Protein 3OJY (pdb70)

Radius of gyration: 32.18 Å; Cα contacts (8 Å, |Δi|>4): 2445; chains: 3; bounding box: 85×84×86 Å

Organism: Homo sapiens (NCBI:txid9606)

Nearest PDB structures (foldseek):
  3ojy-assembly1_B  TM=1.002E+00  e=0.000E+00  Homo sapiens
  8b0g-assembly1_D  TM=7.639E-01  e=1.359E-64  Homo sapiens
  8b0h-assembly1_D  TM=7.618E-01  e=4.295E-63  Homo sapiens
  6cxo-assembly2_B  TM=7.049E-01  e=3.420E-34  Mus musculus
  6cxo-assembly1_A  TM=7.083E-01  e=5.303E-34  Mus musculus

GO terms:
  GO:0044218 other organism cell membrane (C, IDA)
  GO:0005579 membrane attack complex (C, IDA)
  GO:0031640 killing of cells of another organism (P, IDA)
  GO:0006956 complement activation (P, IDA)
  GO:0022829 wide pore channel activity (F, IDA)
  GO:0160257 complement activation, GZMK pathway (P, IDA)
  GO:0005576 extracellular region (C, EXP)
  GO:0005576 extracellular region (C, TAS)
  GO:0016020 membrane (C, TAS)
  GO:0006955 immune response (P, TAS)
  GO:0005515 protein binding (F, IPI)
  GO:0005886 plasma membrane (C, IDA)
  GO:0070062 extracellular exosome (C, HDA)
  GO:0072562 blood microparticle (C, HDA)

Sequence (1146 aa):
ATPAAVTCQLSNWSEWTDCFPCQDKKYRHRSLLQPNKFGGTICSGDIWDQASCSSSTTCQAQCGQDFQCKETGRCLKRHLVCNGDQDCLDGSDEDDCEDVRAIDEDCSQYEPIPGSQKAALGYNILTQEDAQSVYDASYYGGQCETVYNGEWRELRYDSTCERLYYGDDEKYFRKPYNFLKYHFEALADTGISSEFYDNANDLLSKVKSFLNELNKYNEKKFIFTRIFTKVQTAHFKMRKDDIMLDEGMLQSLMELPDQYNYGMYAKFINDYGTHYITSGSMGGIYEYILVIDKAKMESLGITSRDITTCFGGSLGIQYHCKKFGGGKTERARKAMAVEDIISRVRGGSRSTITYRSWGRSLKYNPVVIDFEMQPIHEVLRHTSLGPLEAKRQNLRRALDQYLMEFN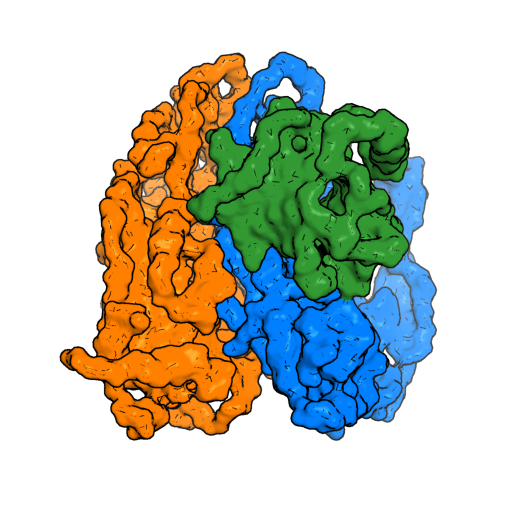ACRCGPCFNNGVPILEGTSCRCQCRLGSLGAACEAKADGSWSCWSSWSVCRAGIQERRRECSCPGRKVQTQMPIDCELSSWSSWTTCDPCQKKRYRYAYLLQPSQFHGEPCNFSDKEVEDCVTNRPCRSQVRCEGFVCAQTGRCVNRRLLCNGDNDCGDQSDEANCRRIYKKCQHEMDQYWGIGSLASGINLFTNSFEGPVLDHRYYAGGCSPHYILNTRFRKPYNVESYTPQTQGKYEFILKEYESYSDFERNVTESGFSFGFKIPGIFELGISSQSDRGKHYIRRTKRFSHTKSVFLHARSDLEVAHYKLKPRSLMLHYEFLQRVKRLPLEYSYGEYRDLFRDFGTHYITEAVLGGIYEYTLVMNKEAMERGDYTLNNVHACAKNDSVGKCRGILNEIKDRNKRDMVEDLVVLVRGGASEHITTLAYQELPTADLMQEWGDAVQYNPAIIKVKVEPLYELVTATDFAYSSTVRQNMKQALEEFQKEVSSCHCAPCQGNGVPVLKGSRCDCICPVGSQGLACEVSYRKNTPIDGKWNCWSNWSSCSGRRKTRQRQCNNPPPQNSGPASETLDCISTIQPKANFDAQQFAGTWLLVAVGSACRFLQEQGHRAEATTLHVAPQGTAMAVSTFRKLDGICWQVRQLYGDTGVLGRFLLQARGAVHVVVAETDYQSFAVLYLERAGQLSVKLYARSLPVSDSVLSGFEQRVQEAHLTEDQIFYFPKYGFCEAADQFHVLDEV

CATH classification: 2.40.128.20

InterPro domains:
  IPR000884 Thrombospondin type-1 (TSP1) repeat [PF00090] (541-584)
  IPR000884 Thrombospondin type-1 (TSP1) repeat [PS50092] (38-91)
  IPR000884 Thrombospondin type-1 (TSP1) repeat [PS50092] (539-584)
  IPR000884 Thrombospondin type-1 (TSP1) repeat [SM00209] (41-91)
  IPR000884 Thrombospondin type-1 (TSP1) repeat [SM00209] (542-584)
  IPR001862 Membrane attack complex component/perforin/complement C9 [PR00764] (58-74)
  IPR001862 Membrane attack complex component/perforin/complement C9 [PR00764] (101-121)
  IPR001862 Membrane attack complex component/perforin/complement C9 [PR00764] (319-341)
  IPR001862 Membrane attack complex component/perforin/complement C9 [PR00764] (445-464)
  IPR001862 Membrane attack complex component/perforin/complement C9 [PR00764] (476-495)
  IPR001862 Membrane attack complex component/perforin/complement C9 [PR00764] (499-519)
  IPR002172 Low-density lipoprotein (LDL) receptor class A repeat [PF00057] (95-130)
  IPR002172 Low-density lipoprotein (LDL) receptor class A repeat [PS50068] (95-131)
  IPR002172 Low-density lipoprotein (LDL) receptor class A repeat [SM00192] (95-132)
  IPR002172 Low-density lipoprotein (LDL) receptor class A repeat [cd00112] (96-130)
  IPR009030 Growth factor receptor cysteine-rich domain superfamily [SSF57184] (74-530)
  IPR020863 Membrane attack complex component/perforin domain, conserved site [PS00279] (330-341)
  IPR020864 Membrane attack complex component/perforin (MACPF) domain [PF01823] (268-490)
  IPR020864 Membrane attack complex component/perforin (MACPF) domain [PS51412] (135-498)
  IPR020864 Membrane attack complex component/perforin (MACPF) domain [SM00457] (288-492)

Foldseek 3Di:
DFPDWAAWDKADWDPWDDADQQQQKIWIFIFRPAFTFFPHDHDPDAGIDMDRHPPHDDNCQDQVVFDADDPQRDGARLVLQCAPDQQDPSSNSNPPDDPDDHDDVVAVLEAAQAALLLQQWAAAVQVRDTFHGWFDSPAANPPRDKAADPQLQCWDADVVVRDTGRHPHRRIHGYHPFWPDKHFDDWDPFQKDKDWFQFLVSVVVVVVVCVVVRLVARPSQKIKMKIKTWTFTMWTFTDQAAGHTDSVLSVLLVSDDLPFDLSSLVVSCRRGHQKHFRIATWFWMWMKMWIFRNVLQVVVVHDPVQVVVVQQVLQPDDNPQPQCNNPQDCVNCVNNGTNDMDTPIAAAPPDDHHDVRSVVRRSNHTHGPTTDIDGSLSCQCRHPVHHDPSSSVSNVVSSVVVCQSQHQLSNDAQWPLWDWDGDNSHIAIDDPPDADRSSGDPDGYPDKHGWDDFQDDDPPKTKTAIPTVYDDDGMDMD/DKDAWDWADKADWDDQFQLLQKIKIFIATLFFTFQPHHHDPDARMDMDHHDDHPDDDFAPDADADADDPLRDRAHLLPQQQLAAQNLHDHSDPPDPHHDCNDPDDADEDFPVQQQQFFAALLQLDTFGGWADFSHANNDFDWDDDPHHTHTGHPFWPDKDFDDWDDQDKDKDWFQFLVSVVVVQVLPDADPLRADADKDFSSSLDLDDVVLVVCQESVVCHVPLKIKMKIKGWTFTIKTATDPDPGHTNSVLLVLLQNDGLPQDLSSLLVSCRRGNWKHFGIFTWFKMKMKMWIFRNVVCVVVVHDPCLLRVCVPACVPDDSVPCNVVVQLVVPPHGTVAMAMDMAALPDPCPPPHCGRHDPDHVCVVVSRVSNNNTIGGGMGRIDTPLVVQDSNSDDPSVSSSVSSSVSSVVNSQSQDQLSPAAQPPQWDWRDDDSHIFTRHHPQFDRTSRPDGDDPLRWHEFDKHGWDDWPPDVFTKIAIDSPSTHTPPHYYDDRMDTDGD/DDDDDADDVDDQQLLAAKKWWFKKQFDDPCCVPCVVVFWTKMWGWDDDDLKIWIWIWTDDVRAIAIEIWIQDDPVDNQWGWGCVAWTWIKGFHDDDSQFKTWIWIAIPRTIMITIITPAPPHDVVSVVVSVVVSVVVPGDPSSMGTHDRDRDDDDHDVVHYHYPD

B-factor: mean 52.01, std 15.08, range [17.63, 94.61]

Solvent-accessible surface area: 56150 Å² total

Structure (mmCIF, N/CA/C/O backbone):
data_3OJY
#
_entry.id   3OJY
#
_cell.length_a   139.575
_cell.length_b   139.575
_cell.length_c   127.160
_cell.angle_alpha   90.000
_cell.angle_beta   90.000
_cell.angle_gamma   120.000
#
_symmetry.space_group_name_H-M   'P 63'
#
loop_
_entity.id
_entity.type
_entity.pdbx_description
1 polymer 'Complement component C8 alpha chain'
2 polymer 'Complement component C8 beta chain'
3 polymer 'Complement component C8 gamma chain'
4 non-polymer 'CALCIUM ION'
5 non-polymer beta-D-mannopyranose
#
loop_
_atom_site.group_PDB
_atom_site.id
_atom_site.type_symbol
_atom_site.label_atom_id
_atom_site.label_alt_id
_atom_site.label_comp_id
_atom_site.label_asym_id
_atom_site.label_entity_id
_atom_site.label_seq_id
_atom_site.pdbx_PDB_ins_code
_atom_site.Cartn_x
_atom_site.Cartn_y
_atom_site.Cartn_z
_atom_site.occupancy
_atom_site.B_iso_or_equiv
_atom_site.auth_seq_id
_atom_site.auth_comp_id
_atom_site.auth_asym_id
_atom_site.auth_atom_id
_atom_site.pdbx_PDB_model_num
ATOM 1 N N . ALA A 1 2 ? 49.728 -39.065 -46.777 1.00 66.71 2 ALA A N 1
ATOM 2 C CA . ALA A 1 2 ? 49.535 -39.883 -45.553 1.00 67.06 2 ALA A CA 1
ATOM 3 C C . ALA A 1 2 ? 48.358 -39.339 -44.735 1.00 67.47 2 ALA A C 1
ATOM 4 O O . ALA A 1 2 ? 48.552 -38.820 -43.625 1.00 67.86 2 ALA A O 1
ATOM 6 N N . THR A 1 3 ? 47.147 -39.447 -45.300 1.00 67.70 3 THR A N 1
ATOM 7 C CA . THR A 1 3 ? 45.876 -39.170 -44.588 1.00 68.02 3 THR A CA 1
ATOM 8 C C . THR A 1 3 ? 45.754 -40.092 -43.363 1.00 67.83 3 THR A C 1
ATOM 9 O O . THR A 1 3 ? 45.642 -41.312 -43.508 1.00 68.21 3 THR A O 1
ATOM 13 N N . PRO A 1 4 ? 45.793 -39.520 -42.148 1.00 67.53 4 PRO A N 1
ATOM 14 C CA . PRO A 1 4 ? 45.646 -40.429 -41.007 1.00 66.88 4 PRO A CA 1
ATOM 15 C C . PRO A 1 4 ? 44.234 -41.017 -40.997 1.00 66.02 4 PRO A C 1
ATOM 16 O O . PRO A 1 4 ? 43.279 -40.359 -41.440 1.00 65.48 4 PRO A O 1
ATOM 20 N N . ALA A 1 5 ? 44.120 -42.258 -40.533 1.00 65.19 5 ALA A N 1
ATOM 21 C CA . ALA A 1 5 ? 42.837 -42.935 -40.443 1.00 64.39 5 ALA A CA 1
ATOM 22 C C . ALA A 1 5 ? 41.918 -42.195 -39.464 1.00 63.94 5 ALA A C 1
ATOM 23 O O . ALA A 1 5 ? 42.279 -41.968 -38.309 1.00 63.91 5 ALA A O 1
ATOM 25 N N . ALA A 1 6 ? 40.754 -41.776 -39.955 1.00 63.30 6 ALA A N 1
ATOM 26 C CA . ALA A 1 6 ? 39.784 -41.026 -39.155 1.00 62.58 6 ALA A CA 1
ATOM 27 C C . ALA A 1 6 ? 39.359 -41.850 -37.917 1.00 62.07 6 ALA A C 1
ATOM 28 O O . ALA A 1 6 ? 39.528 -43.075 -37.903 1.00 62.13 6 ALA A O 1
ATOM 30 N N . VAL A 1 7 ? 38.843 -41.179 -36.881 1.00 60.74 7 VAL A N 1
ATOM 31 C CA . VAL A 1 7 ? 38.498 -41.847 -35.615 1.00 59.26 7 VAL A CA 1
ATOM 32 C C . VAL A 1 7 ? 37.078 -41.494 -35.136 1.00 58.72 7 VAL A C 1
ATOM 33 O O . VAL A 1 7 ? 36.632 -40.355 -35.251 1.00 58.52 7 VAL A O 1
ATOM 37 N N . THR A 1 8 ? 36.370 -42.494 -34.622 1.00 57.99 8 THR A N 1
ATOM 38 C CA . THR A 1 8 ? 35.021 -42.325 -34.060 1.00 57.14 8 THR A CA 1
ATOM 39 C C . THR A 1 8 ? 35.131 -41.773 -32.643 1.00 55.72 8 THR A C 1
ATOM 40 O O . THR A 1 8 ? 36.080 -42.100 -31.928 1.00 54.85 8 THR A O 1
ATOM 44 N N . CYS A 1 9 ? 34.155 -40.962 -32.235 1.00 54.79 9 CYS A N 1
ATOM 45 C CA . CYS A 1 9 ? 34.117 -40.421 -30.851 1.00 53.81 9 CYS A CA 1
ATOM 46 C C . CYS A 1 9 ? 33.780 -41.473 -29.796 1.00 51.87 9 CYS A C 1
ATOM 47 O O . CYS A 1 9 ? 32.860 -42.255 -29.991 1.00 52.17 9 CYS A O 1
ATOM 50 N N . GLN A 1 10 ? 34.520 -41.477 -28.686 1.00 49.96 10 GLN A N 1
ATOM 51 C CA . GLN A 1 10 ? 34.297 -42.405 -27.562 1.00 47.99 10 GLN A CA 1
ATOM 52 C C . GLN A 1 10 ? 34.015 -41.677 -26.257 1.00 46.48 10 GLN A C 1
ATOM 53 O O . GLN A 1 10 ? 34.864 -40.919 -25.755 1.00 46.01 10 GLN A O 1
ATOM 59 N N . LEU A 1 11 ? 32.827 -41.934 -25.710 1.00 44.67 11 LEU A N 1
ATOM 60 C CA . LEU A 1 11 ? 32.396 -41.431 -24.400 1.00 42.73 11 LEU A CA 1
ATOM 61 C C . LEU A 1 11 ? 32.287 -42.617 -23.457 1.00 42.30 11 LEU A C 1
ATOM 62 O O . LEU A 1 11 ? 31.897 -43.701 -23.866 1.00 42.35 11 LEU A O 1
ATOM 67 N N . SER A 1 12 ? 32.643 -42.416 -22.191 1.00 41.66 12 SER A N 1
ATOM 68 C CA . SER A 1 12 ? 32.487 -43.452 -21.183 1.00 40.90 12 SER A CA 1
ATOM 69 C C . SER A 1 12 ? 31.007 -43.666 -20.919 1.00 40.22 12 SER A C 1
ATOM 70 O O . SER A 1 12 ? 30.153 -43.021 -21.528 1.00 40.32 12 SER A O 1
ATOM 73 N N . ASN A 1 13 ? 30.705 -44.599 -20.027 1.00 39.79 13 ASN A N 1
ATOM 74 C CA . ASN A 1 13 ? 29.343 -44.817 -19.580 1.00 38.42 13 ASN A CA 1
ATOM 75 C C . ASN A 1 13 ? 28.985 -43.760 -18.576 1.00 37.09 13 ASN A C 1
ATOM 76 O O . ASN A 1 13 ? 29.856 -43.183 -17.904 1.00 36.38 13 ASN A O 1
ATOM 81 N N . TRP A 1 14 ? 27.696 -43.518 -18.456 1.00 35.83 14 TRP A N 1
ATOM 82 C CA . TRP A 1 14 ? 27.214 -42.589 -17.471 1.00 35.81 14 TRP A CA 1
ATOM 83 C C . TRP A 1 14 ? 27.627 -43.118 -16.127 1.00 35.23 14 TRP A C 1
ATOM 84 O O . TRP A 1 14 ? 27.474 -44.295 -15.871 1.00 35.44 14 TRP A O 1
ATOM 95 N N . SER A 1 15 ? 28.196 -42.260 -15.282 1.00 34.67 15 SER A N 1
ATOM 96 C CA . SER A 1 15 ? 28.508 -42.627 -13.914 1.00 34.39 15 SER A CA 1
ATOM 97 C C . SER A 1 15 ? 27.221 -42.807 -13.192 1.00 35.35 15 SER A C 1
ATOM 98 O O . SER A 1 15 ? 26.170 -42.346 -13.652 1.00 36.36 15 SER A O 1
ATOM 101 N N . GLU A 1 16 ? 27.272 -43.456 -12.042 1.00 36.23 16 GLU A N 1
ATOM 102 C CA . GLU A 1 16 ? 26.038 -43.697 -11.329 1.00 37.12 16 GLU A CA 1
ATOM 103 C C . GLU A 1 16 ? 25.594 -42.356 -10.799 1.00 36.65 16 GLU A C 1
ATOM 104 O O . GLU A 1 16 ? 26.436 -41.526 -10.478 1.00 37.07 16 GLU A O 1
ATOM 110 N N . TRP A 1 17 ? 24.282 -42.136 -10.770 1.00 36.20 17 TRP A N 1
ATOM 111 C CA . TRP A 1 17 ? 23.708 -40.896 -10.301 1.00 35.97 17 TRP A CA 1
ATOM 112 C C . TRP A 1 17 ? 24.227 -40.595 -8.916 1.00 37.63 17 TRP A C 1
ATOM 113 O O . TRP A 1 17 ? 24.348 -41.484 -8.092 1.00 36.82 17 TRP A O 1
ATOM 124 N N . THR A 1 18 ? 24.520 -39.329 -8.665 1.00 40.45 18 THR A N 1
ATOM 125 C CA . THR A 1 18 ? 24.795 -38.889 -7.322 1.00 43.62 18 THR A CA 1
ATOM 126 C C . THR A 1 18 ? 23.508 -39.066 -6.551 1.00 46.54 18 THR A C 1
ATOM 127 O O . THR A 1 18 ? 22.464 -39.258 -7.169 1.00 47.04 18 THR A O 1
ATOM 131 N N . ASP A 1 19 ? 23.571 -39.002 -5.218 1.00 49.64 19 ASP A N 1
ATOM 132 C CA . ASP A 1 19 ? 22.364 -38.866 -4.407 1.00 53.21 19 ASP A CA 1
ATOM 133 C C . ASP A 1 19 ? 21.672 -37.525 -4.785 1.00 54.85 19 ASP A C 1
ATOM 134 O O . ASP A 1 19 ? 22.296 -36.649 -5.390 1.00 54.75 19 ASP A O 1
ATOM 139 N N . CYS A 1 20 ? 20.389 -37.390 -4.436 1.00 57.30 20 CYS A N 1
ATOM 140 C CA . CYS A 1 20 ? 19.586 -36.160 -4.611 1.00 59.69 20 CYS A CA 1
ATOM 141 C C . CYS A 1 20 ? 20.068 -34.931 -3.817 1.00 60.66 20 CYS A C 1
ATOM 142 O O . CYS A 1 20 ? 20.750 -35.064 -2.810 1.00 61.13 20 CYS A O 1
ATOM 145 N N . PHE A 1 21 ? 19.689 -33.730 -4.238 1.00 62.03 21 PHE A N 1
ATOM 146 C CA . PHE A 1 21 ? 20.182 -32.531 -3.541 1.00 63.42 21 PHE A CA 1
ATOM 147 C C . PHE A 1 21 ? 19.099 -31.557 -3.070 1.00 64.68 21 PHE A C 1
ATOM 148 O O . PHE A 1 21 ? 18.704 -30.638 -3.809 1.00 65.42 21 PHE A O 1
ATOM 156 N N . PRO A 1 22 ? 18.636 -31.750 -1.818 1.00 65.46 22 PRO A N 1
ATOM 157 C CA . PRO A 1 22 ? 17.534 -31.005 -1.228 1.00 65.84 22 PRO A CA 1
ATOM 158 C C . PRO A 1 22 ? 17.425 -29.546 -1.685 1.00 66.06 22 PRO A C 1
ATOM 159 O O . PRO A 1 22 ? 16.332 -29.067 -1.982 1.00 66.41 22 PRO A O 1
ATOM 163 N N . CYS A 1 23 ? 18.530 -28.837 -1.770 1.00 65.79 23 CYS A N 1
ATOM 164 C CA . CYS A 1 23 ? 18.376 -27.412 -1.919 1.00 66.31 23 CYS A CA 1
ATOM 165 C C . CYS A 1 23 ? 18.160 -26.995 -3.374 1.00 65.46 23 CYS A C 1
ATOM 166 O O . CYS A 1 23 ? 18.433 -25.851 -3.752 1.00 65.65 23 CYS A O 1
ATOM 169 N N . GLN A 1 24 ? 17.645 -27.946 -4.165 1.00 64.41 24 GLN A N 1
ATOM 170 C CA . GLN A 1 24 ? 17.220 -27.764 -5.582 1.00 63.06 24 GLN A CA 1
ATOM 171 C C . GLN A 1 24 ? 16.602 -29.032 -6.200 1.00 61.61 24 GLN A C 1
ATOM 172 O O . GLN A 1 24 ? 16.170 -29.017 -7.354 1.00 61.81 24 GLN A O 1
ATOM 178 N N . ASP A 1 25 ? 16.574 -30.122 -5.437 1.00 59.42 25 ASP A N 1
ATOM 179 C CA . ASP A 1 25 ? 15.945 -31.364 -5.875 1.00 57.41 25 ASP A CA 1
ATOM 180 C C . ASP A 1 25 ? 16.509 -31.842 -7.248 1.00 55.28 25 ASP A C 1
ATOM 181 O O . ASP A 1 25 ? 15.804 -31.898 -8.257 1.00 55.09 25 ASP A O 1
ATOM 186 N N . LYS A 1 26 ? 17.798 -32.173 -7.252 1.00 52.13 26 LYS A N 1
ATOM 187 C CA . LYS A 1 26 ? 18.516 -32.525 -8.459 1.00 49.05 26 LYS A CA 1
ATOM 188 C C . LYS A 1 26 ? 19.438 -33.712 -8.239 1.00 46.64 26 LYS A C 1
ATOM 189 O O . LYS A 1 26 ? 20.106 -33.798 -7.214 1.00 46.55 26 LYS A O 1
ATOM 195 N N . LYS A 1 27 ? 19.441 -34.615 -9.220 1.00 43.40 27 LYS A N 1
ATOM 196 C CA . LYS A 1 27 ? 20.331 -35.771 -9.357 1.00 40.11 27 LYS A CA 1
ATOM 197 C C . LYS A 1 27 ? 21.416 -35.326 -10.370 1.00 38.16 27 LYS A C 1
ATOM 198 O O . LYS A 1 27 ? 21.152 -34.475 -11.206 1.00 37.44 27 LYS A O 1
ATOM 204 N N . TYR A 1 28 ? 22.612 -35.902 -10.339 1.00 35.99 28 TYR A N 1
ATOM 205 C CA . TYR A 1 28 ? 23.607 -35.639 -11.418 1.00 34.19 28 TYR A CA 1
ATOM 206 C C . TYR A 1 28 ? 24.372 -36.889 -11.789 1.00 33.12 28 TYR A C 1
ATOM 207 O O . TYR A 1 28 ? 24.523 -37.799 -10.976 1.00 32.98 28 TYR A O 1
ATOM 216 N N . ARG A 1 29 ? 24.825 -36.929 -13.037 1.00 31.60 29 ARG A N 1
ATOM 217 C CA . ARG A 1 29 ? 25.771 -37.917 -13.484 1.00 31.12 29 ARG A CA 1
ATOM 218 C C . ARG A 1 29 ? 26.618 -37.335 -14.601 1.00 30.40 29 ARG A C 1
ATOM 219 O O . ARG A 1 29 ? 26.319 -36.267 -15.095 1.00 30.91 29 ARG A O 1
ATOM 227 N N . HIS A 1 30 ? 27.689 -38.016 -14.983 1.00 30.38 30 HIS A N 1
ATOM 228 C CA . HIS A 1 30 ? 28.548 -37.547 -16.084 1.00 31.45 30 HIS A CA 1
ATOM 229 C C . HIS A 1 30 ? 29.168 -38.744 -16.795 1.00 31.31 30 HIS A C 1
ATOM 230 O O . HIS A 1 30 ? 29.050 -39.883 -16.348 1.00 30.42 30 HIS A O 1
ATOM 237 N N . ARG A 1 31 ? 29.825 -38.471 -17.907 1.00 32.33 31 ARG A N 1
ATOM 238 C CA . ARG A 1 31 ? 30.667 -39.475 -18.550 1.00 34.06 31 ARG A CA 1
ATOM 239 C C . ARG A 1 31 ? 31.857 -38.747 -19.142 1.00 35.36 31 ARG A C 1
ATOM 240 O O . ARG A 1 31 ? 31.806 -37.515 -19.275 1.00 35.77 31 ARG A O 1
ATOM 248 N N . SER A 1 32 ? 32.905 -39.486 -19.504 1.00 36.65 32 SER A N 1
ATOM 249 C CA . SER A 1 32 ? 34.171 -38.879 -19.888 1.00 38.64 32 SER A CA 1
ATOM 250 C C . SER A 1 32 ? 34.557 -38.991 -21.361 1.00 40.08 32 SER A C 1
ATOM 251 O O . SER A 1 32 ? 34.091 -39.898 -22.077 1.00 41.26 32 SER A O 1
ATOM 254 N N . LEU A 1 33 ? 35.386 -38.049 -21.826 1.00 40.40 33 LEU A N 1
ATOM 255 C CA . LEU A 1 33 ? 35.797 -38.033 -23.222 1.00 40.54 33 LEU A CA 1
ATOM 256 C C . LEU A 1 33 ? 36.838 -39.076 -23.334 1.00 40.53 33 LEU A C 1
ATOM 257 O O . LEU A 1 33 ? 38.007 -38.844 -23.052 1.00 39.78 33 LEU A O 1
ATOM 262 N N . LEU A 1 34 ? 36.394 -40.256 -23.718 1.00 41.53 34 LEU A N 1
ATOM 263 C CA . LEU A 1 34 ? 37.328 -41.330 -23.929 1.00 42.07 34 LEU A CA 1
ATOM 264 C C . LEU A 1 34 ? 38.112 -41.033 -25.198 1.00 42.15 34 LEU A C 1
ATOM 265 O O . LEU A 1 34 ? 39.319 -41.031 -25.170 1.00 42.69 34 LEU A O 1
ATOM 270 N N . GLN A 1 35 ? 37.432 -40.726 -26.288 1.00 42.40 35 GLN A N 1
ATOM 271 C CA . GLN A 1 35 ? 38.130 -40.340 -27.498 1.00 42.47 35 GLN A CA 1
ATOM 272 C C . GLN A 1 35 ? 37.295 -39.373 -28.350 1.00 42.66 35 GLN A C 1
ATOM 273 O O . GLN A 1 35 ? 36.183 -39.686 -28.739 1.00 42.70 35 GLN A O 1
ATOM 279 N N . PRO A 1 36 ? 37.830 -38.182 -28.629 1.00 43.17 36 PRO A N 1
ATOM 280 C CA . PRO A 1 36 ? 37.153 -37.259 -29.555 1.00 44.08 36 PRO A CA 1
ATOM 281 C C . PRO A 1 36 ? 37.179 -37.760 -31.041 1.00 45.37 36 PRO A C 1
ATOM 282 O O . PRO A 1 36 ? 38.030 -38.587 -31.379 1.00 45.38 36 PRO A O 1
ATOM 286 N N . ASN A 1 37 ? 36.265 -37.295 -31.899 1.00 46.37 37 ASN A N 1
ATOM 287 C CA . ASN A 1 37 ? 36.318 -37.689 -33.310 1.00 48.43 37 ASN A CA 1
ATOM 288 C C . ASN A 1 37 ? 37.282 -36.866 -34.154 1.00 49.16 37 ASN A C 1
ATOM 289 O O . ASN A 1 37 ? 37.000 -35.704 -34.448 1.00 49.31 37 ASN A O 1
ATOM 294 N N . LYS A 1 38 ? 38.384 -37.486 -34.588 1.00 49.71 38 LYS A N 1
ATOM 295 C CA . LYS A 1 38 ? 39.433 -36.731 -35.269 1.00 50.64 38 LYS A CA 1
ATOM 296 C C . LYS A 1 38 ? 39.270 -36.275 -36.749 1.00 51.68 38 LYS A C 1
ATOM 297 O O . LYS A 1 38 ? 39.357 -35.055 -37.033 1.00 51.99 38 LYS A O 1
ATOM 303 N N . PHE A 1 39 ? 39.056 -37.197 -37.688 1.00 52.22 39 PHE A N 1
ATOM 304 C CA . PHE A 1 39 ? 39.236 -36.767 -39.086 1.00 53.14 39 PHE A CA 1
ATOM 305 C C . PHE A 1 39 ? 37.999 -36.615 -39.960 1.00 53.88 39 PHE A C 1
ATOM 306 O O . PHE A 1 39 ? 37.760 -35.565 -40.566 1.00 54.45 39 PHE A O 1
ATOM 314 N N . GLY A 1 40 ? 37.214 -37.669 -39.997 1.00 54.44 40 GLY A N 1
ATOM 315 C CA . GLY A 1 40 ? 35.844 -37.577 -40.434 1.00 55.40 40 GLY A CA 1
ATOM 316 C C . GLY A 1 40 ? 35.091 -38.505 -39.516 1.00 56.01 40 GLY A C 1
ATOM 317 O O . GLY A 1 40 ? 33.987 -38.966 -39.848 1.00 56.19 40 GLY A O 1
ATOM 318 N N . GLY A 1 41 ? 35.708 -38.810 -38.372 1.00 56.30 41 GLY A N 1
ATOM 319 C CA . GLY A 1 41 ? 35.059 -39.643 -37.369 1.00 57.25 41 GLY A CA 1
ATOM 320 C C . GLY A 1 41 ? 33.677 -39.063 -37.130 1.00 57.60 41 GLY A C 1
ATOM 321 O O . GLY A 1 41 ? 33.487 -37.832 -37.198 1.00 57.82 41 GLY A O 1
ATOM 322 N N . THR A 1 42 ? 32.702 -39.932 -36.899 1.00 57.64 42 THR A N 1
ATOM 323 C CA . THR A 1 42 ? 31.365 -39.448 -36.660 1.00 58.17 42 THR A CA 1
ATOM 324 C C . THR A 1 42 ? 31.292 -38.833 -35.261 1.00 58.52 42 THR A C 1
ATOM 325 O O . THR A 1 42 ? 31.932 -39.309 -34.312 1.00 57.93 42 THR A O 1
ATOM 329 N N . ILE A 1 43 ? 30.533 -37.747 -35.166 1.00 59.16 43 ILE A N 1
ATOM 330 C CA . ILE A 1 43 ? 30.290 -37.061 -33.907 1.00 59.61 43 ILE A CA 1
ATOM 331 C C . ILE A 1 43 ? 29.803 -38.054 -32.838 1.00 60.40 43 ILE A C 1
ATOM 332 O O . ILE A 1 43 ? 29.370 -39.173 -33.160 1.00 60.86 43 ILE A O 1
ATOM 337 N N . CYS A 1 44 ? 29.908 -37.675 -31.569 1.00 60.77 44 CYS A N 1
ATOM 338 C CA . CYS A 1 44 ? 29.172 -38.400 -30.538 1.00 61.42 44 CYS A CA 1
ATOM 339 C C . CYS A 1 44 ? 28.112 -37.455 -29.997 1.00 61.23 44 CYS A C 1
ATOM 340 O O . CYS A 1 44 ? 28.404 -36.548 -29.224 1.00 61.53 44 CYS A O 1
ATOM 343 N N . SER A 1 45 ? 26.887 -37.682 -30.464 1.00 61.30 45 SER A N 1
ATOM 344 C CA . SER A 1 45 ? 25.709 -36.831 -30.242 1.00 61.24 45 SER A CA 1
ATOM 345 C C . SER A 1 45 ? 25.502 -36.258 -28.845 1.00 60.81 45 SER A C 1
ATOM 346 O O . SER A 1 45 ? 25.269 -35.051 -28.706 1.00 61.35 45 SER A O 1
ATOM 349 N N . GLY A 1 46 ? 25.558 -37.126 -27.829 1.00 59.72 46 GLY A N 1
ATOM 350 C CA . GLY A 1 46 ? 25.119 -36.778 -26.476 1.00 58.24 46 GLY A CA 1
ATOM 351 C C . GLY A 1 46 ? 26.055 -35.844 -25.748 1.00 57.24 46 GLY A C 1
ATOM 352 O O . GLY A 1 46 ? 27.183 -35.634 -26.177 1.00 57.88 46 GLY A O 1
ATOM 353 N N . ASP A 1 47 ? 25.598 -35.276 -24.643 1.00 55.82 47 ASP A N 1
ATOM 354 C CA . ASP A 1 47 ? 26.451 -34.391 -23.860 1.00 54.41 47 ASP A CA 1
ATOM 355 C C . ASP A 1 47 ? 27.241 -35.125 -22.736 1.00 52.56 47 ASP A C 1
ATOM 356 O O . ASP A 1 47 ? 27.043 -36.316 -22.468 1.00 51.93 47 ASP A O 1
ATOM 361 N N . ILE A 1 48 ? 28.173 -34.429 -22.107 1.00 50.43 48 ILE A N 1
ATOM 362 C CA . ILE A 1 48 ? 29.021 -35.082 -21.130 1.00 48.26 48 ILE A CA 1
ATOM 363 C C . ILE A 1 48 ? 28.524 -34.846 -19.721 1.00 47.48 48 ILE A C 1
ATOM 364 O O . ILE A 1 48 ? 29.033 -35.438 -18.786 1.00 48.03 48 ILE A O 1
ATOM 369 N N . TRP A 1 49 ? 27.519 -34.001 -19.566 1.00 46.19 49 TRP A N 1
ATOM 370 C CA . TRP A 1 49 ? 26.864 -33.859 -18.259 1.00 45.31 49 TRP A CA 1
ATOM 371 C C . TRP A 1 49 ? 25.381 -34.209 -18.335 1.00 44.80 49 TRP A C 1
ATOM 372 O O . TRP A 1 49 ? 24.804 -34.219 -19.430 1.00 45.03 49 TRP A O 1
ATOM 383 N N . ASP A 1 50 ? 24.774 -34.530 -17.191 1.00 43.64 50 ASP A N 1
ATOM 384 C CA . ASP A 1 50 ? 23.365 -34.930 -17.160 1.00 42.51 50 ASP A CA 1
ATOM 385 C C . ASP A 1 50 ? 22.725 -34.557 -15.838 1.00 43.34 50 ASP A C 1
ATOM 386 O O . ASP A 1 50 ? 23.392 -34.387 -14.810 1.00 43.96 50 ASP A O 1
ATOM 391 N N . GLN A 1 51 ? 21.421 -34.398 -15.859 1.00 43.59 51 GLN A N 1
ATOM 392 C CA . GLN A 1 51 ? 20.733 -34.064 -14.653 1.00 43.85 51 GLN A CA 1
ATOM 393 C C . GLN A 1 51 ? 19.282 -34.497 -14.730 1.00 43.91 51 GLN A C 1
ATOM 394 O O . GLN A 1 51 ? 18.812 -34.948 -15.771 1.00 42.87 51 GLN A O 1
ATOM 400 N N . ALA A 1 52 ? 18.600 -34.389 -13.598 1.00 44.76 52 ALA A N 1
ATOM 401 C CA . ALA A 1 52 ? 17.273 -34.931 -13.437 1.00 45.98 52 ALA A CA 1
ATOM 402 C C . ALA A 1 52 ? 16.563 -34.240 -12.285 1.00 47.50 52 ALA A C 1
ATOM 403 O O . ALA A 1 52 ? 17.108 -34.145 -11.186 1.00 47.15 52 ALA A O 1
ATOM 405 N N . SER A 1 53 ? 15.352 -33.744 -12.533 1.00 49.96 53 SER A N 1
ATOM 406 C CA . SER A 1 53 ? 14.437 -33.373 -11.439 1.00 52.14 53 SER A CA 1
ATOM 407 C C . SER A 1 53 ? 14.473 -34.487 -10.418 1.00 53.81 53 SER A C 1
ATOM 408 O O . SER A 1 53 ? 14.542 -35.660 -10.760 1.00 54.06 53 SER A O 1
ATOM 411 N N . CYS A 1 54 ? 14.413 -34.125 -9.157 1.00 56.55 54 CYS A N 1
ATOM 412 C CA . CYS A 1 54 ? 14.551 -35.110 -8.112 1.00 59.75 54 CYS A CA 1
ATOM 413 C C . CYS A 1 54 ? 13.721 -34.659 -6.913 1.00 61.19 54 CYS A C 1
ATOM 414 O O . CYS A 1 54 ? 13.567 -33.457 -6.703 1.00 61.07 54 CYS A O 1
ATOM 417 N N . SER A 1 55 ? 13.150 -35.591 -6.150 1.00 63.19 55 SER A N 1
ATOM 418 C CA . SER A 1 55 ? 12.340 -35.175 -4.984 1.00 65.64 55 SER A CA 1
ATOM 419 C C . SER A 1 55 ? 12.273 -36.190 -3.868 1.00 66.95 55 SER A C 1
ATOM 420 O O . SER A 1 55 ? 11.209 -36.414 -3.275 1.00 67.42 55 SER A O 1
ATOM 423 N N . SER A 1 56 ? 13.416 -36.803 -3.593 1.00 68.47 56 SER A N 1
ATOM 424 C CA . SER A 1 56 ? 13.601 -37.574 -2.383 1.00 70.20 56 SER A CA 1
ATOM 425 C C . SER A 1 56 ? 14.275 -36.683 -1.326 1.00 71.44 56 SER A C 1
ATOM 426 O O . SER A 1 56 ? 14.759 -37.176 -0.278 1.00 71.54 56 SER A O 1
ATOM 429 N N . SER A 1 57 ? 14.295 -35.374 -1.626 1.00 72.39 57 SER A N 1
ATOM 430 C CA . SER A 1 57 ? 14.868 -34.336 -0.764 1.00 73.45 57 SER A CA 1
ATOM 431 C C . SER A 1 57 ? 14.416 -34.525 0.681 1.00 73.98 57 SER A C 1
ATOM 432 O O . SER A 1 57 ? 13.266 -34.909 0.919 1.00 74.24 57 SER A O 1
ATOM 435 N N . THR A 1 58 ? 15.322 -34.270 1.631 1.00 74.34 58 THR A N 1
ATOM 436 C CA . THR A 1 58 ? 15.027 -34.462 3.058 1.00 74.51 58 THR A CA 1
ATOM 437 C C . THR A 1 58 ? 14.974 -33.164 3.871 1.00 74.90 58 THR A C 1
ATOM 438 O O . THR A 1 58 ? 14.153 -33.044 4.790 1.00 74.76 58 THR A O 1
ATOM 442 N N . THR A 1 59 ? 15.836 -32.199 3.534 1.00 75.18 59 THR A N 1
ATOM 443 C CA . THR A 1 59 ? 15.959 -30.963 4.314 1.00 75.49 59 THR A CA 1
ATOM 444 C C . THR A 1 59 ? 16.350 -29.764 3.460 1.00 75.67 59 THR A C 1
ATOM 445 O O . THR A 1 59 ? 17.531 -29.549 3.197 1.00 76.03 59 THR A O 1
ATOM 449 N N . CYS A 1 60 ? 15.368 -28.976 3.042 1.00 75.62 60 CYS A N 1
ATOM 450 C CA . CYS A 1 60 ? 15.631 -27.713 2.357 1.00 75.58 60 CYS A CA 1
ATOM 451 C C . CYS A 1 60 ? 14.388 -27.288 1.593 1.00 75.66 60 CYS A C 1
ATOM 452 O O . CYS A 1 60 ? 14.262 -26.133 1.187 1.00 75.84 60 CYS A O 1
ATOM 455 N N . GLN A 1 63 ? 23.436 -24.886 5.019 1.00 71.26 63 GLN A N 1
ATOM 456 C CA . GLN A 1 63 ? 24.764 -24.265 5.056 1.00 71.26 63 GLN A CA 1
ATOM 457 C C . GLN A 1 63 ? 24.928 -23.336 6.255 1.00 71.04 63 GLN A C 1
ATOM 458 O O . GLN A 1 63 ? 26.057 -22.996 6.617 1.00 71.01 63 GLN A O 1
ATOM 464 N N . ALA A 1 64 ? 23.795 -22.902 6.827 1.00 70.54 64 ALA A N 1
ATOM 465 C CA . ALA A 1 64 ? 23.760 -22.002 7.990 1.00 69.75 64 ALA A CA 1
ATOM 466 C C . ALA A 1 64 ? 24.930 -22.303 8.913 1.00 68.98 64 ALA A C 1
ATOM 467 O O . ALA A 1 64 ? 24.943 -23.334 9.593 1.00 69.52 64 ALA A O 1
ATOM 469 N N . GLN A 1 65 ? 25.927 -21.429 8.903 1.00 67.35 65 GLN A N 1
ATOM 470 C CA . GLN A 1 65 ? 27.195 -21.729 9.554 1.00 65.97 65 GLN A CA 1
ATOM 471 C C . GLN A 1 65 ? 27.700 -20.552 10.341 1.00 64.61 65 GLN A C 1
ATOM 472 O O . GLN A 1 65 ? 28.766 -20.624 10.942 1.00 64.91 65 GLN A O 1
ATOM 478 N N . CYS A 1 66 ? 26.928 -19.474 10.339 1.00 62.94 66 CYS A N 1
ATOM 479 C CA . CYS A 1 66 ? 27.458 -18.141 10.626 1.00 61.22 66 CYS A CA 1
ATOM 480 C C . CYS A 1 66 ? 27.514 -17.773 12.098 1.00 60.17 66 CYS A C 1
ATOM 481 O O . CYS A 1 66 ? 27.016 -16.711 12.464 1.00 60.25 66 CYS A O 1
ATOM 484 N N . GLY A 1 67 ? 28.136 -18.624 12.920 1.00 58.85 67 GLY A N 1
ATOM 485 C CA . GLY A 1 67 ? 28.180 -18.460 14.382 1.00 57.29 67 GLY A CA 1
ATOM 486 C C . GLY A 1 67 ? 27.483 -17.219 14.921 1.00 56.46 67 GLY A C 1
ATOM 487 O O . GLY A 1 67 ? 26.264 -17.093 14.851 1.00 55.49 67 GLY A O 1
ATOM 488 N N . GLN A 1 68 ? 28.268 -16.290 15.444 1.00 56.34 68 GLN A N 1
ATOM 489 C CA . GLN A 1 68 ? 27.728 -15.047 15.969 1.00 56.84 68 GLN A CA 1
ATOM 490 C C . GLN A 1 68 ? 27.492 -14.003 14.879 1.00 56.86 68 GLN A C 1
ATOM 491 O O . GLN A 1 68 ? 26.748 -13.036 15.103 1.00 56.62 68 GLN A O 1
ATOM 497 N N . ASP A 1 69 ? 28.132 -14.193 13.716 1.00 56.31 69 ASP A N 1
ATOM 498 C CA . ASP A 1 69 ? 27.953 -13.292 12.574 1.00 55.96 69 ASP A CA 1
ATOM 499 C C . ASP A 1 69 ? 26.538 -13.323 12.020 1.00 55.52 69 ASP A C 1
ATOM 500 O O . ASP A 1 69 ? 25.837 -14.318 12.148 1.00 55.36 69 ASP A O 1
ATOM 505 N N . PHE A 1 70 ? 26.145 -12.232 11.377 1.00 55.27 70 PHE A N 1
ATOM 506 C CA . PHE A 1 70 ? 24.926 -12.165 10.600 1.00 55.30 70 PHE A CA 1
ATOM 507 C C . PHE A 1 70 ? 24.999 -13.052 9.352 1.00 56.12 70 PHE A C 1
ATOM 508 O O . PHE A 1 70 ? 26.069 -13.331 8.815 1.00 55.62 70 PHE A O 1
ATOM 516 N N . GLN A 1 71 ? 23.839 -13.497 8.891 1.00 57.25 71 GLN A N 1
ATOM 517 C CA . GLN A 1 71 ? 23.751 -14.357 7.724 1.00 58.34 71 GLN A CA 1
ATOM 518 C C . GLN A 1 71 ? 22.653 -13.796 6.817 1.00 58.90 71 GLN A C 1
ATOM 519 O O . GLN A 1 71 ? 21.623 -13.353 7.326 1.00 59.03 71 GLN A O 1
ATOM 525 N N . CYS A 1 72 ? 22.868 -13.768 5.501 1.00 59.44 72 CYS A N 1
ATOM 526 C CA . CYS A 1 72 ? 21.808 -13.305 4.580 1.00 60.62 72 CYS A CA 1
ATOM 527 C C . CYS A 1 72 ? 20.743 -14.370 4.394 1.00 61.26 72 CYS A C 1
ATOM 528 O O . CYS A 1 72 ? 20.992 -15.549 4.657 1.00 61.43 72 CYS A O 1
ATOM 531 N N . LYS A 1 73 ? 19.574 -13.955 3.911 1.00 62.27 73 LYS A N 1
ATOM 532 C CA . LYS A 1 73 ? 18.434 -14.856 3.698 1.00 63.27 73 LYS A CA 1
ATOM 533 C C . LYS A 1 73 ? 18.849 -16.120 2.955 1.00 63.41 73 LYS A C 1
ATOM 534 O O . LYS A 1 73 ? 19.093 -17.163 3.579 1.00 62.92 73 LYS A O 1
ATOM 540 N N . GLU A 1 74 ? 18.932 -16.059 1.629 1.00 63.43 74 GLU A N 1
ATOM 541 C CA . GLU A 1 74 ? 19.300 -17.300 0.961 1.00 63.62 74 GLU A CA 1
ATOM 542 C C . GLU A 1 74 ? 20.599 -17.329 0.208 1.00 62.59 74 GLU A C 1
ATOM 543 O O . GLU A 1 74 ? 20.898 -18.288 -0.516 1.00 62.94 74 GLU A O 1
ATOM 549 N N . THR A 1 75 ? 21.400 -16.304 0.442 1.00 60.79 75 THR A N 1
ATOM 550 C CA . THR A 1 75 ? 22.823 -16.512 0.336 1.00 59.02 75 THR A CA 1
ATOM 551 C C . THR A 1 75 ? 23.293 -16.831 1.763 1.00 57.94 75 THR A C 1
ATOM 552 O O . THR A 1 75 ? 22.762 -16.290 2.750 1.00 58.26 75 THR A O 1
ATOM 556 N N . GLY A 1 76 ? 24.247 -17.739 1.897 1.00 56.00 76 GLY A N 1
ATOM 557 C CA . GLY A 1 76 ? 24.832 -17.977 3.209 1.00 53.27 76 GLY A CA 1
ATOM 558 C C . GLY A 1 76 ? 26.052 -17.114 3.456 1.00 51.60 76 GLY A C 1
ATOM 559 O O . GLY A 1 76 ? 27.016 -17.551 4.084 1.00 51.28 76 GLY A O 1
ATOM 560 N N . ARG A 1 77 ? 26.036 -15.884 2.956 1.00 50.19 77 ARG A N 1
ATOM 561 C CA . ARG A 1 77 ? 27.164 -14.995 3.237 1.00 49.01 77 ARG A CA 1
ATOM 562 C C . ARG A 1 77 ? 27.152 -14.563 4.710 1.00 47.91 77 ARG A C 1
ATOM 563 O O . ARG A 1 77 ? 26.141 -14.111 5.238 1.00 48.07 77 ARG A O 1
ATOM 571 N N . CYS A 1 78 ? 28.278 -14.750 5.366 1.00 47.07 78 CYS A N 1
ATOM 572 C CA . CYS A 1 78 ? 28.438 -14.410 6.758 1.00 46.35 78 CYS A CA 1
ATOM 573 C C . CYS A 1 78 ? 28.898 -12.985 6.840 1.00 44.64 78 CYS A C 1
ATOM 574 O O . CYS A 1 78 ? 29.957 -12.664 6.353 1.00 43.89 78 CYS A O 1
ATOM 577 N N . LEU A 1 79 ? 28.113 -12.142 7.498 1.00 43.46 79 LEU A N 1
ATOM 578 C CA . LEU A 1 79 ? 28.496 -10.757 7.743 1.00 41.78 79 LEU A CA 1
ATOM 579 C C . LEU A 1 79 ? 28.773 -10.443 9.223 1.00 41.46 79 LEU A C 1
ATOM 580 O O . LEU A 1 79 ? 28.053 -10.883 10.127 1.00 41.30 79 LEU A O 1
ATOM 585 N N . LYS A 1 80 ? 29.823 -9.674 9.466 1.00 40.58 80 LYS A N 1
ATOM 586 C CA . LYS A 1 80 ? 30.024 -9.093 10.762 1.00 40.31 80 LYS A CA 1
ATOM 587 C C . LYS A 1 80 ? 28.885 -8.111 11.001 1.00 40.17 80 LYS A C 1
ATOM 588 O O . LYS A 1 80 ? 28.556 -7.319 10.107 1.00 40.64 80 LYS A O 1
ATOM 594 N N . ARG A 1 81 ? 28.292 -8.182 12.201 1.00 39.53 81 ARG A N 1
ATOM 595 C CA . ARG A 1 81 ? 27.005 -7.557 12.528 1.00 38.83 81 ARG A CA 1
ATOM 596 C C . ARG A 1 81 ? 26.987 -6.059 12.392 1.00 38.41 81 ARG A C 1
ATOM 597 O O . ARG A 1 81 ? 25.919 -5.458 12.346 1.00 38.87 81 ARG A O 1
ATOM 605 N N . HIS A 1 82 ? 28.161 -5.452 12.309 1.00 37.75 82 HIS A N 1
ATOM 606 C CA . HIS A 1 82 ? 28.216 -4.027 12.146 1.00 37.44 82 HIS A CA 1
ATOM 607 C C . HIS A 1 82 ? 27.922 -3.577 10.715 1.00 37.84 82 HIS A C 1
ATOM 608 O O . HIS A 1 82 ? 27.823 -2.391 10.449 1.00 38.03 82 HIS A O 1
ATOM 615 N N . LEU A 1 83 ? 27.768 -4.513 9.793 1.00 38.00 83 LEU A N 1
ATOM 616 C CA . LEU A 1 83 ? 27.397 -4.137 8.435 1.00 38.86 83 LEU A CA 1
ATOM 617 C C . LEU A 1 83 ? 25.908 -4.304 8.300 1.00 40.09 83 LEU A C 1
ATOM 618 O O . LEU A 1 83 ? 25.360 -4.232 7.210 1.00 39.99 83 LEU A O 1
ATOM 623 N N . VAL A 1 84 ? 25.263 -4.542 9.435 1.00 41.99 84 VAL A N 1
ATOM 624 C CA . VAL A 1 84 ? 23.825 -4.595 9.513 1.00 44.09 84 VAL A CA 1
ATOM 625 C C . VAL A 1 84 ? 23.295 -3.169 9.629 1.00 45.91 84 VAL A C 1
ATOM 626 O O . VAL A 1 84 ? 23.553 -2.487 10.611 1.00 46.65 84 VAL A O 1
ATOM 630 N N . CYS A 1 85 ? 22.566 -2.729 8.602 1.00 48.20 85 CYS A N 1
ATOM 631 C CA . CYS A 1 85 ? 22.020 -1.354 8.460 1.00 50.22 85 CYS A CA 1
ATOM 632 C C . CYS A 1 85 ? 23.085 -0.286 8.563 1.00 49.81 85 CYS A C 1
ATOM 633 O O . CYS A 1 85 ? 23.161 0.446 9.554 1.00 50.03 85 CYS A O 1
ATOM 636 N N . ASN A 1 86 ? 23.898 -0.190 7.528 1.00 49.84 86 ASN A N 1
ATOM 637 C CA . ASN A 1 86 ? 24.954 0.801 7.494 1.00 50.26 86 ASN A CA 1
ATOM 638 C C . ASN A 1 86 ? 24.932 1.658 6.220 1.00 50.90 86 ASN A C 1
ATOM 639 O O . ASN A 1 86 ? 25.888 2.376 5.928 1.00 50.51 86 ASN A O 1
ATOM 644 N N . GLY A 1 87 ? 23.834 1.553 5.474 1.00 52.05 87 GLY A N 1
ATOM 645 C CA . GLY A 1 87 ? 23.626 2.292 4.239 1.00 53.33 87 GLY A CA 1
ATOM 646 C C . GLY A 1 87 ? 24.370 1.654 3.095 1.00 54.50 87 GLY A C 1
ATOM 647 O O . GLY A 1 87 ? 24.923 2.342 2.238 1.00 54.88 87 GLY A O 1
ATOM 648 N N . ASP A 1 88 ? 24.420 0.329 3.090 1.00 55.58 88 ASP A N 1
ATOM 649 C CA . ASP A 1 88 ? 25.178 -0.384 2.064 1.00 56.16 88 ASP A CA 1
ATOM 650 C C . ASP A 1 88 ? 24.695 -1.810 1.931 1.00 56.00 88 ASP A C 1
ATOM 651 O O . ASP A 1 88 ? 24.587 -2.521 2.914 1.00 55.97 88 ASP A O 1
ATOM 656 N N . GLN A 1 89 ? 24.407 -2.218 0.702 1.00 56.65 89 GLN A N 1
ATOM 657 C CA . GLN A 1 89 ? 24.050 -3.601 0.422 1.00 57.12 89 GLN A CA 1
ATOM 658 C C . GLN A 1 89 ? 25.271 -4.508 0.465 1.00 56.99 89 GLN A C 1
ATOM 659 O O . GLN A 1 89 ? 26.038 -4.579 -0.507 1.00 57.19 89 GLN A O 1
ATOM 665 N N . ASP A 1 90 ? 25.447 -5.195 1.593 1.00 56.51 90 ASP A N 1
ATOM 666 C CA . ASP A 1 90 ? 26.523 -6.178 1.747 1.00 56.36 90 ASP A CA 1
ATOM 667 C C . ASP A 1 90 ? 26.058 -7.601 1.458 1.00 57.35 90 ASP A C 1
ATOM 668 O O . ASP A 1 90 ? 26.880 -8.496 1.300 1.00 56.91 90 ASP A O 1
ATOM 673 N N . CYS A 1 91 ? 24.743 -7.799 1.420 1.00 58.78 91 CYS A N 1
ATOM 674 C CA . CYS A 1 91 ? 24.146 -9.021 0.882 1.00 60.91 91 CYS A CA 1
ATOM 675 C C . CYS A 1 91 ? 23.396 -8.662 -0.384 1.00 61.66 91 CYS A C 1
ATOM 676 O O . CYS A 1 91 ? 23.024 -7.502 -0.582 1.00 61.37 91 CYS A O 1
ATOM 679 N N . LEU A 1 92 ? 23.198 -9.664 -1.242 1.00 62.84 92 LEU A N 1
ATOM 680 C CA . LEU A 1 92 ? 22.467 -9.499 -2.501 1.00 63.63 92 LEU A CA 1
ATOM 681 C C . LEU A 1 92 ? 20.951 -9.694 -2.310 1.00 64.06 92 LEU A C 1
ATOM 682 O O . LEU A 1 92 ? 20.140 -9.324 -3.169 1.00 63.90 92 LEU A O 1
ATOM 687 N N . ASP A 1 93 ? 20.584 -10.283 -1.178 1.00 64.52 93 ASP A N 1
ATOM 688 C CA . ASP A 1 93 ? 19.205 -10.260 -0.706 1.00 65.20 93 ASP A CA 1
ATOM 689 C C . ASP A 1 93 ? 18.817 -8.852 -0.238 1.00 64.96 93 ASP A C 1
ATOM 690 O O . ASP A 1 93 ? 17.628 -8.493 -0.257 1.00 64.89 93 ASP A O 1
ATOM 695 N N . GLY A 1 94 ? 19.830 -8.078 0.186 1.00 64.55 94 GLY A N 1
ATOM 696 C CA . GLY A 1 94 ? 19.656 -6.779 0.857 1.00 63.70 94 GLY A CA 1
ATOM 697 C C . GLY A 1 94 ? 19.242 -6.900 2.317 1.00 63.43 94 GLY A C 1
ATOM 698 O O . GLY A 1 94 ? 18.922 -5.906 2.974 1.00 63.29 94 GLY A O 1
ATOM 699 N N . SER A 1 95 ? 19.253 -8.131 2.823 1.00 63.10 95 SER A N 1
ATOM 700 C CA . SER A 1 95 ? 18.695 -8.450 4.122 1.00 62.86 95 SER A CA 1
ATOM 701 C C . SER A 1 95 ? 19.564 -7.984 5.272 1.00 63.16 95 SER A C 1
ATOM 702 O O . SER A 1 95 ? 19.318 -8.356 6.415 1.00 63.37 95 SER A O 1
ATOM 705 N N . ASP A 1 96 ? 20.565 -7.165 4.969 1.00 63.24 96 ASP A N 1
ATOM 706 C CA . ASP A 1 96 ? 21.415 -6.579 5.987 1.00 63.54 96 ASP A CA 1
ATOM 707 C C . ASP A 1 96 ? 21.049 -5.119 6.167 1.00 64.72 96 ASP A C 1
ATOM 708 O O . ASP A 1 96 ? 21.537 -4.459 7.078 1.00 64.93 96 ASP A O 1
ATOM 713 N N . GLU A 1 97 ? 20.217 -4.611 5.265 1.00 66.21 97 GLU A N 1
ATOM 714 C CA . GLU A 1 97 ? 19.723 -3.234 5.330 1.00 67.69 97 GLU A CA 1
ATOM 715 C C . GLU A 1 97 ? 18.204 -3.223 5.485 1.00 68.83 97 GLU A C 1
ATOM 716 O O . GLU A 1 97 ? 17.537 -2.285 5.048 1.00 68.69 97 GLU A O 1
ATOM 722 N N . ASP A 1 98 ? 17.682 -4.261 6.141 1.00 70.56 98 ASP A N 1
ATOM 723 C CA . ASP A 1 98 ? 16.272 -4.622 6.065 1.00 72.14 98 ASP A CA 1
ATOM 724 C C . ASP A 1 98 ? 15.549 -4.540 7.406 1.00 73.05 98 ASP A C 1
ATOM 725 O O . ASP A 1 98 ? 16.034 -5.065 8.415 1.00 73.63 98 ASP A O 1
ATOM 730 N N . ASP A 1 99 ? 14.378 -3.903 7.398 1.00 73.81 99 ASP A N 1
ATOM 731 C CA . ASP A 1 99 ? 13.562 -3.676 8.602 1.00 74.39 99 ASP A CA 1
ATOM 732 C C . ASP A 1 99 ? 14.064 -2.433 9.366 1.00 74.61 99 ASP A C 1
ATOM 733 O O . ASP A 1 99 ? 13.409 -1.956 10.307 1.00 74.99 99 ASP A O 1
ATOM 738 N N . CYS A 1 100 ? 15.204 -1.900 8.924 1.00 74.37 100 CYS A N 1
ATOM 739 C CA . CYS A 1 100 ? 15.938 -0.846 9.631 1.00 74.27 100 CYS A CA 1
ATOM 740 C C . CYS A 1 100 ? 15.240 0.515 9.545 1.00 75.01 100 CYS A C 1
ATOM 741 O O . CYS A 1 100 ? 15.448 1.277 8.592 1.00 75.30 100 CYS A O 1
ATOM 744 N N . GLU A 1 101 ? 14.415 0.816 10.546 1.00 75.50 101 GLU A N 1
ATOM 745 C CA . GLU A 1 101 ? 13.633 2.048 10.542 1.00 75.95 101 GLU A CA 1
ATOM 746 C C . GLU A 1 101 ? 14.472 3.222 11.030 1.00 75.78 101 GLU A C 1
ATOM 747 O O . GLU A 1 101 ? 15.072 3.931 10.215 1.00 75.98 101 GLU A O 1
ATOM 753 N N . ASP A 1 102 ? 14.525 3.416 12.345 1.00 75.58 102 ASP A N 1
ATOM 754 C CA . ASP A 1 102 ? 15.226 4.553 12.914 1.00 75.56 102 ASP A CA 1
ATOM 755 C C . ASP A 1 102 ? 16.700 4.243 13.022 1.00 75.76 102 ASP A C 1
ATOM 756 O O . ASP A 1 102 ? 17.172 3.782 14.072 1.00 75.59 102 ASP A O 1
ATOM 761 N N . VAL A 1 103 ? 17.415 4.479 11.920 1.00 75.86 103 VAL A N 1
ATOM 762 C CA . VAL A 1 103 ? 18.848 4.224 11.857 1.00 75.85 103 VAL A CA 1
ATOM 763 C C . VAL A 1 103 ? 19.558 5.292 11.026 1.00 76.07 103 VAL A C 1
ATOM 764 O O . VAL A 1 103 ? 19.389 5.360 9.806 1.00 76.19 103 VAL A O 1
ATOM 768 N N . ARG A 1 104 ? 20.351 6.124 11.698 1.00 76.35 104 ARG A N 1
ATOM 769 C CA . ARG A 1 104 ? 21.194 7.104 11.011 1.00 76.63 104 ARG A CA 1
ATOM 770 C C . ARG A 1 104 ? 22.506 6.433 10.556 1.00 76.90 104 ARG A C 1
ATOM 771 O O . ARG A 1 104 ? 22.992 5.492 11.208 1.00 76.86 104 ARG A O 1
ATOM 779 N N . ALA A 1 105 ? 23.060 6.910 9.437 1.00 76.98 105 ALA A N 1
ATOM 780 C CA . ALA A 1 105 ? 24.253 6.292 8.843 1.00 77.28 105 ALA A CA 1
ATOM 781 C C . ALA A 1 105 ? 25.271 7.288 8.281 1.00 77.18 105 ALA A C 1
ATOM 782 O O . ALA A 1 105 ? 24.966 8.079 7.389 1.00 77.23 105 ALA A O 1
ATOM 784 N N . ILE A 1 106 ? 26.479 7.228 8.836 1.00 77.17 106 ILE A N 1
ATOM 785 C CA . ILE A 1 106 ? 27.660 7.978 8.377 1.00 76.71 106 ILE A CA 1
ATOM 786 C C . ILE A 1 106 ? 27.832 7.783 6.855 1.00 76.50 106 ILE A C 1
ATOM 787 O O . ILE A 1 106 ? 27.417 6.749 6.316 1.00 76.61 106 ILE A O 1
ATOM 792 N N . ASP A 1 107 ? 28.393 8.771 6.153 1.00 75.91 107 ASP A N 1
ATOM 793 C CA . ASP A 1 107 ? 28.606 8.621 4.696 1.00 75.12 107 ASP A CA 1
ATOM 794 C C . ASP A 1 107 ? 30.042 8.321 4.292 1.00 74.77 107 ASP A C 1
ATOM 795 O O . ASP A 1 107 ? 30.284 7.590 3.319 1.00 74.41 107 ASP A O 1
ATOM 800 N N . GLU A 1 108 ? 30.979 8.894 5.058 1.00 74.31 108 GLU A N 1
ATOM 801 C CA . GLU A 1 108 ? 32.414 8.921 4.724 1.00 73.38 108 GLU A CA 1
ATOM 802 C C . GLU A 1 108 ? 32.640 9.593 3.366 1.00 72.20 108 GLU A C 1
ATOM 803 O O . GLU A 1 108 ? 33.770 9.640 2.875 1.00 72.21 108 GLU A O 1
ATOM 809 N N . ASP A 1 109 ? 31.551 10.116 2.786 1.00 70.62 109 ASP A N 1
ATOM 810 C CA . ASP A 1 109 ? 31.582 10.911 1.556 1.00 68.84 109 ASP A CA 1
ATOM 811 C C . ASP A 1 109 ? 32.481 10.200 0.584 1.00 66.99 109 ASP A C 1
ATOM 812 O O . ASP A 1 109 ? 33.592 10.637 0.308 1.00 67.00 109 ASP A O 1
ATOM 817 N N . CYS A 1 110 ? 31.960 9.092 0.078 1.00 64.72 110 CYS A N 1
ATOM 818 C CA . CYS A 1 110 ? 32.760 7.969 -0.365 1.00 62.28 110 CYS A CA 1
ATOM 819 C C . CYS A 1 110 ? 31.915 7.079 -1.276 1.00 60.43 110 CYS A C 1
ATOM 820 O O . CYS A 1 110 ? 32.346 6.699 -2.360 1.00 60.17 110 CYS A O 1
ATOM 823 N N . SER A 1 111 ? 30.701 6.757 -0.836 1.00 58.01 111 SER A N 1
ATOM 824 C CA . SER A 1 111 ? 29.754 6.042 -1.682 1.00 55.98 111 SER A CA 1
ATOM 825 C C . SER A 1 111 ? 29.223 6.936 -2.812 1.00 54.40 111 SER A C 1
ATOM 826 O O . SER A 1 111 ? 28.380 6.511 -3.606 1.00 54.44 111 SER A O 1
ATOM 829 N N . GLN A 1 112 ? 29.716 8.176 -2.863 1.00 52.24 112 GLN A N 1
ATOM 830 C CA . GLN A 1 112 ? 29.358 9.125 -3.895 1.00 49.95 112 GLN A CA 1
ATOM 831 C C . GLN A 1 112 ? 30.111 8.773 -5.195 1.00 48.57 112 GLN A C 1
ATOM 832 O O . GLN A 1 112 ? 29.754 9.243 -6.277 1.00 48.75 112 GLN A O 1
ATOM 838 N N . TYR A 1 113 ? 31.117 7.903 -5.071 1.00 46.06 113 TYR A N 1
ATOM 839 C CA . TYR A 1 113 ? 32.103 7.640 -6.105 1.00 43.77 113 TYR A CA 1
ATOM 840 C C . TYR A 1 113 ? 31.938 6.281 -6.802 1.00 42.25 113 TYR A C 1
ATOM 841 O O . TYR A 1 113 ? 31.465 5.330 -6.218 1.00 42.77 113 TYR A O 1
ATOM 850 N N . GLU A 1 114 ? 32.367 6.185 -8.044 1.00 39.70 114 GLU A N 1
ATOM 851 C CA . GLU A 1 114 ? 32.407 4.912 -8.737 1.00 38.30 114 GLU A CA 1
ATOM 852 C C . GLU A 1 114 ? 33.565 3.946 -8.286 1.00 36.58 114 GLU A C 1
ATOM 853 O O . GLU A 1 114 ? 34.584 4.393 -7.752 1.00 36.30 114 GLU A O 1
ATOM 859 N N . PRO A 1 115 ? 33.374 2.616 -8.464 1.00 34.54 115 PRO A N 1
ATOM 860 C CA . PRO A 1 115 ? 34.411 1.623 -8.255 1.00 33.22 115 PRO A CA 1
ATOM 861 C C . PRO A 1 115 ? 35.574 1.801 -9.188 1.00 32.08 115 PRO A C 1
ATOM 862 O O . PRO A 1 115 ? 35.399 2.279 -10.301 1.00 32.53 115 PRO A O 1
ATOM 866 N N . ILE A 1 116 ? 36.747 1.367 -8.767 1.00 30.79 116 ILE A N 1
ATOM 867 C CA . ILE A 1 116 ? 37.909 1.412 -9.632 1.00 30.38 116 ILE A CA 1
ATOM 868 C C . ILE A 1 116 ? 37.546 0.826 -11.018 1.00 29.99 116 ILE A C 1
ATOM 869 O O . ILE A 1 116 ? 36.897 -0.218 -11.108 1.00 29.85 116 ILE A O 1
ATOM 874 N N . PRO A 1 117 ? 37.900 1.527 -12.110 1.00 30.04 117 PRO A N 1
ATOM 875 C CA . PRO A 1 117 ? 37.611 0.981 -13.465 1.00 29.16 117 PRO A CA 1
ATOM 876 C C . PRO A 1 117 ? 38.223 -0.391 -13.731 1.00 29.22 117 PRO A C 1
ATOM 877 O O . PRO A 1 117 ? 39.450 -0.553 -13.678 1.00 28.15 117 PRO A O 1
ATOM 881 N N . GLY A 1 118 ? 37.356 -1.369 -13.988 1.00 28.81 118 GLY A N 1
ATOM 882 C CA . GLY A 1 118 ? 37.774 -2.697 -14.384 1.00 28.70 118 GLY A CA 1
ATOM 883 C C . GLY A 1 118 ? 37.519 -3.745 -13.332 1.00 29.24 118 GLY A C 1
ATOM 884 O O . GLY A 1 118 ? 37.718 -4.943 -13.570 1.00 28.41 118 GLY A O 1
ATOM 885 N N . SER A 1 119 ? 37.045 -3.284 -12.175 1.00 29.50 119 SER A N 1
ATOM 886 C CA . SER A 1 119 ? 36.840 -4.124 -11.002 1.00 29.59 119 SER A CA 1
ATOM 887 C C . SER A 1 119 ? 36.108 -5.395 -11.311 1.00 29.42 119 SER A C 1
ATOM 888 O O . SER A 1 119 ? 36.500 -6.443 -10.863 1.00 31.03 119 SER A O 1
ATOM 891 N N . GLN A 1 120 ? 35.047 -5.316 -12.079 1.00 29.51 120 GLN A N 1
ATOM 892 C CA . GLN A 1 120 ? 34.265 -6.491 -12.405 1.00 29.75 120 GLN A CA 1
ATOM 893 C C . GLN A 1 120 ? 34.985 -7.471 -13.304 1.00 29.11 120 GLN A C 1
ATOM 894 O O . GLN A 1 120 ? 34.807 -8.673 -13.181 1.00 28.96 120 GLN A O 1
ATOM 900 N N . LYS A 1 121 ? 35.765 -6.963 -14.253 1.00 28.87 121 LYS A N 1
ATOM 901 C CA . LYS A 1 121 ? 36.499 -7.850 -15.164 1.00 28.14 121 LYS A CA 1
ATOM 902 C C . LYS A 1 121 ? 37.560 -8.586 -14.389 1.00 27.37 121 LYS A C 1
ATOM 903 O O . LYS A 1 121 ? 37.720 -9.800 -14.544 1.00 27.42 121 LYS A O 1
ATOM 909 N N . ALA A 1 122 ? 38.182 -7.869 -13.454 1.00 27.20 122 ALA A N 1
ATOM 910 C CA . ALA A 1 122 ? 39.258 -8.404 -12.617 1.00 26.25 122 ALA A CA 1
ATOM 911 C C . ALA A 1 122 ? 38.823 -9.502 -11.627 1.00 26.28 122 ALA A C 1
ATOM 912 O O . ALA A 1 122 ? 39.655 -10.332 -11.218 1.00 26.10 122 ALA A O 1
ATOM 914 N N . ALA A 1 123 ? 37.545 -9.501 -11.254 1.00 25.47 123 ALA A N 1
ATOM 915 C CA . ALA A 1 123 ? 36.966 -10.516 -10.362 1.00 25.45 123 ALA A CA 1
ATOM 916 C C . ALA A 1 123 ? 36.456 -11.779 -11.075 1.00 25.42 123 ALA A C 1
ATOM 917 O O . ALA A 1 123 ? 35.911 -12.700 -10.407 1.00 26.12 123 ALA A O 1
ATOM 919 N N . LEU A 1 124 ? 36.571 -11.831 -12.401 1.00 24.08 124 LEU A N 1
ATOM 920 C CA . LEU A 1 124 ? 36.042 -12.985 -13.115 1.00 23.55 124 LEU A CA 1
ATOM 921 C C . LEU A 1 124 ? 37.042 -14.122 -13.087 1.00 23.19 124 LEU A C 1
ATOM 922 O O . LEU A 1 124 ? 38.245 -13.920 -13.111 1.00 23.12 124 LEU A O 1
ATOM 927 N N . GLY A 1 125 ? 36.570 -15.341 -13.046 1.00 23.63 125 GLY A N 1
ATOM 928 C CA . GLY A 1 125 ? 37.503 -16.427 -13.307 1.00 23.94 125 GLY A CA 1
ATOM 929 C C . GLY A 1 125 ? 37.900 -16.508 -14.771 1.00 25.14 125 GLY A C 1
ATOM 930 O O . GLY A 1 125 ? 37.342 -15.813 -15.684 1.00 24.65 125 GLY A O 1
ATOM 931 N N . TYR A 1 126 ? 38.834 -17.414 -15.008 1.00 24.81 126 TYR A N 1
ATOM 932 C CA . TYR A 1 126 ? 39.455 -17.523 -16.270 1.00 24.91 126 TYR A CA 1
ATOM 933 C C . TYR A 1 126 ? 39.664 -18.979 -16.568 1.00 25.71 126 TYR A C 1
ATOM 934 O O . TYR A 1 126 ? 40.078 -19.734 -15.689 1.00 25.90 126 TYR A O 1
ATOM 943 N N . ASN A 1 127 ? 39.400 -19.368 -17.817 1.00 26.96 127 ASN A N 1
ATOM 944 C CA . ASN A 1 127 ? 39.585 -20.736 -18.264 1.00 28.08 127 ASN A CA 1
ATOM 945 C C . ASN A 1 127 ? 40.676 -20.785 -19.292 1.00 28.98 127 ASN A C 1
ATOM 946 O O . ASN A 1 127 ? 40.532 -20.221 -20.383 1.00 28.88 127 ASN A O 1
ATOM 951 N N . ILE A 1 128 ? 41.772 -21.456 -18.973 1.00 30.35 128 ILE A N 1
ATOM 952 C CA . ILE A 1 128 ? 42.892 -21.476 -19.905 1.00 32.15 128 ILE A CA 1
ATOM 953 C C . ILE A 1 128 ? 42.700 -22.371 -21.141 1.00 32.69 128 ILE A C 1
ATOM 954 O O . ILE A 1 128 ? 43.406 -22.205 -22.130 1.00 33.64 128 ILE A O 1
ATOM 959 N N . LEU A 1 129 ? 41.803 -23.339 -21.111 1.00 32.33 129 LEU A N 1
ATOM 960 C CA . LEU A 1 129 ? 41.710 -24.199 -22.293 1.00 32.34 129 LEU A CA 1
ATOM 961 C C . LEU A 1 129 ? 41.102 -23.455 -23.452 1.00 32.01 129 LEU A C 1
ATOM 962 O O . LEU A 1 129 ? 41.536 -23.608 -24.604 1.00 29.95 129 LEU A O 1
ATOM 967 N N . THR A 1 130 ? 40.091 -22.660 -23.119 1.00 32.52 130 THR A N 1
ATOM 968 C CA . THR A 1 130 ? 39.358 -21.871 -24.087 1.00 33.12 130 THR A CA 1
ATOM 969 C C . THR A 1 130 ? 39.749 -20.393 -24.106 1.00 33.51 130 THR A C 1
ATOM 970 O O . THR A 1 130 ? 39.269 -19.665 -24.925 1.00 33.14 130 THR A O 1
ATOM 974 N N . GLN A 1 131 ? 40.567 -19.935 -23.165 1.00 35.32 131 GLN A N 1
ATOM 975 C CA . GLN A 1 131 ? 40.909 -18.501 -23.045 1.00 36.19 131 GLN A CA 1
ATOM 976 C C . GLN A 1 131 ? 39.696 -17.591 -22.897 1.00 36.67 131 GLN A C 1
ATOM 977 O O . GLN A 1 131 ? 39.627 -16.519 -23.465 1.00 37.16 131 GLN A O 1
ATOM 983 N N . GLU A 1 132 ? 38.723 -18.034 -22.128 1.00 37.64 132 GLU A N 1
ATOM 984 C CA . GLU A 1 132 ? 37.533 -17.243 -21.914 1.00 38.68 132 GLU A CA 1
ATOM 985 C C . GLU A 1 132 ? 37.398 -16.867 -20.467 1.00 38.31 132 GLU A C 1
ATOM 986 O O . GLU A 1 132 ? 38.131 -17.365 -19.629 1.00 38.93 132 GLU A O 1
ATOM 992 N N . ASP A 1 133 ? 36.459 -15.969 -20.190 1.00 37.86 133 ASP A N 1
ATOM 993 C CA . ASP A 1 133 ? 36.173 -15.506 -18.844 1.00 37.10 133 ASP A CA 1
ATOM 994 C C . ASP A 1 133 ? 35.102 -16.362 -18.214 1.00 35.20 133 ASP A C 1
ATOM 995 O O . ASP A 1 133 ? 34.089 -16.642 -18.821 1.00 35.87 133 ASP A O 1
ATOM 1000 N N . ALA A 1 134 ? 35.298 -16.796 -16.990 1.00 32.93 134 ALA A N 1
ATOM 1001 C CA . ALA A 1 134 ? 34.214 -17.524 -16.390 1.00 30.58 134 ALA A CA 1
ATOM 1002 C C . ALA A 1 134 ? 33.308 -16.571 -15.558 1.00 29.30 134 ALA A C 1
ATOM 1003 O O . ALA A 1 134 ? 33.299 -15.363 -15.774 1.00 29.66 134 ALA A O 1
ATOM 1005 N N . GLN A 1 135 ? 32.530 -17.091 -14.639 1.00 28.09 135 GLN A N 1
ATOM 1006 C CA . GLN A 1 135 ? 31.752 -16.230 -13.758 1.00 28.06 135 GLN A CA 1
ATOM 1007 C C . GLN A 1 135 ? 32.586 -15.630 -12.604 1.00 26.38 135 GLN A C 1
ATOM 1008 O O . GLN A 1 135 ? 33.775 -15.936 -12.415 1.00 23.48 135 GLN A O 1
ATOM 1014 N N . SER A 1 136 ? 31.976 -14.714 -11.881 1.00 26.62 136 SER A N 1
ATOM 1015 C CA . SER A 1 136 ? 32.693 -14.053 -10.789 1.00 27.72 136 SER A CA 1
ATOM 1016 C C . SER A 1 136 ? 33.263 -15.016 -9.751 1.00 27.37 136 SER A C 1
ATOM 1017 O O . SER A 1 136 ? 32.572 -15.944 -9.341 1.00 27.81 136 SER A O 1
ATOM 1020 N N . VAL A 1 137 ? 34.526 -14.805 -9.365 1.00 26.89 137 VAL A N 1
ATOM 1021 C CA . VAL A 1 137 ? 35.137 -15.525 -8.235 1.00 26.27 137 VAL A CA 1
ATOM 1022 C C . VAL A 1 137 ? 35.159 -14.605 -7.010 1.00 26.58 137 VAL A C 1
ATOM 1023 O O . VAL A 1 137 ? 34.658 -14.972 -5.955 1.00 26.91 137 VAL A O 1
ATOM 1027 N N . TYR A 1 138 ? 35.726 -13.413 -7.152 1.00 26.83 138 TYR A N 1
ATOM 1028 C CA . TYR A 1 138 ? 35.610 -12.401 -6.102 1.00 27.26 138 TYR A CA 1
ATOM 1029 C C . TYR A 1 138 ? 34.337 -11.615 -6.310 1.00 28.63 138 TYR A C 1
ATOM 1030 O O . TYR A 1 138 ? 33.828 -11.523 -7.440 1.00 29.46 138 TYR A O 1
ATOM 1039 N N . ASP A 1 139 ? 33.833 -11.050 -5.225 1.00 29.67 139 ASP A N 1
ATOM 1040 C CA . ASP A 1 139 ? 32.759 -10.107 -5.282 1.00 31.42 139 ASP A CA 1
ATOM 1041 C C . ASP A 1 139 ? 33.420 -8.796 -5.644 1.00 32.68 139 ASP A C 1
ATOM 1042 O O . ASP A 1 139 ? 34.169 -8.253 -4.836 1.00 32.98 139 ASP A O 1
ATOM 1047 N N . ALA A 1 140 ? 33.158 -8.295 -6.854 1.00 33.27 140 ALA A N 1
ATOM 1048 C CA . ALA A 1 140 ? 33.732 -7.023 -7.277 1.00 34.32 140 ALA A CA 1
ATOM 1049 C C . ALA A 1 140 ? 33.228 -5.826 -6.464 1.00 34.78 140 ALA A C 1
ATOM 1050 O O . ALA A 1 140 ? 33.869 -4.784 -6.484 1.00 34.97 140 ALA A O 1
ATOM 1052 N N . SER A 1 141 ? 32.130 -5.997 -5.722 1.00 35.13 141 SER A N 1
ATOM 1053 C CA . SER A 1 141 ? 31.357 -4.862 -5.172 1.00 36.42 141 SER A CA 1
ATOM 1054 C C . SER A 1 141 ? 31.149 -4.867 -3.642 1.00 36.45 141 SER A C 1
ATOM 1055 O O . SER A 1 141 ? 30.395 -4.047 -3.088 1.00 37.72 141 SER A O 1
ATOM 1058 N N . TYR A 1 142 ? 31.813 -5.784 -2.968 1.00 34.82 142 TYR A N 1
ATOM 1059 C CA . TYR A 1 142 ? 31.811 -5.812 -1.553 1.00 34.06 142 TYR A CA 1
ATOM 1060 C C . TYR A 1 142 ? 32.854 -4.862 -0.984 1.00 33.76 142 TYR A C 1
ATOM 1061 O O . TYR A 1 142 ? 34.025 -4.962 -1.298 1.00 35.10 142 TYR A O 1
ATOM 1070 N N . TYR A 1 143 ? 32.417 -3.932 -0.149 1.00 34.19 143 TYR A N 1
ATOM 1071 C CA . TYR A 1 143 ? 33.296 -2.928 0.491 1.00 33.88 143 TYR A CA 1
ATOM 1072 C C . TYR A 1 143 ? 33.529 -3.246 1.943 1.00 33.46 143 TYR A C 1
ATOM 1073 O O . TYR A 1 143 ? 34.554 -2.868 2.523 1.00 31.94 143 TYR A O 1
ATOM 1082 N N . GLY A 1 144 ? 32.560 -3.965 2.498 1.00 34.05 144 GLY A N 1
ATOM 1083 C CA . GLY A 1 144 ? 32.580 -4.410 3.896 1.00 36.61 144 GLY A CA 1
ATOM 1084 C C . GLY A 1 144 ? 33.110 -3.377 4.876 1.00 37.20 144 GLY A C 1
ATOM 1085 O O . GLY A 1 144 ? 34.105 -3.634 5.561 1.00 36.92 144 GLY A O 1
ATOM 1086 N N . GLY A 1 145 ? 32.466 -2.207 4.885 1.00 37.90 145 GLY A N 1
ATOM 1087 C CA . GLY A 1 145 ? 32.827 -1.107 5.760 1.00 39.45 145 GLY A CA 1
ATOM 1088 C C . GLY A 1 145 ? 34.077 -0.331 5.362 1.00 41.48 145 GLY A C 1
ATOM 1089 O O . GLY A 1 145 ? 34.379 0.738 5.936 1.00 41.68 145 GLY A O 1
ATOM 1090 N N . GLN A 1 146 ? 34.834 -0.835 4.393 1.00 42.68 146 GLN A N 1
ATOM 1091 C CA . GLN A 1 146 ? 35.993 -0.065 3.970 1.00 44.10 146 GLN A CA 1
ATOM 1092 C C . GLN A 1 146 ? 35.578 1.145 3.146 1.00 45.32 146 GLN A C 1
ATOM 1093 O O . GLN A 1 146 ? 34.586 1.094 2.416 1.00 44.91 146 GLN A O 1
ATOM 1099 N N . CYS A 1 147 ? 36.314 2.244 3.329 1.00 47.00 147 CYS A N 1
ATOM 1100 C CA . CYS A 1 147 ? 36.257 3.389 2.431 1.00 48.50 147 CYS A CA 1
ATOM 1101 C C . CYS A 1 147 ? 37.643 3.834 2.004 1.00 47.37 147 CYS A C 1
ATOM 1102 O O . CYS A 1 147 ? 38.183 4.827 2.480 1.00 48.18 147 CYS A O 1
ATOM 1105 N N . GLU A 1 148 ? 38.211 3.068 1.105 1.00 46.09 148 GLU A N 1
ATOM 1106 C CA . GLU A 1 148 ? 39.501 3.335 0.554 1.00 45.16 148 GLU A CA 1
ATOM 1107 C C . GLU A 1 148 ? 39.219 3.885 -0.847 1.00 43.05 148 GLU A C 1
ATOM 1108 O O . GLU A 1 148 ? 38.239 3.506 -1.481 1.00 42.69 148 GLU A O 1
ATOM 1114 N N . THR A 1 149 ? 40.053 4.794 -1.324 1.00 41.15 149 THR A N 1
ATOM 1115 C CA . THR A 1 149 ? 39.778 5.459 -2.577 1.00 39.53 149 THR A CA 1
ATOM 1116 C C . THR A 1 149 ? 41.044 5.678 -3.363 1.00 38.93 149 THR A C 1
ATOM 1117 O O . THR A 1 149 ? 42.138 5.792 -2.796 1.00 39.84 149 THR A O 1
ATOM 1121 N N . VAL A 1 150 ? 40.901 5.737 -4.680 1.00 37.14 150 VAL A N 1
ATOM 1122 C CA . VAL A 1 150 ? 42.028 6.000 -5.543 1.00 35.36 150 VAL A CA 1
ATOM 1123 C C . VAL A 1 150 ? 41.776 7.302 -6.298 1.00 34.87 150 VAL A C 1
ATOM 1124 O O . VAL A 1 150 ? 40.774 7.451 -6.982 1.00 34.32 150 VAL A O 1
ATOM 1128 N N . TYR A 1 151 ? 42.687 8.249 -6.111 1.00 34.22 151 TYR A N 1
ATOM 1129 C CA . TYR A 1 151 ? 42.577 9.611 -6.624 1.00 33.52 151 TYR A CA 1
ATOM 1130 C C . TYR A 1 151 ? 42.786 9.652 -8.134 1.00 34.54 151 TYR A C 1
ATOM 1131 O O . TYR A 1 151 ? 43.697 8.976 -8.649 1.00 34.26 151 TYR A O 1
ATOM 1140 N N . ASN A 1 152 ? 41.968 10.462 -8.814 1.00 35.81 152 ASN A N 1
ATOM 1141 C CA . ASN A 1 152 ? 42.067 10.703 -10.273 1.00 37.45 152 ASN A CA 1
ATOM 1142 C C . ASN A 1 152 ? 42.619 12.097 -10.595 1.00 38.64 152 ASN A C 1
ATOM 1143 O O . ASN A 1 152 ? 41.920 13.073 -10.435 1.00 38.63 152 ASN A O 1
ATOM 1148 N N . GLY A 1 153 ? 43.870 12.190 -11.030 1.00 40.70 153 GLY A N 1
ATOM 1149 C CA . GLY A 1 153 ? 44.438 13.468 -11.479 1.00 43.16 153 GLY A CA 1
ATOM 1150 C C . GLY A 1 153 ? 43.614 14.333 -12.451 1.00 45.08 153 GLY A C 1
ATOM 1151 O O . GLY A 1 153 ? 43.646 15.581 -12.366 1.00 44.86 153 GLY A O 1
ATOM 1152 N N . GLU A 1 154 ? 42.855 13.693 -13.350 1.00 46.68 154 GLU A N 1
ATOM 1153 C CA . GLU A 1 154 ? 42.145 14.412 -14.417 1.00 48.72 154 GLU A CA 1
ATOM 1154 C C . GLU A 1 154 ? 40.832 15.099 -14.003 1.00 49.49 154 GLU A C 1
ATOM 1155 O O . GLU A 1 154 ? 40.336 15.987 -14.707 1.00 49.12 154 GLU A O 1
ATOM 1161 N N . TRP A 1 155 ? 40.302 14.702 -12.850 1.00 50.64 155 TRP A N 1
ATOM 1162 C CA . TRP A 1 155 ? 39.016 15.191 -12.321 1.00 52.15 155 TRP A CA 1
ATOM 1163 C C . TRP A 1 155 ? 38.754 16.693 -12.438 1.00 53.56 155 TRP A C 1
ATOM 1164 O O . TRP A 1 155 ? 37.664 17.186 -12.065 1.00 53.06 155 TRP A O 1
ATOM 1175 N N . ARG A 1 156 ? 39.770 17.431 -12.888 1.00 55.28 156 ARG A N 1
ATOM 1176 C CA . ARG A 1 156 ? 39.704 18.899 -12.835 1.00 56.26 156 ARG A CA 1
ATOM 1177 C C . ARG A 1 156 ? 39.172 19.504 -14.130 1.00 56.25 156 ARG A C 1
ATOM 1178 O O . ARG A 1 156 ? 38.261 20.326 -14.068 1.00 57.23 156 ARG A O 1
ATOM 1186 N N . GLU A 1 157 ? 39.727 19.091 -15.271 1.00 55.71 157 GLU A N 1
ATOM 1187 C CA . GLU A 1 157 ? 39.225 19.456 -16.601 1.00 55.53 157 GLU A CA 1
ATOM 1188 C C . GLU A 1 157 ? 37.764 19.908 -16.614 1.00 54.76 157 GLU A C 1
ATOM 1189 O O . GLU A 1 157 ? 36.879 19.176 -16.183 1.00 54.56 157 GLU A O 1
ATOM 1195 N N . LEU A 1 158 ? 37.506 21.099 -17.137 1.00 54.15 158 LEU A N 1
ATOM 1196 C CA . LEU A 1 158 ? 36.135 21.520 -17.379 1.00 53.72 158 LEU A CA 1
ATOM 1197 C C . LEU A 1 158 ? 35.536 20.704 -18.524 1.00 53.51 158 LEU A C 1
ATOM 1198 O O . LEU A 1 158 ? 36.204 20.436 -19.524 1.00 53.09 158 LEU A O 1
ATOM 1203 N N . ARG A 1 159 ? 34.292 20.279 -18.358 1.00 53.29 159 ARG A N 1
ATOM 1204 C CA . ARG A 1 159 ? 33.651 19.454 -19.372 1.00 53.46 159 ARG A CA 1
ATOM 1205 C C . ARG A 1 159 ? 32.156 19.737 -19.501 1.00 53.37 159 ARG A C 1
ATOM 1206 O O . ARG A 1 159 ? 31.471 20.046 -18.518 1.00 52.94 159 ARG A O 1
ATOM 1214 N N . TYR A 1 160 ? 31.662 19.640 -20.731 1.00 53.52 160 TYR A N 1
ATOM 1215 C CA . TYR A 1 160 ? 30.236 19.704 -20.974 1.00 53.40 160 TYR A CA 1
ATOM 1216 C C . TYR A 1 160 ? 29.727 18.328 -21.307 1.00 53.73 160 TYR A C 1
ATOM 1217 O O . TYR A 1 160 ? 30.504 17.450 -21.628 1.00 54.85 160 TYR A O 1
ATOM 1226 N N . ASP A 1 161 ? 28.422 18.135 -21.238 1.00 54.21 161 ASP A N 1
ATOM 1227 C CA . ASP A 1 161 ? 27.849 16.805 -21.266 1.00 54.39 161 ASP A CA 1
ATOM 1228 C C . ASP A 1 161 ? 26.436 16.935 -21.827 1.00 54.54 161 ASP A C 1
ATOM 1229 O O . ASP A 1 161 ? 25.440 16.976 -21.091 1.00 54.59 161 ASP A O 1
ATOM 1234 N N . SER A 1 162 ? 26.376 17.007 -23.152 1.00 54.80 162 SER A N 1
ATOM 1235 C CA . SER A 1 162 ? 25.160 17.215 -23.917 1.00 54.75 162 SER A CA 1
ATOM 1236 C C . SER A 1 162 ? 23.954 16.393 -23.475 1.00 55.13 162 SER A C 1
ATOM 1237 O O . SER A 1 162 ? 22.857 16.924 -23.346 1.00 55.51 162 SER A O 1
ATOM 1240 N N . THR A 1 163 ? 24.128 15.105 -23.259 1.00 55.49 163 THR A N 1
ATOM 1241 C CA . THR A 1 163 ? 22.995 14.294 -22.814 1.00 56.86 163 THR A CA 1
ATOM 1242 C C . THR A 1 163 ? 22.352 14.830 -21.518 1.00 57.73 163 THR A C 1
ATOM 1243 O O . THR A 1 163 ? 21.135 14.850 -21.389 1.00 58.02 163 THR A O 1
ATOM 1247 N N . CYS A 1 164 ? 23.171 15.285 -20.574 1.00 58.97 164 CYS A N 1
ATOM 1248 C CA . CYS A 1 164 ? 22.673 15.703 -19.261 1.00 60.14 164 CYS A CA 1
ATOM 1249 C C . CYS A 1 164 ? 22.685 17.233 -19.107 1.00 59.67 164 CYS A C 1
ATOM 1250 O O . CYS A 1 164 ? 22.407 17.762 -18.029 1.00 59.85 164 CYS A O 1
ATOM 1253 N N . GLU A 1 165 ? 23.006 17.943 -20.193 1.00 58.50 165 GLU A N 1
ATOM 1254 C CA . GLU A 1 165 ? 23.041 19.398 -20.175 1.00 56.92 165 GLU A CA 1
ATOM 1255 C C . GLU A 1 165 ? 23.738 19.875 -18.912 1.00 56.26 165 GLU A C 1
ATOM 1256 O O . GLU A 1 165 ? 23.197 20.629 -18.106 1.00 56.40 165 GLU A O 1
ATOM 1262 N N . ARG A 1 166 ? 24.963 19.409 -18.754 1.00 55.42 166 ARG A N 1
ATOM 1263 C CA . ARG A 1 166 ? 25.721 19.645 -17.563 1.00 54.29 166 ARG A CA 1
ATOM 1264 C C . ARG A 1 166 ? 27.032 20.201 -17.993 1.00 52.99 166 ARG A C 1
ATOM 1265 O O . ARG A 1 166 ? 27.696 19.593 -18.820 1.00 52.79 166 ARG A O 1
ATOM 1273 N N . LEU A 1 167 ? 27.392 21.359 -17.449 1.00 51.78 167 LEU A N 1
ATOM 1274 C CA . LEU A 1 167 ? 28.712 21.934 -17.630 1.00 51.04 167 LEU A CA 1
ATOM 1275 C C . LEU A 1 167 ? 29.367 22.039 -16.250 1.00 51.86 167 LEU A C 1
ATOM 1276 O O . LEU A 1 167 ? 28.789 22.659 -15.347 1.00 51.78 167 LEU A O 1
ATOM 1281 N N . TYR A 1 168 ? 30.555 21.427 -16.093 1.00 52.77 168 TYR A N 1
ATOM 1282 C CA . TYR A 1 168 ? 31.243 21.262 -14.777 1.00 54.02 168 TYR A CA 1
ATOM 1283 C C . TYR A 1 168 ? 32.623 20.591 -14.810 1.00 54.14 168 TYR A C 1
ATOM 1284 O O . TYR A 1 168 ? 32.975 19.902 -15.773 1.00 54.09 168 TYR A O 1
ATOM 1293 N N . TYR A 1 169 ? 33.382 20.751 -13.727 1.00 54.55 169 TYR A N 1
ATOM 1294 C CA . TYR A 1 169 ? 34.792 20.342 -13.730 1.00 55.22 169 TYR A CA 1
ATOM 1295 C C . TYR A 1 169 ? 34.998 18.845 -13.492 1.00 55.92 169 TYR A C 1
ATOM 1296 O O . TYR A 1 169 ? 35.949 18.254 -14.010 1.00 55.84 169 TYR A O 1
ATOM 1305 N N . GLY A 1 170 ? 34.096 18.236 -12.723 1.00 56.44 170 GLY A N 1
ATOM 1306 C CA . GLY A 1 170 ? 34.028 16.781 -12.637 1.00 56.64 170 GLY A CA 1
ATOM 1307 C C . GLY A 1 170 ? 34.311 16.157 -11.285 1.00 56.56 170 GLY A C 1
ATOM 1308 O O . GLY A 1 170 ? 34.806 15.030 -11.222 1.00 56.84 170 GLY A O 1
ATOM 1309 N N . ASP A 1 171 ? 33.967 16.876 -10.216 1.00 56.21 171 ASP A N 1
ATOM 1310 C CA . ASP A 1 171 ? 34.176 16.452 -8.833 1.00 55.92 171 ASP A CA 1
ATOM 1311 C C . ASP A 1 171 ? 33.736 15.002 -8.528 1.00 55.35 171 ASP A C 1
ATOM 1312 O O . ASP A 1 171 ? 34.015 14.459 -7.441 1.00 55.34 171 ASP A O 1
ATOM 1317 N N . ASP A 1 172 ? 33.060 14.378 -9.496 1.00 54.20 172 ASP A N 1
ATOM 1318 C CA . ASP A 1 172 ? 32.429 13.069 -9.295 1.00 52.86 172 ASP A CA 1
ATOM 1319 C C . ASP A 1 172 ? 33.342 11.921 -9.676 1.00 51.50 172 ASP A C 1
ATOM 1320 O O . ASP A 1 172 ? 33.085 10.772 -9.312 1.00 52.00 172 ASP A O 1
ATOM 1325 N N . GLU A 1 173 ? 34.413 12.241 -10.393 1.00 49.48 173 GLU A N 1
ATOM 1326 C CA . GLU A 1 173 ? 35.477 11.294 -10.698 1.00 47.29 173 GLU A CA 1
ATOM 1327 C C . GLU A 1 173 ? 36.809 11.838 -10.203 1.00 45.27 173 GLU A C 1
ATOM 1328 O O . GLU A 1 173 ? 37.821 11.675 -10.835 1.00 45.84 173 GLU A O 1
ATOM 1334 N N . LYS A 1 174 ? 36.800 12.517 -9.072 1.00 43.20 174 LYS A N 1
ATOM 1335 C CA . LYS A 1 174 ? 38.040 12.842 -8.360 1.00 40.84 174 LYS A CA 1
ATOM 1336 C C . LYS A 1 174 ? 38.669 11.583 -7.704 1.00 39.16 174 LYS A C 1
ATOM 1337 O O . LYS A 1 174 ? 39.908 11.513 -7.546 1.00 39.32 174 LYS A O 1
ATOM 1343 N N . TYR A 1 175 ? 37.825 10.608 -7.345 1.00 35.66 175 TYR A N 1
ATOM 1344 C CA . TYR A 1 175 ? 38.268 9.397 -6.626 1.00 33.50 175 TYR A CA 1
ATOM 1345 C C . TYR A 1 175 ? 37.518 8.247 -7.185 1.00 31.43 175 TYR A C 1
ATOM 1346 O O . TYR A 1 175 ? 36.453 8.430 -7.711 1.00 30.81 175 TYR A O 1
ATOM 1355 N N . PHE A 1 176 ? 38.088 7.061 -7.088 1.00 30.82 176 PHE A N 1
ATOM 1356 C CA . PHE A 1 176 ? 37.338 5.841 -7.375 1.00 30.69 176 PHE A CA 1
ATOM 1357 C C . PHE A 1 176 ? 37.390 4.929 -6.187 1.00 30.63 176 PHE A C 1
ATOM 1358 O O . PHE A 1 176 ? 38.421 4.786 -5.536 1.00 30.00 176 PHE A O 1
ATOM 1366 N N . ARG A 1 177 ? 36.256 4.353 -5.874 1.00 30.97 177 ARG A N 1
ATOM 1367 C CA . ARG A 1 177 ? 36.188 3.589 -4.667 1.00 32.77 177 ARG A CA 1
ATOM 1368 C C . ARG A 1 177 ? 36.879 2.257 -4.964 1.00 32.04 177 ARG A C 1
ATOM 1369 O O . ARG A 1 177 ? 36.745 1.719 -6.066 1.00 32.11 177 ARG A O 1
ATOM 1377 N N . LYS A 1 178 ? 37.649 1.771 -4.000 1.00 30.57 178 LYS A N 1
ATOM 1378 C CA . LYS A 1 178 ? 38.364 0.508 -4.137 1.00 29.97 178 LYS A CA 1
ATOM 1379 C C . LYS A 1 178 ? 37.737 -0.578 -3.242 1.00 29.01 178 LYS A C 1
ATOM 1380 O O . LYS A 1 178 ? 37.674 -0.435 -2.028 1.00 30.46 178 LYS A O 1
ATOM 1386 N N . PRO A 1 179 ? 37.203 -1.629 -3.844 1.00 27.66 179 PRO A N 1
ATOM 1387 C CA . PRO A 1 179 ? 36.467 -2.633 -3.106 1.00 26.15 179 PRO A CA 1
ATOM 1388 C C . PRO A 1 179 ? 37.349 -3.543 -2.257 1.00 25.82 179 PRO A C 1
ATOM 1389 O O . PRO A 1 179 ? 38.508 -3.824 -2.590 1.00 26.11 179 PRO A O 1
ATOM 1393 N N . TYR A 1 180 ? 36.779 -4.034 -1.173 1.00 25.28 180 TYR A N 1
ATOM 1394 C CA . TYR A 1 180 ? 37.481 -4.918 -0.225 1.00 25.46 180 TYR A CA 1
ATOM 1395 C C . TYR A 1 180 ? 38.491 -5.888 -0.866 1.00 25.21 180 TYR A C 1
ATOM 1396 O O . TYR A 1 180 ? 39.564 -6.130 -0.326 1.00 25.24 180 TYR A O 1
ATOM 1405 N N . ASN A 1 181 ? 38.164 -6.413 -2.036 1.00 24.73 181 ASN A N 1
ATOM 1406 C CA . ASN A 1 181 ? 38.984 -7.479 -2.601 1.00 25.19 181 ASN A CA 1
ATOM 1407 C C . ASN A 1 181 ? 40.273 -6.998 -3.281 1.00 25.28 181 ASN A C 1
ATOM 1408 O O . ASN A 1 181 ? 41.055 -7.818 -3.804 1.00 24.34 181 ASN A O 1
ATOM 1413 N N . PHE A 1 182 ? 40.492 -5.676 -3.263 1.00 25.00 182 PHE A N 1
ATOM 1414 C CA . PHE A 1 182 ? 41.643 -5.127 -3.938 1.00 25.83 182 PHE A CA 1
ATOM 1415 C C . PHE A 1 182 ? 42.641 -4.575 -2.954 1.00 26.52 182 PHE A C 1
ATOM 1416 O O . PHE A 1 182 ? 42.330 -3.654 -2.204 1.00 27.43 182 PHE A O 1
ATOM 1424 N N . LEU A 1 183 ? 43.840 -5.132 -2.975 1.00 26.45 183 LEU A N 1
ATOM 1425 C CA . LEU A 1 183 ? 44.916 -4.666 -2.138 1.00 26.96 183 LEU A CA 1
ATOM 1426 C C . LEU A 1 183 ? 45.372 -3.309 -2.590 1.00 27.31 183 LEU A C 1
ATOM 1427 O O . LEU A 1 183 ? 45.437 -2.391 -1.801 1.00 27.81 183 LEU A O 1
ATOM 1432 N N . LYS A 1 184 ? 45.701 -3.193 -3.879 1.00 28.49 184 LYS A N 1
ATOM 1433 C CA . LYS A 1 184 ? 46.121 -1.932 -4.486 1.00 28.14 184 LYS A CA 1
ATOM 1434 C C . LYS A 1 184 ? 45.592 -1.805 -5.907 1.00 28.45 184 LYS A C 1
ATOM 1435 O O . LYS A 1 184 ? 45.359 -2.803 -6.586 1.00 28.14 184 LYS A O 1
ATOM 1441 N N . TYR A 1 185 ? 45.398 -0.553 -6.318 1.00 28.62 185 TYR A N 1
ATOM 1442 C CA . TYR A 1 185 ? 45.001 -0.202 -7.642 1.00 28.33 185 TYR A CA 1
ATOM 1443 C C . TYR A 1 185 ? 45.618 1.140 -7.985 1.00 28.28 185 TYR A C 1
ATOM 1444 O O . TYR A 1 185 ? 45.199 2.123 -7.446 1.00 28.69 185 TYR A O 1
ATOM 1453 N N . HIS A 1 186 ? 46.609 1.185 -8.871 1.00 28.63 186 HIS A N 1
ATOM 1454 C CA . HIS A 1 186 ? 47.200 2.467 -9.280 1.00 28.72 186 HIS A CA 1
ATOM 1455 C C . HIS A 1 186 ? 46.992 2.747 -10.770 1.00 28.72 186 HIS A C 1
ATOM 1456 O O . HIS A 1 186 ? 47.131 1.867 -11.596 1.00 27.93 186 HIS A O 1
ATOM 1463 N N . PHE A 1 187 ? 46.690 4.002 -11.078 1.00 29.45 187 PHE A N 1
ATOM 1464 C CA . PHE A 1 187 ? 46.599 4.508 -12.427 1.00 30.04 187 PHE A CA 1
ATOM 1465 C C . PHE A 1 187 ? 47.977 4.729 -13.039 1.00 31.53 187 PHE A C 1
ATOM 1466 O O . PHE A 1 187 ? 48.892 5.202 -12.382 1.00 31.16 187 PHE A O 1
ATOM 1474 N N . GLU A 1 188 ? 48.130 4.362 -14.298 1.00 34.02 188 GLU A N 1
ATOM 1475 C CA . GLU A 1 188 ? 49.309 4.797 -15.051 1.00 37.56 188 GLU A CA 1
ATOM 1476 C C . GLU A 1 188 ? 49.019 6.071 -15.863 1.00 38.35 188 GLU A C 1
ATOM 1477 O O . GLU A 1 188 ? 48.010 6.139 -16.555 1.00 38.56 188 GLU A O 1
ATOM 1483 N N . ALA A 1 189 ? 49.897 7.070 -15.775 1.00 39.86 189 ALA A N 1
ATOM 1484 C CA . ALA A 1 189 ? 49.805 8.251 -16.629 1.00 41.27 189 ALA A CA 1
ATOM 1485 C C . ALA A 1 189 ? 49.908 7.764 -18.055 1.00 42.35 189 ALA A C 1
ATOM 1486 O O . ALA A 1 189 ? 50.721 6.889 -18.368 1.00 42.71 189 ALA A O 1
ATOM 1488 N N . LEU A 1 190 ? 49.066 8.269 -18.933 1.00 44.35 190 LEU A N 1
ATOM 1489 C CA . LEU A 1 190 ? 49.198 7.817 -20.315 1.00 46.34 190 LEU A CA 1
ATOM 1490 C C . LEU A 1 190 ? 50.468 8.390 -20.937 1.00 46.24 190 LEU A C 1
ATOM 1491 O O . LEU A 1 190 ? 50.650 9.609 -20.973 1.00 45.91 190 LEU A O 1
ATOM 1496 N N . ALA A 1 191 ? 51.361 7.498 -21.357 1.00 47.14 191 ALA A N 1
ATOM 1497 C CA . ALA A 1 191 ? 52.617 7.909 -21.992 1.00 48.88 191 ALA A CA 1
ATOM 1498 C C . ALA A 1 191 ? 52.645 7.705 -23.525 1.00 49.82 191 ALA A C 1
ATOM 1499 O O . ALA A 1 191 ? 51.760 7.062 -24.092 1.00 50.08 191 ALA A O 1
ATOM 1501 N N . ASP A 1 192 ? 53.652 8.282 -24.183 1.00 51.31 192 ASP A N 1
ATOM 1502 C CA . ASP A 1 192 ? 53.778 8.261 -25.642 1.00 52.28 192 ASP A CA 1
ATOM 1503 C C . ASP A 1 192 ? 53.899 6.831 -26.123 1.00 52.34 192 ASP A C 1
ATOM 1504 O O . ASP A 1 192 ? 54.970 6.359 -26.457 1.00 52.29 192 ASP A O 1
ATOM 1509 N N . THR A 1 193 ? 52.770 6.155 -26.163 1.00 53.28 193 THR A N 1
ATOM 1510 C CA . THR A 1 193 ? 52.700 4.699 -26.287 1.00 54.16 193 THR A CA 1
ATOM 1511 C C . THR A 1 193 ? 53.026 4.070 -27.650 1.00 54.91 193 THR A C 1
ATOM 1512 O O . THR A 1 193 ? 52.653 2.899 -27.864 1.00 55.70 193 THR A O 1
ATOM 1516 N N . GLY A 1 194 ? 53.664 4.821 -28.556 1.00 54.75 194 GLY A N 1
ATOM 1517 C CA . GLY A 1 194 ? 54.147 4.315 -29.842 1.00 55.58 194 GLY A CA 1
ATOM 1518 C C . GLY A 1 194 ? 53.246 3.363 -30.637 1.00 56.60 194 GLY A C 1
ATOM 1519 O O . GLY A 1 194 ? 53.017 2.209 -30.234 1.00 56.71 194 GLY A O 1
ATOM 1520 N N . ILE A 1 195 ? 52.742 3.816 -31.784 1.00 56.91 195 ILE A N 1
ATOM 1521 C CA . ILE A 1 195 ? 51.915 2.930 -32.616 1.00 57.32 195 ILE A CA 1
ATOM 1522 C C . ILE A 1 195 ? 52.742 2.345 -33.732 1.00 57.73 195 ILE A C 1
ATOM 1523 O O . ILE A 1 195 ? 53.223 3.076 -34.597 1.00 58.04 195 ILE A O 1
ATOM 1528 N N . SER A 1 196 ? 52.915 1.029 -33.698 1.00 58.39 196 SER A N 1
ATOM 1529 C CA . SER A 1 196 ? 53.703 0.317 -34.710 1.00 59.14 196 SER A CA 1
ATOM 1530 C C . SER A 1 196 ? 52.887 0.093 -35.972 1.00 59.52 196 SER A C 1
ATOM 1531 O O . SER A 1 196 ? 51.646 0.167 -35.941 1.00 59.10 196 SER A O 1
ATOM 1534 N N . SER A 1 197 ? 53.595 -0.232 -37.055 1.00 60.22 197 SER A N 1
ATOM 1535 C CA . SER A 1 197 ? 52.977 -0.466 -38.362 1.00 61.39 197 SER A CA 1
ATOM 1536 C C . SER A 1 197 ? 53.653 -1.600 -39.148 1.00 61.72 197 SER A C 1
ATOM 1537 O O . SER A 1 197 ? 54.848 -1.534 -39.459 1.00 61.95 197 SER A O 1
ATOM 1540 N N . GLU A 1 198 ? 52.903 -2.641 -39.479 1.00 62.19 198 GLU A N 1
ATOM 1541 C CA . GLU A 1 198 ? 53.492 -3.685 -40.301 1.00 62.79 198 GLU A CA 1
ATOM 1542 C C . GLU A 1 198 ? 52.706 -3.966 -41.577 1.00 63.25 198 GLU A C 1
ATOM 1543 O O . GLU A 1 198 ? 51.496 -3.754 -41.670 1.00 62.85 198 GLU A O 1
ATOM 1549 N N . PHE A 1 199 ? 53.435 -4.451 -42.567 1.00 64.27 199 PHE A N 1
ATOM 1550 C CA . PHE A 1 199 ? 52.904 -4.660 -43.889 1.00 65.12 199 PHE A CA 1
ATOM 1551 C C . PHE A 1 199 ? 53.106 -6.118 -44.187 1.00 65.98 199 PHE A C 1
ATOM 1552 O O . PHE A 1 199 ? 54.168 -6.681 -43.890 1.00 66.40 199 PHE A O 1
ATOM 1560 N N . TYR A 1 200 ? 52.056 -6.740 -44.714 1.00 67.03 200 TYR A N 1
ATOM 1561 C CA . TYR A 1 200 ? 52.056 -8.162 -45.011 1.00 67.96 200 TYR A CA 1
ATOM 1562 C C . TYR A 1 200 ? 51.663 -8.426 -46.456 1.00 68.76 200 TYR A C 1
ATOM 1563 O O . TYR A 1 200 ? 50.680 -7.864 -46.974 1.00 68.57 200 TYR A O 1
ATOM 1572 N N . ASP A 1 201 ? 52.473 -9.277 -47.089 1.00 69.61 201 ASP A N 1
ATOM 1573 C CA . ASP A 1 201 ? 52.258 -9.801 -48.434 1.00 70.06 201 ASP A CA 1
ATOM 1574 C C . ASP A 1 201 ? 50.864 -10.379 -48.655 1.00 70.10 201 ASP A C 1
ATOM 1575 O O . ASP A 1 201 ? 50.190 -10.014 -49.617 1.00 69.81 201 ASP A O 1
ATOM 1580 N N . ASN A 1 202 ? 50.450 -11.282 -47.760 1.00 70.25 202 ASN A N 1
ATOM 1581 C CA . ASN A 1 202 ? 49.203 -12.041 -47.914 1.00 70.73 202 ASN A CA 1
ATOM 1582 C C . ASN A 1 202 ? 48.630 -12.591 -46.605 1.00 70.98 202 ASN A C 1
ATOM 1583 O O . ASN A 1 202 ? 49.369 -12.857 -45.656 1.00 71.02 202 ASN A O 1
ATOM 1588 N N . ALA A 1 203 ? 47.316 -12.792 -46.585 1.00 71.15 203 ALA A N 1
ATOM 1589 C CA . ALA A 1 203 ? 46.589 -13.218 -45.389 1.00 71.59 203 ALA A CA 1
ATOM 1590 C C . ALA A 1 203 ? 47.372 -14.118 -44.407 1.00 71.98 203 ALA A C 1
ATOM 1591 O O . ALA A 1 203 ? 47.291 -13.940 -43.184 1.00 71.46 203 ALA A O 1
ATOM 1593 N N . ASN A 1 204 ? 48.138 -15.062 -44.949 1.00 72.54 204 ASN A N 1
ATOM 1594 C CA . ASN A 1 204 ? 48.787 -16.096 -44.133 1.00 73.30 204 ASN A CA 1
ATOM 1595 C C . ASN A 1 204 ? 50.053 -15.625 -43.420 1.00 73.63 204 ASN A C 1
ATOM 1596 O O . ASN A 1 204 ? 50.254 -15.926 -42.236 1.00 73.43 204 ASN A O 1
ATOM 1601 N N . ASP A 1 205 ? 50.892 -14.878 -44.142 1.00 74.15 205 ASP A N 1
ATOM 1602 C CA . ASP A 1 205 ? 52.033 -14.174 -43.544 1.00 74.22 205 ASP A CA 1
ATOM 1603 C C . ASP A 1 205 ? 51.587 -13.248 -42.409 1.00 74.60 205 ASP A C 1
ATOM 1604 O O . ASP A 1 205 ? 52.299 -13.086 -41.414 1.00 74.83 205 ASP A O 1
ATOM 1609 N N . LEU A 1 206 ? 50.410 -12.648 -42.558 1.00 74.83 206 LEU A N 1
ATOM 1610 C CA . LEU A 1 206 ? 49.828 -11.811 -41.501 1.00 75.26 206 LEU A CA 1
ATOM 1611 C C . LEU A 1 206 ? 49.253 -12.623 -40.331 1.00 75.54 206 LEU A C 1
ATOM 1612 O O . LEU A 1 206 ? 49.310 -12.179 -39.183 1.00 75.40 206 LEU A O 1
ATOM 1617 N N . LEU A 1 207 ? 48.696 -13.798 -40.626 1.00 76.14 207 LEU A N 1
ATOM 1618 C CA . LEU A 1 207 ? 48.235 -14.715 -39.579 1.00 76.60 207 LEU A CA 1
ATOM 1619 C C . LEU A 1 207 ? 49.408 -15.148 -38.701 1.00 76.97 207 LEU A C 1
ATOM 1620 O O . LEU A 1 207 ? 49.286 -15.172 -37.473 1.00 77.24 207 LEU A O 1
ATOM 1625 N N . SER A 1 208 ? 50.529 -15.480 -39.345 1.00 77.28 208 SER A N 1
ATOM 1626 C CA . SER A 1 208 ? 51.756 -15.920 -38.676 1.00 77.81 208 SER A CA 1
ATOM 1627 C C . SER A 1 208 ? 52.112 -15.100 -37.436 1.00 78.26 208 SER A C 1
ATOM 1628 O O . SER A 1 208 ? 52.278 -15.659 -36.345 1.00 78.41 208 SER A O 1
ATOM 1631 N N . LYS A 1 209 ? 52.222 -13.781 -37.612 1.00 78.78 209 LYS A N 1
ATOM 1632 C CA . LYS A 1 209 ? 52.532 -12.842 -36.521 1.00 79.25 209 LYS A CA 1
ATOM 1633 C C . LYS A 1 209 ? 51.623 -13.056 -35.299 1.00 79.88 209 LYS A C 1
ATOM 1634 O O . LYS A 1 209 ? 52.106 -13.187 -34.166 1.00 80.11 209 LYS A O 1
ATOM 1640 N N . VAL A 1 210 ? 50.314 -13.111 -35.546 1.00 80.55 210 VAL A N 1
ATOM 1641 C CA . VAL A 1 210 ? 49.324 -13.373 -34.502 1.00 81.05 210 VAL A CA 1
ATOM 1642 C C . VAL A 1 210 ? 49.550 -14.787 -33.949 1.00 81.16 210 VAL A C 1
ATOM 1643 O O . VAL A 1 210 ? 50.171 -14.946 -32.892 1.00 81.44 210 VAL A O 1
ATOM 1647 N N . LYS A 1 211 ? 49.077 -15.801 -34.674 1.00 81.22 211 LYS A N 1
ATOM 1648 C CA . LYS A 1 211 ? 49.372 -17.188 -34.332 1.00 81.24 211 LYS A CA 1
ATOM 1649 C C . LYS A 1 211 ? 50.794 -17.543 -34.779 1.00 81.36 211 LYS A C 1
ATOM 1650 O O . LYS A 1 211 ? 51.768 -17.288 -34.065 1.00 81.69 211 LYS A O 1
ATOM 1656 N N . SER A 1 244 ? 38.335 -15.721 -33.676 1.00 68.99 244 SER A N 1
ATOM 1657 C CA . SER A 1 244 ? 38.277 -16.108 -35.088 1.00 68.71 244 SER A CA 1
ATOM 1658 C C . SER A 1 244 ? 37.722 -15.029 -36.035 1.00 68.84 244 SER A C 1
ATOM 1659 O O . SER A 1 244 ? 36.679 -15.198 -36.678 1.00 68.14 244 SER A O 1
ATOM 1662 N N . PHE A 1 245 ? 38.456 -13.924 -36.100 1.00 69.03 245 PHE A N 1
ATOM 1663 C CA . PHE A 1 245 ? 38.386 -12.995 -37.207 1.00 69.32 245 PHE A CA 1
ATOM 1664 C C . PHE A 1 245 ? 39.240 -13.551 -38.383 1.00 69.98 245 PHE A C 1
ATOM 1665 O O . PHE A 1 245 ? 39.250 -12.997 -39.495 1.00 69.96 245 PHE A O 1
ATOM 1673 N N . LEU A 1 246 ? 39.959 -14.646 -38.106 1.00 70.73 246 LEU A N 1
ATOM 1674 C CA . LEU A 1 246 ? 40.648 -15.454 -39.114 1.00 71.41 246 LEU A CA 1
ATOM 1675 C C . LEU A 1 246 ? 39.635 -15.989 -40.114 1.00 72.12 246 LEU A C 1
ATOM 1676 O O . LEU A 1 246 ? 39.934 -16.170 -41.299 1.00 72.13 246 LEU A O 1
ATOM 1681 N N . ASN A 1 247 ? 38.447 -16.273 -39.599 1.00 72.98 247 ASN A N 1
ATOM 1682 C CA . ASN A 1 247 ? 37.312 -16.603 -40.415 1.00 74.07 247 ASN A CA 1
ATOM 1683 C C . ASN A 1 247 ? 36.891 -15.374 -41.221 1.00 74.59 247 ASN A C 1
ATOM 1684 O O . ASN A 1 247 ? 36.824 -15.436 -42.451 1.00 75.01 247 ASN A O 1
ATOM 1689 N N . GLU A 1 248 ? 36.656 -14.249 -40.544 1.00 75.21 248 GLU A N 1
ATOM 1690 C CA . GLU A 1 248 ? 36.241 -13.011 -41.219 1.00 75.58 248 GLU A CA 1
ATOM 1691 C C . GLU A 1 248 ? 37.346 -12.419 -42.079 1.00 75.78 248 GLU A C 1
ATOM 1692 O O . GLU A 1 248 ? 37.371 -11.208 -42.325 1.00 76.13 248 GLU A O 1
ATOM 1698 N N . LEU A 1 249 ? 38.228 -13.289 -42.561 1.00 75.85 249 LEU A N 1
ATOM 1699 C CA . LEU A 1 249 ? 39.446 -12.884 -43.242 1.00 76.11 249 LEU A CA 1
ATOM 1700 C C . LEU A 1 249 ? 39.805 -13.864 -44.345 1.00 76.27 249 LEU A C 1
ATOM 1701 O O . LEU A 1 249 ? 40.439 -13.492 -45.332 1.00 76.44 249 LEU A O 1
ATOM 1706 N N . ASN A 1 250 ? 39.404 -15.118 -44.171 1.00 76.50 250 ASN A N 1
ATOM 1707 C CA . ASN A 1 250 ? 39.512 -16.108 -45.232 1.00 76.86 250 ASN A CA 1
ATOM 1708 C C . ASN A 1 250 ? 38.542 -15.764 -46.368 1.00 76.78 250 ASN A C 1
ATOM 1709 O O . ASN A 1 250 ? 38.072 -16.652 -47.096 1.00 76.99 250 ASN A O 1
ATOM 1714 N N . LYS A 1 251 ? 38.236 -14.469 -46.487 1.00 76.39 251 LYS A N 1
ATOM 1715 C CA . LYS A 1 251 ? 37.484 -13.910 -47.608 1.00 76.13 251 LYS A CA 1
ATOM 1716 C C . LYS A 1 251 ? 38.391 -13.139 -48.575 1.00 75.89 251 LYS A C 1
ATOM 1717 O O . LYS A 1 251 ? 37.928 -12.644 -49.617 1.00 76.05 251 LYS A O 1
ATOM 1723 N N . TYR A 1 252 ? 39.682 -13.065 -48.235 1.00 75.36 252 TYR A N 1
ATOM 1724 C CA . TYR A 1 252 ? 40.611 -12.093 -48.826 1.00 74.62 252 TYR A CA 1
ATOM 1725 C C . TYR A 1 252 ? 42.020 -12.646 -49.071 1.00 74.34 252 TYR A C 1
ATOM 1726 O O . TYR A 1 252 ? 42.968 -11.887 -49.269 1.00 74.04 252 TYR A O 1
ATOM 1735 N N . ASN A 1 253 ? 42.152 -13.966 -49.031 1.00 74.25 253 ASN A N 1
ATOM 1736 C CA . ASN A 1 253 ? 43.423 -14.671 -49.254 1.00 74.03 253 ASN A CA 1
ATOM 1737 C C . ASN A 1 253 ? 43.873 -14.614 -50.725 1.00 73.59 253 ASN A C 1
ATOM 1738 O O . ASN A 1 253 ? 45.062 -14.772 -51.047 1.00 73.53 253 ASN A O 1
ATOM 1743 N N . GLU A 1 254 ? 42.895 -14.386 -51.600 1.00 72.85 254 GLU A N 1
ATOM 1744 C CA . GLU A 1 254 ? 43.109 -14.036 -52.995 1.00 72.21 254 GLU A CA 1
ATOM 1745 C C . GLU A 1 254 ? 44.325 -13.130 -53.122 1.00 71.49 254 GLU A C 1
ATOM 1746 O O . GLU A 1 254 ? 44.306 -12.007 -52.617 1.00 71.33 254 GLU A O 1
ATOM 1752 N N . LYS A 1 255 ? 45.375 -13.611 -53.793 1.00 70.82 255 LYS A N 1
ATOM 1753 C CA . LYS A 1 255 ? 46.667 -12.885 -53.819 1.00 70.17 255 LYS A CA 1
ATOM 1754 C C . LYS A 1 255 ? 46.638 -11.489 -54.487 1.00 69.13 255 LYS A C 1
ATOM 1755 O O . LYS A 1 255 ? 47.676 -10.859 -54.679 1.00 69.13 255 LYS A O 1
ATOM 1761 N N . LYS A 1 256 ? 45.437 -11.012 -54.803 1.00 67.77 256 LYS A N 1
ATOM 1762 C CA . LYS A 1 256 ? 45.229 -9.641 -55.252 1.00 66.37 256 LYS A CA 1
ATOM 1763 C C . LYS A 1 256 ? 45.098 -8.679 -54.060 1.00 65.42 256 LYS A C 1
ATOM 1764 O O . LYS A 1 256 ? 44.943 -7.460 -54.234 1.00 64.82 256 LYS A O 1
ATOM 1770 N N . PHE A 1 257 ? 45.142 -9.242 -52.852 1.00 64.08 257 PHE A N 1
ATOM 1771 C CA . PHE A 1 257 ? 44.987 -8.455 -51.626 1.00 62.90 257 PHE A CA 1
ATOM 1772 C C . PHE A 1 257 ? 46.276 -8.376 -50.824 1.00 61.73 257 PHE A C 1
ATOM 1773 O O . PHE A 1 257 ? 46.825 -9.398 -50.382 1.00 61.69 257 PHE A O 1
ATOM 1781 N N . ILE A 1 258 ? 46.756 -7.155 -50.637 1.00 59.81 258 ILE A N 1
ATOM 1782 C CA . ILE A 1 258 ? 47.777 -6.934 -49.641 1.00 58.07 258 ILE A CA 1
ATOM 1783 C C . ILE A 1 258 ? 47.066 -6.511 -48.345 1.00 56.83 258 ILE A C 1
ATOM 1784 O O . ILE A 1 258 ? 45.824 -6.446 -48.325 1.00 56.39 258 ILE A O 1
ATOM 1789 N N . PHE A 1 259 ? 47.845 -6.295 -47.268 1.00 55.34 259 PHE A N 1
ATOM 1790 C CA . PHE A 1 259 ? 47.329 -6.052 -45.891 1.00 52.78 259 PHE A CA 1
ATOM 1791 C C . PHE A 1 259 ? 48.310 -5.242 -45.086 1.00 51.93 259 PHE A C 1
ATOM 1792 O O . PHE A 1 259 ? 49.520 -5.449 -45.196 1.00 51.06 259 PHE A O 1
ATOM 1800 N N . THR A 1 260 ? 47.784 -4.333 -44.268 1.00 51.08 260 THR A N 1
ATOM 1801 C CA . THR A 1 260 ? 48.588 -3.710 -43.211 1.00 50.84 260 THR A CA 1
ATOM 1802 C C . THR A 1 260 ? 47.859 -3.759 -41.867 1.00 49.97 260 THR A C 1
ATOM 1803 O O . THR A 1 260 ? 46.654 -4.029 -41.820 1.00 50.34 260 THR A O 1
ATOM 1807 N N . ARG A 1 261 ? 48.590 -3.527 -40.780 1.00 48.74 261 ARG A N 1
ATOM 1808 C CA . ARG A 1 261 ? 47.951 -3.424 -39.480 1.00 48.04 261 ARG A CA 1
ATOM 1809 C C . ARG A 1 261 ? 48.485 -2.330 -38.603 1.00 47.04 261 ARG A C 1
ATOM 1810 O O . ARG A 1 261 ? 49.668 -1.995 -38.630 1.00 46.50 261 ARG A O 1
ATOM 1818 N N . ILE A 1 262 ? 47.568 -1.788 -37.822 1.00 46.44 262 ILE A N 1
ATOM 1819 C CA . ILE A 1 262 ? 47.842 -0.764 -36.826 1.00 46.18 262 ILE A CA 1
ATOM 1820 C C . ILE A 1 262 ? 47.708 -1.380 -35.430 1.00 45.80 262 ILE A C 1
ATOM 1821 O O . ILE A 1 262 ? 46.627 -1.854 -35.040 1.00 46.55 262 ILE A O 1
ATOM 1826 N N . PHE A 1 263 ? 48.792 -1.398 -34.680 1.00 45.30 263 PHE A N 1
ATOM 1827 C CA . PHE A 1 263 ? 48.732 -2.020 -33.347 1.00 45.01 263 PHE A CA 1
ATOM 1828 C C . PHE A 1 263 ? 49.286 -1.148 -32.283 1.00 43.72 263 PHE A C 1
ATOM 1829 O O . PHE A 1 263 ? 50.392 -0.638 -32.406 1.00 43.51 263 PHE A O 1
ATOM 1837 N N . THR A 1 264 ? 48.524 -1.021 -31.210 1.00 42.81 264 THR A N 1
ATOM 1838 C CA . THR A 1 264 ? 49.120 -0.620 -29.940 1.00 41.31 264 THR A CA 1
ATOM 1839 C C . THR A 1 264 ? 48.425 -1.231 -28.736 1.00 40.04 264 THR A C 1
ATOM 1840 O O . THR A 1 264 ? 47.254 -1.594 -28.789 1.00 39.01 264 THR A O 1
ATOM 1844 N N . LYS A 1 265 ? 49.211 -1.377 -27.673 1.00 39.91 265 LYS A N 1
ATOM 1845 C CA . LYS A 1 265 ? 48.787 -1.810 -26.340 1.00 38.78 265 LYS A CA 1
ATOM 1846 C C . LYS A 1 265 ? 49.010 -0.652 -25.372 1.00 37.95 265 LYS A C 1
ATOM 1847 O O . LYS A 1 265 ? 49.975 0.092 -25.521 1.00 38.06 265 LYS A O 1
ATOM 1853 N N . VAL A 1 266 ? 48.116 -0.496 -24.391 1.00 36.43 266 VAL A N 1
ATOM 1854 C CA . VAL A 1 266 ? 48.171 0.602 -23.445 1.00 34.33 266 VAL A CA 1
ATOM 1855 C C . VAL A 1 266 ? 47.807 0.069 -22.096 1.00 33.80 266 VAL A C 1
ATOM 1856 O O . VAL A 1 266 ? 46.834 -0.679 -21.971 1.00 34.04 266 VAL A O 1
ATOM 1860 N N . GLN A 1 267 ? 48.556 0.480 -21.075 1.00 33.20 267 GLN A N 1
ATOM 1861 C CA . GLN A 1 267 ? 48.201 0.203 -19.661 1.00 32.32 267 GLN A CA 1
ATOM 1862 C C . GLN A 1 267 ? 47.663 1.457 -18.996 1.00 31.19 267 GLN A C 1
ATOM 1863 O O . GLN A 1 267 ? 48.319 2.499 -19.007 1.00 31.83 267 GLN A O 1
ATOM 1869 N N . THR A 1 268 ? 46.507 1.360 -18.361 1.00 29.99 268 THR A N 1
ATOM 1870 C CA . THR A 1 268 ? 46.001 2.481 -17.585 1.00 29.30 268 THR A CA 1
ATOM 1871 C C . THR A 1 268 ? 46.018 2.282 -16.082 1.00 29.22 268 THR A C 1
ATOM 1872 O O . THR A 1 268 ? 45.676 3.220 -15.344 1.00 29.23 268 THR A O 1
ATOM 1876 N N . ALA A 1 269 ? 46.338 1.072 -15.626 1.00 28.53 269 ALA A N 1
ATOM 1877 C CA . ALA A 1 269 ? 46.282 0.774 -14.199 1.00 29.06 269 ALA A CA 1
ATOM 1878 C C . ALA A 1 269 ? 46.945 -0.535 -13.862 1.00 29.58 269 ALA A C 1
ATOM 1879 O O . ALA A 1 269 ? 46.854 -1.488 -14.631 1.00 31.01 269 ALA A O 1
ATOM 1881 N N . HIS A 1 270 ? 47.608 -0.578 -12.716 1.00 29.11 270 HIS A N 1
ATOM 1882 C CA . HIS A 1 270 ? 48.090 -1.824 -12.150 1.00 28.38 270 HIS A CA 1
ATOM 1883 C C . HIS A 1 270 ? 47.313 -2.129 -10.905 1.00 27.15 270 HIS A C 1
ATOM 1884 O O . HIS A 1 270 ? 46.890 -1.212 -10.202 1.00 26.00 270 HIS A O 1
ATOM 1891 N N . PHE A 1 271 ? 47.074 -3.416 -10.652 1.00 26.55 271 PHE A N 1
ATOM 1892 C CA . PHE A 1 271 ? 46.216 -3.788 -9.538 1.00 26.35 271 PHE A CA 1
ATOM 1893 C C . PHE A 1 271 ? 46.638 -5.089 -8.923 1.00 26.82 271 PHE A C 1
ATOM 1894 O O . PHE A 1 271 ? 47.193 -5.938 -9.584 1.00 27.62 271 PHE A O 1
ATOM 1902 N N . LYS A 1 272 ? 46.359 -5.240 -7.636 1.00 27.89 272 LYS A N 1
ATOM 1903 C CA . LYS A 1 272 ? 46.726 -6.424 -6.892 1.00 27.94 272 LYS A CA 1
ATOM 1904 C C . LYS A 1 272 ? 45.513 -6.863 -6.074 1.00 27.74 272 LYS A C 1
ATOM 1905 O O . LYS A 1 272 ? 44.916 -6.062 -5.367 1.00 28.22 272 LYS A O 1
ATOM 1911 N N . MET A 1 273 ? 45.128 -8.126 -6.219 1.00 28.43 273 MET A N 1
ATOM 1912 C CA . MET A 1 273 ? 44.029 -8.752 -5.438 1.00 29.28 273 MET A CA 1
ATOM 1913 C C . MET A 1 273 ? 44.477 -9.169 -4.021 1.00 30.49 273 MET A C 1
ATOM 1914 O O . MET A 1 273 ? 45.668 -9.484 -3.814 1.00 30.19 273 MET A O 1
ATOM 1919 N N . ARG A 1 274 ? 43.540 -9.192 -3.063 1.00 31.88 274 ARG A N 1
ATOM 1920 C CA . ARG A 1 274 ? 43.892 -9.531 -1.672 1.00 33.81 274 ARG A CA 1
ATOM 1921 C C . ARG A 1 274 ? 44.127 -11.027 -1.582 1.00 35.66 274 ARG A C 1
ATOM 1922 O O . ARG A 1 274 ? 43.539 -11.796 -2.351 1.00 36.05 274 ARG A O 1
ATOM 1930 N N . LYS A 1 275 ? 45.011 -11.422 -0.671 1.00 37.68 275 LYS A N 1
ATOM 1931 C CA . LYS A 1 275 ? 45.402 -12.820 -0.531 1.00 40.28 275 LYS A CA 1
ATOM 1932 C C . LYS A 1 275 ? 44.663 -13.570 0.564 1.00 41.50 275 LYS A C 1
ATOM 1933 O O . LYS A 1 275 ? 44.399 -14.739 0.398 1.00 42.72 275 LYS A O 1
ATOM 1939 N N . ASP A 1 276 ? 44.323 -12.939 1.678 1.00 42.18 276 ASP A N 1
ATOM 1940 C CA . ASP A 1 276 ? 43.587 -13.682 2.686 1.00 43.55 276 ASP A CA 1
ATOM 1941 C C . ASP A 1 276 ? 42.274 -12.954 3.017 1.00 43.44 276 ASP A C 1
ATOM 1942 O O . ASP A 1 276 ? 42.163 -11.720 2.822 1.00 44.04 276 ASP A O 1
ATOM 1947 N N . ASP A 1 277 ? 41.297 -13.713 3.526 1.00 41.72 277 ASP A N 1
ATOM 1948 C CA . ASP A 1 277 ? 39.980 -13.195 3.826 1.00 39.70 277 ASP A CA 1
ATOM 1949 C C . ASP A 1 277 ? 39.396 -12.642 2.554 1.00 37.27 277 ASP A C 1
ATOM 1950 O O . ASP A 1 277 ? 38.947 -11.511 2.479 1.00 37.15 277 ASP A O 1
ATOM 1955 N N . ILE A 1 278 ? 39.402 -13.471 1.529 1.00 34.60 278 ILE A N 1
ATOM 1956 C CA . ILE A 1 278 ? 38.791 -13.090 0.281 1.00 31.95 278 ILE A CA 1
ATOM 1957 C C . ILE A 1 278 ? 37.285 -13.277 0.377 1.00 31.30 278 ILE A C 1
ATOM 1958 O O . ILE A 1 278 ? 36.836 -14.328 0.804 1.00 31.28 278 ILE A O 1
ATOM 1963 N N . MET A 1 279 ? 36.503 -12.264 0.009 1.00 30.12 279 MET A N 1
ATOM 1964 C CA . MET A 1 279 ? 35.064 -12.445 -0.042 1.00 29.98 279 MET A CA 1
ATOM 1965 C C . MET A 1 279 ? 34.611 -12.878 -1.450 1.00 30.24 279 MET A C 1
ATOM 1966 O O . MET A 1 279 ? 34.837 -12.169 -2.439 1.00 29.98 279 MET A O 1
ATOM 1971 N N . LEU A 1 280 ? 34.034 -14.074 -1.546 1.00 29.93 280 LEU A N 1
ATOM 1972 C CA . LEU A 1 280 ? 33.696 -14.663 -2.851 1.00 29.21 280 LEU A CA 1
ATOM 1973 C C . LEU A 1 280 ? 32.403 -14.130 -3.288 1.00 28.65 280 LEU A C 1
ATOM 1974 O O . LEU A 1 280 ? 31.628 -13.700 -2.430 1.00 29.27 280 LEU A O 1
ATOM 1979 N N . ASP A 1 281 ? 32.175 -14.140 -4.599 0.30 28.71 281 ASP A N 1
ATOM 1980 C CA . ASP A 1 281 ? 30.907 -13.753 -5.170 0.30 28.60 281 ASP A CA 1
ATOM 1981 C C . ASP A 1 281 ? 29.893 -14.698 -4.611 0.30 29.64 281 ASP A C 1
ATOM 1982 O O . ASP A 1 281 ? 30.118 -15.896 -4.572 0.30 29.48 281 ASP A O 1
ATOM 1987 N N . GLU A 1 282 ? 28.770 -14.152 -4.178 1.00 31.34 282 GLU A N 1
ATOM 1988 C CA . GLU A 1 282 ? 27.739 -14.939 -3.529 1.00 33.68 282 GLU A CA 1
ATOM 1989 C C . GLU A 1 282 ? 27.287 -16.103 -4.397 1.00 35.04 282 GLU A C 1
ATOM 1990 O O . GLU A 1 282 ? 27.109 -17.209 -3.882 1.00 35.35 282 GLU A O 1
ATOM 1996 N N . GLY A 1 283 ? 27.160 -15.881 -5.714 1.00 36.15 283 GLY A N 1
ATOM 1997 C CA . GLY A 1 283 ? 26.869 -16.976 -6.648 1.00 36.90 283 GLY A CA 1
ATOM 1998 C C . GLY A 1 283 ? 27.878 -18.092 -6.525 1.00 38.26 283 GLY A C 1
ATOM 1999 O O . GLY A 1 283 ? 27.533 -19.262 -6.393 1.00 39.03 283 GLY A O 1
ATOM 2000 N N . MET A 1 284 ? 29.150 -17.738 -6.530 1.00 39.68 284 MET A N 1
ATOM 2001 C CA . MET A 1 284 ? 30.172 -18.749 -6.381 1.00 40.36 284 MET A CA 1
ATOM 2002 C C . MET A 1 284 ? 29.988 -19.416 -5.053 1.00 40.50 284 MET A C 1
ATOM 2003 O O . MET A 1 284 ? 29.960 -20.639 -4.999 1.00 41.35 284 MET A O 1
ATOM 2008 N N . LEU A 1 285 ? 29.820 -18.628 -3.987 1.00 40.57 285 LEU A N 1
ATOM 2009 C CA . LEU A 1 285 ? 29.566 -19.207 -2.657 1.00 40.48 285 LEU A CA 1
ATOM 2010 C C . LEU A 1 285 ? 28.473 -20.284 -2.712 1.00 40.76 285 LEU A C 1
ATOM 2011 O O . LEU A 1 285 ? 28.650 -21.375 -2.156 1.00 40.87 285 LEU A O 1
ATOM 2016 N N . GLN A 1 286 ? 27.365 -20.011 -3.416 1.00 40.87 286 GLN A N 1
ATOM 2017 C CA . GLN A 1 286 ? 26.303 -21.036 -3.549 1.00 41.20 286 GLN A CA 1
ATOM 2018 C C . GLN A 1 286 ? 26.825 -22.356 -4.102 1.00 41.06 286 GLN A C 1
ATOM 2019 O O . GLN A 1 286 ? 26.860 -23.364 -3.376 1.00 41.71 286 GLN A O 1
ATOM 2025 N N . SER A 1 287 ? 27.251 -22.319 -5.365 1.00 40.32 287 SER A N 1
ATOM 2026 C CA . SER A 1 287 ? 27.916 -23.445 -6.031 1.00 39.72 287 SER A CA 1
ATOM 2027 C C . SER A 1 287 ? 28.935 -24.135 -5.162 1.00 39.60 287 SER A C 1
ATOM 2028 O O . SER A 1 287 ? 28.973 -25.359 -5.089 1.00 39.88 287 SER A O 1
ATOM 2031 N N . LEU A 1 288 ? 29.796 -23.358 -4.536 1.00 39.76 288 LEU A N 1
ATOM 2032 C CA . LEU A 1 288 ? 30.850 -23.954 -3.737 1.00 40.70 288 LEU A CA 1
ATOM 2033 C C . LEU A 1 288 ? 30.269 -24.748 -2.550 1.00 41.41 288 LEU A C 1
ATOM 2034 O O . LEU A 1 288 ? 30.668 -25.883 -2.324 1.00 41.41 288 LEU A O 1
ATOM 2039 N N . MET A 1 289 ? 29.310 -24.179 -1.826 1.00 42.17 289 MET A N 1
ATOM 2040 C CA . MET A 1 289 ? 28.558 -24.956 -0.827 1.00 43.91 289 MET A CA 1
ATOM 2041 C C . MET A 1 289 ? 27.844 -26.216 -1.382 1.00 43.91 289 MET A C 1
ATOM 2042 O O . MET A 1 289 ? 27.862 -27.269 -0.759 1.00 43.13 289 MET A O 1
ATOM 2047 N N . GLU A 1 290 ? 27.219 -26.100 -2.552 1.00 44.08 290 GLU A N 1
ATOM 2048 C CA . GLU A 1 290 ? 26.467 -27.202 -3.136 1.00 44.58 290 GLU A CA 1
ATOM 2049 C C . GLU A 1 290 ? 27.361 -28.307 -3.670 1.00 45.12 290 GLU A C 1
ATOM 2050 O O . GLU A 1 290 ? 26.985 -28.987 -4.621 1.00 45.93 290 GLU A O 1
ATOM 2056 N N . LEU A 1 291 ? 28.542 -28.493 -3.089 1.00 45.24 291 LEU A N 1
ATOM 2057 C CA . LEU A 1 291 ? 29.472 -29.483 -3.603 1.00 44.68 291 LEU A CA 1
ATOM 2058 C C . LEU A 1 291 ? 29.614 -30.597 -2.596 1.00 45.74 291 LEU A C 1
ATOM 2059 O O . LEU A 1 291 ? 29.783 -30.337 -1.407 1.00 46.07 291 LEU A O 1
ATOM 2064 N N . PRO A 1 292 ? 29.583 -31.855 -3.069 1.00 46.20 292 PRO A N 1
ATOM 2065 C CA . PRO A 1 292 ? 29.612 -32.953 -2.148 1.00 45.98 292 PRO A CA 1
ATOM 2066 C C . PRO A 1 292 ? 31.038 -33.154 -1.735 1.00 46.15 292 PRO A C 1
ATOM 2067 O O . PRO A 1 292 ? 31.932 -32.946 -2.535 1.00 47.02 292 PRO A O 1
ATOM 2071 N N . ASP A 1 293 ? 31.245 -33.570 -0.496 1.00 46.64 293 ASP A N 1
ATOM 2072 C CA . ASP A 1 293 ? 32.562 -33.848 0.067 1.00 46.12 293 ASP A CA 1
ATOM 2073 C C . ASP A 1 293 ? 33.113 -35.172 -0.438 1.00 45.00 293 ASP A C 1
ATOM 2074 O O . ASP A 1 293 ? 34.314 -35.413 -0.403 1.00 45.12 293 ASP A O 1
ATOM 2079 N N . GLN A 1 294 ? 32.231 -36.046 -0.890 1.00 43.63 294 GLN A N 1
ATOM 2080 C CA . GLN A 1 294 ? 32.651 -37.257 -1.558 1.00 42.63 294 GLN A CA 1
ATOM 2081 C C . GLN A 1 294 ? 32.980 -36.855 -3.012 1.00 41.04 294 GLN A C 1
ATOM 2082 O O . GLN A 1 294 ? 32.145 -36.255 -3.701 1.00 40.67 294 GLN A O 1
ATOM 2088 N N . TYR A 1 295 ? 34.198 -37.158 -3.462 1.00 38.90 295 TYR A N 1
ATOM 2089 C CA . TYR A 1 295 ? 34.597 -36.849 -4.818 1.00 36.76 295 TYR A CA 1
ATOM 2090 C C . TYR A 1 295 ? 33.541 -37.227 -5.821 1.00 36.17 295 TYR A C 1
ATOM 2091 O O . TYR A 1 295 ? 33.072 -38.338 -5.854 1.00 35.76 295 TYR A O 1
ATOM 2100 N N . ASN A 1 296 ? 33.167 -36.266 -6.634 1.00 36.12 296 ASN A N 1
ATOM 2101 C CA . ASN A 1 296 ? 32.369 -36.523 -7.814 1.00 36.16 296 ASN A CA 1
ATOM 2102 C C . ASN A 1 296 ? 32.911 -35.620 -8.956 1.00 35.68 296 ASN A C 1
ATOM 2103 O O . ASN A 1 296 ? 32.775 -34.386 -8.905 1.00 35.74 296 ASN A O 1
ATOM 2108 N N . TYR A 1 297 ? 33.554 -36.240 -9.944 1.00 34.35 297 TYR A N 1
ATOM 2109 C CA . TYR A 1 297 ? 34.119 -35.535 -11.072 1.00 33.47 297 TYR A CA 1
ATOM 2110 C C . TYR A 1 297 ? 33.119 -34.561 -11.725 1.00 32.78 297 TYR A C 1
ATOM 2111 O O . TYR A 1 297 ? 33.345 -33.349 -11.752 1.00 33.03 297 TYR A O 1
ATOM 2120 N N . GLY A 1 298 ? 31.996 -35.064 -12.195 1.00 31.78 298 GLY A N 1
ATOM 2121 C CA . GLY A 1 298 ? 31.015 -34.213 -12.876 1.00 31.92 298 GLY A CA 1
ATOM 2122 C C . GLY A 1 298 ? 30.633 -32.938 -12.130 1.00 32.33 298 GLY A C 1
ATOM 2123 O O . GLY A 1 298 ? 30.468 -31.908 -12.748 1.00 32.76 298 GLY A O 1
ATOM 2124 N N . MET A 1 299 ? 30.479 -33.011 -10.804 1.00 32.59 299 MET A N 1
ATOM 2125 C CA . MET A 1 299 ? 30.107 -31.849 -9.986 1.00 32.62 299 MET A CA 1
ATOM 2126 C C . MET A 1 299 ? 31.170 -30.800 -10.111 1.00 30.95 299 MET A C 1
ATOM 2127 O O . MET A 1 299 ? 30.901 -29.633 -10.393 1.00 29.84 299 MET A O 1
ATOM 2132 N N . TYR A 1 300 ? 32.386 -31.258 -9.859 1.00 29.10 300 TYR A N 1
ATOM 2133 C CA . TYR A 1 300 ? 33.535 -30.424 -9.787 1.00 28.38 300 TYR A CA 1
ATOM 2134 C C . TYR A 1 300 ? 33.935 -29.865 -11.162 1.00 27.86 300 TYR A C 1
ATOM 2135 O O . TYR A 1 300 ? 34.272 -28.671 -11.253 1.00 27.31 300 TYR A O 1
ATOM 2144 N N . ALA A 1 301 ? 33.823 -30.683 -12.228 1.00 26.85 301 ALA A N 1
ATOM 2145 C CA . ALA A 1 301 ? 34.042 -30.197 -13.602 1.00 26.33 301 ALA A CA 1
ATOM 2146 C C . ALA A 1 301 ? 33.066 -29.098 -13.998 1.00 26.01 301 ALA A C 1
ATOM 2147 O O . ALA A 1 301 ? 33.464 -28.102 -14.553 1.00 25.69 301 ALA A O 1
ATOM 2149 N N . LYS A 1 302 ? 31.798 -29.298 -13.692 1.00 25.53 302 LYS A N 1
ATOM 2150 C CA . LYS A 1 302 ? 30.748 -28.330 -13.883 1.00 25.97 302 LYS A CA 1
ATOM 2151 C C . LYS A 1 302 ? 31.127 -27.020 -13.165 1.00 25.55 302 LYS A C 1
ATOM 2152 O O . LYS A 1 302 ? 30.840 -25.927 -13.620 1.00 25.23 302 LYS A O 1
ATOM 2158 N N . PHE A 1 303 ? 31.788 -27.142 -12.027 1.00 25.97 303 PHE A N 1
ATOM 2159 C CA . PHE A 1 303 ? 32.110 -25.997 -11.213 1.00 26.87 303 PHE A CA 1
ATOM 2160 C C . PHE A 1 303 ? 33.208 -25.236 -11.922 1.00 28.11 303 PHE A C 1
ATOM 2161 O O . PHE A 1 303 ? 33.076 -24.047 -12.218 1.00 28.13 303 PHE A O 1
ATOM 2169 N N . ILE A 1 304 ? 34.285 -25.956 -12.215 1.00 29.44 304 ILE A N 1
ATOM 2170 C CA . ILE A 1 304 ? 35.390 -25.441 -12.988 1.00 30.02 304 ILE A CA 1
ATOM 2171 C C . ILE A 1 304 ? 34.828 -24.769 -14.232 1.00 30.59 304 ILE A C 1
ATOM 2172 O O . ILE A 1 304 ? 35.101 -23.590 -14.506 1.00 30.86 304 ILE A O 1
ATOM 2177 N N . ASN A 1 305 ? 33.983 -25.490 -14.937 1.00 30.68 305 ASN A N 1
ATOM 2178 C CA . ASN A 1 305 ? 33.384 -24.943 -16.117 1.00 31.77 305 ASN A CA 1
ATOM 2179 C C . ASN A 1 305 ? 32.727 -23.637 -15.830 1.00 31.56 305 ASN A C 1
ATOM 2180 O O . ASN A 1 305 ? 32.808 -22.758 -16.644 1.00 32.19 305 ASN A O 1
ATOM 2185 N N . ASP A 1 306 ? 32.065 -23.492 -14.691 1.00 31.53 306 ASP A N 1
ATOM 2186 C CA . ASP A 1 306 ? 31.411 -22.233 -14.452 1.00 31.66 306 ASP A CA 1
ATOM 2187 C C . ASP A 1 306 ? 32.333 -21.169 -13.932 1.00 31.68 306 ASP A C 1
ATOM 2188 O O . ASP A 1 306 ? 32.151 -19.992 -14.254 1.00 32.71 306 ASP A O 1
ATOM 2193 N N . TYR A 1 307 ? 33.339 -21.539 -13.139 1.00 30.98 307 TYR A N 1
ATOM 2194 C CA . TYR A 1 307 ? 34.091 -20.476 -12.454 1.00 29.25 307 TYR A CA 1
ATOM 2195 C C . TYR A 1 307 ? 35.517 -20.295 -12.892 1.00 28.99 307 TYR A C 1
ATOM 2196 O O . TYR A 1 307 ? 36.172 -19.363 -12.435 1.00 29.29 307 TYR A O 1
ATOM 2205 N N . GLY A 1 308 ? 35.975 -21.125 -13.822 1.00 27.88 308 GLY A N 1
ATOM 2206 C CA . GLY A 1 308 ? 37.306 -20.988 -14.345 1.00 27.15 308 GLY A CA 1
ATOM 2207 C C . GLY A 1 308 ? 38.189 -22.111 -13.854 1.00 27.74 308 GLY A C 1
ATOM 2208 O O . GLY A 1 308 ? 37.868 -22.818 -12.881 1.00 27.14 308 GLY A O 1
ATOM 2209 N N . THR A 1 309 ? 39.302 -22.293 -14.558 1.00 27.59 309 THR A N 1
ATOM 2210 C CA . THR A 1 309 ? 40.360 -23.139 -14.104 1.00 26.77 309 THR A CA 1
ATOM 2211 C C . THR A 1 309 ? 41.235 -22.312 -13.170 1.00 27.14 309 THR A C 1
ATOM 2212 O O . THR A 1 309 ? 41.964 -22.850 -12.336 1.00 27.93 309 THR A O 1
ATOM 2216 N N . HIS A 1 310 ? 41.141 -20.996 -13.287 1.00 26.81 310 HIS A N 1
ATOM 2217 C CA . HIS A 1 310 ? 42.021 -20.109 -12.548 1.00 25.96 310 HIS A CA 1
ATOM 2218 C C . HIS A 1 310 ? 41.259 -18.861 -12.226 1.00 26.26 310 HIS A C 1
ATOM 2219 O O . HIS A 1 310 ? 40.129 -18.668 -12.705 1.00 26.47 310 HIS A O 1
ATOM 2226 N N . TYR A 1 311 ? 41.870 -18.033 -11.392 1.00 26.01 311 TYR A N 1
ATOM 2227 C CA . TYR A 1 311 ? 41.324 -16.750 -10.996 1.00 25.80 311 TYR A CA 1
ATOM 2228 C C . TYR A 1 311 ? 42.525 -15.842 -10.980 1.00 26.04 311 TYR A C 1
ATOM 2229 O O . TYR A 1 311 ? 43.635 -16.306 -10.975 1.00 27.02 311 TYR A O 1
ATOM 2238 N N . ILE A 1 312 ? 42.316 -14.546 -10.990 1.00 26.71 312 ILE A N 1
ATOM 2239 C CA . ILE A 1 312 ? 43.413 -13.621 -11.135 1.00 26.73 312 ILE A CA 1
ATOM 2240 C C . ILE A 1 312 ? 43.839 -13.105 -9.773 1.00 26.96 312 ILE A C 1
ATOM 2241 O O . ILE A 1 312 ? 43.006 -12.758 -8.949 1.00 25.99 312 ILE A O 1
ATOM 2246 N N . THR A 1 313 ? 45.146 -13.073 -9.542 1.00 27.48 313 THR A N 1
ATOM 2247 C CA . THR A 1 313 ? 45.661 -12.594 -8.276 1.00 27.95 313 THR A CA 1
ATOM 2248 C C . THR A 1 313 ? 46.109 -11.173 -8.433 1.00 28.44 313 THR A C 1
ATOM 2249 O O . THR A 1 313 ? 46.343 -10.496 -7.417 1.00 27.82 313 THR A O 1
ATOM 2253 N N . SER A 1 314 ? 46.226 -10.723 -9.702 1.00 27.79 314 SER A N 1
ATOM 2254 C CA . SER A 1 314 ? 46.625 -9.361 -10.032 1.00 26.87 314 SER A CA 1
ATOM 2255 C C . SER A 1 314 ? 46.942 -9.149 -11.526 1.00 27.09 314 SER A C 1
ATOM 2256 O O . SER A 1 314 ? 47.065 -10.118 -12.294 1.00 26.08 314 SER A O 1
ATOM 2259 N N . GLY A 1 315 ? 47.128 -7.874 -11.917 1.00 26.42 315 GLY A N 1
ATOM 2260 C CA . GLY A 1 315 ? 47.514 -7.548 -13.263 1.00 26.46 315 GLY A CA 1
ATOM 2261 C C . GLY A 1 315 ? 47.495 -6.101 -13.664 1.00 27.20 315 GLY A C 1
ATOM 2262 O O . GLY A 1 315 ? 47.671 -5.199 -12.841 1.00 26.93 315 GLY A O 1
ATOM 2263 N N . SER A 1 316 ? 47.306 -5.891 -14.964 1.00 27.60 316 SER A N 1
ATOM 2264 C CA . SER A 1 316 ? 47.160 -4.564 -15.502 1.00 28.13 316 SER A CA 1
ATOM 2265 C C . SER A 1 316 ? 45.855 -4.405 -16.252 1.00 28.20 316 SER A C 1
ATOM 2266 O O . SER A 1 316 ? 45.362 -5.360 -16.896 1.00 28.56 316 SER A O 1
ATOM 2269 N N . MET A 1 317 ? 45.310 -3.196 -16.121 1.00 27.80 317 MET A N 1
ATOM 2270 C CA . MET A 1 317 ? 44.165 -2.730 -16.868 1.00 28.78 317 MET A CA 1
ATOM 2271 C C . MET A 1 317 ? 44.605 -1.934 -18.119 1.00 28.93 317 MET A C 1
ATOM 2272 O O . MET A 1 317 ? 45.618 -1.276 -18.122 1.00 29.28 317 MET A O 1
ATOM 2277 N N . GLY A 1 318 ? 43.850 -2.005 -19.189 1.00 28.72 318 GLY A N 1
ATOM 2278 C CA . GLY A 1 318 ? 44.148 -1.181 -20.331 1.00 28.41 318 GLY A CA 1
ATOM 2279 C C . GLY A 1 318 ? 43.406 -1.691 -21.540 1.00 28.68 318 GLY A C 1
ATOM 2280 O O . GLY A 1 318 ? 42.275 -2.138 -21.430 1.00 26.68 318 GLY A O 1
ATOM 2281 N N . GLY A 1 319 ? 44.060 -1.615 -22.700 1.00 29.73 319 GLY A N 1
ATOM 2282 C CA . GLY A 1 319 ? 43.465 -2.116 -23.922 1.00 31.17 319 GLY A CA 1
ATOM 2283 C C . GLY A 1 319 ? 44.335 -2.100 -25.146 1.00 32.35 319 GLY A C 1
ATOM 2284 O O . GLY A 1 319 ? 45.558 -1.826 -25.115 1.00 32.46 319 GLY A O 1
ATOM 2285 N N . ILE A 1 320 ? 43.693 -2.420 -26.245 1.00 33.55 320 ILE A N 1
ATOM 2286 C CA . ILE A 1 320 ? 44.394 -2.533 -27.516 1.00 34.92 320 ILE A CA 1
ATOM 2287 C C . ILE A 1 320 ? 43.613 -1.764 -28.569 1.00 35.78 320 ILE A C 1
ATOM 2288 O O . ILE A 1 320 ? 42.372 -1.804 -28.621 1.00 35.23 320 ILE A O 1
ATOM 2293 N N . TYR A 1 321 ? 44.352 -0.980 -29.332 1.00 37.32 321 TYR A N 1
ATOM 2294 C CA . TYR A 1 321 ? 43.803 -0.239 -30.451 1.00 38.86 321 TYR A CA 1
ATOM 2295 C C . TYR A 1 321 ? 44.470 -0.950 -31.619 1.00 39.67 321 TYR A C 1
ATOM 2296 O O . TYR A 1 321 ? 45.704 -0.845 -31.830 1.00 39.15 321 TYR A O 1
ATOM 2305 N N . GLU A 1 322 ? 43.672 -1.762 -32.300 1.00 40.80 322 GLU A N 1
ATOM 2306 C CA . GLU A 1 322 ? 44.175 -2.580 -33.404 1.00 42.49 322 GLU A CA 1
ATOM 2307 C C . GLU A 1 322 ? 43.282 -2.546 -34.621 1.00 42.56 322 GLU A C 1
ATOM 2308 O O . GLU A 1 322 ? 42.060 -2.707 -34.526 1.00 42.16 322 GLU A O 1
ATOM 2314 N N . TYR A 1 323 ? 43.922 -2.337 -35.770 1.00 43.36 323 TYR A N 1
ATOM 2315 C CA . TYR A 1 323 ? 43.220 -2.295 -37.036 1.00 43.49 323 TYR A CA 1
ATOM 2316 C C . TYR A 1 323 ? 43.980 -3.065 -38.048 1.00 44.23 323 TYR A C 1
ATOM 2317 O O . TYR A 1 323 ? 45.219 -2.918 -38.132 1.00 43.83 323 TYR A O 1
ATOM 2326 N N . ILE A 1 324 ? 43.254 -3.886 -38.811 1.00 44.57 324 ILE A N 1
ATOM 2327 C CA . ILE A 1 324 ? 43.793 -4.378 -40.085 1.00 45.63 324 ILE A CA 1
ATOM 2328 C C . ILE A 1 324 ? 43.209 -3.642 -41.329 1.00 45.86 324 ILE A C 1
ATOM 2329 O O . ILE A 1 324 ? 41.996 -3.445 -41.452 1.00 45.17 324 ILE A O 1
ATOM 2334 N N . LEU A 1 325 ? 44.092 -3.230 -42.232 1.00 46.67 325 LEU A N 1
ATOM 2335 C CA . LEU A 1 325 ? 43.664 -2.696 -43.525 1.00 47.92 325 LEU A CA 1
ATOM 2336 C C . LEU A 1 325 ? 43.772 -3.758 -44.618 1.00 48.41 325 LEU A C 1
ATOM 2337 O O . LEU A 1 325 ? 44.863 -4.236 -44.921 1.00 49.11 325 LEU A O 1
ATOM 2342 N N . VAL A 1 326 ? 42.642 -4.136 -45.189 1.00 49.04 326 VAL A N 1
ATOM 2343 C CA . VAL A 1 326 ? 42.625 -4.971 -46.391 1.00 50.81 326 VAL A CA 1
ATOM 2344 C C . VAL A 1 326 ? 42.621 -4.088 -47.684 1.00 52.15 326 VAL A C 1
ATOM 2345 O O . VAL A 1 326 ? 41.747 -3.232 -47.855 1.00 51.64 326 VAL A O 1
ATOM 2349 N N . ILE A 1 327 ? 43.602 -4.312 -48.565 1.00 53.72 327 ILE A N 1
ATOM 2350 C CA . ILE A 1 327 ? 43.856 -3.466 -49.755 1.00 55.51 327 ILE A CA 1
ATOM 2351 C C . ILE A 1 327 ? 43.805 -4.256 -51.089 1.00 56.48 327 ILE A C 1
ATOM 2352 O O . ILE A 1 327 ? 44.389 -5.352 -51.184 1.00 56.29 327 ILE A O 1
ATOM 2357 N N . ASP A 1 328 ? 43.094 -3.704 -52.090 1.00 57.97 328 ASP A N 1
ATOM 2358 C CA . ASP A 1 328 ? 43.150 -4.160 -53.513 1.00 59.25 328 ASP A CA 1
ATOM 2359 C C . ASP A 1 328 ? 44.511 -3.794 -54.087 1.00 59.95 328 ASP A C 1
ATOM 2360 O O . ASP A 1 328 ? 44.847 -2.612 -54.191 1.00 59.77 328 ASP A O 1
ATOM 2365 N N . LYS A 1 329 ? 45.275 -4.805 -54.490 1.00 61.06 329 LYS A N 1
ATOM 2366 C CA . LYS A 1 329 ? 46.631 -4.570 -54.952 1.00 62.60 329 LYS A CA 1
ATOM 2367 C C . LYS A 1 329 ? 46.684 -3.731 -56.244 1.00 63.54 329 LYS A C 1
ATOM 2368 O O . LYS A 1 329 ? 47.294 -2.662 -56.263 1.00 64.05 329 LYS A O 1
ATOM 2374 N N . ALA A 1 330 ? 46.023 -4.194 -57.303 1.00 64.42 330 ALA A N 1
ATOM 2375 C CA . ALA A 1 330 ? 46.055 -3.505 -58.600 1.00 64.89 330 ALA A CA 1
ATOM 2376 C C . ALA A 1 330 ? 45.546 -2.069 -58.520 1.00 65.42 330 ALA A C 1
ATOM 2377 O O . ALA A 1 330 ? 46.199 -1.157 -59.024 1.00 65.53 330 ALA A O 1
ATOM 2379 N N . LYS A 1 331 ? 44.386 -1.887 -57.882 1.00 66.12 331 LYS A N 1
ATOM 2380 C CA . LYS A 1 331 ? 43.787 -0.567 -57.622 1.00 66.93 331 LYS A CA 1
ATOM 2381 C C . LYS A 1 331 ? 44.742 0.383 -56.858 1.00 67.30 331 LYS A C 1
ATOM 2382 O O . LYS A 1 331 ? 44.742 1.596 -57.094 1.00 67.26 331 LYS A O 1
ATOM 2388 N N . MET A 1 332 ? 45.562 -0.183 -55.973 1.00 67.82 332 MET A N 1
ATOM 2389 C CA . MET A 1 332 ? 46.571 0.571 -55.240 1.00 68.60 332 MET A CA 1
ATOM 2390 C C . MET A 1 332 ? 47.571 1.148 -56.228 1.00 68.73 332 MET A C 1
ATOM 2391 O O . MET A 1 332 ? 47.814 2.352 -56.255 1.00 69.11 332 MET A O 1
ATOM 2396 N N . GLU A 1 333 ? 48.137 0.270 -57.047 1.00 69.02 333 GLU A N 1
ATOM 2397 C CA . GLU A 1 333 ? 49.145 0.648 -58.024 1.00 69.06 333 GLU A CA 1
ATOM 2398 C C . GLU A 1 333 ? 48.636 1.678 -59.039 1.00 68.76 333 GLU A C 1
ATOM 2399 O O . GLU A 1 333 ? 49.355 2.608 -59.390 1.00 68.46 333 GLU A O 1
ATOM 2405 N N . SER A 1 334 ? 47.380 1.512 -59.459 1.00 68.57 334 SER A N 1
ATOM 2406 C CA . SER A 1 334 ? 46.692 2.393 -60.411 1.00 68.30 334 SER A CA 1
ATOM 2407 C C . SER A 1 334 ? 46.552 3.845 -59.955 1.00 68.09 334 SER A C 1
ATOM 2408 O O . SER A 1 334 ? 46.502 4.751 -60.783 1.00 68.13 334 SER A O 1
ATOM 2411 N N . LEU A 1 335 ? 46.439 4.062 -58.645 1.00 67.98 335 LEU A N 1
ATOM 2412 C CA . LEU A 1 335 ? 46.324 5.410 -58.081 1.00 67.42 335 LEU A CA 1
ATOM 2413 C C . LEU A 1 335 ? 47.727 5.972 -57.902 1.00 67.31 335 LEU A C 1
ATOM 2414 O O . LEU A 1 335 ? 47.908 7.125 -57.492 1.00 67.23 335 LEU A O 1
ATOM 2419 N N . GLY A 1 336 ? 48.716 5.135 -58.225 1.00 67.03 336 GLY A N 1
ATOM 2420 C CA . GLY A 1 336 ? 50.127 5.501 -58.157 1.00 67.05 336 GLY A CA 1
ATOM 2421 C C . GLY A 1 336 ? 50.704 5.384 -56.758 1.00 66.97 336 GLY A C 1
ATOM 2422 O O . GLY A 1 336 ? 51.777 5.925 -56.473 1.00 67.00 336 GLY A O 1
ATOM 2423 N N . ILE A 1 337 ? 50.013 4.624 -55.913 1.00 66.63 337 ILE A N 1
ATOM 2424 C CA . ILE A 1 337 ? 50.143 4.738 -54.467 1.00 66.90 337 ILE A CA 1
ATOM 2425 C C . ILE A 1 337 ? 50.734 3.477 -53.830 1.00 66.84 337 ILE A C 1
ATOM 2426 O O . ILE A 1 337 ? 50.778 2.424 -54.466 1.00 67.16 337 ILE A O 1
ATOM 2431 N N . THR A 1 338 ? 51.231 3.585 -52.600 1.00 66.56 338 THR A N 1
ATOM 2432 C CA . THR A 1 338 ? 51.693 2.392 -51.890 1.00 66.34 338 THR A CA 1
ATOM 2433 C C . THR A 1 338 ? 50.841 2.028 -50.655 1.00 65.88 338 THR A C 1
ATOM 2434 O O . THR A 1 338 ? 49.907 2.746 -50.280 1.00 65.63 338 THR A O 1
ATOM 2438 N N . SER A 1 339 ? 51.159 0.883 -50.054 1.00 65.43 339 SER A N 1
ATOM 2439 C CA . SER A 1 339 ? 50.483 0.452 -48.846 1.00 64.84 339 SER A CA 1
ATOM 2440 C C . SER A 1 339 ? 50.828 1.439 -47.761 1.00 64.51 339 SER A C 1
ATOM 2441 O O . SER A 1 339 ? 49.963 1.846 -47.007 1.00 64.71 339 SER A O 1
ATOM 2444 N N . ARG A 1 340 ? 52.083 1.873 -47.744 1.00 64.47 340 ARG A N 1
ATOM 2445 C CA . ARG A 1 340 ? 52.574 2.835 -46.758 1.00 64.50 340 ARG A CA 1
ATOM 2446 C C . ARG A 1 340 ? 51.790 4.135 -46.831 1.00 64.20 340 ARG A C 1
ATOM 2447 O O . ARG A 1 340 ? 51.375 4.671 -45.805 1.00 64.01 340 ARG A O 1
ATOM 2455 N N . ASP A 1 341 ? 51.573 4.620 -48.054 1.00 64.15 341 ASP A N 1
ATOM 2456 C CA . ASP A 1 341 ? 50.758 5.814 -48.304 1.00 63.82 341 ASP A CA 1
ATOM 2457 C C . ASP A 1 341 ? 49.336 5.703 -47.740 1.00 63.26 341 ASP A C 1
ATOM 2458 O O . ASP A 1 341 ? 48.818 6.670 -47.173 1.00 63.11 341 ASP A O 1
ATOM 2463 N N . ILE A 1 342 ? 48.709 4.537 -47.910 1.00 62.37 342 ILE A N 1
ATOM 2464 C CA . ILE A 1 342 ? 47.331 4.311 -47.431 1.00 62.22 342 ILE A CA 1
ATOM 2465 C C . ILE A 1 342 ? 47.237 4.191 -45.915 1.00 61.87 342 ILE A C 1
ATOM 2466 O O . ILE A 1 342 ? 46.237 4.550 -45.305 1.00 61.35 342 ILE A O 1
ATOM 2471 N N . THR A 1 343 ? 48.288 3.649 -45.332 1.00 61.77 343 THR A N 1
ATOM 2472 C CA . THR A 1 343 ? 48.412 3.569 -43.909 1.00 62.23 343 THR A CA 1
ATOM 2473 C C . THR A 1 343 ? 48.570 4.989 -43.370 1.00 62.71 343 THR A C 1
ATOM 2474 O O . THR A 1 343 ? 47.937 5.354 -42.369 1.00 63.01 343 THR A O 1
ATOM 2478 N N . THR A 1 344 ? 49.389 5.786 -44.059 1.00 62.50 344 THR A N 1
ATOM 2479 C CA . THR A 1 344 ? 49.643 7.168 -43.676 1.00 62.33 344 THR A CA 1
ATOM 2480 C C . THR A 1 344 ? 48.395 8.071 -43.671 1.00 62.36 344 THR A C 1
ATOM 2481 O O . THR A 1 344 ? 48.245 8.884 -42.760 1.00 62.48 344 THR A O 1
ATOM 2485 N N . CYS A 1 345 ? 47.506 7.934 -44.656 1.00 62.09 345 CYS A N 1
ATOM 2486 C CA . CYS A 1 345 ? 46.284 8.771 -44.698 1.00 62.24 345 CYS A CA 1
ATOM 2487 C C . CYS A 1 345 ? 45.255 8.242 -43.693 1.00 61.28 345 CYS A C 1
ATOM 2488 O O . CYS A 1 345 ? 44.517 9.005 -43.063 1.00 61.16 345 CYS A O 1
ATOM 2491 N N . PHE A 1 346 ? 45.211 6.917 -43.572 1.00 60.18 346 PHE A N 1
ATOM 2492 C CA . PHE A 1 346 ? 44.394 6.228 -42.587 1.00 58.81 346 PHE A CA 1
ATOM 2493 C C . PHE A 1 346 ? 44.726 6.688 -41.161 1.00 58.35 346 PHE A C 1
ATOM 2494 O O . PHE A 1 346 ? 43.825 6.965 -40.383 1.00 58.23 346 PHE A O 1
ATOM 2502 N N . GLY A 1 347 ? 46.017 6.791 -40.845 1.00 57.63 347 GLY A N 1
ATOM 2503 C CA . GLY A 1 347 ? 46.493 7.297 -39.559 1.00 57.39 347 GLY A CA 1
ATOM 2504 C C . GLY A 1 347 ? 46.080 8.724 -39.182 1.00 57.52 347 GLY A C 1
ATOM 2505 O O . GLY A 1 347 ? 45.861 9.014 -37.992 1.00 57.69 347 GLY A O 1
ATOM 2506 N N . GLY A 1 348 ? 45.968 9.617 -40.173 1.00 56.93 348 GLY A N 1
ATOM 2507 C CA . GLY A 1 348 ? 45.525 10.997 -39.921 1.00 56.53 348 GLY A CA 1
ATOM 2508 C C . GLY A 1 348 ? 44.021 11.168 -39.763 1.00 56.29 348 GLY A C 1
ATOM 2509 O O . GLY A 1 348 ? 43.543 12.203 -39.274 1.00 55.61 348 GLY A O 1
ATOM 2510 N N . SER A 1 349 ? 43.275 10.158 -40.211 1.00 56.67 349 SER A N 1
ATOM 2511 C CA . SER A 1 349 ? 41.830 10.093 -40.020 1.00 57.11 349 SER A CA 1
ATOM 2512 C C . SER A 1 349 ? 41.557 9.464 -38.652 1.00 58.06 349 SER A C 1
ATOM 2513 O O . SER A 1 349 ? 40.405 9.164 -38.296 1.00 58.29 349 SER A O 1
ATOM 2516 N N . LEU A 1 350 ? 42.644 9.260 -37.903 1.00 58.39 350 LEU A N 1
ATOM 2517 C CA . LEU A 1 350 ? 42.604 8.777 -36.537 1.00 58.65 350 LEU A CA 1
ATOM 2518 C C . LEU A 1 350 ? 43.372 9.736 -35.609 1.00 59.22 350 LEU A C 1
ATOM 2519 O O . LEU A 1 350 ? 43.048 9.836 -34.404 1.00 59.40 350 LEU A O 1
ATOM 2524 N N . GLY A 1 351 ? 44.370 10.429 -36.174 1.00 59.03 351 GLY A N 1
ATOM 2525 C CA . GLY A 1 351 ? 45.172 11.417 -35.452 1.00 59.17 351 GLY A CA 1
ATOM 2526 C C . GLY A 1 351 ? 46.488 10.871 -34.944 1.00 59.99 351 GLY A C 1
ATOM 2527 O O . GLY A 1 351 ? 47.014 11.334 -33.937 1.00 59.88 351 GLY A O 1
ATOM 2528 N N . ILE A 1 352 ? 47.044 9.899 -35.660 1.00 61.08 352 ILE A N 1
ATOM 2529 C CA . ILE A 1 352 ? 48.203 9.143 -35.167 1.00 61.88 352 ILE A CA 1
ATOM 2530 C C . ILE A 1 352 ? 49.448 9.251 -36.058 1.00 62.74 352 ILE A C 1
ATOM 2531 O O . ILE A 1 352 ? 49.381 9.722 -37.194 1.00 62.71 352 ILE A O 1
ATOM 2536 N N . GLN A 1 353 ? 50.574 8.798 -35.520 1.00 63.67 353 GLN A N 1
ATOM 2537 C CA . GLN A 1 353 ? 51.882 8.974 -36.124 1.00 64.98 353 GLN A CA 1
ATOM 2538 C C . GLN A 1 353 ? 52.771 7.821 -35.624 1.00 65.22 353 GLN A C 1
ATOM 2539 O O . GLN A 1 353 ? 52.472 7.209 -34.592 1.00 65.48 353 GLN A O 1
ATOM 2545 N N . TYR A 1 354 ? 53.858 7.536 -36.346 1.00 65.41 354 TYR A N 1
ATOM 2546 C CA . TYR A 1 354 ? 54.738 6.385 -36.070 1.00 65.05 354 TYR A CA 1
ATOM 2547 C C . TYR A 1 354 ? 56.158 6.792 -35.683 1.00 65.58 354 TYR A C 1
ATOM 2548 O O . TYR A 1 354 ? 56.539 7.972 -35.785 1.00 66.23 354 TYR A O 1
ATOM 2557 N N . HIS A 1 368 ? 43.807 9.753 -54.033 1.00 93.55 368 HIS A N 1
ATOM 2558 C CA . HIS A 1 368 ? 44.749 10.000 -52.945 1.00 93.48 368 HIS A CA 1
ATOM 2559 C C . HIS A 1 368 ? 43.992 10.189 -51.644 1.00 93.17 368 HIS A C 1
ATOM 2560 O O . HIS A 1 368 ? 44.396 9.683 -50.599 1.00 93.30 368 HIS A O 1
ATOM 2567 N N . CYS A 1 369 ? 42.886 10.918 -51.730 1.00 92.78 369 CYS A N 1
ATOM 2568 C CA . CYS A 1 369 ? 42.139 11.359 -50.568 1.00 92.53 369 CYS A CA 1
ATOM 2569 C C . CYS A 1 369 ? 41.020 12.299 -51.017 1.00 92.35 369 CYS A C 1
ATOM 2570 O O . CYS A 1 369 ? 40.372 12.969 -50.195 1.00 91.88 369 CYS A O 1
ATOM 2573 N N . LYS A 1 370 ? 40.813 12.335 -52.334 1.00 92.05 370 LYS A N 1
ATOM 2574 C CA . LYS A 1 370 ? 39.769 13.147 -52.949 1.00 91.75 370 LYS A CA 1
ATOM 2575 C C . LYS A 1 370 ? 38.396 12.491 -52.780 1.00 91.60 370 LYS A C 1
ATOM 2576 O O . LYS A 1 370 ? 37.443 12.807 -53.503 1.00 91.63 370 LYS A O 1
ATOM 2582 N N . LYS A 1 371 ? 38.318 11.583 -51.806 1.00 91.33 371 LYS A N 1
ATOM 2583 C CA . LYS A 1 371 ? 37.066 10.938 -51.377 1.00 90.99 371 LYS A CA 1
ATOM 2584 C C . LYS A 1 371 ? 37.282 10.178 -50.053 1.00 90.46 371 LYS A C 1
ATOM 2585 O O . LYS A 1 371 ? 36.313 9.887 -49.328 1.00 90.27 371 LYS A O 1
ATOM 2591 N N . PHE A 1 372 ? 38.549 9.879 -49.738 1.00 89.64 372 PHE A N 1
ATOM 2592 C CA . PHE A 1 372 ? 38.897 9.183 -48.489 1.00 88.92 372 PHE A CA 1
ATOM 2593 C C . PHE A 1 372 ? 38.407 9.946 -47.258 1.00 88.10 372 PHE A C 1
ATOM 2594 O O . PHE A 1 372 ? 37.500 9.471 -46.560 1.00 88.28 372 PHE A O 1
ATOM 2602 N N . GLY A 1 373 ? 38.999 11.123 -47.024 1.00 86.89 373 GLY A N 1
ATOM 2603 C CA . GLY A 1 373 ? 38.643 12.009 -45.910 1.00 85.60 373 GLY A CA 1
ATOM 2604 C C . GLY A 1 373 ? 38.783 11.351 -44.548 1.00 84.60 373 GLY A C 1
ATOM 2605 O O . GLY A 1 373 ? 39.878 11.310 -43.973 1.00 84.81 373 GLY A O 1
ATOM 2606 N N . GLY A 1 374 ? 37.664 10.842 -44.039 1.00 83.36 374 GLY A N 1
ATOM 2607 C CA . GLY A 1 374 ? 37.649 10.032 -42.829 1.00 81.73 374 GLY A CA 1
ATOM 2608 C C . GLY A 1 374 ? 37.668 8.529 -43.089 1.00 80.61 374 GLY A C 1
ATOM 2609 O O . GLY A 1 374 ? 38.033 7.752 -42.202 1.00 80.46 374 GLY A O 1
ATOM 2610 N N . GLY A 1 375 ? 37.287 8.117 -44.298 1.00 79.33 375 GLY A N 1
ATOM 2611 C CA . GLY A 1 375 ? 37.211 6.705 -44.637 1.00 78.04 375 GLY A CA 1
ATOM 2612 C C . GLY A 1 375 ? 35.975 6.127 -44.000 1.00 77.48 375 GLY A C 1
ATOM 2613 O O . GLY A 1 375 ? 36.006 5.045 -43.428 1.00 77.32 375 GLY A O 1
ATOM 2614 N N . LYS A 1 376 ? 34.877 6.862 -44.144 1.00 77.13 376 LYS A N 1
ATOM 2615 C CA . LYS A 1 376 ? 33.650 6.675 -43.370 1.00 76.58 376 LYS A CA 1
ATOM 2616 C C . LYS A 1 376 ? 32.554 5.845 -44.069 1.00 76.33 376 LYS A C 1
ATOM 2617 O O . LYS A 1 376 ? 31.524 5.526 -43.460 1.00 76.21 376 LYS A O 1
ATOM 2623 N N . THR A 1 377 ? 32.776 5.502 -45.339 1.00 76.00 377 THR A N 1
ATOM 2624 C CA . THR A 1 377 ? 31.834 4.684 -46.134 1.00 75.58 377 THR A CA 1
ATOM 2625 C C . THR A 1 377 ? 32.572 3.672 -47.002 1.00 75.09 377 THR A C 1
ATOM 2626 O O . THR A 1 377 ? 33.773 3.828 -47.252 1.00 74.78 377 THR A O 1
ATOM 2630 N N . GLU A 1 378 ? 31.845 2.643 -47.450 1.00 74.75 378 GLU A N 1
ATOM 2631 C CA . GLU A 1 378 ? 32.362 1.635 -48.388 1.00 74.40 378 GLU A CA 1
ATOM 2632 C C . GLU A 1 378 ? 32.857 2.326 -49.668 1.00 74.00 378 GLU A C 1
ATOM 2633 O O . GLU A 1 378 ? 33.959 2.053 -50.133 1.00 74.20 378 GLU A O 1
ATOM 2639 N N . ARG A 1 379 ? 32.054 3.254 -50.190 1.00 73.48 379 ARG A N 1
ATOM 2640 C CA . ARG A 1 379 ? 32.400 4.071 -51.361 1.00 72.98 379 ARG A CA 1
ATOM 2641 C C . ARG A 1 379 ? 33.731 4.822 -51.198 1.00 72.43 379 ARG A C 1
ATOM 2642 O O . ARG A 1 379 ? 34.588 4.760 -52.082 1.00 72.36 379 ARG A O 1
ATOM 2650 N N . ALA A 1 380 ? 33.891 5.522 -50.071 1.00 71.66 380 ALA A N 1
ATOM 2651 C CA . ALA A 1 380 ? 35.126 6.254 -49.739 1.00 71.00 380 ALA A CA 1
ATOM 2652 C C . ALA A 1 380 ? 36.276 5.300 -49.459 1.00 70.75 380 ALA A C 1
ATOM 2653 O O . ALA A 1 380 ? 37.411 5.542 -49.871 1.00 70.26 380 ALA A O 1
ATOM 2655 N N . ARG A 1 381 ? 35.968 4.228 -48.730 1.00 70.80 381 ARG A N 1
ATOM 2656 C CA . ARG A 1 381 ? 36.923 3.171 -48.458 1.00 70.51 381 ARG A CA 1
ATOM 2657 C C . ARG A 1 381 ? 37.508 2.704 -49.773 1.00 70.21 381 ARG A C 1
ATOM 2658 O O . ARG A 1 381 ? 38.692 2.916 -50.036 1.00 70.23 381 ARG A O 1
ATOM 2666 N N . LYS A 1 382 ? 36.650 2.108 -50.604 1.00 70.15 382 LYS A N 1
ATOM 2667 C CA . LYS A 1 382 ? 37.022 1.557 -51.907 1.00 69.68 382 LYS A CA 1
ATOM 2668 C C . LYS A 1 382 ? 37.921 2.547 -52.590 1.00 69.22 382 LYS A C 1
ATOM 2669 O O . LYS A 1 382 ? 39.098 2.293 -52.752 1.00 69.29 382 LYS A O 1
ATOM 2675 N N . ALA A 1 383 ? 37.350 3.704 -52.919 1.00 68.83 383 ALA A N 1
ATOM 2676 C CA . ALA A 1 383 ? 38.032 4.818 -53.580 1.00 68.14 383 ALA A CA 1
ATOM 2677 C C . ALA A 1 383 ? 39.523 4.828 -53.380 1.00 67.61 383 ALA A C 1
ATOM 2678 O O . ALA A 1 383 ? 40.272 4.807 -54.359 1.00 67.98 383 ALA A O 1
ATOM 2680 N N . MET A 1 384 ? 39.956 4.860 -52.125 1.00 66.71 384 MET A N 1
ATOM 2681 C CA . MET A 1 384 ? 41.376 4.960 -51.820 1.00 66.27 384 MET A CA 1
ATOM 2682 C C . MET A 1 384 ? 42.039 3.568 -51.745 1.00 65.67 384 MET A C 1
ATOM 2683 O O . MET A 1 384 ? 43.061 3.392 -51.079 1.00 65.71 384 MET A O 1
ATOM 2688 N N . ALA A 1 385 ? 41.442 2.592 -52.443 1.00 64.91 385 ALA A N 1
ATOM 2689 C CA . ALA A 1 385 ? 41.953 1.200 -52.588 1.00 63.97 385 ALA A CA 1
ATOM 2690 C C . ALA A 1 385 ? 41.694 0.243 -51.407 1.00 63.01 385 ALA A C 1
ATOM 2691 O O . ALA A 1 385 ? 42.176 -0.890 -51.397 1.00 63.11 385 ALA A O 1
ATOM 2693 N N . VAL A 1 386 ? 40.930 0.701 -50.424 1.00 61.66 386 VAL A N 1
ATOM 2694 C CA . VAL A 1 386 ? 40.693 -0.063 -49.191 1.00 60.42 386 VAL A CA 1
ATOM 2695 C C . VAL A 1 386 ? 39.434 -0.935 -49.300 1.00 59.52 386 VAL A C 1
ATOM 2696 O O . VAL A 1 386 ? 38.324 -0.413 -49.389 1.00 59.39 386 VAL A O 1
ATOM 2700 N N . GLU A 1 387 ? 39.610 -2.257 -49.307 1.00 58.69 387 GLU A N 1
ATOM 2701 C CA . GLU A 1 387 ? 38.474 -3.195 -49.419 1.00 58.01 387 GLU A CA 1
ATOM 2702 C C . GLU A 1 387 ? 37.663 -3.332 -48.136 1.00 57.30 387 GLU A C 1
ATOM 2703 O O . GLU A 1 387 ? 36.421 -3.383 -48.188 1.00 56.95 387 GLU A O 1
ATOM 2709 N N . ASP A 1 388 ? 38.375 -3.421 -47.002 1.00 56.11 388 ASP A N 1
ATOM 2710 C CA . ASP A 1 388 ? 37.763 -3.507 -45.678 1.00 55.01 388 ASP A CA 1
ATOM 2711 C C . ASP A 1 388 ? 38.757 -3.146 -44.567 1.00 53.75 388 ASP A C 1
ATOM 2712 O O . ASP A 1 388 ? 39.963 -3.261 -44.737 1.00 53.31 388 ASP A O 1
ATOM 2717 N N . ILE A 1 389 ? 38.230 -2.679 -43.441 1.00 52.46 389 ILE A N 1
ATOM 2718 C CA . ILE A 1 389 ? 39.024 -2.494 -42.233 1.00 51.31 389 ILE A CA 1
ATOM 2719 C C . ILE A 1 389 ? 38.431 -3.326 -41.128 1.00 50.09 389 ILE A C 1
ATOM 2720 O O . ILE A 1 389 ? 37.215 -3.332 -40.934 1.00 49.00 389 ILE A O 1
ATOM 2725 N N . ILE A 1 390 ? 39.322 -4.011 -40.413 1.00 49.26 390 ILE A N 1
ATOM 2726 C CA . ILE A 1 390 ? 38.962 -4.851 -39.279 1.00 48.95 390 ILE A CA 1
ATOM 2727 C C . ILE A 1 390 ? 39.403 -4.267 -37.940 1.00 48.28 390 ILE A C 1
ATOM 2728 O O . ILE A 1 390 ? 40.568 -3.930 -37.744 1.00 48.77 390 ILE A O 1
ATOM 2733 N N . SER A 1 391 ? 38.444 -4.158 -37.034 1.00 48.25 391 SER A N 1
ATOM 2734 C CA . SER A 1 391 ? 38.631 -3.558 -35.723 1.00 47.82 391 SER A CA 1
ATOM 2735 C C . SER A 1 391 ? 38.910 -4.668 -34.733 1.00 47.97 391 SER A C 1
ATOM 2736 O O . SER A 1 391 ? 38.059 -5.550 -34.509 1.00 47.47 391 SER A O 1
ATOM 2739 N N . ARG A 1 392 ? 40.121 -4.620 -34.172 1.00 47.62 392 ARG A N 1
ATOM 2740 C CA . ARG A 1 392 ? 40.549 -5.530 -33.134 1.00 47.46 392 ARG A CA 1
ATOM 2741 C C . ARG A 1 392 ? 40.518 -4.836 -31.764 1.00 46.85 392 ARG A C 1
ATOM 2742 O O . ARG A 1 392 ? 40.949 -5.424 -30.763 1.00 47.13 392 ARG A O 1
ATOM 2750 N N . VAL A 1 393 ? 40.003 -3.604 -31.731 1.00 45.27 393 VAL A N 1
ATOM 2751 C CA . VAL A 1 393 ? 39.966 -2.779 -30.527 1.00 44.21 393 VAL A CA 1
ATOM 2752 C C . VAL A 1 393 ? 39.373 -3.475 -29.301 1.00 44.73 393 VAL A C 1
ATOM 2753 O O . VAL A 1 393 ? 38.220 -3.933 -29.309 1.00 44.38 393 VAL A O 1
ATOM 2757 N N . ARG A 1 394 ? 40.189 -3.547 -28.249 1.00 45.06 394 ARG A N 1
ATOM 2758 C CA . ARG A 1 394 ? 39.784 -4.121 -26.981 1.00 45.17 394 ARG A CA 1
ATOM 2759 C C . ARG A 1 394 ? 39.892 -3.033 -25.932 1.00 45.01 394 ARG A C 1
ATOM 2760 O O . ARG A 1 394 ? 40.941 -2.443 -25.752 1.00 45.04 394 ARG A O 1
ATOM 2768 N N . GLY A 1 395 ? 38.797 -2.757 -25.247 1.00 45.34 395 GLY A N 1
ATOM 2769 C CA . GLY A 1 395 ? 38.776 -1.731 -24.224 1.00 45.88 395 GLY A CA 1
ATOM 2770 C C . GLY A 1 395 ? 38.422 -0.409 -24.857 1.00 46.55 395 GLY A C 1
ATOM 2771 O O . GLY A 1 395 ? 38.618 -0.217 -26.055 1.00 46.42 395 GLY A O 1
ATOM 2772 N N . GLY A 1 396 ? 37.932 0.514 -24.042 1.00 47.03 396 GLY A N 1
ATOM 2773 C CA . GLY A 1 396 ? 37.368 1.769 -24.529 1.00 48.29 396 GLY A CA 1
ATOM 2774 C C . GLY A 1 396 ? 35.887 1.511 -24.526 1.00 49.29 396 GLY A C 1
ATOM 2775 O O . GLY A 1 396 ? 35.481 0.349 -24.632 1.00 49.29 396 GLY A O 1
ATOM 2776 N N . SER A 1 397 ? 35.066 2.549 -24.375 1.00 50.54 397 SER A N 1
ATOM 2777 C CA . SER A 1 397 ? 33.608 2.326 -24.375 1.00 52.09 397 SER A CA 1
ATOM 2778 C C . SER A 1 397 ? 33.094 1.802 -25.730 1.00 52.43 397 SER A C 1
ATOM 2779 O O . SER A 1 397 ? 32.689 0.633 -25.850 1.00 52.77 397 SER A O 1
ATOM 2782 N N . ARG A 1 408 ? 31.110 -3.310 -33.854 1.00 67.03 408 ARG A N 1
ATOM 2783 C CA . ARG A 1 408 ? 32.443 -2.845 -34.257 1.00 67.06 408 ARG A CA 1
ATOM 2784 C C . ARG A 1 408 ? 32.439 -1.958 -35.509 1.00 66.89 408 ARG A C 1
ATOM 2785 O O . ARG A 1 408 ? 31.801 -2.287 -36.523 1.00 66.93 408 ARG A O 1
ATOM 2793 N N . SER A 1 409 ? 33.155 -0.831 -35.411 1.00 66.65 409 SER A N 1
ATOM 2794 C CA . SER A 1 409 ? 33.387 0.124 -36.531 1.00 65.81 409 SER A CA 1
ATOM 2795 C C . SER A 1 409 ? 34.790 0.815 -36.415 1.00 65.10 409 SER A C 1
ATOM 2796 O O . SER A 1 409 ? 35.824 0.125 -36.373 1.00 65.70 409 SER A O 1
ATOM 2799 N N . THR A 1 410 ? 34.832 2.147 -36.339 1.00 63.53 410 THR A N 1
ATOM 2800 C CA . THR A 1 410 ? 36.109 2.893 -36.317 1.00 61.94 410 THR A CA 1
ATOM 2801 C C . THR A 1 410 ? 36.055 4.064 -35.326 1.00 60.67 410 THR A C 1
ATOM 2802 O O . THR A 1 410 ? 35.074 4.821 -35.305 1.00 60.70 410 THR A O 1
ATOM 2806 N N . ILE A 1 411 ? 37.098 4.205 -34.508 1.00 58.45 411 ILE A N 1
ATOM 2807 C CA . ILE A 1 411 ? 37.146 5.257 -33.491 1.00 56.35 411 ILE A CA 1
ATOM 2808 C C . ILE A 1 411 ? 38.544 5.855 -33.459 1.00 55.14 411 ILE A C 1
ATOM 2809 O O . ILE A 1 411 ? 39.508 5.121 -33.624 1.00 55.23 411 ILE A O 1
ATOM 2814 N N . THR A 1 412 ? 38.672 7.164 -33.262 1.00 53.63 412 THR A N 1
ATOM 2815 C CA . THR A 1 412 ? 40.010 7.785 -33.267 1.00 53.00 412 THR A CA 1
ATOM 2816 C C . THR A 1 412 ? 40.863 7.418 -32.053 1.00 52.39 412 THR A C 1
ATOM 2817 O O . THR A 1 412 ? 40.402 6.775 -31.115 1.00 52.70 412 THR A O 1
ATOM 2821 N N . TYR A 1 413 ? 42.122 7.815 -32.084 1.00 51.23 413 TYR A N 1
ATOM 2822 C CA . TYR A 1 413 ? 43.040 7.411 -31.055 1.00 50.56 413 TYR A CA 1
ATOM 2823 C C . TYR A 1 413 ? 42.913 8.338 -29.841 1.00 51.16 413 TYR A C 1
ATOM 2824 O O . TYR A 1 413 ? 42.754 7.884 -28.699 1.00 51.22 413 TYR A O 1
ATOM 2833 N N . ARG A 1 414 ? 42.967 9.642 -30.099 1.00 51.08 414 ARG A N 1
ATOM 2834 C CA . ARG A 1 414 ? 42.700 10.631 -29.085 1.00 50.85 414 ARG A CA 1
ATOM 2835 C C . ARG A 1 414 ? 41.393 10.271 -28.372 1.00 49.88 414 ARG A C 1
ATOM 2836 O O . ARG A 1 414 ? 41.320 10.402 -27.152 1.00 49.97 414 ARG A O 1
ATOM 2844 N N . SER A 1 415 ? 40.388 9.785 -29.109 1.00 48.25 415 SER A N 1
ATOM 2845 C CA . SER A 1 415 ? 39.085 9.458 -28.498 1.00 46.93 415 SER A CA 1
ATOM 2846 C C . SER A 1 415 ? 39.121 8.198 -27.647 1.00 45.63 415 SER A C 1
ATOM 2847 O O . SER A 1 415 ? 38.681 8.203 -26.503 1.00 46.36 415 SER A O 1
ATOM 2850 N N . TRP A 1 416 ? 39.648 7.125 -28.207 1.00 43.69 416 TRP A N 1
ATOM 2851 C CA . TRP A 1 416 ? 39.735 5.854 -27.514 1.00 42.06 416 TRP A CA 1
ATOM 2852 C C . TRP A 1 416 ? 40.595 5.926 -26.262 1.00 42.46 416 TRP A C 1
ATOM 2853 O O . TRP A 1 416 ? 40.321 5.242 -25.282 1.00 41.75 416 TRP A O 1
ATOM 2864 N N . GLY A 1 417 ? 41.636 6.751 -26.337 1.00 42.60 417 GLY A N 1
ATOM 2865 C CA . GLY A 1 417 ? 42.584 6.942 -25.266 1.00 43.02 417 GLY A CA 1
ATOM 2866 C C . GLY A 1 417 ? 42.038 7.808 -24.151 1.00 43.94 417 GLY A C 1
ATOM 2867 O O . GLY A 1 417 ? 42.539 7.735 -23.046 1.00 44.07 417 GLY A O 1
ATOM 2868 N N . ARG A 1 418 ? 41.011 8.628 -24.415 1.00 44.49 418 ARG A N 1
ATOM 2869 C CA . ARG A 1 418 ? 40.403 9.436 -23.335 1.00 44.47 418 ARG A CA 1
ATOM 2870 C C . ARG A 1 418 ? 39.358 8.630 -22.561 1.00 43.65 418 ARG A C 1
ATOM 2871 O O . ARG A 1 418 ? 39.001 9.006 -21.444 1.00 43.83 418 ARG A O 1
ATOM 2879 N N . SER A 1 419 ? 38.901 7.515 -23.131 1.00 41.91 419 SER A N 1
ATOM 2880 C CA . SER A 1 419 ? 37.852 6.728 -22.489 1.00 40.73 419 SER A CA 1
ATOM 2881 C C . SER A 1 419 ? 38.360 5.427 -21.865 1.00 40.11 419 SER A C 1
ATOM 2882 O O . SER A 1 419 ? 37.659 4.819 -21.034 1.00 40.82 419 SER A O 1
ATOM 2885 N N . LEU A 1 420 ? 39.558 4.997 -22.256 1.00 38.48 420 LEU A N 1
ATOM 2886 C CA . LEU A 1 420 ? 40.046 3.671 -21.885 1.00 37.44 420 LEU A CA 1
ATOM 2887 C C . LEU A 1 420 ? 40.217 3.528 -20.370 1.00 37.16 420 LEU A C 1
ATOM 2888 O O . LEU A 1 420 ? 39.733 2.570 -19.754 1.00 36.90 420 LEU A O 1
ATOM 2893 N N . LYS A 1 421 ? 40.915 4.486 -19.779 1.00 36.84 421 LYS A N 1
ATOM 2894 C CA . LYS A 1 421 ? 41.025 4.579 -18.330 1.00 36.59 421 LYS A CA 1
ATOM 2895 C C . LYS A 1 421 ? 39.698 4.193 -17.694 1.00 35.85 421 LYS A C 1
ATOM 2896 O O . LYS A 1 421 ? 39.668 3.467 -16.714 1.00 36.05 421 LYS A O 1
ATOM 2902 N N . TYR A 1 422 ? 38.591 4.631 -18.288 1.00 34.76 422 TYR A N 1
ATOM 2903 C CA . TYR A 1 422 ? 37.316 4.454 -17.632 1.00 33.49 422 TYR A CA 1
ATOM 2904 C C . TYR A 1 422 ? 36.639 3.156 -17.961 1.00 32.58 422 TYR A C 1
ATOM 2905 O O . TYR A 1 422 ? 35.804 2.691 -17.195 1.00 32.55 422 TYR A O 1
ATOM 2914 N N . ASN A 1 423 ? 36.995 2.535 -19.075 1.00 32.03 423 ASN A N 1
ATOM 2915 C CA . ASN A 1 423 ? 36.427 1.205 -19.349 1.00 31.42 423 ASN A CA 1
ATOM 2916 C C . ASN A 1 423 ? 37.437 0.202 -19.919 1.00 29.62 423 ASN A C 1
ATOM 2917 O O . ASN A 1 423 ? 37.250 -0.257 -21.016 1.00 30.47 423 ASN A O 1
ATOM 2922 N N . PRO A 1 424 ? 38.491 -0.171 -19.145 1.00 28.29 424 PRO A N 1
ATOM 2923 C CA . PRO A 1 424 ? 39.575 -1.037 -19.633 1.00 26.74 424 PRO A CA 1
ATOM 2924 C C . PRO A 1 424 ? 39.237 -2.491 -19.587 1.00 25.51 424 PRO A C 1
ATOM 2925 O O . PRO A 1 424 ? 38.311 -2.872 -18.909 1.00 25.89 424 PRO A O 1
ATOM 2929 N N . VAL A 1 425 ? 40.033 -3.306 -20.259 1.00 25.08 425 VAL A N 1
ATOM 2930 C CA . VAL A 1 425 ? 40.007 -4.749 -20.089 1.00 24.65 425 VAL A CA 1
ATOM 2931 C C . VAL A 1 425 ? 41.247 -5.085 -19.283 1.00 25.50 425 VAL A C 1
ATOM 2932 O O . VAL A 1 425 ? 42.105 -4.200 -19.080 1.00 25.42 425 VAL A O 1
ATOM 2936 N N . VAL A 1 426 ? 41.333 -6.343 -18.832 1.00 26.24 426 VAL A N 1
ATOM 2937 C CA . VAL A 1 426 ? 42.513 -6.912 -18.202 1.00 27.61 426 VAL A CA 1
ATOM 2938 C C . VAL A 1 426 ? 43.478 -7.350 -19.259 1.00 28.93 426 VAL A C 1
ATOM 2939 O O . VAL A 1 426 ? 43.382 -8.472 -19.746 1.00 29.90 426 VAL A O 1
ATOM 2943 N N . ILE A 1 427 ? 44.459 -6.511 -19.584 1.00 31.03 427 ILE A N 1
ATOM 2944 C CA . ILE A 1 427 ? 45.437 -6.857 -20.621 1.00 31.93 427 ILE A CA 1
ATOM 2945 C C . ILE A 1 427 ? 46.528 -7.850 -20.182 1.00 33.30 427 ILE A C 1
ATOM 2946 O O . ILE A 1 427 ? 46.919 -8.738 -20.942 1.00 33.91 427 ILE A O 1
ATOM 2951 N N . ASP A 1 428 ? 47.009 -7.727 -18.953 1.00 34.29 428 ASP A N 1
ATOM 2952 C CA . ASP A 1 428 ? 48.043 -8.633 -18.481 1.00 35.04 428 ASP A CA 1
ATOM 2953 C C . ASP A 1 428 ? 47.638 -9.147 -17.103 1.00 35.08 428 ASP A C 1
ATOM 2954 O O . ASP A 1 428 ? 46.914 -8.460 -16.379 1.00 34.89 428 ASP A O 1
ATOM 2959 N N . PHE A 1 429 ? 48.078 -10.338 -16.718 1.00 35.28 429 PHE A N 1
ATOM 2960 C CA . PHE A 1 429 ? 47.670 -10.829 -15.387 1.00 36.12 429 PHE A CA 1
ATOM 2961 C C . PHE A 1 429 ? 48.367 -12.062 -14.875 1.00 35.36 429 PHE A C 1
ATOM 2962 O O . PHE A 1 429 ? 48.567 -12.994 -15.617 1.00 36.29 429 PHE A O 1
ATOM 2970 N N . GLU A 1 430 ? 48.732 -12.063 -13.606 1.00 35.21 430 GLU A N 1
ATOM 2971 C CA . GLU A 1 430 ? 49.024 -13.307 -12.911 1.00 36.20 430 GLU A CA 1
ATOM 2972 C C . GLU A 1 430 ? 47.743 -14.032 -12.490 1.00 35.81 430 GLU A C 1
ATOM 2973 O O . GLU A 1 430 ? 46.690 -13.394 -12.294 1.00 35.59 430 GLU A O 1
ATOM 2979 N N . MET A 1 431 ? 47.841 -15.355 -12.363 1.00 35.42 431 MET A N 1
ATOM 2980 C CA . MET A 1 431 ? 46.715 -16.173 -11.970 1.00 36.18 431 MET A CA 1
ATOM 2981 C C . MET A 1 431 ? 47.090 -17.509 -11.341 1.00 35.59 431 MET A C 1
ATOM 2982 O O . MET A 1 431 ? 48.206 -17.983 -11.501 1.00 35.35 431 MET A O 1
ATOM 2987 N N . GLN A 1 432 ? 46.130 -18.125 -10.647 1.00 34.67 432 GLN A N 1
ATOM 2988 C CA . GLN A 1 432 ? 46.377 -19.334 -9.871 1.00 33.66 432 GLN A CA 1
ATOM 2989 C C . GLN A 1 432 ? 45.196 -20.230 -9.993 1.00 32.99 432 GLN A C 1
ATOM 2990 O O . GLN A 1 432 ? 44.093 -19.750 -10.251 1.00 32.95 432 GLN A O 1
ATOM 2996 N N . PRO A 1 433 ? 45.411 -21.544 -9.812 1.00 32.66 433 PRO A N 1
ATOM 2997 C CA . PRO A 1 433 ? 44.362 -22.519 -10.062 1.00 31.68 433 PRO A CA 1
ATOM 2998 C C . PRO A 1 433 ? 43.171 -22.201 -9.207 1.00 31.29 433 PRO A C 1
ATOM 2999 O O . PRO A 1 433 ? 43.310 -21.617 -8.126 1.00 30.10 433 PRO A O 1
ATOM 3003 N N . ILE A 1 434 ? 41.991 -22.561 -9.703 1.00 32.04 434 ILE A N 1
ATOM 3004 C CA . ILE A 1 434 ? 40.767 -22.167 -9.024 1.00 32.67 434 ILE A CA 1
ATOM 3005 C C . ILE A 1 434 ? 40.792 -22.661 -7.592 1.00 33.09 434 ILE A C 1
ATOM 3006 O O . ILE A 1 434 ? 40.416 -21.931 -6.690 1.00 34.01 434 ILE A O 1
ATOM 3011 N N . HIS A 1 435 ? 41.326 -23.862 -7.388 1.00 33.07 435 HIS A N 1
ATOM 3012 C CA . HIS A 1 435 ? 41.312 -24.489 -6.082 1.00 33.01 435 HIS A CA 1
ATOM 3013 C C . HIS A 1 435 ? 42.200 -23.763 -5.053 1.00 32.97 435 HIS A C 1
ATOM 3014 O O . HIS A 1 435 ? 42.002 -23.928 -3.868 1.00 32.64 435 HIS A O 1
ATOM 3021 N N . GLU A 1 436 ? 43.153 -22.958 -5.492 1.00 33.08 436 GLU A N 1
ATOM 3022 C CA . GLU A 1 436 ? 44.020 -22.283 -4.511 1.00 34.47 436 GLU A CA 1
ATOM 3023 C C . GLU A 1 436 ? 43.320 -21.121 -3.835 1.00 34.41 436 GLU A C 1
ATOM 3024 O O . GLU A 1 436 ? 43.843 -20.557 -2.907 1.00 34.31 436 GLU A O 1
ATOM 3030 N N . VAL A 1 437 ? 42.126 -20.775 -4.292 1.00 35.28 437 VAL A N 1
ATOM 3031 C CA . VAL A 1 437 ? 41.382 -19.686 -3.670 1.00 35.71 437 VAL A CA 1
ATOM 3032 C C . VAL A 1 437 ? 40.666 -20.157 -2.418 1.00 36.68 437 VAL A C 1
ATOM 3033 O O . VAL A 1 437 ? 40.399 -19.354 -1.517 1.00 35.88 437 VAL A O 1
ATOM 3037 N N . LEU A 1 438 ? 40.315 -21.448 -2.378 1.00 38.09 438 LEU A N 1
ATOM 3038 C CA . LEU A 1 438 ? 39.639 -22.021 -1.187 1.00 39.07 438 LEU A CA 1
ATOM 3039 C C . LEU A 1 438 ? 40.442 -21.867 0.103 1.00 39.49 438 LEU A C 1
ATOM 3040 O O . LEU A 1 438 ? 39.897 -21.403 1.098 1.00 39.81 438 LEU A O 1
ATOM 3045 N N . ARG A 1 439 ? 41.732 -22.175 0.080 1.00 40.60 439 ARG A N 1
ATOM 3046 C CA . ARG A 1 439 ? 42.564 -21.862 1.240 1.00 42.43 439 ARG A CA 1
ATOM 3047 C C . ARG A 1 439 ? 42.464 -20.386 1.669 1.00 43.15 439 ARG A C 1
ATOM 3048 O O . ARG A 1 439 ? 42.731 -20.071 2.810 1.00 44.16 439 ARG A O 1
ATOM 3056 N N . HIS A 1 440 ? 42.097 -19.473 0.770 1.00 44.16 440 HIS A N 1
ATOM 3057 C CA . HIS A 1 440 ? 42.291 -18.035 1.036 1.00 44.52 440 HIS A CA 1
ATOM 3058 C C . HIS A 1 440 ? 41.049 -17.237 1.392 1.00 45.07 440 HIS A C 1
ATOM 3059 O O . HIS A 1 440 ? 41.057 -16.015 1.280 1.00 45.36 440 HIS A O 1
ATOM 3066 N N . THR A 1 441 ? 40.005 -17.917 1.852 1.00 45.93 441 THR A N 1
ATOM 3067 C CA . THR A 1 441 ? 38.691 -17.312 2.036 1.00 46.59 441 THR A CA 1
ATOM 3068 C C . THR A 1 441 ? 38.303 -17.196 3.486 1.00 47.48 441 THR A C 1
ATOM 3069 O O . THR A 1 441 ? 38.877 -17.853 4.335 1.00 47.74 441 THR A O 1
ATOM 3073 N N . SER A 1 442 ? 37.278 -16.398 3.763 1.00 48.89 442 SER A N 1
ATOM 3074 C CA . SER A 1 442 ? 36.788 -16.245 5.135 1.00 49.89 442 SER A CA 1
ATOM 3075 C C . SER A 1 442 ? 36.141 -17.534 5.708 1.00 50.69 442 SER A C 1
ATOM 3076 O O . SER A 1 442 ? 36.255 -17.820 6.914 1.00 51.01 442 SER A O 1
ATOM 3079 N N . LEU A 1 443 ? 35.500 -18.319 4.838 1.00 50.69 443 LEU A N 1
ATOM 3080 C CA . LEU A 1 443 ? 34.870 -19.601 5.209 1.00 50.70 443 LEU A CA 1
ATOM 3081 C C . LEU A 1 443 ? 35.866 -20.588 5.800 1.00 51.07 443 LEU A C 1
ATOM 3082 O O . LEU A 1 443 ? 35.495 -21.691 6.233 1.00 50.59 443 LEU A O 1
ATOM 3087 N N . GLY A 1 444 ? 37.140 -20.197 5.771 1.00 51.37 444 GLY A N 1
ATOM 3088 C CA . GLY A 1 444 ? 38.200 -20.946 6.441 1.00 51.92 444 GLY A CA 1
ATOM 3089 C C . GLY A 1 444 ? 38.625 -22.255 5.792 1.00 51.96 444 GLY A C 1
ATOM 3090 O O . GLY A 1 444 ? 38.932 -22.300 4.595 1.00 52.59 444 GLY A O 1
ATOM 3091 N N . PRO A 1 445 ? 38.704 -23.333 6.584 1.00 51.59 445 PRO A N 1
ATOM 3092 C CA . PRO A 1 445 ? 39.167 -24.552 5.929 1.00 50.74 445 PRO A CA 1
ATOM 3093 C C . PRO A 1 445 ? 38.071 -25.056 4.990 1.00 50.08 445 PRO A C 1
ATOM 3094 O O . PRO A 1 445 ? 36.917 -24.624 5.130 1.00 50.30 445 PRO A O 1
ATOM 3098 N N . LEU A 1 446 ? 38.454 -25.898 4.018 1.00 48.73 446 LEU A N 1
ATOM 3099 C CA . LEU A 1 446 ? 37.564 -26.564 3.062 1.00 47.07 446 LEU A CA 1
ATOM 3100 C C . LEU A 1 446 ? 38.384 -27.655 2.353 1.00 47.03 446 LEU A C 1
ATOM 3101 O O . LEU A 1 446 ? 38.257 -27.868 1.119 1.00 46.67 446 LEU A O 1
ATOM 3106 N N . GLU A 1 447 ? 39.211 -28.356 3.140 1.00 45.39 447 GLU A N 1
ATOM 3107 C CA . GLU A 1 447 ? 40.212 -29.240 2.582 1.00 44.39 447 GLU A CA 1
ATOM 3108 C C . GLU A 1 447 ? 39.713 -30.384 1.687 1.00 42.98 447 GLU A C 1
ATOM 3109 O O . GLU A 1 447 ? 40.337 -30.691 0.655 1.00 43.36 447 GLU A O 1
ATOM 3115 N N . ALA A 1 448 ? 38.619 -31.027 2.063 1.00 40.84 448 ALA A N 1
ATOM 3116 C CA . ALA A 1 448 ? 38.049 -32.038 1.194 1.00 39.35 448 ALA A CA 1
ATOM 3117 C C . ALA A 1 448 ? 37.752 -31.337 -0.135 1.00 38.48 448 ALA A C 1
ATOM 3118 O O . ALA A 1 448 ? 38.298 -31.701 -1.165 1.00 38.09 448 ALA A O 1
ATOM 3120 N N . LYS A 1 449 ? 36.922 -30.294 -0.073 1.00 37.69 449 LYS A N 1
ATOM 3121 C CA . LYS A 1 449 ? 36.505 -29.555 -1.245 1.00 36.12 449 LYS A CA 1
ATOM 3122 C C . LYS A 1 449 ? 37.680 -29.177 -2.112 1.00 35.84 449 LYS A C 1
ATOM 3123 O O . LYS A 1 449 ? 37.607 -29.344 -3.314 1.00 36.31 449 LYS A O 1
ATOM 3129 N N . ARG A 1 450 ? 38.785 -28.756 -1.504 1.00 35.62 450 ARG A N 1
ATOM 3130 C CA . ARG A 1 450 ? 39.939 -28.325 -2.272 1.00 35.40 450 ARG A CA 1
ATOM 3131 C C . ARG A 1 450 ? 40.727 -29.441 -2.933 1.00 35.51 450 ARG A C 1
ATOM 3132 O O . ARG A 1 450 ? 41.171 -29.279 -4.060 1.00 35.49 450 ARG A O 1
ATOM 3140 N N . GLN A 1 451 ? 40.936 -30.562 -2.248 1.00 36.09 451 GLN A N 1
ATOM 3141 C CA . GLN A 1 451 ? 41.651 -31.692 -2.870 1.00 36.98 451 GLN A CA 1
ATOM 3142 C C . GLN A 1 451 ? 40.827 -32.230 -4.042 1.00 36.29 451 GLN A C 1
ATOM 3143 O O . GLN A 1 451 ? 41.364 -32.541 -5.114 1.00 36.46 451 GLN A O 1
ATOM 3149 N N . ASN A 1 452 ? 39.519 -32.314 -3.825 1.00 34.99 452 ASN A N 1
ATOM 3150 C CA . ASN A 1 452 ? 38.565 -32.676 -4.847 1.00 34.73 452 ASN A CA 1
ATOM 3151 C C . ASN A 1 452 ? 38.699 -31.798 -6.112 1.00 34.90 452 ASN A C 1
ATOM 3152 O O . ASN A 1 452 ? 38.778 -32.282 -7.247 1.00 33.98 452 ASN A O 1
ATOM 3157 N N . LEU A 1 453 ? 38.736 -30.493 -5.876 1.00 35.23 453 LEU A N 1
ATOM 3158 C CA . LEU A 1 453 ? 38.833 -29.530 -6.921 1.00 35.42 453 LEU A CA 1
ATOM 3159 C C . LEU A 1 453 ? 40.221 -29.574 -7.601 1.00 35.34 453 LEU A C 1
ATOM 3160 O O . LEU A 1 453 ? 40.347 -29.362 -8.810 1.00 34.89 453 LEU A O 1
ATOM 3165 N N . ARG A 1 454 ? 41.258 -29.902 -6.847 1.00 35.54 454 ARG A N 1
ATOM 3166 C CA . ARG A 1 454 ? 42.586 -30.064 -7.465 1.00 36.65 454 ARG A CA 1
ATOM 3167 C C . ARG A 1 454 ? 42.557 -31.315 -8.321 1.00 36.12 454 ARG A C 1
ATOM 3168 O O . ARG A 1 454 ? 42.901 -31.288 -9.500 1.00 36.67 454 ARG A O 1
ATOM 3176 N N . ARG A 1 455 ? 42.074 -32.394 -7.728 1.00 35.52 455 ARG A N 1
ATOM 3177 C CA . ARG A 1 455 ? 41.943 -33.647 -8.411 1.00 35.21 455 ARG A CA 1
ATOM 3178 C C . ARG A 1 455 ? 41.219 -33.471 -9.726 1.00 34.35 455 ARG A C 1
ATOM 3179 O O . ARG A 1 455 ? 41.664 -34.000 -10.718 1.00 35.09 455 ARG A O 1
ATOM 3187 N N . ALA A 1 456 ? 40.117 -32.735 -9.741 1.00 33.13 456 ALA A N 1
ATOM 3188 C CA . ALA A 1 456 ? 39.301 -32.675 -10.941 1.00 33.10 456 ALA A CA 1
ATOM 3189 C C . ALA A 1 456 ? 39.935 -31.746 -11.963 1.00 33.03 456 ALA A C 1
ATOM 3190 O O . ALA A 1 456 ? 39.794 -31.925 -13.152 1.00 32.55 456 ALA A O 1
ATOM 3192 N N . LEU A 1 457 ? 40.630 -30.733 -11.486 1.00 33.63 457 LEU A N 1
ATOM 3193 C CA . LEU A 1 457 ? 41.249 -29.823 -12.400 1.00 33.63 457 LEU A CA 1
ATOM 3194 C C . LEU A 1 457 ? 42.312 -30.532 -13.259 1.00 34.56 457 LEU A C 1
ATOM 3195 O O . LEU A 1 457 ? 42.395 -30.286 -14.472 1.00 35.45 457 LEU A O 1
ATOM 3200 N N . ASP A 1 458 ? 43.072 -31.438 -12.663 1.00 34.60 458 ASP A N 1
ATOM 3201 C CA . ASP A 1 458 ? 44.116 -32.131 -13.385 1.00 34.97 458 ASP A CA 1
ATOM 3202 C C . ASP A 1 458 ? 43.491 -33.118 -14.357 1.00 34.83 458 ASP A C 1
ATOM 3203 O O . ASP A 1 458 ? 44.059 -33.389 -15.413 1.00 34.52 458 ASP A O 1
ATOM 3208 N N . GLN A 1 459 ? 42.311 -33.644 -14.009 1.00 34.52 459 GLN A N 1
ATOM 3209 C CA . GLN A 1 459 ? 41.578 -34.542 -14.907 1.00 34.56 459 GLN A CA 1
ATOM 3210 C C . GLN A 1 459 ? 41.073 -33.677 -16.061 1.00 33.98 459 GLN A C 1
ATOM 3211 O O . GLN A 1 459 ? 41.440 -33.862 -17.206 1.00 34.46 459 GLN A O 1
ATOM 3217 N N . TYR A 1 460 ? 40.279 -32.687 -15.728 1.00 34.36 460 TYR A N 1
ATOM 3218 C CA . TYR A 1 460 ? 39.741 -31.718 -16.677 1.00 35.09 460 TYR A CA 1
ATOM 3219 C C . TYR A 1 460 ? 40.807 -31.111 -17.604 1.00 35.28 460 TYR A C 1
ATOM 3220 O O . TYR A 1 460 ? 40.574 -30.996 -18.785 1.00 35.19 460 TYR A O 1
ATOM 3229 N N . LEU A 1 461 ? 41.970 -30.751 -17.084 1.00 35.85 461 LEU A N 1
ATOM 3230 C CA . LEU A 1 461 ? 42.991 -30.149 -17.936 1.00 36.89 461 LEU A CA 1
ATOM 3231 C C . LEU A 1 461 ? 43.692 -31.169 -18.821 1.00 39.08 461 LEU A C 1
ATOM 3232 O O . LEU A 1 461 ? 44.594 -30.819 -19.570 1.00 39.54 461 LEU A O 1
ATOM 3237 N N . MET A 1 462 ? 43.302 -32.435 -18.725 1.00 40.79 462 MET A N 1
ATOM 3238 C CA . MET A 1 462 ? 43.868 -33.429 -19.610 1.00 41.98 462 MET A CA 1
ATOM 3239 C C . MET A 1 462 ? 42.798 -33.860 -20.586 1.00 41.61 462 MET A C 1
ATOM 3240 O O . MET A 1 462 ? 43.033 -33.987 -21.783 1.00 42.29 462 MET A O 1
ATOM 3245 N N . GLU A 1 463 ? 41.616 -34.077 -20.049 1.00 40.70 463 GLU A N 1
ATOM 3246 C CA . GLU A 1 463 ? 40.498 -34.513 -20.818 1.00 40.35 463 GLU A CA 1
ATOM 3247 C C . GLU A 1 463 ? 40.234 -33.609 -22.015 1.00 40.20 463 GLU A C 1
ATOM 3248 O O . GLU A 1 463 ? 39.911 -34.087 -23.093 1.00 39.84 463 GLU A O 1
ATOM 3254 N N . PHE A 1 464 ? 40.384 -32.306 -21.828 1.00 40.57 464 PHE A N 1
ATOM 3255 C CA . PHE A 1 464 ? 39.948 -31.356 -22.838 1.00 41.31 464 PHE A CA 1
ATOM 3256 C C . PHE A 1 464 ? 41.085 -30.587 -23.518 1.00 42.83 464 PHE A C 1
ATOM 3257 O O . PHE A 1 464 ? 40.851 -29.524 -24.102 1.00 42.63 464 PHE A O 1
ATOM 3265 N N . ASN A 1 465 ? 42.302 -31.122 -23.451 1.00 44.47 465 ASN A N 1
ATOM 3266 C CA . ASN A 1 465 ? 43.456 -30.460 -24.041 1.00 46.60 465 ASN A CA 1
ATOM 3267 C C . ASN A 1 465 ? 43.559 -30.768 -25.534 1.00 47.89 465 ASN A C 1
ATOM 3268 O O . ASN A 1 465 ? 43.302 -31.904 -25.922 1.00 47.74 465 ASN A O 1
ATOM 3273 N N . ALA A 1 466 ? 43.968 -29.789 -26.355 1.00 49.48 466 ALA A N 1
ATOM 3274 C CA . ALA A 1 466 ? 43.876 -29.949 -27.818 1.00 51.46 466 ALA A CA 1
ATOM 3275 C C . ALA A 1 466 ? 44.956 -30.818 -28.437 1.00 53.07 466 ALA A C 1
ATOM 3276 O O . ALA A 1 466 ? 44.811 -31.232 -29.583 1.00 53.53 466 ALA A O 1
ATOM 3278 N N . CYS A 1 467 ? 46.025 -31.089 -27.686 1.00 55.05 467 CYS A N 1
ATOM 3279 C CA . CYS A 1 467 ? 47.003 -32.120 -28.043 1.00 56.98 467 CYS A CA 1
ATOM 3280 C C . CYS A 1 467 ? 46.317 -33.437 -28.406 1.00 57.22 467 CYS A C 1
ATOM 3281 O O . CYS A 1 467 ? 46.841 -34.217 -29.197 1.00 58.04 467 CYS A O 1
ATOM 3284 N N . ARG A 1 468 ? 45.150 -33.688 -27.823 1.00 57.67 468 ARG A N 1
ATOM 3285 C CA . ARG A 1 468 ? 44.367 -34.874 -28.147 1.00 57.75 468 ARG A CA 1
ATOM 3286 C C . ARG A 1 468 ? 43.836 -34.795 -29.561 1.00 58.38 468 ARG A C 1
ATOM 3287 O O . ARG A 1 468 ? 43.135 -35.696 -30.004 1.00 58.03 468 ARG A O 1
ATOM 3295 N N . CYS A 1 469 ? 44.163 -33.722 -30.274 1.00 59.62 469 CYS A N 1
ATOM 3296 C CA . CYS A 1 469 ? 43.662 -33.559 -31.639 1.00 61.52 469 CYS A CA 1
ATOM 3297 C C . CYS A 1 469 ? 44.601 -34.088 -32.769 1.00 62.57 469 CYS A C 1
ATOM 3298 O O . CYS A 1 469 ? 44.796 -33.449 -33.806 1.00 62.76 469 CYS A O 1
ATOM 3301 N N . GLY A 1 470 ? 45.156 -35.279 -32.528 1.00 64.10 470 GLY A N 1
ATOM 3302 C CA . GLY A 1 470 ? 45.890 -36.074 -33.518 1.00 65.22 470 GLY A CA 1
ATOM 3303 C C . GLY A 1 470 ? 47.273 -35.551 -33.808 1.00 66.18 470 GLY A C 1
ATOM 3304 O O . GLY A 1 470 ? 48.066 -35.301 -32.885 1.00 66.24 470 GLY A O 1
ATOM 3305 N N . PRO A 1 471 ? 47.608 -35.465 -35.102 1.00 66.79 471 PRO A N 1
ATOM 3306 C CA . PRO A 1 471 ? 48.620 -34.517 -35.519 1.00 67.24 471 PRO A CA 1
ATOM 3307 C C . PRO A 1 471 ? 48.002 -33.515 -36.489 1.00 67.84 471 PRO A C 1
ATOM 3308 O O . PRO A 1 471 ? 47.123 -33.885 -37.286 1.00 67.68 471 PRO A O 1
ATOM 3312 N N . CYS A 1 472 ? 48.425 -32.255 -36.414 1.00 68.53 472 CYS A N 1
ATOM 3313 C CA . CYS A 1 472 ? 48.112 -31.339 -37.511 1.00 69.51 472 CYS A CA 1
ATOM 3314 C C . CYS A 1 472 ? 49.311 -30.762 -38.301 1.00 69.41 472 CYS A C 1
ATOM 3315 O O . CYS A 1 472 ? 49.884 -29.708 -37.942 1.00 69.27 472 CYS A O 1
ATOM 3318 N N . PHE A 1 473 ? 49.641 -31.488 -39.386 1.00 69.08 473 PHE A N 1
ATOM 3319 C CA . PHE A 1 473 ? 50.744 -31.207 -40.316 1.00 68.41 473 PHE A CA 1
ATOM 3320 C C . PHE A 1 473 ? 50.700 -29.794 -40.847 1.00 68.21 473 PHE A C 1
ATOM 3321 O O . PHE A 1 473 ? 49.660 -29.135 -40.762 1.00 68.31 473 PHE A O 1
ATOM 3329 N N . ASN A 1 474 ? 51.827 -29.342 -41.410 1.00 67.74 474 ASN A N 1
ATOM 3330 C CA . ASN A 1 474 ? 51.920 -28.007 -42.029 1.00 67.15 474 ASN A CA 1
ATOM 3331 C C . ASN A 1 474 ? 52.047 -26.836 -41.035 1.00 66.41 474 ASN A C 1
ATOM 3332 O O . ASN A 1 474 ? 51.565 -25.731 -41.320 1.00 66.26 474 ASN A O 1
ATOM 3337 N N . ASN A 1 475 ? 52.723 -27.060 -39.901 1.00 65.62 475 ASN A N 1
ATOM 3338 C CA . ASN A 1 475 ? 52.574 -26.193 -38.711 1.00 64.78 475 ASN A CA 1
ATOM 3339 C C . ASN A 1 475 ? 51.123 -25.789 -38.651 1.00 64.07 475 ASN A C 1
ATOM 3340 O O . ASN A 1 475 ? 50.817 -24.606 -38.738 1.00 64.37 475 ASN A O 1
ATOM 3345 N N . GLY A 1 476 ? 50.232 -26.780 -38.594 1.00 63.23 476 GLY A N 1
ATOM 3346 C CA . GLY A 1 476 ? 48.789 -26.540 -38.480 1.00 61.29 476 GLY A CA 1
ATOM 3347 C C . GLY A 1 476 ? 48.372 -26.650 -37.019 1.00 59.92 476 GLY A C 1
ATOM 3348 O O . GLY A 1 476 ? 48.910 -27.479 -36.267 1.00 59.67 476 GLY A O 1
ATOM 3349 N N . VAL A 1 477 ? 47.413 -25.809 -36.629 1.00 58.29 477 VAL A N 1
ATOM 3350 C CA . VAL A 1 477 ? 46.934 -25.727 -35.253 1.00 56.19 477 VAL A CA 1
ATOM 3351 C C . VAL A 1 477 ? 45.774 -26.704 -35.070 1.00 55.10 477 VAL A C 1
ATOM 3352 O O . VAL A 1 477 ? 44.785 -26.632 -35.798 1.00 55.17 477 VAL A O 1
ATOM 3356 N N . PRO A 1 478 ? 45.915 -27.643 -34.112 1.00 53.93 478 PRO A N 1
ATOM 3357 C CA . PRO A 1 478 ? 44.845 -28.556 -33.713 1.00 53.20 478 PRO A CA 1
ATOM 3358 C C . PRO A 1 478 ? 43.861 -27.877 -32.785 1.00 52.77 478 PRO A C 1
ATOM 3359 O O . PRO A 1 478 ? 44.277 -27.194 -31.853 1.00 51.96 478 PRO A O 1
ATOM 3363 N N . ILE A 1 479 ? 42.568 -28.056 -33.040 1.00 52.82 479 ILE A N 1
ATOM 3364 C CA . ILE A 1 479 ? 41.578 -27.453 -32.184 1.00 53.31 479 ILE A CA 1
ATOM 3365 C C . ILE A 1 479 ? 40.486 -28.394 -31.740 1.00 53.57 479 ILE A C 1
ATOM 3366 O O . ILE A 1 479 ? 39.749 -28.954 -32.569 1.00 53.75 479 ILE A O 1
ATOM 3371 N N . LEU A 1 480 ? 40.369 -28.515 -30.417 1.00 53.63 480 LEU A N 1
ATOM 3372 C CA . LEU A 1 480 ? 39.309 -29.279 -29.767 1.00 53.95 480 LEU A CA 1
ATOM 3373 C C . LEU A 1 480 ? 38.099 -28.394 -29.553 1.00 54.31 480 LEU A C 1
ATOM 3374 O O . LEU A 1 480 ? 38.207 -27.331 -28.950 1.00 53.91 480 LEU A O 1
ATOM 3379 N N . GLU A 1 481 ? 36.953 -28.846 -30.059 1.00 55.11 481 GLU A N 1
ATOM 3380 C CA . GLU A 1 481 ? 35.681 -28.155 -29.874 1.00 55.95 481 GLU A CA 1
ATOM 3381 C C . GLU A 1 481 ? 34.614 -29.147 -29.521 1.00 56.03 481 GLU A C 1
ATOM 3382 O O . GLU A 1 481 ? 34.397 -30.102 -30.269 1.00 56.49 481 GLU A O 1
ATOM 3388 N N . GLY A 1 482 ? 33.909 -28.892 -28.421 1.00 56.38 482 GLY A N 1
ATOM 3389 C CA . GLY A 1 482 ? 32.883 -29.818 -27.932 1.00 56.64 482 GLY A CA 1
ATOM 3390 C C . GLY A 1 482 ? 33.587 -31.157 -27.797 1.00 57.24 482 GLY A C 1
ATOM 3391 O O . GLY A 1 482 ? 34.561 -31.287 -27.050 1.00 57.24 482 GLY A O 1
ATOM 3392 N N . THR A 1 483 ? 33.161 -32.144 -28.576 1.00 57.44 483 THR A N 1
ATOM 3393 C CA . THR A 1 483 ? 33.838 -33.431 -28.527 1.00 56.98 483 THR A CA 1
ATOM 3394 C C . THR A 1 483 ? 34.522 -33.778 -29.858 1.00 57.61 483 THR A C 1
ATOM 3395 O O . THR A 1 483 ? 35.063 -34.878 -30.025 1.00 56.88 483 THR A O 1
ATOM 3399 N N . SER A 1 484 ? 34.522 -32.813 -30.781 1.00 58.61 484 SER A N 1
ATOM 3400 C CA . SER A 1 484 ? 35.174 -32.972 -32.090 1.00 59.47 484 SER A CA 1
ATOM 3401 C C . SER A 1 484 ? 36.475 -32.196 -32.198 1.00 60.34 484 SER A C 1
ATOM 3402 O O . SER A 1 484 ? 36.541 -31.023 -31.800 1.00 60.08 484 SER A O 1
ATOM 3405 N N . CYS A 1 485 ? 37.504 -32.873 -32.722 1.00 61.71 485 CYS A N 1
ATOM 3406 C CA . CYS A 1 485 ? 38.781 -32.251 -33.116 1.00 63.25 485 CYS A CA 1
ATOM 3407 C C . CYS A 1 485 ? 38.743 -31.762 -34.567 1.00 64.47 485 CYS A C 1
ATOM 3408 O O . CYS A 1 485 ? 38.321 -32.491 -35.461 1.00 64.84 485 CYS A O 1
ATOM 3411 N N . ARG A 1 486 ? 39.197 -30.539 -34.810 1.00 66.02 486 ARG A N 1
ATOM 3412 C CA . ARG A 1 486 ? 39.324 -30.039 -36.181 1.00 67.80 486 ARG A CA 1
ATOM 3413 C C . ARG A 1 486 ? 40.759 -29.599 -36.444 1.00 68.87 486 ARG A C 1
ATOM 3414 O O . ARG A 1 486 ? 41.650 -29.898 -35.635 1.00 68.75 486 ARG A O 1
ATOM 3422 N N . CYS A 1 487 ? 40.993 -28.919 -37.572 1.00 70.31 487 CYS A N 1
ATOM 3423 C CA . CYS A 1 487 ? 42.274 -28.209 -37.795 1.00 71.94 487 CYS A CA 1
ATOM 3424 C C . CYS A 1 487 ? 42.184 -26.913 -38.561 1.00 72.81 487 CYS A C 1
ATOM 3425 O O . CYS A 1 487 ? 41.512 -26.837 -39.580 1.00 73.31 487 CYS A O 1
ATOM 3428 N N . GLN A 1 488 ? 42.855 -25.891 -38.044 1.00 74.03 488 GLN A N 1
ATOM 3429 C CA . GLN A 1 488 ? 42.842 -24.577 -38.663 1.00 75.38 488 GLN A CA 1
ATOM 3430 C C . GLN A 1 488 ? 44.164 -24.283 -39.336 1.00 76.37 488 GLN A C 1
ATOM 3431 O O . GLN A 1 488 ? 44.725 -23.193 -39.163 1.00 76.59 488 GLN A O 1
ATOM 3437 N N . CYS A 1 489 ? 44.674 -25.243 -40.100 1.00 77.36 489 CYS A N 1
ATOM 3438 C CA . CYS A 1 489 ? 45.818 -24.953 -40.955 1.00 78.70 489 CYS A CA 1
ATOM 3439 C C . CYS A 1 489 ? 45.370 -24.191 -42.215 1.00 78.99 489 CYS A C 1
ATOM 3440 O O . CYS A 1 489 ? 44.731 -24.768 -43.098 1.00 79.02 489 CYS A O 1
ATOM 3443 N N . ARG A 1 490 ? 45.683 -22.891 -42.261 1.00 79.58 490 ARG A N 1
ATOM 3444 C CA . ARG A 1 490 ? 45.273 -21.980 -43.366 1.00 80.13 490 ARG A CA 1
ATOM 3445 C C . ARG A 1 490 ? 45.671 -22.438 -44.780 1.00 80.33 490 ARG A C 1
ATOM 3446 O O . ARG A 1 490 ? 46.728 -23.059 -44.978 1.00 79.95 490 ARG A O 1
ATOM 3454 N N . LEU A 1 491 ? 44.827 -22.065 -45.747 1.00 80.57 491 LEU A N 1
ATOM 3455 C CA . LEU A 1 491 ? 44.770 -22.696 -47.073 1.00 80.90 491 LEU A CA 1
ATOM 3456 C C . LEU A 1 491 ? 46.107 -22.735 -47.855 1.00 81.09 491 LEU A C 1
ATOM 3457 O O . LEU A 1 491 ? 46.525 -21.739 -48.444 1.00 80.96 491 LEU A O 1
ATOM 3462 N N . GLY A 1 492 ? 46.752 -23.907 -47.836 1.00 81.46 492 GLY A N 1
ATOM 3463 C CA . GLY A 1 492 ? 48.122 -24.125 -48.350 1.00 81.51 492 GLY A CA 1
ATOM 3464 C C . GLY A 1 492 ? 48.487 -25.610 -48.376 1.00 81.69 492 GLY A C 1
ATOM 3465 O O . GLY A 1 492 ? 49.393 -26.036 -49.111 1.00 81.67 492 GLY A O 1
ATOM 3466 N N . SER A 1 493 ? 47.804 -26.386 -47.531 1.00 81.53 493 SER A N 1
ATOM 3467 C CA . SER A 1 493 ? 47.653 -27.825 -47.714 1.00 81.43 493 SER A CA 1
ATOM 3468 C C . SER A 1 493 ? 46.186 -28.095 -47.535 1.00 81.08 493 SER A C 1
ATOM 3469 O O . SER A 1 493 ? 45.465 -27.231 -47.033 1.00 80.81 493 SER A O 1
ATOM 3472 N N . LEU A 1 494 ? 45.726 -29.275 -47.941 1.00 80.88 494 LEU A N 1
ATOM 3473 C CA . LEU A 1 494 ? 44.282 -29.474 -48.004 1.00 80.81 494 LEU A CA 1
ATOM 3474 C C . LEU A 1 494 ? 43.675 -30.635 -47.203 1.00 80.68 494 LEU A C 1
ATOM 3475 O O . LEU A 1 494 ? 42.475 -30.605 -46.907 1.00 80.81 494 LEU A O 1
ATOM 3480 N N . GLY A 1 495 ? 44.475 -31.630 -46.826 1.00 80.41 495 GLY A N 1
ATOM 3481 C CA . GLY A 1 495 ? 43.940 -32.773 -46.071 1.00 80.36 495 GLY A CA 1
ATOM 3482 C C . GLY A 1 495 ? 43.244 -32.433 -44.750 1.00 80.29 495 GLY A C 1
ATOM 3483 O O . GLY A 1 495 ? 43.342 -31.308 -44.260 1.00 80.28 495 GLY A O 1
ATOM 3484 N N . ALA A 1 496 ? 42.535 -33.407 -44.174 1.00 80.10 496 ALA A N 1
ATOM 3485 C CA . ALA A 1 496 ? 41.883 -33.233 -42.868 1.00 79.69 496 ALA A CA 1
ATOM 3486 C C . ALA A 1 496 ? 42.919 -32.947 -41.785 1.00 79.58 496 ALA A C 1
ATOM 3487 O O . ALA A 1 496 ? 42.621 -32.287 -40.782 1.00 79.24 496 ALA A O 1
ATOM 3489 N N . ALA A 1 497 ? 44.133 -33.454 -42.000 1.00 79.63 497 ALA A N 1
ATOM 3490 C CA . ALA A 1 497 ? 45.294 -33.093 -41.184 1.00 79.71 497 ALA A CA 1
ATOM 3491 C C . ALA A 1 497 ? 46.282 -32.208 -41.971 1.00 79.83 497 ALA A C 1
ATOM 3492 O O . ALA A 1 497 ? 47.386 -31.907 -41.491 1.00 79.82 497 ALA A O 1
ATOM 3494 N N . CYS A 1 498 ? 45.850 -31.783 -43.165 1.00 79.80 498 CYS A N 1
ATOM 3495 C CA . CYS A 1 498 ? 46.619 -30.929 -44.083 1.00 79.85 498 CYS A CA 1
ATOM 3496 C C . CYS A 1 498 ? 47.809 -31.647 -44.732 1.00 79.71 498 CYS A C 1
ATOM 3497 O O . CYS A 1 498 ? 48.778 -31.975 -44.052 1.00 79.73 498 CYS A O 1
ATOM 3500 N N . GLU A 1 499 ? 47.717 -31.893 -46.045 1.00 79.77 499 GLU A N 1
ATOM 3501 C CA . GLU A 1 499 ? 48.804 -32.547 -46.815 1.00 79.87 499 GLU A CA 1
ATOM 3502 C C . GLU A 1 499 ? 49.320 -31.738 -48.014 1.00 79.47 499 GLU A C 1
ATOM 3503 O O . GLU A 1 499 ? 48.595 -31.444 -48.968 1.00 78.91 499 GLU A O 1
ATOM 3509 N N . ALA A 1 506 ? 57.313 -26.616 -48.040 1.00 78.04 506 ALA A N 1
ATOM 3510 C CA . ALA A 1 506 ? 58.215 -27.727 -47.747 1.00 78.29 506 ALA A CA 1
ATOM 3511 C C . ALA A 1 506 ? 58.695 -27.771 -46.285 1.00 78.49 506 ALA A C 1
ATOM 3512 O O . ALA A 1 506 ? 59.073 -28.849 -45.795 1.00 78.45 506 ALA A O 1
ATOM 3514 N N . LYS A 1 507 ? 58.675 -26.619 -45.595 1.00 78.52 507 LYS A N 1
ATOM 3515 C CA . LYS A 1 507 ? 59.263 -26.491 -44.230 1.00 78.27 507 LYS A CA 1
ATOM 3516 C C . LYS A 1 507 ? 58.546 -27.320 -43.161 1.00 77.84 507 LYS A C 1
ATOM 3517 O O . LYS A 1 507 ? 57.313 -27.343 -43.104 1.00 77.58 507 LYS A O 1
ATOM 3523 N N . ALA A 1 508 ? 59.350 -27.977 -42.318 1.00 77.45 508 ALA A N 1
ATOM 3524 C CA . ALA A 1 508 ? 58.907 -29.067 -41.427 1.00 76.66 508 ALA A CA 1
ATOM 3525 C C . ALA A 1 508 ? 57.961 -28.668 -40.264 1.00 76.15 508 ALA A C 1
ATOM 3526 O O . ALA A 1 508 ? 57.464 -27.533 -40.211 1.00 75.95 508 ALA A O 1
ATOM 3528 N N . ASP A 1 509 ? 57.713 -29.600 -39.340 1.00 75.64 509 ASP A N 1
ATOM 3529 C CA . ASP A 1 509 ? 56.577 -29.465 -38.397 1.00 75.20 509 ASP A CA 1
ATOM 3530 C C . ASP A 1 509 ? 56.943 -29.399 -36.897 1.00 74.22 509 ASP A C 1
ATOM 3531 O O . ASP A 1 509 ? 57.155 -28.314 -36.362 1.00 74.11 509 ASP A O 1
ATOM 3536 N N . GLY A 1 510 ? 57.011 -30.557 -36.235 1.00 73.32 510 GLY A N 1
ATOM 3537 C CA . GLY A 1 510 ? 57.302 -30.646 -34.802 1.00 71.48 510 GLY A CA 1
ATOM 3538 C C . GLY A 1 510 ? 56.073 -30.290 -33.989 1.00 70.31 510 GLY A C 1
ATOM 3539 O O . GLY A 1 510 ? 55.426 -29.272 -34.245 1.00 70.28 510 GLY A O 1
ATOM 3540 N N . SER A 1 511 ? 55.735 -31.134 -33.019 1.00 68.93 511 SER A N 1
ATOM 3541 C CA . SER A 1 511 ? 54.626 -30.856 -32.098 1.00 67.58 511 SER A CA 1
ATOM 3542 C C . SER A 1 511 ? 54.499 -32.025 -31.143 1.00 66.50 511 SER A C 1
ATOM 3543 O O . SER A 1 511 ? 54.523 -33.175 -31.558 1.00 66.79 511 SER A O 1
ATOM 3546 N N . TRP A 1 512 ? 54.390 -31.720 -29.861 1.00 65.38 512 TRP A N 1
ATOM 3547 C CA . TRP A 1 512 ? 54.386 -32.722 -28.811 1.00 64.23 512 TRP A CA 1
ATOM 3548 C C . TRP A 1 512 ? 53.112 -33.547 -28.832 1.00 63.96 512 TRP A C 1
ATOM 3549 O O . TRP A 1 512 ? 52.015 -33.002 -28.985 1.00 64.18 512 TRP A O 1
ATOM 3560 N N . SER A 1 513 ? 53.257 -34.866 -28.694 1.00 63.21 513 SER A N 1
ATOM 3561 C CA . SER A 1 513 ? 52.152 -35.776 -28.403 1.00 62.41 513 SER A CA 1
ATOM 3562 C C . SER A 1 513 ? 51.644 -35.488 -26.986 1.00 62.35 513 SER A C 1
ATOM 3563 O O . SER A 1 513 ? 52.364 -34.879 -26.193 1.00 62.66 513 SER A O 1
ATOM 3566 N N . CYS A 1 514 ? 50.440 -35.950 -26.646 1.00 61.96 514 CYS A N 1
ATOM 3567 C CA . CYS A 1 514 ? 49.900 -35.733 -25.295 1.00 62.19 514 CYS A CA 1
ATOM 3568 C C . CYS A 1 514 ? 50.802 -36.352 -24.223 1.00 61.89 514 CYS A C 1
ATOM 3569 O O . CYS A 1 514 ? 51.578 -37.272 -24.506 1.00 61.90 514 CYS A O 1
ATOM 3572 N N . TRP A 1 515 ? 50.715 -35.822 -23.009 1.00 61.52 515 TRP A N 1
ATOM 3573 C CA . TRP A 1 515 ? 51.375 -36.422 -21.882 1.00 61.89 515 TRP A CA 1
ATOM 3574 C C . TRP A 1 515 ? 50.737 -37.774 -21.786 1.00 62.39 515 TRP A C 1
ATOM 3575 O O . TRP A 1 515 ? 49.518 -37.898 -21.836 1.00 62.19 515 TRP A O 1
ATOM 3586 N N . SER A 1 516 ? 51.551 -38.813 -21.687 1.00 63.45 516 SER A N 1
ATOM 3587 C CA . SER A 1 516 ? 51.009 -40.133 -21.396 1.00 64.85 516 SER A CA 1
ATOM 3588 C C . SER A 1 516 ? 50.539 -40.210 -19.942 1.00 65.69 516 SER A C 1
ATOM 3589 O O . SER A 1 516 ? 50.652 -39.238 -19.174 1.00 65.36 516 SER A O 1
ATOM 3592 N N . SER A 1 517 ? 49.983 -41.366 -19.589 1.00 67.35 517 SER A N 1
ATOM 3593 C CA . SER A 1 517 ? 49.511 -41.640 -18.226 1.00 68.77 517 SER A CA 1
ATOM 3594 C C . SER A 1 517 ? 50.651 -41.822 -17.226 1.00 69.59 517 SER A C 1
ATOM 3595 O O . SER A 1 517 ? 51.718 -42.317 -17.586 1.00 69.50 517 SER A O 1
ATOM 3598 N N . TRP A 1 518 ? 50.415 -41.419 -15.980 1.00 70.99 518 TRP A N 1
ATOM 3599 C CA . TRP A 1 518 ? 51.366 -41.653 -14.890 1.00 73.03 518 TRP A CA 1
ATOM 3600 C C . TRP A 1 518 ? 51.744 -43.131 -14.802 1.00 73.71 518 TRP A C 1
ATOM 3601 O O . TRP A 1 518 ? 50.906 -43.989 -14.473 1.00 73.94 518 TRP A O 1
ATOM 3612 N N . SER A 1 519 ? 53.004 -43.421 -15.142 1.00 74.40 519 SER A N 1
ATOM 3613 C CA . SER A 1 519 ? 53.597 -44.762 -15.057 1.00 74.99 519 SER A CA 1
ATOM 3614 C C . SER A 1 519 ? 53.758 -45.226 -13.600 1.00 75.52 519 SER A C 1
ATOM 3615 O O . SER A 1 519 ? 54.438 -44.570 -12.810 1.00 75.38 519 SER A O 1
ATOM 3618 N N . VAL A 1 520 ? 53.151 -46.365 -13.263 1.00 76.33 520 VAL A N 1
ATOM 3619 C CA . VAL A 1 520 ? 52.924 -46.716 -11.855 1.00 77.35 520 VAL A CA 1
ATOM 3620 C C . VAL A 1 520 ? 54.215 -47.017 -11.096 1.00 78.33 520 VAL A C 1
ATOM 3621 O O . VAL A 1 520 ? 55.174 -47.535 -11.669 1.00 78.40 520 VAL A O 1
ATOM 3625 N N . CYS A 1 521 ? 54.186 -46.712 -9.795 1.00 79.32 521 CYS A N 1
ATOM 3626 C CA . CYS A 1 521 ? 55.370 -46.428 -8.963 1.00 80.22 521 CYS A CA 1
ATOM 3627 C C . CYS A 1 521 ? 56.594 -47.349 -9.003 1.00 80.22 521 CYS A C 1
ATOM 3628 O O . CYS A 1 521 ? 56.498 -48.560 -8.802 1.00 80.05 521 CYS A O 1
ATOM 3631 N N . ARG A 1 522 ? 57.740 -46.728 -9.278 1.00 80.61 522 ARG A N 1
ATOM 3632 C CA . ARG A 1 522 ? 59.062 -47.254 -8.930 1.00 80.83 522 ARG A CA 1
ATOM 3633 C C . ARG A 1 522 ? 59.605 -46.354 -7.800 1.00 80.53 522 ARG A C 1
ATOM 3634 O O . ARG A 1 522 ? 60.141 -45.263 -8.053 1.00 80.52 522 ARG A O 1
ATOM 3642 N N . ALA A 1 523 ? 59.421 -46.817 -6.559 1.00 80.13 523 ALA A N 1
ATOM 3643 C CA . ALA A 1 523 ? 59.842 -46.111 -5.340 1.00 79.64 523 ALA A CA 1
ATOM 3644 C C . ALA A 1 523 ? 59.158 -44.747 -5.181 1.00 79.29 523 ALA A C 1
ATOM 3645 O O . ALA A 1 523 ? 59.779 -43.698 -5.382 1.00 79.30 523 ALA A O 1
ATOM 3647 N N . GLY A 1 524 ? 57.872 -44.782 -4.832 1.00 79.03 524 GLY A N 1
ATOM 3648 C CA . GLY A 1 524 ? 57.054 -43.577 -4.611 1.00 78.55 524 GLY A CA 1
ATOM 3649 C C . GLY A 1 524 ? 57.158 -42.495 -5.680 1.00 78.13 524 GLY A C 1
ATOM 3650 O O . GLY A 1 524 ? 56.824 -41.332 -5.421 1.00 77.66 524 GLY A O 1
ATOM 3651 N N . ILE A 1 525 ? 57.606 -42.893 -6.879 1.00 77.91 525 ILE A N 1
ATOM 3652 C CA . ILE A 1 525 ? 57.882 -41.970 -7.995 1.00 77.43 525 ILE A CA 1
ATOM 3653 C C . ILE A 1 525 ? 57.344 -42.448 -9.360 1.00 77.24 525 ILE A C 1
ATOM 3654 O O . ILE A 1 525 ? 57.676 -43.538 -9.820 1.00 77.00 525 ILE A O 1
ATOM 3659 N N . GLN A 1 526 ? 56.497 -41.616 -9.980 1.00 77.33 526 GLN A N 1
ATOM 3660 C CA . GLN A 1 526 ? 55.905 -41.885 -11.305 1.00 76.83 526 GLN A CA 1
ATOM 3661 C C . GLN A 1 526 ? 56.512 -41.022 -12.397 1.00 76.65 526 GLN A C 1
ATOM 3662 O O . GLN A 1 526 ? 56.910 -39.879 -12.168 1.00 76.57 526 GLN A O 1
ATOM 3668 N N . GLU A 1 527 ? 56.555 -41.583 -13.595 1.00 76.62 527 GLU A N 1
ATOM 3669 C CA . GLU A 1 527 ? 57.009 -40.864 -14.777 1.00 76.79 527 GLU A CA 1
ATOM 3670 C C . GLU A 1 527 ? 55.900 -40.719 -15.836 1.00 76.13 527 GLU A C 1
ATOM 3671 O O . GLU A 1 527 ? 54.905 -41.451 -15.817 1.00 75.96 527 GLU A O 1
ATOM 3677 N N . ARG A 1 528 ? 56.106 -39.773 -16.753 1.00 75.29 528 ARG A N 1
ATOM 3678 C CA . ARG A 1 528 ? 55.092 -39.295 -17.681 1.00 74.34 528 ARG A CA 1
ATOM 3679 C C . ARG A 1 528 ? 55.869 -38.709 -18.843 1.00 73.80 528 ARG A C 1
ATOM 3680 O O . ARG A 1 528 ? 56.644 -37.779 -18.655 1.00 74.05 528 ARG A O 1
ATOM 3688 N N . ARG A 1 529 ? 55.692 -39.267 -20.031 1.00 73.16 529 ARG A N 1
ATOM 3689 C CA . ARG A 1 529 ? 56.523 -38.888 -21.185 1.00 73.27 529 ARG A CA 1
ATOM 3690 C C . ARG A 1 529 ? 55.718 -38.267 -22.334 1.00 72.97 529 ARG A C 1
ATOM 3691 O O . ARG A 1 529 ? 54.494 -38.125 -22.239 1.00 72.91 529 ARG A O 1
ATOM 3699 N N . ARG A 1 530 ? 56.421 -37.910 -23.410 1.00 72.48 530 ARG A N 1
ATOM 3700 C CA . ARG A 1 530 ? 55.798 -37.472 -24.664 1.00 72.03 530 ARG A CA 1
ATOM 3701 C C . ARG A 1 530 ? 56.857 -37.424 -25.768 1.00 72.04 530 ARG A C 1
ATOM 3702 O O . ARG A 1 530 ? 58.048 -37.518 -25.488 1.00 71.89 530 ARG A O 1
ATOM 3710 N N . GLU A 1 531 ? 56.416 -37.278 -27.014 1.00 72.52 531 GLU A N 1
ATOM 3711 C CA . GLU A 1 531 ? 57.312 -37.128 -28.169 1.00 72.94 531 GLU A CA 1
ATOM 3712 C C . GLU A 1 531 ? 56.655 -36.423 -29.354 1.00 72.81 531 GLU A C 1
ATOM 3713 O O . GLU A 1 531 ? 55.528 -35.961 -29.244 1.00 73.08 531 GLU A O 1
ATOM 3719 N N . CYS A 1 532 ? 57.358 -36.348 -30.486 1.00 72.75 532 CYS A N 1
ATOM 3720 C CA . CYS A 1 532 ? 56.861 -35.622 -31.669 1.00 72.29 532 CYS A CA 1
ATOM 3721 C C . CYS A 1 532 ? 56.206 -36.527 -32.735 1.00 72.20 532 CYS A C 1
ATOM 3722 O O . CYS A 1 532 ? 55.005 -36.838 -32.675 1.00 71.70 532 CYS A O 1
ATOM 3725 N N . SER A 1 543 ? 61.416 -29.017 -34.358 1.00 69.93 543 SER A N 1
ATOM 3726 C CA . SER A 1 543 ? 61.573 -29.804 -33.138 1.00 70.58 543 SER A CA 1
ATOM 3727 C C . SER A 1 543 ? 60.817 -29.207 -31.935 1.00 70.49 543 SER A C 1
ATOM 3728 O O . SER A 1 543 ? 60.951 -28.014 -31.632 1.00 70.72 543 SER A O 1
ATOM 3731 N N . CYS A 1 544 ? 60.036 -30.052 -31.256 1.00 69.92 544 CYS A N 1
ATOM 3732 C CA . CYS A 1 544 ? 59.164 -29.634 -30.158 1.00 69.47 544 CYS A CA 1
ATOM 3733 C C . CYS A 1 544 ? 60.033 -29.160 -28.990 1.00 68.54 544 CYS A C 1
ATOM 3734 O O . CYS A 1 544 ? 61.076 -29.756 -28.720 1.00 68.48 544 CYS A O 1
ATOM 3737 N N . PRO A 1 545 ? 59.618 -28.083 -28.295 1.00 67.69 545 PRO A N 1
ATOM 3738 C CA . PRO A 1 545 ? 60.486 -27.512 -27.268 1.00 67.01 545 PRO A CA 1
ATOM 3739 C C . PRO A 1 545 ? 60.077 -27.829 -25.818 1.00 66.22 545 PRO A C 1
ATOM 3740 O O . PRO A 1 545 ? 58.917 -28.068 -25.544 1.00 65.62 545 PRO A O 1
ATOM 3744 N N . GLY A 1 546 ? 61.035 -27.814 -24.902 1.00 65.90 546 GLY A N 1
ATOM 3745 C CA . GLY A 1 546 ? 60.732 -28.048 -23.499 1.00 66.13 546 GLY A CA 1
ATOM 3746 C C . GLY A 1 546 ? 61.039 -29.455 -23.026 1.00 66.26 546 GLY A C 1
ATOM 3747 O O . GLY A 1 546 ? 61.818 -30.171 -23.659 1.00 66.15 546 GLY A O 1
ATOM 3748 N N . ARG A 1 547 ? 60.428 -29.844 -21.906 1.00 66.29 547 ARG A N 1
ATOM 3749 C CA . ARG A 1 547 ? 60.638 -31.168 -21.304 1.00 66.35 547 ARG A CA 1
ATOM 3750 C C . ARG A 1 547 ? 59.737 -32.234 -21.912 1.00 66.10 547 ARG A C 1
ATOM 3751 O O . ARG A 1 547 ? 58.576 -31.973 -22.219 1.00 65.86 547 ARG A O 1
ATOM 3759 N N . LYS A 1 548 ? 60.300 -33.426 -22.107 1.00 66.28 548 LYS A N 1
ATOM 3760 C CA . LYS A 1 548 ? 59.570 -34.553 -22.705 1.00 66.19 548 LYS A CA 1
ATOM 3761 C C . LYS A 1 548 ? 59.270 -35.610 -21.660 1.00 65.74 548 LYS A C 1
ATOM 3762 O O . LYS A 1 548 ? 58.707 -36.663 -21.955 1.00 65.51 548 LYS A O 1
ATOM 3768 N N . VAL A 1 549 ? 59.638 -35.292 -20.431 1.00 65.35 549 VAL A N 1
ATOM 3769 C CA . VAL A 1 549 ? 59.512 -36.205 -19.340 1.00 65.35 549 VAL A CA 1
ATOM 3770 C C . VAL A 1 549 ? 59.176 -35.379 -18.122 1.00 65.63 549 VAL A C 1
ATOM 3771 O O . VAL A 1 549 ? 59.683 -34.271 -17.972 1.00 64.83 549 VAL A O 1
ATOM 3775 N N . GLN A 1 550 ? 58.335 -35.917 -17.246 1.00 66.42 550 GLN A N 1
ATOM 3776 C CA . GLN A 1 550 ? 58.205 -35.344 -15.906 1.00 67.82 550 GLN A CA 1
ATOM 3777 C C . GLN A 1 550 ? 58.160 -36.399 -14.798 1.00 68.08 550 GLN A C 1
ATOM 3778 O O . GLN A 1 550 ? 58.324 -37.580 -15.089 1.00 68.28 550 GLN A O 1
ATOM 3784 N N . THR A 1 551 ? 57.958 -35.974 -13.545 1.00 68.77 551 THR A N 1
ATOM 3785 C CA . THR A 1 551 ? 58.124 -36.824 -12.340 1.00 69.33 551 THR A CA 1
ATOM 3786 C C . THR A 1 551 ? 57.248 -36.332 -11.166 1.00 69.46 551 THR A C 1
ATOM 3787 O O . THR A 1 551 ? 57.301 -35.155 -10.805 1.00 69.52 551 THR A O 1
ATOM 3791 N N . GLN A 1 552 ? 56.451 -37.216 -10.562 1.00 69.61 552 GLN A N 1
ATOM 3792 C CA . GLN A 1 552 ? 55.464 -36.752 -9.571 1.00 69.83 552 GLN A CA 1
ATOM 3793 C C . GLN A 1 552 ? 55.588 -37.442 -8.214 1.00 69.87 552 GLN A C 1
ATOM 3794 O O . GLN A 1 552 ? 55.445 -38.662 -8.099 1.00 69.88 552 GLN A O 1
ATOM 3800 N N . MET B 2 7 ? 61.624 -20.093 -30.209 1.00 51.19 7 MET B N 1
ATOM 3801 C CA . MET B 2 7 ? 61.572 -21.220 -29.217 1.00 51.95 7 MET B CA 1
ATOM 3802 C C . MET B 2 7 ? 61.205 -20.732 -27.801 1.00 51.04 7 MET B C 1
ATOM 3803 O O . MET B 2 7 ? 61.935 -19.926 -27.204 1.00 50.31 7 MET B O 1
ATOM 3808 N N . PRO B 2 8 ? 60.056 -21.203 -27.273 1.00 50.52 8 PRO B N 1
ATOM 3809 C CA . PRO B 2 8 ? 59.632 -20.859 -25.925 1.00 49.70 8 PRO B CA 1
ATOM 3810 C C . PRO B 2 8 ? 60.578 -21.380 -24.860 1.00 49.50 8 PRO B C 1
ATOM 3811 O O . PRO B 2 8 ? 61.275 -22.382 -25.061 1.00 49.35 8 PRO B O 1
ATOM 3815 N N . ILE B 2 9 ? 60.620 -20.650 -23.744 1.00 49.20 9 ILE B N 1
ATOM 3816 C CA . ILE B 2 9 ? 61.226 -21.125 -22.506 1.00 47.86 9 ILE B CA 1
ATOM 3817 C C . ILE B 2 9 ? 60.090 -21.192 -21.529 1.00 47.56 9 ILE B C 1
ATOM 3818 O O . ILE B 2 9 ? 59.294 -20.262 -21.412 1.00 47.77 9 ILE B O 1
ATOM 3823 N N . ASP B 2 10 ? 59.996 -22.329 -20.867 1.00 47.30 10 ASP B N 1
ATOM 3824 C CA . ASP B 2 10 ? 58.956 -22.582 -19.897 1.00 47.20 10 ASP B CA 1
ATOM 3825 C C . ASP B 2 10 ? 59.439 -22.148 -18.522 1.00 46.59 10 ASP B C 1
ATOM 3826 O O . ASP B 2 10 ? 60.631 -22.185 -18.221 1.00 46.19 10 ASP B O 1
ATOM 3831 N N . CYS B 2 11 ? 58.514 -21.704 -17.699 1.00 45.97 11 CYS B N 1
ATOM 3832 C CA . CYS B 2 11 ? 58.885 -21.248 -16.395 1.00 46.23 11 CYS B CA 1
ATOM 3833 C C . CYS B 2 11 ? 59.190 -22.472 -15.583 1.00 45.93 11 CYS B C 1
ATOM 3834 O O . CYS B 2 11 ? 58.557 -23.512 -15.739 1.00 46.22 11 CYS B O 1
ATOM 3837 N N . GLU B 2 12 ? 60.190 -22.373 -14.736 1.00 45.72 12 GLU B N 1
ATOM 3838 C CA . GLU B 2 12 ? 60.496 -23.477 -13.842 1.00 46.15 12 GLU B CA 1
ATOM 3839 C C . GLU B 2 12 ? 60.868 -22.941 -12.474 1.00 45.15 12 GLU B C 1
ATOM 3840 O O . GLU B 2 12 ? 61.633 -21.963 -12.342 1.00 44.43 12 GLU B O 1
ATOM 3846 N N . LEU B 2 13 ? 60.303 -23.582 -11.463 1.00 44.41 13 LEU B N 1
ATOM 3847 C CA . LEU B 2 13 ? 60.626 -23.255 -10.096 1.00 43.90 13 LEU B CA 1
ATOM 3848 C C . LEU B 2 13 ? 61.359 -24.428 -9.516 1.00 43.54 13 LEU B C 1
ATOM 3849 O O . LEU B 2 13 ? 61.148 -25.552 -9.931 1.00 43.24 13 LEU B O 1
ATOM 3854 N N . SER B 2 14 ? 62.244 -24.159 -8.568 1.00 43.47 14 SER B N 1
ATOM 3855 C CA . SER B 2 14 ? 62.882 -25.218 -7.801 1.00 43.28 14 SER B CA 1
ATOM 3856 C C . SER B 2 14 ? 61.866 -26.141 -7.133 1.00 43.08 14 SER B C 1
ATOM 3857 O O . SER B 2 14 ? 60.655 -25.931 -7.194 1.00 42.93 14 SER B O 1
ATOM 3860 N N . SER B 2 15 ? 62.373 -27.183 -6.502 1.00 43.28 15 SER B N 1
ATOM 3861 C CA . SER B 2 15 ? 61.537 -28.025 -5.672 1.00 43.69 15 SER B CA 1
ATOM 3862 C C . SER B 2 15 ? 61.341 -27.374 -4.300 1.00 43.21 15 SER B C 1
ATOM 3863 O O . SER B 2 15 ? 62.061 -26.449 -3.919 1.00 42.33 15 SER B O 1
ATOM 3866 N N . TRP B 2 16 ? 60.366 -27.894 -3.574 1.00 43.28 16 TRP B N 1
ATOM 3867 C CA . TRP B 2 16 ? 59.945 -27.366 -2.294 1.00 44.46 16 TRP B CA 1
ATOM 3868 C C . TRP B 2 16 ? 61.065 -27.423 -1.250 1.00 44.41 16 TRP B C 1
ATOM 3869 O O . TRP B 2 16 ? 61.701 -28.444 -1.075 1.00 44.50 16 TRP B O 1
ATOM 3880 N N . SER B 2 17 ? 61.327 -26.299 -0.586 1.00 45.04 17 SER B N 1
ATOM 3881 C CA . SER B 2 17 ? 62.140 -26.247 0.639 1.00 45.52 17 SER B CA 1
ATOM 3882 C C . SER B 2 17 ? 61.578 -27.186 1.715 1.00 46.30 17 SER B C 1
ATOM 3883 O O . SER B 2 17 ? 60.378 -27.416 1.777 1.00 46.08 17 SER B O 1
ATOM 3886 N N . SER B 2 18 ? 62.456 -27.712 2.557 1.00 47.46 18 SER B N 1
ATOM 3887 C CA . SER B 2 18 ? 62.064 -28.453 3.746 1.00 49.09 18 SER B CA 1
ATOM 3888 C C . SER B 2 18 ? 61.024 -27.633 4.529 1.00 49.41 18 SER B C 1
ATOM 3889 O O . SER B 2 18 ? 61.190 -26.433 4.698 1.00 50.05 18 SER B O 1
ATOM 3892 N N . TRP B 2 19 ? 59.947 -28.263 4.982 1.00 50.45 19 TRP B N 1
ATOM 3893 C CA . TRP B 2 19 ? 58.887 -27.574 5.740 1.00 51.88 19 TRP B CA 1
ATOM 3894 C C . TRP B 2 19 ? 59.490 -26.937 6.974 1.00 52.38 19 TRP B C 1
ATOM 3895 O O . TRP B 2 19 ? 60.479 -27.441 7.503 1.00 52.93 19 TRP B O 1
ATOM 3906 N N . THR B 2 20 ? 58.924 -25.833 7.453 1.00 52.80 20 THR B N 1
ATOM 3907 C CA . THR B 2 20 ? 59.312 -25.329 8.766 1.00 53.42 20 THR B CA 1
ATOM 3908 C C . THR B 2 20 ? 58.553 -26.069 9.865 1.00 54.77 20 THR B C 1
ATOM 3909 O O . THR B 2 20 ? 57.443 -26.582 9.640 1.00 54.76 20 THR B O 1
ATOM 3913 N N . THR B 2 21 ? 59.133 -26.110 11.059 1.00 56.05 21 THR B N 1
ATOM 3914 C CA . THR B 2 21 ? 58.408 -26.651 12.223 1.00 57.90 21 THR B CA 1
ATOM 3915 C C . THR B 2 21 ? 57.320 -25.669 12.615 1.00 58.14 21 THR B C 1
ATOM 3916 O O . THR B 2 21 ? 57.458 -24.482 12.346 1.00 59.17 21 THR B O 1
ATOM 3920 N N . CYS B 2 22 ? 56.236 -26.135 13.222 1.00 58.53 22 CYS B N 1
ATOM 3921 C CA . CYS B 2 22 ? 55.137 -25.212 13.516 1.00 59.37 22 CYS B CA 1
ATOM 3922 C C . CYS B 2 22 ? 55.630 -23.987 14.307 1.00 58.21 22 CYS B C 1
ATOM 3923 O O . CYS B 2 22 ? 56.370 -24.101 15.288 1.00 57.95 22 CYS B O 1
ATOM 3926 N N . ASP B 2 23 ? 55.265 -22.817 13.798 1.00 57.09 23 ASP B N 1
ATOM 3927 C CA . ASP B 2 23 ? 55.372 -21.559 14.523 1.00 56.07 23 ASP B CA 1
ATOM 3928 C C . ASP B 2 23 ? 54.184 -21.459 15.497 1.00 55.58 23 ASP B C 1
ATOM 3929 O O . ASP B 2 23 ? 53.021 -21.637 15.117 1.00 55.16 23 ASP B O 1
ATOM 3934 N N . PRO B 2 24 ? 54.479 -21.198 16.770 1.00 55.32 24 PRO B N 1
ATOM 3935 C CA . PRO B 2 24 ? 53.457 -21.252 17.820 1.00 55.04 24 PRO B CA 1
ATOM 3936 C C . PRO B 2 24 ? 52.241 -20.339 17.572 1.00 54.84 24 PRO B C 1
ATOM 3937 O O . PRO B 2 24 ? 51.097 -20.808 17.610 1.00 54.77 24 PRO B O 1
ATOM 3941 N N . CYS B 2 25 ? 52.502 -19.061 17.295 1.00 54.36 25 CYS B N 1
ATOM 3942 C CA . CYS B 2 25 ? 51.465 -18.027 17.116 1.00 54.17 25 CYS B CA 1
ATOM 3943 C C . CYS B 2 25 ? 50.601 -18.242 15.866 1.00 52.74 25 CYS B C 1
ATOM 3944 O O . CYS B 2 25 ? 49.371 -18.140 15.898 1.00 52.85 25 CYS B O 1
ATOM 3947 N N . GLN B 2 26 ? 51.251 -18.547 14.757 1.00 51.02 26 GLN B N 1
ATOM 3948 C CA . GLN B 2 26 ? 50.511 -18.827 13.555 1.00 49.13 26 GLN B CA 1
ATOM 3949 C C . GLN B 2 26 ? 49.818 -20.178 13.667 1.00 49.22 26 GLN B C 1
ATOM 3950 O O . GLN B 2 26 ? 48.705 -20.331 13.185 1.00 49.28 26 GLN B O 1
ATOM 3956 N N . LYS B 2 27 ? 50.442 -21.122 14.369 1.00 49.14 27 LYS B N 1
ATOM 3957 C CA . LYS B 2 27 ? 49.960 -22.511 14.450 1.00 49.60 27 LYS B CA 1
ATOM 3958 C C . LYS B 2 27 ? 49.948 -23.136 13.047 1.00 48.91 27 LYS B C 1
ATOM 3959 O O . LYS B 2 27 ? 48.891 -23.601 12.553 1.00 48.82 27 LYS B O 1
ATOM 3965 N N . LYS B 2 28 ? 51.148 -23.144 12.430 1.00 47.18 28 LYS B N 1
ATOM 3966 C CA . LYS B 2 28 ? 51.325 -23.391 10.993 1.00 44.84 28 LYS B CA 1
ATOM 3967 C C . LYS B 2 28 ? 52.752 -23.658 10.598 1.00 43.95 28 LYS B C 1
ATOM 3968 O O . LYS B 2 28 ? 53.671 -23.116 11.201 1.00 43.47 28 LYS B O 1
ATOM 3974 N N . ARG B 2 29 ? 52.925 -24.452 9.540 1.00 42.82 29 ARG B N 1
ATOM 3975 C CA . ARG B 2 29 ? 54.250 -24.628 8.912 1.00 41.80 29 ARG B CA 1
ATOM 3976 C C . ARG B 2 29 ? 54.243 -24.140 7.459 1.00 40.42 29 ARG B C 1
ATOM 3977 O O . ARG B 2 29 ? 53.208 -24.192 6.796 1.00 40.61 29 ARG B O 1
ATOM 3985 N N . TYR B 2 30 ? 55.393 -23.681 6.986 1.00 39.19 30 TYR B N 1
ATOM 3986 C CA . TYR B 2 30 ? 55.545 -23.117 5.634 1.00 38.73 30 TYR B CA 1
ATOM 3987 C C . TYR B 2 30 ? 56.691 -23.730 4.879 1.00 38.59 30 TYR B C 1
ATOM 3988 O O . TYR B 2 30 ? 57.660 -24.183 5.493 1.00 38.95 30 TYR B O 1
ATOM 3997 N N . ARG B 2 31 ? 56.584 -23.738 3.548 1.00 37.84 31 ARG B N 1
ATOM 3998 C CA . ARG B 2 31 ? 57.669 -24.223 2.655 1.00 36.99 31 ARG B CA 1
ATOM 3999 C C . ARG B 2 31 ? 57.570 -23.370 1.372 1.00 36.86 31 ARG B C 1
ATOM 4000 O O . ARG B 2 31 ? 56.532 -22.764 1.113 1.00 36.98 31 ARG B O 1
ATOM 4008 N N . TYR B 2 32 ? 58.623 -23.302 0.571 1.00 35.91 32 TYR B N 1
ATOM 4009 C CA . TYR B 2 32 ? 58.531 -22.502 -0.639 1.00 35.80 32 TYR B CA 1
ATOM 4010 C C . TYR B 2 32 ? 59.378 -23.103 -1.764 1.00 35.71 32 TYR B C 1
ATOM 4011 O O . TYR B 2 32 ? 60.153 -24.054 -1.542 1.00 35.51 32 TYR B O 1
ATOM 4020 N N . ALA B 2 33 ? 59.210 -22.545 -2.959 1.00 35.53 33 ALA B N 1
ATOM 4021 C CA . ALA B 2 33 ? 59.996 -22.882 -4.134 1.00 35.91 33 ALA B CA 1
ATOM 4022 C C . ALA B 2 33 ? 60.625 -21.614 -4.652 1.00 37.24 33 ALA B C 1
ATOM 4023 O O . ALA B 2 33 ? 60.138 -20.484 -4.423 1.00 37.18 33 ALA B O 1
ATOM 4025 N N . TYR B 2 34 ? 61.714 -21.742 -5.369 1.00 38.72 34 TYR B N 1
ATOM 4026 C CA . TYR B 2 34 ? 62.176 -20.510 -5.921 1.00 41.09 34 TYR B CA 1
ATOM 4027 C C . TYR B 2 34 ? 62.414 -20.604 -7.403 1.00 40.95 34 TYR B C 1
ATOM 4028 O O . TYR B 2 34 ? 62.642 -21.684 -7.925 1.00 42.42 34 TYR B O 1
ATOM 4037 N N . LEU B 2 35 ? 62.291 -19.488 -8.094 1.00 40.56 35 LEU B N 1
ATOM 4038 C CA . LEU B 2 35 ? 62.335 -19.502 -9.537 1.00 40.45 35 LEU B CA 1
ATOM 4039 C C . LEU B 2 35 ? 63.736 -19.774 -10.077 1.00 40.76 35 LEU B C 1
ATOM 4040 O O . LEU B 2 35 ? 64.682 -19.012 -9.819 1.00 41.83 35 LEU B O 1
ATOM 4045 N N . LEU B 2 36 ? 63.873 -20.864 -10.817 1.00 40.36 36 LEU B N 1
ATOM 4046 C CA . LEU B 2 36 ? 65.110 -21.133 -11.540 1.00 40.27 36 LEU B CA 1
ATOM 4047 C C . LEU B 2 36 ? 65.060 -20.562 -12.973 1.00 40.20 36 LEU B C 1
ATOM 4048 O O . LEU B 2 36 ? 66.063 -20.118 -13.502 1.00 40.77 36 LEU B O 1
ATOM 4053 N N . GLN B 2 37 ? 63.889 -20.546 -13.592 1.00 39.59 37 GLN B N 1
ATOM 4054 C CA . GLN B 2 37 ? 63.822 -20.187 -14.999 1.00 39.11 37 GLN B CA 1
ATOM 4055 C C . GLN B 2 37 ? 62.514 -19.460 -15.280 1.00 38.25 37 GLN B C 1
ATOM 4056 O O . GLN B 2 37 ? 61.432 -19.970 -14.998 1.00 38.89 37 GLN B O 1
ATOM 4062 N N . PRO B 2 38 ? 62.600 -18.250 -15.812 1.00 37.12 38 PRO B N 1
ATOM 4063 C CA . PRO B 2 38 ? 61.363 -17.535 -16.087 1.00 37.13 38 PRO B CA 1
ATOM 4064 C C . PRO B 2 38 ? 60.746 -18.008 -17.389 1.00 37.65 38 PRO B C 1
ATOM 4065 O O . PRO B 2 38 ? 61.482 -18.350 -18.305 1.00 37.34 38 PRO B O 1
ATOM 4069 N N . SER B 2 39 ? 59.410 -18.022 -17.483 1.00 38.31 39 SER B N 1
ATOM 4070 C CA . SER B 2 39 ? 58.776 -18.215 -18.786 1.00 38.50 39 SER B CA 1
ATOM 4071 C C . SER B 2 39 ? 59.169 -17.022 -19.644 1.00 38.72 39 SER B C 1
ATOM 4072 O O . SER B 2 39 ? 59.366 -15.905 -19.136 1.00 37.77 39 SER B O 1
ATOM 4075 N N . GLN B 2 40 ? 59.335 -17.290 -20.934 1.00 39.21 40 GLN B N 1
ATOM 4076 C CA . GLN B 2 40 ? 59.807 -16.308 -21.918 1.00 40.21 40 GLN B CA 1
ATOM 4077 C C . GLN B 2 40 ? 59.344 -16.791 -23.302 1.00 40.67 40 GLN B C 1
ATOM 4078 O O . GLN B 2 40 ? 59.104 -17.992 -23.490 1.00 40.85 40 GLN B O 1
ATOM 4084 N N . PHE B 2 41 ? 59.204 -15.862 -24.247 1.00 41.63 41 PHE B N 1
ATOM 4085 C CA . PHE B 2 41 ? 58.836 -16.177 -25.643 1.00 42.55 41 PHE B CA 1
ATOM 4086 C C . PHE B 2 41 ? 57.619 -17.089 -25.702 1.00 44.04 41 PHE B C 1
ATOM 4087 O O . PHE B 2 41 ? 57.656 -18.121 -26.358 1.00 44.10 41 PHE B O 1
ATOM 4095 N N . HIS B 2 42 ? 56.565 -16.712 -24.980 1.00 46.20 42 HIS B N 1
ATOM 4096 C CA . HIS B 2 42 ? 55.347 -17.506 -24.826 1.00 47.95 42 HIS B CA 1
ATOM 4097 C C . HIS B 2 42 ? 55.579 -18.972 -24.386 1.00 49.13 42 HIS B C 1
ATOM 4098 O O . HIS B 2 42 ? 54.792 -19.880 -24.732 1.00 49.84 42 HIS B O 1
ATOM 4105 N N . GLY B 2 43 ? 56.642 -19.227 -23.625 1.00 49.64 43 GLY B N 1
ATOM 4106 C CA . GLY B 2 43 ? 56.722 -20.501 -22.891 1.00 49.94 43 GLY B CA 1
ATOM 4107 C C . GLY B 2 43 ? 55.495 -20.709 -22.007 1.00 50.25 43 GLY B C 1
ATOM 4108 O O . GLY B 2 43 ? 54.607 -19.861 -21.952 1.00 49.81 43 GLY B O 1
ATOM 4109 N N . GLU B 2 44 ? 55.424 -21.843 -21.322 1.00 51.21 44 GLU B N 1
ATOM 4110 C CA . GLU B 2 44 ? 54.331 -22.086 -20.371 1.00 52.08 44 GLU B CA 1
ATOM 4111 C C . GLU B 2 44 ? 54.618 -21.322 -19.066 1.00 51.84 44 GLU B C 1
ATOM 4112 O O . GLU B 2 44 ? 55.722 -21.396 -18.542 1.00 51.89 44 GLU B O 1
ATOM 4118 N N . PRO B 2 45 ? 53.639 -20.562 -18.564 1.00 51.94 45 PRO B N 1
ATOM 4119 C CA . PRO B 2 45 ? 53.933 -19.745 -17.389 1.00 52.20 45 PRO B CA 1
ATOM 4120 C C . PRO B 2 45 ? 53.791 -20.538 -16.088 1.00 52.23 45 PRO B C 1
ATOM 4121 O O . PRO B 2 45 ? 53.535 -21.740 -16.124 1.00 52.32 45 PRO B O 1
ATOM 4125 N N . CYS B 2 46 ? 53.970 -19.850 -14.964 1.00 51.87 46 CYS B N 1
ATOM 4126 C CA . CYS B 2 46 ? 53.876 -20.440 -13.641 1.00 51.89 46 CYS B CA 1
ATOM 4127 C C . CYS B 2 46 ? 52.613 -19.907 -12.985 1.00 50.83 46 CYS B C 1
ATOM 4128 O O . CYS B 2 46 ? 52.658 -18.986 -12.166 1.00 51.17 46 CYS B O 1
ATOM 4131 N N . ASN B 2 47 ? 51.481 -20.472 -13.363 1.00 49.16 47 ASN B N 1
ATOM 4132 C CA . ASN B 2 47 ? 50.236 -20.050 -12.773 1.00 48.47 47 ASN B CA 1
ATOM 4133 C C . ASN B 2 47 ? 49.826 -20.970 -11.658 1.00 48.19 47 ASN B C 1
ATOM 4134 O O . ASN B 2 47 ? 48.775 -21.591 -11.714 1.00 48.51 47 ASN B O 1
ATOM 4139 N N . PHE B 2 48 ? 50.690 -21.090 -10.663 1.00 47.59 48 PHE B N 1
ATOM 4140 C CA . PHE B 2 48 ? 50.371 -21.797 -9.437 1.00 46.94 48 PHE B CA 1
ATOM 4141 C C . PHE B 2 48 ? 51.201 -21.108 -8.409 1.00 46.88 48 PHE B C 1
ATOM 4142 O O . PHE B 2 48 ? 52.070 -20.308 -8.771 1.00 46.80 48 PHE B O 1
ATOM 4150 N N . SER B 2 49 ? 50.965 -21.438 -7.138 1.00 47.02 49 SER B N 1
ATOM 4151 C CA . SER B 2 49 ? 51.647 -20.748 -6.031 1.00 46.99 49 SER B CA 1
ATOM 4152 C C . SER B 2 49 ? 53.069 -21.230 -5.798 1.00 46.47 49 SER B C 1
ATOM 4153 O O . SER B 2 49 ? 53.388 -22.399 -5.942 1.00 45.76 49 SER B O 1
ATOM 4156 N N . ASP B 2 50 ? 53.917 -20.279 -5.450 1.00 46.80 50 ASP B N 1
ATOM 4157 C CA . ASP B 2 50 ? 55.322 -20.516 -5.172 1.00 46.72 50 ASP B CA 1
ATOM 4158 C C . ASP B 2 50 ? 55.541 -20.862 -3.671 1.00 46.35 50 ASP B C 1
ATOM 4159 O O . ASP B 2 50 ? 56.676 -20.984 -3.204 1.00 45.54 50 ASP B O 1
ATOM 4164 N N . LYS B 2 51 ? 54.443 -21.030 -2.937 1.00 46.02 51 LYS B N 1
ATOM 4165 C CA . LYS B 2 51 ? 54.503 -21.430 -1.544 1.00 46.40 51 LYS B CA 1
ATOM 4166 C C . LYS B 2 51 ? 53.269 -22.236 -1.078 1.00 47.01 51 LYS B C 1
ATOM 4167 O O . LYS B 2 51 ? 52.185 -22.180 -1.674 1.00 46.96 51 LYS B O 1
ATOM 4173 N N . GLU B 2 52 ? 53.441 -22.971 0.008 1.00 47.38 52 GLU B N 1
ATOM 4174 C CA . GLU B 2 52 ? 52.319 -23.599 0.663 1.00 48.85 52 GLU B CA 1
ATOM 4175 C C . GLU B 2 52 ? 52.328 -23.245 2.136 1.00 49.92 52 GLU B C 1
ATOM 4176 O O . GLU B 2 52 ? 53.374 -22.928 2.695 1.00 49.97 52 GLU B O 1
ATOM 4182 N N . VAL B 2 53 ? 51.166 -23.320 2.772 1.00 51.67 53 VAL B N 1
ATOM 4183 C CA . VAL B 2 53 ? 51.099 -23.271 4.230 1.00 53.49 53 VAL B CA 1
ATOM 4184 C C . VAL B 2 53 ? 50.291 -24.474 4.764 1.00 55.39 53 VAL B C 1
ATOM 4185 O O . VAL B 2 53 ? 49.233 -24.799 4.232 1.00 55.83 53 VAL B O 1
ATOM 4189 N N . GLU B 2 54 ? 50.803 -25.165 5.778 1.00 57.66 54 GLU B N 1
ATOM 4190 C CA . GLU B 2 54 ? 50.043 -26.266 6.401 1.00 59.66 54 GLU B CA 1
ATOM 4191 C C . GLU B 2 54 ? 49.524 -25.855 7.776 1.00 60.70 54 GLU B C 1
ATOM 4192 O O . GLU B 2 54 ? 50.202 -25.140 8.511 1.00 60.89 54 GLU B O 1
ATOM 4198 N N . ASP B 2 55 ? 48.326 -26.331 8.111 1.00 62.44 55 ASP B N 1
ATOM 4199 C CA . ASP B 2 55 ? 47.743 -26.185 9.451 1.00 63.68 55 ASP B CA 1
ATOM 4200 C C . ASP B 2 55 ? 48.337 -27.185 10.409 1.00 64.10 55 ASP B C 1
ATOM 4201 O O . ASP B 2 55 ? 48.464 -28.364 10.094 1.00 63.98 55 ASP B O 1
ATOM 4206 N N . CYS B 2 56 ? 48.678 -26.693 11.594 1.00 65.14 56 CYS B N 1
ATOM 4207 C CA . CYS B 2 56 ? 49.568 -27.394 12.510 1.00 65.65 56 CYS B CA 1
ATOM 4208 C C . CYS B 2 56 ? 48.970 -27.808 13.844 1.00 65.84 56 CYS B C 1
ATOM 4209 O O . CYS B 2 56 ? 47.751 -27.799 14.027 1.00 65.68 56 CYS B O 1
ATOM 4212 N N . VAL B 2 57 ? 49.872 -28.193 14.753 1.00 66.16 57 VAL B N 1
ATOM 4213 C CA . VAL B 2 57 ? 49.586 -28.491 16.160 1.00 66.23 57 VAL B CA 1
ATOM 4214 C C . VAL B 2 57 ? 50.896 -28.649 16.918 1.00 65.77 57 VAL B C 1
ATOM 4215 O O . VAL B 2 57 ? 51.556 -29.659 16.796 1.00 65.88 57 VAL B O 1
ATOM 4219 N N . THR B 2 58 ? 51.290 -27.637 17.671 1.00 65.69 58 THR B N 1
ATOM 4220 C CA . THR B 2 58 ? 52.245 -27.849 18.752 1.00 65.79 58 THR B CA 1
ATOM 4221 C C . THR B 2 58 ? 51.733 -27.061 19.943 1.00 66.45 58 THR B C 1
ATOM 4222 O O . THR B 2 58 ? 50.538 -26.724 20.015 1.00 66.88 58 THR B O 1
ATOM 4226 N N . ASN B 2 59 ? 52.621 -26.777 20.882 1.00 66.43 59 ASN B N 1
ATOM 4227 C CA . ASN B 2 59 ? 52.214 -26.030 22.036 1.00 66.55 59 ASN B CA 1
ATOM 4228 C C . ASN B 2 59 ? 53.162 -24.890 22.322 1.00 66.62 59 ASN B C 1
ATOM 4229 O O . ASN B 2 59 ? 52.717 -23.797 22.694 1.00 66.24 59 ASN B O 1
ATOM 4234 N N . ARG B 2 60 ? 54.454 -25.134 22.101 1.00 66.63 60 ARG B N 1
ATOM 4235 C CA . ARG B 2 60 ? 55.506 -24.170 22.454 1.00 67.22 60 ARG B CA 1
ATOM 4236 C C . ARG B 2 60 ? 54.968 -22.758 22.779 1.00 67.17 60 ARG B C 1
ATOM 4237 O O . ARG B 2 60 ? 54.199 -22.182 22.007 1.00 67.05 60 ARG B O 1
ATOM 4245 N N . PRO B 2 61 ? 55.349 -22.206 23.945 1.00 67.26 61 PRO B N 1
ATOM 4246 C CA . PRO B 2 61 ? 54.709 -20.954 24.393 1.00 67.17 61 PRO B CA 1
ATOM 4247 C C . PRO B 2 61 ? 54.722 -19.853 23.321 1.00 67.41 61 PRO B C 1
ATOM 4248 O O . PRO B 2 61 ? 55.741 -19.684 22.631 1.00 67.48 61 PRO B O 1
ATOM 4252 N N . CYS B 2 62 ? 53.609 -19.122 23.174 1.00 67.51 62 CYS B N 1
ATOM 4253 C CA . CYS B 2 62 ? 53.604 -17.882 22.374 1.00 67.41 62 CYS B CA 1
ATOM 4254 C C . CYS B 2 62 ? 53.080 -16.664 23.157 1.00 67.56 62 CYS B C 1
ATOM 4255 O O . CYS B 2 62 ? 51.955 -16.653 23.639 1.00 67.36 62 CYS B O 1
ATOM 4258 N N . ARG B 2 63 ? 53.933 -15.650 23.271 1.00 68.34 63 ARG B N 1
ATOM 4259 C CA . ARG B 2 63 ? 53.632 -14.402 23.972 1.00 69.09 63 ARG B CA 1
ATOM 4260 C C . ARG B 2 63 ? 52.900 -13.438 23.050 1.00 69.63 63 ARG B C 1
ATOM 4261 O O . ARG B 2 63 ? 53.477 -12.934 22.076 1.00 69.96 63 ARG B O 1
ATOM 4269 N N . SER B 2 64 ? 51.627 -13.186 23.350 1.00 70.08 64 SER B N 1
ATOM 4270 C CA . SER B 2 64 ? 50.812 -12.270 22.548 1.00 70.32 64 SER B CA 1
ATOM 4271 C C . SER B 2 64 ? 51.259 -10.838 22.805 1.00 70.65 64 SER B C 1
ATOM 4272 O O . SER B 2 64 ? 52.338 -10.623 23.356 1.00 70.71 64 SER B O 1
ATOM 4275 N N . GLN B 2 65 ? 50.444 -9.870 22.384 1.00 71.04 65 GLN B N 1
ATOM 4276 C CA . GLN B 2 65 ? 50.724 -8.442 22.586 1.00 71.21 65 GLN B CA 1
ATOM 4277 C C . GLN B 2 65 ? 50.160 -7.944 23.933 1.00 71.25 65 GLN B C 1
ATOM 4278 O O . GLN B 2 65 ? 49.340 -8.626 24.554 1.00 71.36 65 GLN B O 1
ATOM 4284 N N . VAL B 2 66 ? 50.604 -6.765 24.380 1.00 71.17 66 VAL B N 1
ATOM 4285 C CA . VAL B 2 66 ? 50.266 -6.231 25.716 1.00 70.84 66 VAL B CA 1
ATOM 4286 C C . VAL B 2 66 ? 48.774 -5.851 25.904 1.00 70.52 66 VAL B C 1
ATOM 4287 O O . VAL B 2 66 ? 48.445 -4.747 26.360 1.00 70.27 66 VAL B O 1
ATOM 4291 N N . ARG B 2 67 ? 47.883 -6.788 25.575 1.00 70.04 67 ARG B N 1
ATOM 4292 C CA . ARG B 2 67 ? 46.445 -6.508 25.475 1.00 69.76 67 ARG B CA 1
ATOM 4293 C C . ARG B 2 67 ? 46.199 -5.313 24.551 1.00 69.07 67 ARG B C 1
ATOM 4294 O O . ARG B 2 67 ? 47.089 -4.919 23.772 1.00 69.24 67 ARG B O 1
ATOM 4302 N N . CYS B 2 68 ? 44.989 -4.760 24.622 1.00 67.71 68 CYS B N 1
ATOM 4303 C CA . CYS B 2 68 ? 44.665 -3.511 23.946 1.00 66.47 68 CYS B CA 1
ATOM 4304 C C . CYS B 2 68 ? 43.787 -2.687 24.857 1.00 65.88 68 CYS B C 1
ATOM 4305 O O . CYS B 2 68 ? 42.729 -3.146 25.319 1.00 65.42 68 CYS B O 1
ATOM 4308 N N . GLU B 2 69 ? 44.237 -1.461 25.108 1.00 65.15 69 GLU B N 1
ATOM 4309 C CA . GLU B 2 69 ? 43.517 -0.569 25.997 1.00 64.24 69 GLU B CA 1
ATOM 4310 C C . GLU B 2 69 ? 42.181 -0.132 25.399 1.00 62.81 69 GLU B C 1
ATOM 4311 O O . GLU B 2 69 ? 41.115 -0.373 25.992 1.00 62.12 69 GLU B O 1
ATOM 4317 N N . GLY B 2 70 ? 42.254 0.464 24.208 1.00 61.14 70 GLY B N 1
ATOM 4318 C CA . GLY B 2 70 ? 41.071 0.938 23.497 1.00 58.66 70 GLY B CA 1
ATOM 4319 C C . GLY B 2 70 ? 40.147 -0.087 22.835 1.00 56.90 70 GLY B C 1
ATOM 4320 O O . GLY B 2 70 ? 40.238 -1.289 23.065 1.00 56.85 70 GLY B O 1
ATOM 4321 N N . PHE B 2 71 ? 39.242 0.416 22.000 1.00 54.69 71 PHE B N 1
ATOM 4322 C CA . PHE B 2 71 ? 38.284 -0.398 21.301 1.00 51.41 71 PHE B CA 1
ATOM 4323 C C . PHE B 2 71 ? 38.979 -1.138 20.190 1.00 50.21 71 PHE B C 1
ATOM 4324 O O . PHE B 2 71 ? 39.738 -0.547 19.426 1.00 50.06 71 PHE B O 1
ATOM 4332 N N . VAL B 2 72 ? 38.731 -2.439 20.098 1.00 48.98 72 VAL B N 1
ATOM 4333 C CA . VAL B 2 72 ? 39.266 -3.214 18.979 1.00 47.99 72 VAL B CA 1
ATOM 4334 C C . VAL B 2 72 ? 38.317 -3.269 17.784 1.00 47.72 72 VAL B C 1
ATOM 4335 O O . VAL B 2 72 ? 37.141 -3.607 17.909 1.00 47.29 72 VAL B O 1
ATOM 4339 N N . CYS B 2 73 ? 38.868 -2.965 16.619 1.00 47.73 73 CYS B N 1
ATOM 4340 C CA . CYS B 2 73 ? 38.147 -3.028 15.367 1.00 47.71 73 CYS B CA 1
ATOM 4341 C C . CYS B 2 73 ? 37.782 -4.466 15.000 1.00 47.54 73 CYS B C 1
ATOM 4342 O O . CYS B 2 73 ? 38.592 -5.382 15.146 1.00 47.73 73 CYS B O 1
ATOM 4345 N N . ALA B 2 74 ? 36.551 -4.628 14.518 1.00 47.68 74 ALA B N 1
ATOM 4346 C CA . ALA B 2 74 ? 35.915 -5.923 14.239 1.00 47.51 74 ALA B CA 1
ATOM 4347 C C . ALA B 2 74 ? 36.553 -6.765 13.132 1.00 47.63 74 ALA B C 1
ATOM 4348 O O . ALA B 2 74 ? 36.532 -7.991 13.197 1.00 47.48 74 ALA B O 1
ATOM 4350 N N . GLN B 2 75 ? 37.106 -6.111 12.117 1.00 48.02 75 GLN B N 1
ATOM 4351 C CA . GLN B 2 75 ? 37.629 -6.821 10.948 1.00 47.99 75 GLN B CA 1
ATOM 4352 C C . GLN B 2 75 ? 39.111 -6.630 10.840 1.00 48.14 75 GLN B C 1
ATOM 4353 O O . GLN B 2 75 ? 39.838 -7.586 10.547 1.00 48.49 75 GLN B O 1
ATOM 4359 N N . THR B 2 76 ? 39.552 -5.393 11.052 1.00 47.89 76 THR B N 1
ATOM 4360 C CA . THR B 2 76 ? 40.942 -5.062 10.799 1.00 48.15 76 THR B CA 1
ATOM 4361 C C . THR B 2 76 ? 41.768 -5.412 12.011 1.00 48.62 76 THR B C 1
ATOM 4362 O O . THR B 2 76 ? 42.963 -5.647 11.883 1.00 48.53 76 THR B O 1
ATOM 4366 N N . GLY B 2 77 ? 41.128 -5.418 13.186 1.00 48.67 77 GLY B N 1
ATOM 4367 C CA . GLY B 2 77 ? 41.811 -5.744 14.418 1.00 48.77 77 GLY B CA 1
ATOM 4368 C C . GLY B 2 77 ? 42.840 -4.680 14.713 1.00 49.28 77 GLY B C 1
ATOM 4369 O O . GLY B 2 77 ? 43.994 -4.978 14.977 1.00 49.86 77 GLY B O 1
ATOM 4370 N N . ARG B 2 78 ? 42.426 -3.423 14.637 1.00 49.74 78 ARG B N 1
ATOM 4371 C CA . ARG B 2 78 ? 43.269 -2.289 15.006 1.00 49.58 78 ARG B CA 1
ATOM 4372 C C . ARG B 2 78 ? 42.838 -1.920 16.412 1.00 50.53 78 ARG B C 1
ATOM 4373 O O . ARG B 2 78 ? 41.755 -2.295 16.811 1.00 50.52 78 ARG B O 1
ATOM 4381 N N . CYS B 2 79 ? 43.672 -1.222 17.177 1.00 51.95 79 CYS B N 1
ATOM 4382 C CA . CYS B 2 79 ? 43.317 -0.897 18.576 1.00 53.85 79 CYS B CA 1
ATOM 4383 C C . CYS B 2 79 ? 43.069 0.595 18.807 1.00 53.17 79 CYS B C 1
ATOM 4384 O O . CYS B 2 79 ? 43.776 1.254 19.571 1.00 54.33 79 CYS B O 1
ATOM 4387 N N . VAL B 2 80 ? 42.064 1.120 18.134 1.00 52.06 80 VAL B N 1
ATOM 4388 C CA . VAL B 2 80 ? 41.611 2.485 18.302 1.00 50.80 80 VAL B CA 1
ATOM 4389 C C . VAL B 2 80 ? 41.289 2.902 19.760 1.00 50.43 80 VAL B C 1
ATOM 4390 O O . VAL B 2 80 ? 40.714 2.131 20.530 1.00 50.12 80 VAL B O 1
ATOM 4394 N N . ASN B 2 81 ? 41.682 4.122 20.121 1.00 50.00 81 ASN B N 1
ATOM 4395 C CA . ASN B 2 81 ? 41.288 4.803 21.364 1.00 49.74 81 ASN B CA 1
ATOM 4396 C C . ASN B 2 81 ? 39.772 5.051 21.418 1.00 49.92 81 ASN B C 1
ATOM 4397 O O . ASN B 2 81 ? 39.202 5.434 20.406 1.00 50.64 81 ASN B O 1
ATOM 4402 N N . ARG B 2 82 ? 39.112 4.872 22.568 1.00 49.87 82 ARG B N 1
ATOM 4403 C CA . ARG B 2 82 ? 37.644 5.113 22.668 1.00 50.34 82 ARG B CA 1
ATOM 4404 C C . ARG B 2 82 ? 37.184 6.531 22.317 1.00 49.68 82 ARG B C 1
ATOM 4405 O O . ARG B 2 82 ? 36.058 6.731 21.839 1.00 49.70 82 ARG B O 1
ATOM 4413 N N . ARG B 2 83 ? 38.051 7.508 22.560 1.00 49.08 83 ARG B N 1
ATOM 4414 C CA . ARG B 2 83 ? 37.835 8.884 22.108 1.00 48.50 83 ARG B CA 1
ATOM 4415 C C . ARG B 2 83 ? 37.590 9.016 20.583 1.00 47.43 83 ARG B C 1
ATOM 4416 O O . ARG B 2 83 ? 37.259 10.104 20.116 1.00 47.55 83 ARG B O 1
ATOM 4424 N N . LEU B 2 84 ? 37.746 7.921 19.827 1.00 45.72 84 LEU B N 1
ATOM 4425 C CA . LEU B 2 84 ? 37.484 7.913 18.378 1.00 44.52 84 LEU B CA 1
ATOM 4426 C C . LEU B 2 84 ? 36.182 7.240 17.938 1.00 44.00 84 LEU B C 1
ATOM 4427 O O . LEU B 2 84 ? 35.861 7.219 16.751 1.00 43.51 84 LEU B O 1
ATOM 4432 N N . LEU B 2 85 ? 35.429 6.682 18.882 1.00 43.85 85 LEU B N 1
ATOM 4433 C CA . LEU B 2 85 ? 34.123 6.138 18.546 1.00 43.37 85 LEU B CA 1
ATOM 4434 C C . LEU B 2 85 ? 33.150 7.274 18.280 1.00 43.35 85 LEU B C 1
ATOM 4435 O O . LEU B 2 85 ? 33.173 8.274 18.998 1.00 43.93 85 LEU B O 1
ATOM 4440 N N . CYS B 2 86 ? 32.312 7.117 17.255 1.00 42.97 86 CYS B N 1
ATOM 4441 C CA . CYS B 2 86 ? 31.300 8.117 16.862 1.00 43.41 86 CYS B CA 1
ATOM 4442 C C . CYS B 2 86 ? 31.824 9.569 16.693 1.00 42.72 86 CYS B C 1
ATOM 4443 O O . CYS B 2 86 ? 31.228 10.524 17.223 1.00 42.36 86 CYS B O 1
ATOM 4446 N N . ASN B 2 87 ? 32.925 9.726 15.961 1.00 41.55 87 ASN B N 1
ATOM 4447 C CA . ASN B 2 87 ? 33.400 11.034 15.572 1.00 40.60 87 ASN B CA 1
ATOM 4448 C C . ASN B 2 87 ? 33.253 11.313 14.043 1.00 41.51 87 ASN B C 1
ATOM 4449 O O . ASN B 2 87 ? 33.856 12.241 13.497 1.00 40.79 87 ASN B O 1
ATOM 4454 N N . GLY B 2 88 ? 32.464 10.501 13.350 1.00 42.51 88 GLY B N 1
ATOM 4455 C CA . GLY B 2 88 ? 32.304 10.661 11.907 1.00 44.21 88 GLY B CA 1
ATOM 4456 C C . GLY B 2 88 ? 33.536 10.346 11.064 1.00 45.87 88 GLY B C 1
ATOM 4457 O O . GLY B 2 88 ? 33.526 10.571 9.853 1.00 46.38 88 GLY B O 1
ATOM 4458 N N . ASP B 2 89 ? 34.591 9.832 11.697 1.00 46.93 89 ASP B N 1
ATOM 4459 C CA . ASP B 2 89 ? 35.777 9.341 11.005 1.00 48.14 89 ASP B CA 1
ATOM 4460 C C . ASP B 2 89 ? 35.748 7.837 10.996 1.00 48.88 89 ASP B C 1
ATOM 4461 O O . ASP B 2 89 ? 35.169 7.224 11.876 1.00 49.53 89 ASP B O 1
ATOM 4466 N N . ASN B 2 90 ? 36.413 7.239 10.022 1.00 49.41 90 ASN B N 1
ATOM 4467 C CA . ASN B 2 90 ? 36.631 5.811 10.034 1.00 49.33 90 ASN B CA 1
ATOM 4468 C C . ASN B 2 90 ? 38.040 5.540 10.530 1.00 48.95 90 ASN B C 1
ATOM 4469 O O . ASN B 2 90 ? 38.981 5.458 9.747 1.00 48.73 90 ASN B O 1
ATOM 4474 N N . ASP B 2 91 ? 38.175 5.442 11.848 1.00 49.23 91 ASP B N 1
ATOM 4475 C CA . ASP B 2 91 ? 39.468 5.277 12.493 1.00 49.23 91 ASP B CA 1
ATOM 4476 C C . ASP B 2 91 ? 39.854 3.793 12.506 1.00 50.04 91 ASP B C 1
ATOM 4477 O O . ASP B 2 91 ? 41.032 3.425 12.373 1.00 49.00 91 ASP B O 1
ATOM 4482 N N . CYS B 2 92 ? 38.855 2.933 12.654 1.00 51.43 92 CYS B N 1
ATOM 4483 C CA . CYS B 2 92 ? 39.118 1.506 12.549 1.00 53.23 92 CYS B CA 1
ATOM 4484 C C . CYS B 2 92 ? 39.595 1.235 11.173 1.00 54.32 92 CYS B C 1
ATOM 4485 O O . CYS B 2 92 ? 40.050 0.129 10.859 1.00 54.06 92 CYS B O 1
ATOM 4488 N N . GLY B 2 93 ? 39.472 2.278 10.356 1.00 55.97 93 GLY B N 1
ATOM 4489 C CA . GLY B 2 93 ? 40.070 2.329 9.027 1.00 57.53 93 GLY B CA 1
ATOM 4490 C C . GLY B 2 93 ? 40.309 0.908 8.583 1.00 58.37 93 GLY B C 1
ATOM 4491 O O . GLY B 2 93 ? 41.435 0.398 8.699 1.00 58.94 93 GLY B O 1
ATOM 4492 N N . ASP B 2 94 ? 39.239 0.250 8.142 1.00 58.24 94 ASP B N 1
ATOM 4493 C CA . ASP B 2 94 ? 37.958 0.874 8.184 1.00 58.14 94 ASP B CA 1
ATOM 4494 C C . ASP B 2 94 ? 36.842 -0.119 8.270 1.00 57.61 94 ASP B C 1
ATOM 4495 O O . ASP B 2 94 ? 36.893 -1.156 7.637 1.00 58.55 94 ASP B O 1
ATOM 4500 N N . GLN B 2 95 ? 35.874 0.193 9.125 1.00 56.19 95 GLN B N 1
ATOM 4501 C 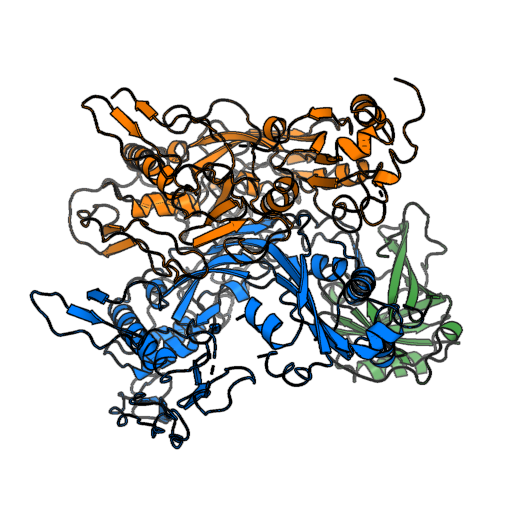CA . GLN B 2 95 ? 34.543 -0.334 9.056 1.00 54.64 95 GLN B CA 1
ATOM 4502 C C . GLN B 2 95 ? 33.729 0.557 9.977 1.00 54.20 95 GLN B C 1
ATOM 4503 O O . GLN B 2 95 ? 32.967 1.410 9.495 1.00 54.34 95 GLN B O 1
ATOM 4509 N N . SER B 2 96 ? 33.917 0.399 11.297 1.00 52.49 96 SER B N 1
ATOM 4510 C CA . SER B 2 96 ? 33.115 1.131 12.249 1.00 50.77 96 SER B CA 1
ATOM 4511 C C . SER B 2 96 ? 33.479 1.110 13.776 1.00 49.35 96 SER B C 1
ATOM 4512 O O . SER B 2 96 ? 32.893 0.385 14.597 1.00 47.36 96 SER B O 1
ATOM 4515 N N . ASP B 2 97 ? 34.416 1.974 14.132 1.00 47.37 97 ASP B N 1
ATOM 4516 C CA . ASP B 2 97 ? 34.280 2.749 15.329 1.00 45.61 97 ASP B CA 1
ATOM 4517 C C . ASP B 2 97 ? 32.959 3.557 15.224 1.00 45.25 97 ASP B C 1
ATOM 4518 O O . ASP B 2 97 ? 32.580 4.265 16.138 1.00 45.76 97 ASP B O 1
ATOM 4523 N N . GLU B 2 98 ? 32.244 3.422 14.111 1.00 44.95 98 GLU B N 1
ATOM 4524 C CA . GLU B 2 98 ? 31.112 4.295 13.767 1.00 44.54 98 GLU B CA 1
ATOM 4525 C C . GLU B 2 98 ? 29.748 3.604 13.667 1.00 44.75 98 GLU B C 1
ATOM 4526 O O . GLU B 2 98 ? 28.762 4.228 13.229 1.00 44.38 98 GLU B O 1
ATOM 4532 N N . ALA B 2 99 ? 29.678 2.331 14.044 1.00 45.01 99 ALA B N 1
ATOM 4533 C CA . ALA B 2 99 ? 28.375 1.651 14.123 1.00 46.28 99 ALA B CA 1
ATOM 4534 C C . ALA B 2 99 ? 27.627 2.058 15.400 1.00 46.67 99 ALA B C 1
ATOM 4535 O O . ALA B 2 99 ? 28.246 2.532 16.345 1.00 46.99 99 ALA B O 1
ATOM 4537 N N . ASN B 2 100 ? 26.306 1.899 15.415 1.00 47.46 100 ASN B N 1
ATOM 4538 C CA . ASN B 2 100 ? 25.516 2.070 16.640 1.00 48.43 100 ASN B CA 1
ATOM 4539 C C . ASN B 2 100 ? 25.769 3.389 17.395 1.00 49.44 100 ASN B C 1
ATOM 4540 O O . ASN B 2 100 ? 25.919 3.398 18.613 1.00 48.99 100 ASN B O 1
ATOM 4545 N N . CYS B 2 101 ? 25.834 4.489 16.655 1.00 50.66 101 CYS B N 1
ATOM 4546 C CA . CYS B 2 101 ? 25.975 5.809 17.228 1.00 51.86 101 CYS B CA 1
ATOM 4547 C C . CYS B 2 101 ? 24.655 6.576 17.197 1.00 53.07 101 CYS B C 1
ATOM 4548 O O . CYS B 2 101 ? 24.089 6.816 16.135 1.00 52.96 101 CYS B O 1
ATOM 4551 N N . ARG B 2 102 ? 24.161 6.934 18.379 1.00 54.89 102 ARG B N 1
ATOM 4552 C CA . ARG B 2 102 ? 22.973 7.763 18.501 1.00 56.66 102 ARG B CA 1
ATOM 4553 C C . ARG B 2 102 ? 23.258 9.079 17.794 1.00 57.16 102 ARG B C 1
ATOM 4554 O O . ARG B 2 102 ? 22.543 9.457 16.897 1.00 56.81 102 ARG B O 1
ATOM 4562 N N . ARG B 2 103 ? 24.327 9.751 18.208 1.00 58.95 103 ARG B N 1
ATOM 4563 C CA . ARG B 2 103 ? 24.724 11.081 17.705 1.00 61.00 103 ARG B CA 1
ATOM 4564 C C . ARG B 2 103 ? 26.181 11.028 17.254 1.00 61.54 103 ARG B C 1
ATOM 4565 O O . ARG B 2 103 ? 26.917 10.137 17.657 1.00 62.00 103 ARG B O 1
ATOM 4573 N N . ILE B 2 104 ? 26.609 11.989 16.446 1.00 62.65 104 ILE B N 1
ATOM 4574 C CA . ILE B 2 104 ? 28.033 12.105 16.106 1.00 63.90 104 ILE B CA 1
ATOM 4575 C C . ILE B 2 104 ? 28.633 13.383 16.685 1.00 64.39 104 ILE B C 1
ATOM 4576 O O . ILE B 2 104 ? 28.010 14.439 16.695 1.00 64.33 104 ILE B O 1
ATOM 4581 N N . TYR B 2 105 ? 29.860 13.281 17.156 1.00 65.62 105 TYR B N 1
ATOM 4582 C CA . TYR B 2 105 ? 30.503 14.414 17.781 1.00 67.01 105 TYR B CA 1
ATOM 4583 C C . TYR B 2 105 ? 31.626 14.938 16.902 1.00 68.24 105 TYR B C 1
ATOM 4584 O O . TYR B 2 105 ? 32.608 14.240 16.596 1.00 67.83 105 TYR B O 1
ATOM 4593 N N . LYS B 2 106 ? 31.431 16.188 16.489 1.00 70.13 106 LYS B N 1
ATOM 4594 C CA . LYS B 2 106 ? 32.428 16.990 15.762 1.00 71.54 106 LYS B CA 1
ATOM 4595 C C . LYS B 2 106 ? 32.662 16.521 14.325 1.00 72.15 106 LYS B C 1
ATOM 4596 O O . LYS B 2 106 ? 33.696 16.838 13.749 1.00 72.01 106 LYS B O 1
ATOM 4602 N N . LYS B 2 107 ? 31.702 15.771 13.769 1.00 73.29 107 LYS B N 1
ATOM 4603 C CA . LYS B 2 107 ? 31.652 15.481 12.327 1.00 74.67 107 LYS B CA 1
ATOM 4604 C C . LYS B 2 107 ? 31.362 16.786 11.577 1.00 75.55 107 LYS B C 1
ATOM 4605 O O . LYS B 2 107 ? 30.195 17.157 11.369 1.00 75.87 107 LYS B O 1
ATOM 4611 N N . CYS B 2 108 ? 32.446 17.433 11.133 1.00 76.36 108 CYS B N 1
ATOM 4612 C CA . CYS B 2 108 ? 32.536 18.911 11.013 1.00 76.93 108 CYS B CA 1
ATOM 4613 C C . CYS B 2 108 ? 31.573 19.681 10.071 1.00 76.90 108 CYS B C 1
ATOM 4614 O O . CYS B 2 108 ? 30.984 19.138 9.116 1.00 76.67 108 CYS B O 1
ATOM 4617 N N . GLN B 2 109 ? 31.432 20.970 10.368 1.00 76.72 109 GLN B N 1
ATOM 4618 C CA . GLN B 2 109 ? 30.686 21.862 9.504 1.00 76.56 109 GLN B CA 1
ATOM 4619 C C . GLN B 2 109 ? 31.589 22.262 8.338 1.00 75.97 109 GLN B C 1
ATOM 4620 O O . GLN B 2 109 ? 31.263 23.176 7.554 1.00 76.47 109 GLN B O 1
ATOM 4626 N N . HIS B 2 110 ? 32.714 21.552 8.221 1.00 74.52 110 HIS B N 1
ATOM 4627 C CA . HIS B 2 110 ? 33.771 21.917 7.295 1.00 73.03 110 HIS B CA 1
ATOM 4628 C C . HIS B 2 110 ? 34.152 20.752 6.406 1.00 71.47 110 HIS B C 1
ATOM 4629 O O . HIS B 2 110 ? 34.910 19.870 6.803 1.00 71.52 110 HIS B O 1
ATOM 4636 N N . GLU B 2 111 ? 33.588 20.758 5.202 1.00 69.54 111 GLU B N 1
ATOM 4637 C CA . GLU B 2 111 ? 33.982 19.861 4.109 1.00 67.20 111 GLU B CA 1
ATOM 4638 C C . GLU B 2 111 ? 35.495 19.959 3.823 1.00 65.06 111 GLU B C 1
ATOM 4639 O O . GLU B 2 111 ? 36.032 21.051 3.632 1.00 64.57 111 GLU B O 1
ATOM 4645 N N . MET B 2 112 ? 36.178 18.815 3.818 1.00 62.36 112 MET B N 1
ATOM 4646 C CA . MET B 2 112 ? 37.642 18.786 3.682 1.00 59.62 112 MET B CA 1
ATOM 4647 C C . MET B 2 112 ? 38.124 17.911 2.522 1.00 57.63 112 MET B C 1
ATOM 4648 O O . MET B 2 112 ? 37.717 16.764 2.387 1.00 57.85 112 MET B O 1
ATOM 4653 N N . ASP B 2 113 ? 39.025 18.431 1.711 1.00 55.01 113 ASP B N 1
ATOM 4654 C CA . ASP B 2 113 ? 39.761 17.584 0.783 1.00 52.77 113 ASP B CA 1
ATOM 4655 C C . ASP B 2 113 ? 40.990 16.952 1.410 1.00 50.66 113 ASP B C 1
ATOM 4656 O O . ASP B 2 113 ? 41.552 17.489 2.344 1.00 50.36 113 ASP B O 1
ATOM 4661 N N . GLN B 2 114 ? 41.419 15.814 0.871 1.00 48.65 114 GLN B N 1
ATOM 4662 C CA . GLN B 2 114 ? 42.758 15.299 1.135 1.00 45.83 114 GLN B CA 1
ATOM 4663 C C . GLN B 2 114 ? 43.748 15.993 0.214 1.00 44.80 114 GLN B C 1
ATOM 4664 O O . GLN B 2 114 ? 43.410 16.377 -0.926 1.00 44.03 114 GLN B O 1
ATOM 4670 N N . TYR B 2 115 ? 44.983 16.134 0.691 1.00 43.09 115 TYR B N 1
ATOM 4671 C CA . TYR B 2 115 ? 46.085 16.500 -0.175 1.00 41.63 115 TYR B CA 1
ATOM 4672 C C . TYR B 2 115 ? 46.033 15.641 -1.433 1.00 40.56 115 TYR B C 1
ATOM 4673 O O . TYR B 2 115 ? 45.787 14.429 -1.363 1.00 40.23 115 TYR B O 1
ATOM 4682 N N . TRP B 2 116 ? 46.255 16.282 -2.584 1.00 39.15 116 TRP B N 1
ATOM 4683 C CA . TRP B 2 116 ? 46.100 15.639 -3.891 1.00 36.88 116 TRP B CA 1
ATOM 4684 C C . TRP B 2 116 ? 47.223 14.698 -4.237 1.00 35.48 116 TRP B C 1
ATOM 4685 O O . TRP B 2 116 ? 48.367 15.093 -4.291 1.00 35.49 116 TRP B O 1
ATOM 4696 N N . GLY B 2 117 ? 46.879 13.447 -4.475 1.00 34.60 117 GLY B N 1
ATOM 4697 C CA . GLY B 2 117 ? 47.879 12.403 -4.714 1.00 34.16 117 GLY B CA 1
ATOM 4698 C C . GLY B 2 117 ? 48.366 11.741 -3.433 1.00 34.46 117 GLY B C 1
ATOM 4699 O O . GLY B 2 117 ? 49.270 10.874 -3.484 1.00 34.81 117 GLY B O 1
ATOM 4700 N N . ILE B 2 118 ? 47.803 12.146 -2.280 1.00 33.60 118 ILE B N 1
ATOM 4701 C CA . ILE B 2 118 ? 48.361 11.721 -0.985 1.00 33.22 118 ILE B CA 1
ATOM 4702 C C . ILE B 2 118 ? 48.505 10.202 -0.811 1.00 33.50 118 ILE B C 1
ATOM 4703 O O . ILE B 2 118 ? 49.586 9.724 -0.390 1.00 34.23 118 ILE B O 1
ATOM 4708 N N . GLY B 2 119 ? 47.464 9.457 -1.166 1.00 32.12 119 GLY B N 1
ATOM 4709 C CA . GLY B 2 119 ? 47.548 8.012 -1.226 1.00 32.42 119 GLY B CA 1
ATOM 4710 C C . GLY B 2 119 ? 48.865 7.452 -1.754 1.00 32.71 119 GLY B C 1
ATOM 4711 O O . GLY B 2 119 ? 49.458 6.499 -1.173 1.00 33.90 119 GLY B O 1
ATOM 4712 N N . SER B 2 120 ? 49.361 8.008 -2.844 1.00 31.86 120 SER B N 1
ATOM 4713 C CA . SER B 2 120 ? 50.586 7.438 -3.409 1.00 31.71 120 SER B CA 1
ATOM 4714 C C . SER B 2 120 ? 51.716 7.387 -2.383 1.00 30.52 120 SER B C 1
ATOM 4715 O O . SER B 2 120 ? 52.521 6.473 -2.371 1.00 30.53 120 SER B O 1
ATOM 4718 N N . LEU B 2 121 ? 51.756 8.396 -1.534 1.00 29.25 121 LEU B N 1
ATOM 4719 C CA . LEU B 2 121 ? 52.856 8.584 -0.617 1.00 29.25 121 LEU B CA 1
ATOM 4720 C C . LEU B 2 121 ? 52.703 7.638 0.553 1.00 29.12 121 LEU B C 1
ATOM 4721 O O . LEU B 2 121 ? 53.510 7.598 1.432 1.00 29.82 121 LEU B O 1
ATOM 4726 N N . ALA B 2 122 ? 51.637 6.880 0.566 1.00 29.95 122 ALA B N 1
ATOM 4727 C CA . ALA B 2 122 ? 51.379 6.030 1.703 1.00 30.94 122 ALA B CA 1
ATOM 4728 C C . ALA B 2 122 ? 51.614 4.597 1.281 1.00 31.42 122 ALA B C 1
ATOM 4729 O O . ALA B 2 122 ? 51.433 3.680 2.055 1.00 32.18 122 ALA B O 1
ATOM 4731 N N . SER B 2 123 ? 51.972 4.387 0.031 1.00 32.10 123 SER B N 1
ATOM 4732 C CA . SER B 2 123 ? 52.032 3.032 -0.441 1.00 33.30 123 SER B CA 1
ATOM 4733 C C . SER B 2 123 ? 53.477 2.727 -0.436 1.00 33.36 123 SER B C 1
ATOM 4734 O O . SER B 2 123 ? 54.293 3.639 -0.466 1.00 32.75 123 SER B O 1
ATOM 4737 N N . GLY B 2 124 ? 53.791 1.447 -0.360 1.00 33.84 124 GLY B N 1
ATOM 4738 C CA . GLY B 2 124 ? 55.170 1.032 -0.240 1.00 35.32 124 GLY B CA 1
ATOM 4739 C C . GLY B 2 124 ? 55.718 0.935 -1.634 1.00 36.35 124 GLY B C 1
ATOM 4740 O O . GLY B 2 124 ? 54.963 0.888 -2.592 1.00 36.85 124 GLY B O 1
ATOM 4741 N N . ILE B 2 125 ? 57.039 0.900 -1.739 1.00 36.96 125 ILE B N 1
ATOM 4742 C CA . ILE B 2 125 ? 57.707 0.977 -3.008 1.00 36.97 125 ILE B CA 1
ATOM 4743 C C . ILE B 2 125 ? 58.717 -0.124 -3.129 1.00 36.53 125 ILE B C 1
ATOM 4744 O O . ILE B 2 125 ? 59.444 -0.397 -2.201 1.00 36.51 125 ILE B O 1
ATOM 4749 N N . ASN B 2 126 ? 58.752 -0.748 -4.296 1.00 36.27 126 ASN B N 1
ATOM 4750 C CA . ASN B 2 126 ? 59.745 -1.759 -4.606 1.00 35.86 126 ASN B CA 1
ATOM 4751 C C . ASN B 2 126 ? 60.928 -0.994 -5.151 1.00 36.52 126 ASN B C 1
ATOM 4752 O O . ASN B 2 126 ? 60.849 -0.389 -6.182 1.00 37.64 126 ASN B O 1
ATOM 4757 N N . LEU B 2 127 ? 62.035 -0.968 -4.456 1.00 37.42 127 LEU B N 1
ATOM 4758 C CA . LEU B 2 127 ? 63.101 -0.139 -4.957 1.00 37.44 127 LEU B CA 1
ATOM 4759 C C . LEU B 2 127 ? 63.956 -0.913 -5.941 1.00 38.32 127 LEU B C 1
ATOM 4760 O O . LEU B 2 127 ? 64.740 -0.326 -6.677 1.00 38.62 127 LEU B O 1
ATOM 4765 N N . PHE B 2 128 ? 63.799 -2.232 -5.957 1.00 38.98 128 PHE B N 1
ATOM 4766 C CA . PHE B 2 128 ? 64.513 -3.061 -6.908 1.00 40.07 128 PHE B CA 1
ATOM 4767 C C . PHE B 2 128 ? 63.960 -2.937 -8.333 1.00 40.94 128 PHE B C 1
ATOM 4768 O O . PHE B 2 128 ? 64.697 -3.113 -9.293 1.00 41.30 128 PHE B O 1
ATOM 4776 N N . THR B 2 129 ? 62.668 -2.617 -8.442 1.00 41.49 129 THR B N 1
ATOM 4777 C CA . THR B 2 129 ? 61.928 -2.539 -9.694 1.00 41.87 129 THR B CA 1
ATOM 4778 C C . THR B 2 129 ? 61.328 -1.137 -9.881 1.00 42.22 129 THR B C 1
ATOM 4779 O O . THR B 2 129 ? 60.793 -0.819 -10.951 1.00 41.93 129 THR B O 1
ATOM 4783 N N . ASN B 2 130 ? 61.373 -0.337 -8.812 1.00 42.09 130 ASN B N 1
ATOM 4784 C CA . ASN B 2 130 ? 60.774 1.026 -8.747 1.00 42.31 130 ASN B CA 1
ATOM 4785 C C . ASN B 2 130 ? 59.236 1.177 -8.802 1.00 41.86 130 ASN B C 1
ATOM 4786 O O . ASN B 2 130 ? 58.718 2.272 -9.009 1.00 42.20 130 ASN B O 1
ATOM 4791 N N . SER B 2 131 ? 58.501 0.093 -8.616 1.00 41.02 131 SER B N 1
ATOM 4792 C CA . SER B 2 131 ? 57.060 0.179 -8.691 1.00 39.79 131 SER B CA 1
ATOM 4793 C C . SER B 2 131 ? 56.497 0.484 -7.334 1.00 38.69 131 SER B C 1
ATOM 4794 O O . SER B 2 131 ? 57.072 0.094 -6.305 1.00 39.33 131 SER B O 1
ATOM 4797 N N . PHE B 2 132 ? 55.356 1.154 -7.337 1.00 37.10 132 PHE B N 1
ATOM 4798 C CA . PHE B 2 132 ? 54.501 1.272 -6.161 1.00 35.79 132 PHE B CA 1
ATOM 4799 C C . PHE B 2 132 ? 53.632 0.066 -5.868 1.00 35.12 132 PHE B C 1
ATOM 4800 O O . PHE B 2 132 ? 53.127 -0.617 -6.780 1.00 35.97 132 PHE B O 1
ATOM 4808 N N . GLU B 2 133 ? 53.436 -0.210 -4.586 1.00 33.26 133 GLU B N 1
ATOM 4809 C CA . GLU B 2 133 ? 52.783 -1.457 -4.204 1.00 31.06 133 GLU B CA 1
ATOM 4810 C C . GLU B 2 133 ? 51.588 -1.188 -3.335 1.00 28.97 133 GLU B C 1
ATOM 4811 O O . GLU B 2 133 ? 50.968 -0.150 -3.488 1.00 28.34 133 GLU B O 1
ATOM 4817 N N . GLY B 2 134 ? 51.249 -2.121 -2.451 1.00 27.68 134 GLY B N 1
ATOM 4818 C CA . GLY B 2 134 ? 50.157 -1.956 -1.484 1.00 26.38 134 GLY B CA 1
ATOM 4819 C C . GLY B 2 134 ? 50.386 -0.851 -0.473 1.00 26.17 134 GLY B C 1
ATOM 4820 O O . GLY B 2 134 ? 51.498 -0.376 -0.276 1.00 25.21 134 GLY B O 1
ATOM 4821 N N . PRO B 2 135 ? 49.311 -0.391 0.162 1.00 26.76 135 PRO B N 1
ATOM 4822 C CA . PRO B 2 135 ? 49.523 0.717 1.086 1.00 26.01 135 PRO B CA 1
ATOM 4823 C C . PRO B 2 135 ? 50.207 0.205 2.340 1.00 26.29 135 PRO B C 1
ATOM 4824 O O . PRO B 2 135 ? 49.829 -0.838 2.852 1.00 26.43 135 PRO B O 1
ATOM 4828 N N . VAL B 2 136 ? 51.243 0.901 2.806 1.00 26.65 136 VAL B N 1
ATOM 4829 C CA . VAL B 2 136 ? 51.862 0.550 4.073 1.00 26.31 136 VAL B CA 1
ATOM 4830 C C . VAL B 2 136 ? 51.419 1.563 5.133 1.00 27.26 136 VAL B C 1
ATOM 4831 O O . VAL B 2 136 ? 51.270 1.221 6.310 1.00 27.07 136 VAL B O 1
ATOM 4835 N N . LEU B 2 137 ? 51.145 2.802 4.719 1.00 27.91 137 LEU B N 1
ATOM 4836 C CA . LEU B 2 137 ? 50.792 3.855 5.707 1.00 28.78 137 LEU B CA 1
ATOM 4837 C C . LEU B 2 137 ? 49.365 4.291 5.647 1.00 29.75 137 LEU B C 1
ATOM 4838 O O . LEU B 2 137 ? 48.834 4.414 4.564 1.00 31.68 137 LEU B O 1
ATOM 4843 N N . ASP B 2 138 ? 48.712 4.536 6.778 1.00 30.72 138 ASP B N 1
ATOM 4844 C CA . ASP B 2 138 ? 47.316 4.969 6.676 1.00 31.77 138 ASP B CA 1
ATOM 4845 C C . ASP B 2 138 ? 47.117 6.498 6.671 1.00 32.72 138 ASP B C 1
ATOM 4846 O O . ASP B 2 138 ? 46.717 7.101 7.668 1.00 33.34 138 ASP B O 1
ATOM 4851 N N . HIS B 2 139 ? 47.354 7.114 5.517 1.00 33.23 139 HIS B N 1
ATOM 4852 C CA . HIS B 2 139 ? 47.217 8.558 5.374 1.00 33.08 139 HIS B CA 1
ATOM 4853 C C . HIS B 2 139 ? 45.805 9.015 5.307 1.00 34.07 139 HIS B C 1
ATOM 4854 O O . HIS B 2 139 ? 45.546 10.133 4.950 1.00 36.00 139 HIS B O 1
ATOM 4861 N N . ARG B 2 140 ? 44.867 8.177 5.662 1.00 35.41 140 ARG B N 1
ATOM 4862 C CA . ARG B 2 140 ? 43.485 8.624 5.720 1.00 36.63 140 ARG B CA 1
ATOM 4863 C C . ARG B 2 140 ? 43.017 8.562 7.181 1.00 36.85 140 ARG B C 1
ATOM 4864 O O . ARG B 2 140 ? 41.818 8.484 7.454 1.00 36.51 140 ARG B O 1
ATOM 4872 N N . TYR B 2 141 ? 43.991 8.577 8.106 1.00 36.78 141 TYR B N 1
ATOM 4873 C CA . TYR B 2 141 ? 43.745 8.486 9.528 1.00 36.81 141 TYR B CA 1
ATOM 4874 C C . TYR B 2 141 ? 44.082 9.775 10.215 1.00 37.90 141 TYR B C 1
ATOM 4875 O O . TYR B 2 141 ? 45.234 10.156 10.292 1.00 37.48 141 TYR B O 1
ATOM 4884 N N . TYR B 2 142 ? 43.072 10.438 10.738 1.00 39.77 142 TYR B N 1
ATOM 4885 C CA . TYR B 2 142 ? 43.295 11.651 11.507 1.00 42.09 142 TYR B CA 1
ATOM 4886 C C . TYR B 2 142 ? 43.361 11.200 12.963 1.00 44.28 142 TYR B C 1
ATOM 4887 O O . TYR B 2 142 ? 42.794 10.148 13.316 1.00 45.50 142 TYR B O 1
ATOM 4896 N N . ALA B 2 143 ? 44.106 11.884 13.824 1.00 46.13 143 ALA B N 1
ATOM 4897 C CA . ALA B 2 143 ? 44.265 11.268 15.164 1.00 47.82 143 ALA B CA 1
ATOM 4898 C C . ALA B 2 143 ? 43.180 11.746 16.126 1.00 48.94 143 ALA B C 1
ATOM 4899 O O . ALA B 2 143 ? 43.439 11.997 17.296 1.00 49.76 143 ALA B O 1
ATOM 4901 N N . GLY B 2 144 ? 41.961 11.870 15.628 1.00 50.28 144 GLY B N 1
ATOM 4902 C CA . GLY B 2 144 ? 40.950 12.635 16.333 1.00 52.10 144 GLY B CA 1
ATOM 4903 C C . GLY B 2 144 ? 41.113 14.117 16.029 1.00 53.51 144 GLY B C 1
ATOM 4904 O O . GLY B 2 144 ? 40.147 14.887 16.121 1.00 54.06 144 GLY B O 1
ATOM 4905 N N . GLY B 2 145 ? 42.329 14.520 15.649 1.00 54.51 145 GLY B N 1
ATOM 4906 C CA . GLY B 2 145 ? 42.631 15.930 15.371 1.00 55.27 145 GLY B CA 1
ATOM 4907 C C . GLY B 2 145 ? 41.918 16.499 14.152 1.00 55.86 145 GLY B C 1
ATOM 4908 O O . GLY B 2 145 ? 41.156 15.795 13.482 1.00 55.84 145 GLY B O 1
ATOM 4909 N N . CYS B 2 146 ? 42.164 17.779 13.873 1.00 56.22 146 CYS B N 1
ATOM 4910 C CA . CYS B 2 146 ? 41.715 18.404 12.644 1.00 56.70 146 CYS B CA 1
ATOM 4911 C C . CYS B 2 146 ? 42.626 19.555 12.193 1.00 57.00 146 CYS B C 1
ATOM 4912 O O . CYS B 2 146 ? 42.313 20.737 12.394 1.00 57.45 146 CYS B O 1
ATOM 4915 N N . SER B 2 147 ? 43.749 19.203 11.571 1.00 56.95 147 SER B N 1
ATOM 4916 C CA . SER B 2 147 ? 44.690 20.185 11.039 1.00 56.98 147 SER B CA 1
ATOM 4917 C C . SER B 2 147 ? 44.218 20.751 9.670 1.00 57.04 147 SER B C 1
ATOM 4918 O O . SER B 2 147 ? 44.591 20.209 8.612 1.00 56.66 147 SER B O 1
ATOM 4921 N N . PRO B 2 148 ? 43.378 21.827 9.687 1.00 56.76 148 PRO B N 1
ATOM 4922 C CA . PRO B 2 148 ? 42.951 22.397 8.409 1.00 56.12 148 PRO B CA 1
ATOM 4923 C C . PRO B 2 148 ? 44.135 23.082 7.756 1.00 55.49 148 PRO B C 1
ATOM 4924 O O . PRO B 2 148 ? 44.986 23.634 8.454 1.00 56.12 148 PRO B O 1
ATOM 4928 N N . HIS B 2 149 ? 44.213 23.007 6.440 1.00 54.43 149 HIS B N 1
ATOM 4929 C CA . HIS B 2 149 ? 45.352 23.530 5.720 1.00 54.21 149 HIS B CA 1
ATOM 4930 C C . HIS B 2 149 ? 44.818 24.150 4.467 1.00 53.72 149 HIS B C 1
ATOM 4931 O O . HIS B 2 149 ? 44.065 23.526 3.724 1.00 53.08 149 HIS B O 1
ATOM 4938 N N . TYR B 2 150 ? 45.176 25.401 4.242 1.00 54.16 150 TYR B N 1
ATOM 4939 C CA . TYR B 2 150 ? 44.717 26.092 3.031 1.00 54.53 150 TYR B CA 1
ATOM 4940 C C . TYR B 2 150 ? 45.828 26.245 2.026 1.00 54.05 150 TYR B C 1
ATOM 4941 O O . TYR B 2 150 ? 46.872 26.793 2.344 1.00 53.92 150 TYR B O 1
ATOM 4950 N N . ILE B 2 151 ? 45.612 25.695 0.837 1.00 54.31 151 ILE B N 1
ATOM 4951 C CA . ILE B 2 151 ? 46.508 25.890 -0.305 1.00 54.89 151 ILE B CA 1
ATOM 4952 C C . ILE B 2 151 ? 45.677 26.318 -1.526 1.00 55.41 151 ILE B C 1
ATOM 4953 O O . ILE B 2 151 ? 44.617 25.733 -1.802 1.00 54.87 151 ILE B O 1
ATOM 4958 N N . LEU B 2 152 ? 46.155 27.357 -2.224 1.00 55.87 152 LEU B N 1
ATOM 4959 C CA . LEU B 2 152 ? 45.516 27.881 -3.423 1.00 56.50 152 LEU B CA 1
ATOM 4960 C C . LEU B 2 152 ? 43.988 27.800 -3.319 1.00 56.65 152 LEU B C 1
ATOM 4961 O O . LEU B 2 152 ? 43.342 27.107 -4.116 1.00 57.00 152 LEU B O 1
ATOM 4966 N N . ASN B 2 153 ? 43.422 28.458 -2.305 1.00 56.78 153 ASN B N 1
ATOM 4967 C CA . ASN B 2 153 ? 41.960 28.499 -2.102 1.00 56.35 153 ASN B CA 1
ATOM 4968 C C . ASN B 2 153 ? 41.228 27.149 -1.909 1.00 55.82 153 ASN B C 1
ATOM 4969 O O . ASN B 2 153 ? 40.049 27.039 -2.236 1.00 56.39 153 ASN B O 1
ATOM 4974 N N . THR B 2 154 ? 41.902 26.125 -1.385 1.00 54.80 154 THR B N 1
ATOM 4975 C CA . THR B 2 154 ? 41.201 24.868 -1.031 1.00 53.83 154 THR B CA 1
ATOM 4976 C C . THR B 2 154 ? 41.428 24.437 0.433 1.00 52.69 154 THR B C 1
ATOM 4977 O O . THR B 2 154 ? 42.548 24.511 0.941 1.00 51.95 154 THR B O 1
ATOM 4981 N N . ARG B 2 155 ? 40.343 23.994 1.083 1.00 51.68 155 ARG B N 1
ATOM 4982 C CA . ARG B 2 155 ? 40.344 23.583 2.486 1.00 50.93 155 ARG B CA 1
ATOM 4983 C C . ARG B 2 155 ? 40.789 22.131 2.575 1.00 50.07 155 ARG B C 1
ATOM 4984 O O . ARG B 2 155 ? 40.006 21.208 2.302 1.00 50.48 155 ARG B O 1
ATOM 4992 N N . PHE B 2 156 ? 42.052 21.928 2.937 1.00 48.12 156 PHE B N 1
ATOM 4993 C CA . PHE B 2 156 ? 42.625 20.588 2.992 1.00 46.23 156 PHE B CA 1
ATOM 4994 C C . PHE B 2 156 ? 42.712 20.037 4.423 1.00 44.84 156 PHE B C 1
ATOM 4995 O O . PHE B 2 156 ? 42.711 20.791 5.387 1.00 43.90 156 PHE B O 1
ATOM 5003 N N . ARG B 2 157 ? 42.789 18.719 4.558 1.00 43.34 157 ARG B N 1
ATOM 5004 C CA . ARG B 2 157 ? 42.886 18.122 5.886 1.00 42.38 157 ARG B CA 1
ATOM 5005 C C . ARG B 2 157 ? 44.117 17.280 6.010 1.00 41.35 157 ARG B C 1
ATOM 5006 O O . ARG B 2 157 ? 44.257 16.325 5.282 1.00 41.82 157 ARG B O 1
ATOM 5014 N N . LYS B 2 158 ? 44.985 17.624 6.950 1.00 40.35 158 LYS B N 1
ATOM 5015 C CA . LYS B 2 158 ? 46.224 16.908 7.141 1.00 39.44 158 LYS B CA 1
ATOM 5016 C C . LYS B 2 158 ? 45.989 15.620 7.901 1.00 38.45 158 LYS B C 1
ATOM 5017 O O . LYS B 2 158 ? 45.303 15.609 8.907 1.00 39.81 158 LYS B O 1
ATOM 5023 N N . PRO B 2 159 ? 46.519 14.514 7.395 1.00 37.26 159 PRO B N 1
ATOM 5024 C CA . PRO B 2 159 ? 46.527 13.255 8.109 1.00 36.56 159 PRO B CA 1
ATOM 5025 C C . PRO B 2 159 ? 47.465 13.299 9.278 1.00 36.20 159 PRO B C 1
ATOM 5026 O O . PRO B 2 159 ? 48.482 14.000 9.248 1.00 36.72 159 PRO B O 1
ATOM 5030 N N . TYR B 2 160 ? 47.147 12.513 10.289 1.00 35.41 160 TYR B N 1
ATOM 5031 C CA . TYR B 2 160 ? 47.973 12.406 11.480 1.00 34.48 160 TYR B CA 1
ATOM 5032 C C . TYR B 2 160 ? 49.433 12.068 11.161 1.00 33.67 160 TYR B C 1
ATOM 5033 O O . TYR B 2 160 ? 50.342 12.586 11.821 1.00 33.90 160 TYR B O 1
ATOM 5042 N N . ASN B 2 161 ? 49.656 11.208 10.170 1.00 32.30 161 ASN B N 1
ATOM 5043 C CA . ASN B 2 161 ? 50.998 10.746 9.823 1.00 32.71 161 ASN B CA 1
ATOM 5044 C C . ASN B 2 161 ? 51.936 11.842 9.329 1.00 33.12 161 ASN B C 1
ATOM 5045 O O . ASN B 2 161 ? 53.143 11.859 9.630 1.00 31.80 161 ASN B O 1
ATOM 5050 N N . VAL B 2 162 ? 51.363 12.764 8.571 1.00 33.52 162 VAL B N 1
ATOM 5051 C CA . VAL B 2 162 ? 52.155 13.734 7.914 1.00 34.81 162 VAL B CA 1
ATOM 5052 C C . VAL B 2 162 ? 52.593 14.793 8.895 1.00 35.91 162 VAL B C 1
ATOM 5053 O O . VAL B 2 162 ? 51.811 15.328 9.640 1.00 36.56 162 VAL B O 1
ATOM 5057 N N . GLU B 2 163 ? 53.876 15.090 8.876 1.00 38.12 163 GLU B N 1
ATOM 5058 C CA . GLU B 2 163 ? 54.469 16.040 9.799 1.00 39.47 163 GLU B CA 1
ATOM 5059 C C . GLU B 2 163 ? 54.352 17.406 9.152 1.00 40.30 163 GLU B C 1
ATOM 5060 O O . GLU B 2 163 ? 54.177 18.410 9.833 1.00 40.34 163 GLU B O 1
ATOM 5066 N N . SER B 2 164 ? 54.405 17.409 7.814 1.00 40.72 164 SER B N 1
ATOM 5067 C CA . SER B 2 164 ? 54.529 18.621 7.026 1.00 40.30 164 SER B CA 1
ATOM 5068 C C . SER B 2 164 ? 54.276 18.395 5.522 1.00 40.33 164 SER B C 1
ATOM 5069 O O . SER B 2 164 ? 54.760 17.425 4.904 1.00 38.88 164 SER B O 1
ATOM 5072 N N . TYR B 2 165 ? 53.528 19.339 4.960 1.00 40.88 165 TYR B N 1
ATOM 5073 C CA . TYR B 2 165 ? 53.231 19.397 3.554 1.00 41.68 165 TYR B CA 1
ATOM 5074 C C . TYR B 2 165 ? 53.151 20.835 3.118 1.00 42.54 165 TYR B C 1
ATOM 5075 O O . TYR B 2 165 ? 52.076 21.374 2.952 1.00 41.96 165 TYR B O 1
ATOM 5084 N N . THR B 2 166 ? 54.304 21.443 2.903 1.00 44.14 166 THR B N 1
ATOM 5085 C CA . THR B 2 166 ? 54.380 22.861 2.606 1.00 46.49 166 THR B CA 1
ATOM 5086 C C . THR B 2 166 ? 54.356 23.124 1.088 1.00 47.82 166 THR B C 1
ATOM 5087 O O . THR B 2 166 ? 55.056 22.446 0.336 1.00 47.19 166 THR B O 1
ATOM 5091 N N . PRO B 2 167 ? 53.558 24.118 0.649 1.00 49.49 167 PRO B N 1
ATOM 5092 C CA . PRO B 2 167 ? 53.463 24.657 -0.726 1.00 51.32 167 PRO B CA 1
ATOM 5093 C C . PRO B 2 167 ? 54.739 25.326 -1.187 1.00 53.14 167 PRO B C 1
ATOM 5094 O O . PRO B 2 167 ? 55.446 25.935 -0.380 1.00 53.75 167 PRO B O 1
ATOM 5098 N N . GLN B 2 168 ? 55.048 25.208 -2.472 1.00 55.13 168 GLN B N 1
ATOM 5099 C CA . GLN B 2 168 ? 56.263 25.833 -2.991 1.00 57.17 168 GLN B CA 1
ATOM 5100 C C . GLN B 2 168 ? 55.906 26.908 -3.982 1.00 58.55 168 GLN B C 1
ATOM 5101 O O . GLN B 2 168 ? 55.128 26.667 -4.909 1.00 57.77 168 GLN B O 1
ATOM 5107 N N . THR B 2 169 ? 56.491 28.086 -3.756 1.00 60.98 169 THR B N 1
ATOM 5108 C CA . THR B 2 169 ? 56.378 29.254 -4.636 1.00 63.10 169 THR B CA 1
ATOM 5109 C C . THR B 2 169 ? 56.660 28.886 -6.092 1.00 64.21 169 THR B C 1
ATOM 5110 O O . THR B 2 169 ? 57.765 28.443 -6.423 1.00 63.69 169 THR B O 1
ATOM 5114 N N . GLN B 2 170 ? 55.667 29.084 -6.956 1.00 66.02 170 GLN B N 1
ATOM 5115 C CA . GLN B 2 170 ? 55.789 28.682 -8.364 1.00 68.17 170 GLN B CA 1
ATOM 5116 C C . GLN B 2 170 ? 57.064 29.262 -9.034 1.00 68.84 170 GLN B C 1
ATOM 5117 O O . GLN B 2 170 ? 57.315 30.475 -8.963 1.00 69.28 170 GLN B O 1
ATOM 5123 N N . GLY B 2 171 ? 57.867 28.380 -9.644 1.00 69.40 171 GLY B N 1
ATOM 5124 C CA . GLY B 2 171 ? 59.181 28.738 -10.217 1.00 69.65 171 GLY B CA 1
ATOM 5125 C C . GLY B 2 171 ? 59.161 29.303 -11.634 1.00 69.72 171 GLY B C 1
ATOM 5126 O O . GLY B 2 171 ? 58.517 30.319 -11.900 1.00 69.45 171 GLY B O 1
ATOM 5127 N N . LYS B 2 172 ? 59.877 28.643 -12.542 1.00 69.77 172 LYS B N 1
ATOM 5128 C CA . LYS B 2 172 ? 59.991 29.089 -13.941 1.00 69.96 172 LYS B CA 1
ATOM 5129 C C . LYS B 2 172 ? 60.199 27.907 -14.891 1.00 69.72 172 LYS B C 1
ATOM 5130 O O . LYS B 2 172 ? 60.914 26.954 -14.564 1.00 69.89 172 LYS B O 1
ATOM 5136 N N . TYR B 2 173 ? 59.599 27.967 -16.077 1.00 69.37 173 TYR B N 1
ATOM 5137 C CA . TYR B 2 173 ? 59.844 26.924 -17.087 1.00 68.93 173 TYR B CA 1
ATOM 5138 C C . TYR B 2 173 ? 61.318 26.818 -17.528 1.00 67.84 173 TYR B C 1
ATOM 5139 O O . TYR B 2 173 ? 61.644 26.091 -18.464 1.00 68.27 173 TYR B O 1
ATOM 5148 N N . GLU B 2 174 ? 62.203 27.537 -16.846 1.00 66.46 174 GLU B N 1
ATOM 5149 C CA . GLU B 2 174 ? 63.637 27.372 -17.041 1.00 65.20 174 GLU B CA 1
ATOM 5150 C C . GLU B 2 174 ? 63.933 25.918 -17.397 1.00 64.30 174 GLU B C 1
ATOM 5151 O O . GLU B 2 174 ? 63.884 25.037 -16.536 1.00 64.36 174 GLU B O 1
ATOM 5157 N N . PHE B 2 175 ? 64.185 25.670 -18.680 1.00 62.95 175 PHE B N 1
ATOM 5158 C CA . PHE B 2 175 ? 64.765 24.410 -19.125 1.00 61.51 175 PHE B CA 1
ATOM 5159 C C . PHE B 2 175 ? 66.278 24.452 -18.924 1.00 61.46 175 PHE B C 1
ATOM 5160 O O . PHE B 2 175 ? 66.909 25.443 -19.288 1.00 61.36 175 PHE B O 1
ATOM 5168 N N . ILE B 2 176 ? 66.841 23.411 -18.299 1.00 61.39 176 ILE B N 1
ATOM 5169 C CA . ILE B 2 176 ? 68.283 23.170 -18.301 1.00 61.27 176 ILE B CA 1
ATOM 5170 C C . ILE B 2 176 ? 68.539 22.487 -19.618 1.00 61.53 176 ILE B C 1
ATOM 5171 O O . ILE B 2 176 ? 67.657 21.816 -20.136 1.00 61.56 176 ILE B O 1
ATOM 5176 N N . LEU B 2 177 ? 69.743 22.624 -20.160 1.00 62.01 177 LEU B N 1
ATOM 5177 C CA . LEU B 2 177 ? 70.048 22.010 -21.445 1.00 62.27 177 LEU B CA 1
ATOM 5178 C C . LEU B 2 177 ? 71.398 21.318 -21.406 1.00 62.92 177 LEU B C 1
ATOM 5179 O O . LEU B 2 177 ? 72.409 21.972 -21.141 1.00 63.42 177 LEU B O 1
ATOM 5184 N N . LYS B 2 178 ? 71.410 19.998 -21.626 1.00 63.16 178 LYS B N 1
ATOM 5185 C CA . LYS B 2 178 ? 72.655 19.228 -21.645 1.00 63.57 178 LYS B CA 1
ATOM 5186 C C . LYS B 2 178 ? 72.976 18.574 -23.005 1.00 63.98 178 LYS B C 1
ATOM 5187 O O . LYS B 2 178 ? 72.207 17.776 -23.554 1.00 63.83 178 LYS B O 1
ATOM 5193 N N . GLU B 2 179 ? 74.138 18.949 -23.526 1.00 64.45 179 GLU B N 1
ATOM 5194 C CA . GLU B 2 179 ? 74.740 18.407 -24.742 1.00 64.91 179 GLU B CA 1
ATOM 5195 C C . GLU B 2 179 ? 75.232 16.980 -24.462 1.00 65.20 179 GLU B C 1
ATOM 5196 O O . GLU B 2 179 ? 75.468 16.646 -23.303 1.00 65.61 179 GLU B O 1
ATOM 5202 N N . TYR B 2 180 ? 75.355 16.135 -25.490 1.00 65.24 180 TYR B N 1
ATOM 5203 C CA . TYR B 2 180 ? 76.070 14.847 -25.384 1.00 65.56 180 TYR B CA 1
ATOM 5204 C C . TYR B 2 180 ? 76.519 14.342 -26.759 1.00 66.66 180 TYR B C 1
ATOM 5205 O O . TYR B 2 180 ? 75.741 14.403 -27.732 1.00 66.60 180 TYR B O 1
ATOM 5214 N N . GLU B 2 181 ? 77.749 13.821 -26.850 1.00 67.51 181 GLU B N 1
ATOM 5215 C CA . GLU B 2 181 ? 78.226 13.299 -28.138 1.00 68.22 181 GLU B CA 1
ATOM 5216 C C . GLU B 2 181 ? 77.864 11.841 -28.346 1.00 68.07 181 GLU B C 1
ATOM 5217 O O . GLU B 2 181 ? 77.003 11.549 -29.160 1.00 68.51 181 GLU B O 1
ATOM 5223 N N . SER B 2 182 ? 78.506 10.917 -27.635 1.00 67.93 182 SER B N 1
ATOM 5224 C CA . SER B 2 182 ? 78.172 9.503 -27.836 1.00 67.57 182 SER B CA 1
ATOM 5225 C C . SER B 2 182 ? 76.833 9.133 -27.166 1.00 67.32 182 SER B C 1
ATOM 5226 O O . SER B 2 182 ? 76.405 9.763 -26.194 1.00 67.00 182 SER B O 1
ATOM 5229 N N . TYR B 2 183 ? 76.162 8.131 -27.727 1.00 67.00 183 TYR B N 1
ATOM 5230 C CA . TYR B 2 183 ? 74.992 7.554 -27.100 1.00 66.67 183 TYR B CA 1
ATOM 5231 C C . TYR B 2 183 ? 75.379 7.010 -25.746 1.00 66.76 183 TYR B C 1
ATOM 5232 O O . TYR B 2 183 ? 74.632 7.170 -24.792 1.00 67.02 183 TYR B O 1
ATOM 5241 N N . SER B 2 184 ? 76.547 6.372 -25.678 1.00 66.98 184 SER B N 1
ATOM 5242 C CA . SER B 2 184 ? 77.160 5.969 -24.407 1.00 67.27 184 SER B CA 1
ATOM 5243 C C . SER B 2 184 ? 77.166 7.098 -23.371 1.00 67.20 184 SER B C 1
ATOM 5244 O O . SER B 2 184 ? 76.768 6.887 -22.236 1.00 67.06 184 SER B O 1
ATOM 5247 N N . ASP B 2 185 ? 77.617 8.282 -23.780 1.00 67.52 185 ASP B N 1
ATOM 5248 C CA . ASP B 2 185 ? 77.612 9.470 -22.929 1.00 68.28 185 ASP B CA 1
ATOM 5249 C C . ASP B 2 185 ? 76.195 9.848 -22.525 1.00 68.52 185 ASP B C 1
ATOM 5250 O O . ASP B 2 185 ? 75.970 10.594 -21.561 1.00 68.27 185 ASP B O 1
ATOM 5255 N N . PHE B 2 186 ? 75.239 9.346 -23.293 1.00 68.76 186 PHE B N 1
ATOM 5256 C CA . PHE B 2 186 ? 73.850 9.647 -23.047 1.00 68.65 186 PHE B CA 1
ATOM 5257 C C . PHE B 2 186 ? 73.233 8.792 -21.924 1.00 69.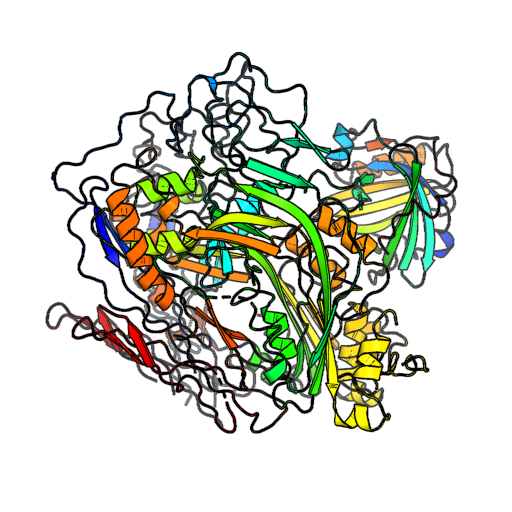75 186 PHE B C 1
ATOM 5258 O O . PHE B 2 186 ? 72.207 9.174 -21.369 1.00 69.93 186 PHE B O 1
ATOM 5266 N N . GLU B 2 187 ? 73.840 7.660 -21.571 1.00 70.86 187 GLU B N 1
ATOM 5267 C CA . GLU B 2 187 ? 73.460 7.003 -20.314 1.00 72.18 187 GLU B CA 1
ATOM 5268 C C . GLU B 2 187 ? 74.133 7.678 -19.096 1.00 73.28 187 GLU B C 1
ATOM 5269 O O . GLU B 2 187 ? 75.128 7.205 -18.534 1.00 73.34 187 GLU B O 1
ATOM 5275 N N . ARG B 2 188 ? 73.569 8.854 -18.787 1.00 74.59 188 ARG B N 1
ATOM 5276 C CA . ARG B 2 188 ? 73.796 9.732 -17.622 1.00 75.37 188 ARG B CA 1
ATOM 5277 C C . ARG B 2 188 ? 72.441 10.428 -17.410 1.00 75.76 188 ARG B C 1
ATOM 5278 O O . ARG B 2 188 ? 72.232 11.170 -16.443 1.00 75.65 188 ARG B O 1
ATOM 5286 N N . ASN B 2 189 ? 71.543 10.186 -18.367 1.00 76.31 189 ASN B N 1
ATOM 5287 C CA . ASN B 2 189 ? 70.165 10.656 -18.372 1.00 76.88 189 ASN B CA 1
ATOM 5288 C C . ASN B 2 189 ? 69.214 9.513 -18.172 1.00 77.26 189 ASN B C 1
ATOM 5289 O O . ASN B 2 189 ? 68.094 9.707 -17.713 1.00 77.63 189 ASN B O 1
ATOM 5294 N N . VAL B 2 190 ? 69.643 8.322 -18.571 1.00 77.82 190 VAL B N 1
ATOM 5295 C CA . VAL B 2 190 ? 68.748 7.183 -18.598 1.00 78.07 190 VAL B CA 1
ATOM 5296 C C . VAL B 2 190 ? 69.184 6.080 -17.661 1.00 78.71 190 VAL B C 1
ATOM 5297 O O . VAL B 2 190 ? 68.371 5.234 -17.327 1.00 79.39 190 VAL B O 1
ATOM 5301 N N . THR B 2 191 ? 70.442 6.069 -17.222 1.00 79.33 191 THR B N 1
ATOM 5302 C CA . THR B 2 191 ? 70.771 5.246 -16.051 1.00 79.86 191 THR B CA 1
ATOM 5303 C C . THR B 2 191 ? 70.144 5.870 -14.781 1.00 80.28 191 THR B C 1
ATOM 5304 O O . THR B 2 191 ? 70.740 5.874 -13.701 1.00 80.10 191 THR B O 1
ATOM 5308 N N . GLU B 2 192 ? 68.939 6.421 -14.971 1.00 80.89 192 GLU B N 1
ATOM 5309 C CA . GLU B 2 192 ? 68.000 6.825 -13.921 1.00 81.44 192 GLU B CA 1
ATOM 5310 C C . GLU B 2 192 ? 66.723 7.395 -14.539 1.00 81.22 192 GLU B C 1
ATOM 5311 O O . GLU B 2 192 ? 66.043 6.726 -15.320 1.00 80.91 192 GLU B O 1
ATOM 5317 N N . SER B 2 198 ? 69.752 0.013 -6.936 1.00 59.80 198 SER B N 1
ATOM 5318 C CA . SER B 2 198 ? 70.270 1.378 -6.961 1.00 59.94 198 SER B CA 1
ATOM 5319 C C . SER B 2 198 ? 71.650 1.379 -6.301 1.00 60.07 198 SER B C 1
ATOM 5320 O O . SER B 2 198 ? 72.484 0.527 -6.628 1.00 60.45 198 SER B O 1
ATOM 5323 N N . GLY B 2 199 ? 71.897 2.304 -5.372 1.00 59.67 199 GLY B N 1
ATOM 5324 C CA . GLY B 2 199 ? 73.141 2.292 -4.587 1.00 58.93 199 GLY B CA 1
ATOM 5325 C C . GLY B 2 199 ? 72.936 2.110 -3.085 1.00 58.47 199 GLY B C 1
ATOM 5326 O O . GLY B 2 199 ? 73.023 3.076 -2.312 1.00 58.76 199 GLY B O 1
ATOM 5327 N N . PHE B 2 200 ? 72.691 0.875 -2.657 1.00 57.39 200 PHE B N 1
ATOM 5328 C CA . PHE B 2 200 ? 72.315 0.607 -1.256 1.00 56.44 200 PHE B CA 1
ATOM 5329 C C . PHE B 2 200 ? 73.456 0.581 -0.246 1.00 56.24 200 PHE B C 1
ATOM 5330 O O . PHE B 2 200 ? 74.478 -0.066 -0.467 1.00 56.45 200 PHE B O 1
ATOM 5338 N N . SER B 2 201 ? 73.269 1.286 0.868 1.00 55.82 201 SER B N 1
ATOM 5339 C CA . SER B 2 201 ? 74.168 1.147 2.027 1.00 55.46 201 SER B CA 1
ATOM 5340 C C . SER B 2 201 ? 73.560 0.233 3.096 1.00 55.14 201 SER B C 1
ATOM 5341 O O . SER B 2 201 ? 72.408 0.431 3.495 1.00 55.48 201 SER B O 1
ATOM 5344 N N . PHE B 2 202 ? 74.357 -0.738 3.552 1.00 54.52 202 PHE B N 1
ATOM 5345 C CA . PHE B 2 202 ? 73.992 -1.738 4.578 1.00 53.56 202 PHE B CA 1
ATOM 5346 C C . PHE B 2 202 ? 72.581 -1.671 5.178 1.00 52.43 202 PHE B C 1
ATOM 5347 O O . PHE B 2 202 ? 72.109 -0.608 5.601 1.00 52.27 202 PHE B O 1
ATOM 5355 N N . GLY B 2 203 ? 71.932 -2.830 5.248 1.00 51.37 203 GLY B N 1
ATOM 5356 C CA . GLY B 2 203 ? 70.533 -2.922 5.701 1.00 49.93 203 GLY B CA 1
ATOM 5357 C C . GLY B 2 203 ? 69.548 -2.329 4.701 1.00 48.73 203 GLY B C 1
ATOM 5358 O O . GLY B 2 203 ? 68.445 -1.933 5.075 1.00 48.34 203 GLY B O 1
ATOM 5359 N N . PHE B 2 204 ? 69.962 -2.260 3.433 1.00 47.57 204 PHE B N 1
ATOM 5360 C CA . PHE B 2 204 ? 69.166 -1.665 2.341 1.00 46.82 204 PHE B CA 1
ATOM 5361 C C . PHE B 2 204 ? 68.688 -0.233 2.640 1.00 46.13 204 PHE B C 1
ATOM 5362 O O . PHE B 2 204 ? 67.658 0.219 2.162 1.00 46.20 204 PHE B O 1
ATOM 5370 N N . LYS B 2 205 ? 69.483 0.465 3.428 1.00 46.19 205 LYS B N 1
ATOM 5371 C CA . LYS B 2 205 ? 69.265 1.862 3.783 1.00 46.04 205 LYS B CA 1
ATOM 5372 C C . LYS B 2 205 ? 69.875 2.755 2.737 1.00 45.81 205 LYS B C 1
ATOM 5373 O O . LYS B 2 205 ? 70.789 2.349 2.026 1.00 44.43 205 LYS B O 1
ATOM 5379 N N . ILE B 2 206 ? 69.323 3.964 2.658 1.00 46.41 206 ILE B N 1
ATOM 5380 C CA . ILE B 2 206 ? 69.797 5.023 1.791 1.00 46.92 206 ILE B CA 1
ATOM 5381 C C . ILE B 2 206 ? 69.590 6.357 2.495 1.00 47.71 206 ILE B C 1
ATOM 5382 O O . ILE B 2 206 ? 68.468 6.820 2.617 1.00 47.46 206 ILE B O 1
ATOM 5387 N N . PRO B 2 207 ? 70.672 7.000 2.942 1.00 48.91 207 PRO B N 1
ATOM 5388 C CA . PRO B 2 207 ? 70.468 8.328 3.513 1.00 49.42 207 PRO B CA 1
ATOM 5389 C C . PRO B 2 207 ? 70.410 9.392 2.401 1.00 50.08 207 PRO B C 1
ATOM 5390 O O . PRO B 2 207 ? 71.137 9.289 1.401 1.00 50.62 207 PRO B O 1
ATOM 5394 N N . GLY B 2 208 ? 69.537 10.386 2.546 1.00 49.93 208 GLY B N 1
ATOM 5395 C CA . GLY B 2 208 ? 69.496 11.480 1.568 1.00 49.66 208 GLY B CA 1
ATOM 5396 C C . GLY B 2 208 ? 68.639 11.320 0.314 1.00 49.33 208 GLY B C 1
ATOM 5397 O O . GLY B 2 208 ? 68.607 10.268 -0.314 1.00 49.28 208 GLY B O 1
ATOM 5398 N N . ILE B 2 209 ? 67.984 12.416 -0.055 1.00 48.66 209 ILE B N 1
ATOM 5399 C CA . ILE B 2 209 ? 67.051 12.480 -1.154 1.00 48.28 209 ILE B CA 1
ATOM 5400 C C . ILE B 2 209 ? 67.693 11.924 -2.424 1.00 48.05 209 ILE B C 1
ATOM 5401 O O . ILE B 2 209 ? 68.920 12.011 -2.616 1.00 47.86 209 ILE B O 1
ATOM 5406 N N . PHE B 2 210 ? 66.863 11.316 -3.268 1.00 46.86 210 PHE B N 1
ATOM 5407 C CA . PHE B 2 210 ? 67.285 10.927 -4.599 1.00 45.62 210 PHE B CA 1
ATOM 5408 C C . PHE B 2 210 ? 66.124 10.939 -5.581 1.00 46.40 210 PHE B C 1
ATOM 5409 O O . PHE B 2 210 ? 64.967 10.728 -5.199 1.00 46.27 210 PHE B O 1
ATOM 5417 N N . GLU B 2 211 ? 66.445 11.234 -6.836 1.00 47.46 211 GLU B N 1
ATOM 5418 C CA . GLU B 2 211 ? 65.476 11.206 -7.903 1.00 48.71 211 GLU B CA 1
ATOM 5419 C C . GLU B 2 211 ? 64.942 9.789 -7.938 1.00 48.79 211 GLU B C 1
ATOM 5420 O O . GLU B 2 211 ? 65.697 8.829 -8.082 1.00 48.29 211 GLU B O 1
ATOM 5426 N N . LEU B 2 212 ? 63.633 9.690 -7.761 1.00 49.47 212 LEU B N 1
ATOM 5427 C CA . LEU B 2 212 ? 62.922 8.455 -7.917 1.00 50.63 212 LEU B CA 1
ATOM 5428 C C . LEU B 2 212 ? 62.864 8.190 -9.408 1.00 51.92 212 LEU B C 1
ATOM 5429 O O . LEU B 2 212 ? 62.082 8.799 -10.149 1.00 51.89 212 LEU B O 1
ATOM 5434 N N . GLY B 2 213 ? 63.717 7.281 -9.839 1.00 53.59 213 GLY B N 1
ATOM 5435 C CA . GLY B 2 213 ? 63.790 6.916 -11.229 1.00 56.63 213 GLY B CA 1
ATOM 5436 C C . GLY B 2 213 ? 62.645 5.992 -11.528 1.00 58.31 213 GLY B C 1
ATOM 5437 O O . GLY B 2 213 ? 62.817 4.992 -12.211 1.00 58.41 213 GLY B O 1
ATOM 5438 N N . ILE B 2 214 ? 61.473 6.330 -11.008 1.00 60.50 214 ILE B N 1
ATOM 5439 C CA . ILE B 2 214 ? 60.302 5.483 -11.177 1.00 62.71 214 ILE B CA 1
ATOM 5440 C C . ILE B 2 214 ? 60.477 4.629 -12.461 1.00 63.66 214 ILE B C 1
ATOM 5441 O O . ILE B 2 214 ? 60.647 3.404 -12.394 1.00 63.69 214 ILE B O 1
ATOM 5446 N N . SER B 2 215 ? 60.506 5.284 -13.614 1.00 65.01 215 SER B N 1
ATOM 5447 C CA . SER B 2 215 ? 60.753 4.588 -14.864 1.00 65.97 215 SER B CA 1
ATOM 5448 C C . SER B 2 215 ? 62.063 3.770 -14.782 1.00 67.21 215 SER B C 1
ATOM 5449 O O . SER B 2 215 ? 63.169 4.314 -14.954 1.00 67.54 215 SER B O 1
ATOM 5452 N N . SER B 2 216 ? 61.923 2.485 -14.433 1.00 68.30 216 SER B N 1
ATOM 5453 C CA . SER B 2 216 ? 63.022 1.488 -14.472 1.00 69.15 216 SER B CA 1
ATOM 5454 C C . SER B 2 216 ? 62.565 0.248 -15.257 1.00 69.86 216 SER B C 1
ATOM 5455 O O . SER B 2 216 ? 62.377 0.317 -16.489 1.00 70.25 216 SER B O 1
ATOM 5458 N N . GLN B 2 217 ? 62.378 -0.878 -14.551 1.00 69.85 217 GLN B N 1
ATOM 5459 C CA . GLN B 2 217 ? 61.688 -2.028 -15.124 1.00 69.60 217 GLN B CA 1
ATOM 5460 C C . GLN B 2 217 ? 60.216 -1.640 -15.185 1.00 69.37 217 GLN B C 1
ATOM 5461 O O . GLN B 2 217 ? 59.369 -2.375 -15.724 1.00 68.89 217 GLN B O 1
ATOM 5467 N N . SER B 2 218 ? 59.936 -0.466 -14.616 1.00 68.65 218 SER B N 1
ATOM 5468 C CA . SER B 2 218 ? 58.636 0.158 -14.703 1.00 68.53 218 SER B CA 1
ATOM 5469 C C . SER B 2 218 ? 58.015 -0.012 -16.097 1.00 68.16 218 SER B C 1
ATOM 5470 O O . SER B 2 218 ? 58.211 -1.059 -16.750 1.00 67.97 218 SER B O 1
ATOM 5473 N N . ASP B 2 219 ? 57.255 0.983 -16.558 1.00 67.35 219 ASP B N 1
ATOM 5474 C CA . ASP B 2 219 ? 56.220 0.638 -17.537 1.00 66.33 219 ASP B CA 1
ATOM 5475 C C . ASP B 2 219 ? 56.012 1.465 -18.785 1.00 65.10 219 ASP B C 1
ATOM 5476 O O . ASP B 2 219 ? 55.898 0.910 -19.850 1.00 65.16 219 ASP B O 1
ATOM 5481 N N . ARG B 2 220 ? 55.944 2.780 -18.667 1.00 64.21 220 ARG B N 1
ATOM 5482 C CA . ARG B 2 220 ? 56.229 3.623 -19.830 1.00 62.43 220 ARG B CA 1
ATOM 5483 C C . ARG B 2 220 ? 57.531 4.393 -19.688 1.00 61.05 220 ARG B C 1
ATOM 5484 O O . ARG B 2 220 ? 57.639 5.575 -20.047 1.00 60.87 220 ARG B O 1
ATOM 5492 N N . GLY B 2 221 ? 58.503 3.697 -19.112 1.00 59.11 221 GLY B N 1
ATOM 5493 C CA . GLY B 2 221 ? 59.896 3.918 -19.405 1.00 57.01 221 GLY B CA 1
ATOM 5494 C C . GLY B 2 221 ? 60.143 2.930 -20.517 1.00 55.78 221 GLY B C 1
ATOM 5495 O O . GLY B 2 221 ? 61.157 2.978 -21.194 1.00 56.53 221 GLY B O 1
ATOM 5496 N N . LYS B 2 222 ? 59.184 2.039 -20.730 1.00 54.16 222 LYS B N 1
ATOM 5497 C CA . LYS B 2 222 ? 59.327 1.037 -21.752 1.00 52.64 222 LYS B CA 1
ATOM 5498 C C . LYS B 2 222 ? 59.108 1.615 -23.163 1.00 52.30 222 LYS B C 1
ATOM 5499 O O . LYS B 2 222 ? 59.576 1.045 -24.141 1.00 52.36 222 LYS B O 1
ATOM 5505 N N . HIS B 2 223 ? 58.452 2.763 -23.295 1.00 51.31 223 HIS B N 1
ATOM 5506 C CA . HIS B 2 223 ? 58.481 3.417 -24.608 1.00 50.16 223 HIS B CA 1
ATOM 5507 C C . HIS B 2 223 ? 59.652 4.366 -24.755 1.00 49.36 223 HIS B C 1
ATOM 5508 O O . HIS B 2 223 ? 60.001 4.757 -25.849 1.00 49.60 223 HIS B O 1
ATOM 5515 N N . TYR B 2 224 ? 60.289 4.704 -23.646 1.00 48.62 224 TYR B N 1
ATOM 5516 C CA . TYR B 2 224 ? 61.521 5.481 -23.689 1.00 47.96 224 TYR B CA 1
ATOM 5517 C C . TYR B 2 224 ? 62.648 4.596 -24.177 1.00 46.86 224 TYR B C 1
ATOM 5518 O O . TYR B 2 224 ? 63.456 5.007 -25.013 1.00 46.73 224 TYR B O 1
ATOM 5527 N N . ILE B 2 225 ? 62.708 3.382 -23.632 1.00 45.25 225 ILE B N 1
ATOM 5528 C CA . ILE B 2 225 ? 63.729 2.440 -24.043 1.00 43.85 225 ILE B CA 1
ATOM 5529 C C . ILE B 2 225 ? 63.541 2.008 -25.531 1.00 43.45 225 ILE B C 1
ATOM 5530 O O . ILE B 2 225 ? 64.517 1.914 -26.266 1.00 42.94 225 ILE B O 1
ATOM 5535 N N . ARG B 2 226 ? 62.309 1.763 -25.971 1.00 42.34 226 ARG B N 1
ATOM 5536 C CA . ARG B 2 226 ? 62.081 1.438 -27.371 1.00 42.99 226 ARG B CA 1
ATOM 5537 C C . ARG B 2 226 ? 62.679 2.542 -28.291 1.00 42.59 226 ARG B C 1
ATOM 5538 O O . ARG B 2 226 ? 63.373 2.271 -29.281 1.00 41.53 226 ARG B O 1
ATOM 5546 N N . ARG B 2 227 ? 62.448 3.788 -27.898 1.00 42.66 227 ARG B N 1
ATOM 5547 C CA . ARG B 2 227 ? 62.735 4.917 -28.751 1.00 42.62 227 ARG B CA 1
ATOM 5548 C C . ARG B 2 227 ? 64.193 5.333 -28.803 1.00 42.09 227 ARG B C 1
ATOM 5549 O O . ARG B 2 227 ? 64.660 5.662 -29.869 1.00 42.44 227 ARG B O 1
ATOM 5557 N N . THR B 2 228 ? 64.904 5.308 -27.679 1.00 41.96 228 THR B N 1
ATOM 5558 C CA . THR B 2 228 ? 66.292 5.777 -27.613 1.00 41.55 228 THR B CA 1
ATOM 5559 C C . THR B 2 228 ? 67.358 4.702 -27.910 1.00 42.33 228 THR B C 1
ATOM 5560 O O . THR B 2 228 ? 68.477 5.035 -28.310 1.00 42.23 228 THR B O 1
ATOM 5564 N N . LYS B 2 229 ? 67.028 3.424 -27.721 1.00 43.25 229 LYS B N 1
ATOM 5565 C CA . LYS B 2 229 ? 68.025 2.348 -27.846 1.00 44.47 229 LYS B CA 1
ATOM 5566 C C . LYS B 2 229 ? 68.419 2.090 -29.317 1.00 45.39 229 LYS B C 1
ATOM 5567 O O . LYS B 2 229 ? 69.517 1.573 -29.615 1.00 45.08 229 LYS B O 1
ATOM 5573 N N . ARG B 2 230 ? 67.534 2.482 -30.237 1.00 46.56 230 ARG B N 1
ATOM 5574 C CA . ARG B 2 230 ? 67.830 2.388 -31.670 1.00 47.34 230 ARG B CA 1
ATOM 5575 C C . ARG B 2 230 ? 68.984 3.299 -32.052 1.00 47.97 230 ARG B C 1
ATOM 5576 O O . ARG B 2 230 ? 69.542 3.169 -33.115 1.00 48.13 230 ARG B O 1
ATOM 5584 N N . PHE B 2 231 ? 69.361 4.210 -31.173 1.00 49.17 231 PHE B N 1
ATOM 5585 C CA . PHE B 2 231 ? 70.463 5.098 -31.502 1.00 49.95 231 PHE B CA 1
ATOM 5586 C C . PHE B 2 231 ? 71.777 4.645 -30.906 1.00 50.32 231 PHE B C 1
ATOM 5587 O O . PHE B 2 231 ? 72.636 5.464 -30.624 1.00 50.63 231 PHE B O 1
ATOM 5595 N N . SER B 2 232 ? 71.954 3.330 -30.797 1.00 51.78 232 SER B N 1
ATOM 5596 C CA . SER B 2 232 ? 73.178 2.739 -30.195 1.00 53.08 232 SER B CA 1
ATOM 5597 C C . SER B 2 232 ? 74.411 2.687 -31.099 1.00 53.93 232 SER B C 1
ATOM 5598 O O . SER B 2 232 ? 75.501 3.027 -30.640 1.00 53.53 232 SER B O 1
ATOM 5601 N N . HIS B 2 233 ? 74.255 2.233 -32.350 1.00 55.74 233 HIS B N 1
ATOM 5602 C CA . HIS B 2 233 ? 75.286 2.483 -33.388 1.00 57.88 233 HIS B CA 1
ATOM 5603 C C . HIS B 2 233 ? 75.268 3.997 -33.567 1.00 58.27 233 HIS B C 1
ATOM 5604 O O . HIS B 2 233 ? 74.577 4.573 -34.450 1.00 58.19 233 HIS B O 1
ATOM 5611 N N . THR B 2 234 ? 76.048 4.615 -32.679 1.00 58.33 234 THR B N 1
ATOM 5612 C CA . THR B 2 234 ? 75.895 6.011 -32.320 1.00 58.47 234 THR B CA 1
ATOM 5613 C C . THR B 2 234 ? 76.545 6.923 -33.345 1.00 58.10 234 THR B C 1
ATOM 5614 O O . THR B 2 234 ? 77.590 7.521 -33.081 1.00 58.43 234 THR B O 1
ATOM 5618 N N . LYS B 2 235 ? 75.929 7.034 -34.517 1.00 57.30 235 LYS B N 1
ATOM 5619 C CA . LYS B 2 235 ? 76.313 8.106 -35.432 1.00 56.72 235 LYS B CA 1
ATOM 5620 C C . LYS B 2 235 ? 75.655 9.389 -34.909 1.00 55.87 235 LYS B C 1
ATOM 5621 O O . LYS B 2 235 ? 75.778 10.466 -35.499 1.00 55.87 235 LYS B O 1
ATOM 5627 N N . SER B 2 236 ? 74.950 9.249 -33.787 1.00 54.47 236 SER B N 1
ATOM 5628 C CA . SER B 2 236 ? 74.007 10.265 -33.341 1.00 52.98 236 SER B CA 1
ATOM 5629 C C . SER B 2 236 ? 74.554 11.083 -32.186 1.00 51.69 236 SER B C 1
ATOM 5630 O O . SER B 2 236 ? 75.311 10.600 -31.355 1.00 51.69 236 SER B O 1
ATOM 5633 N N . VAL B 2 237 ? 74.126 12.330 -32.156 1.00 50.21 237 VAL B N 1
ATOM 5634 C CA . VAL B 2 237 ? 74.481 13.270 -31.136 1.00 48.61 237 VAL B CA 1
ATOM 5635 C C . VAL B 2 237 ? 73.166 13.729 -30.473 1.00 48.09 237 VAL B C 1
ATOM 5636 O O . VAL B 2 237 ? 72.121 13.788 -31.139 1.00 46.76 237 VAL B O 1
ATOM 5640 N N . PHE B 2 238 ? 73.224 14.032 -29.167 1.00 47.30 238 PHE B N 1
ATOM 5641 C CA . PHE B 2 238 ? 72.010 14.153 -28.343 1.00 46.51 238 PHE B CA 1
ATOM 5642 C C . PHE B 2 238 ? 71.922 15.417 -27.552 1.00 46.04 238 PHE B C 1
ATOM 5643 O O . PHE B 2 238 ? 72.791 15.700 -26.727 1.00 46.46 238 PHE B O 1
ATOM 5651 N N . LEU B 2 239 ? 70.856 16.172 -27.771 1.00 45.68 239 LEU B N 1
ATOM 5652 C CA . LEU B 2 239 ? 70.570 17.284 -26.882 1.00 45.37 239 LEU B CA 1
ATOM 5653 C C . LEU B 2 239 ? 69.440 16.940 -25.920 1.00 45.24 239 LEU B C 1
ATOM 5654 O O . LEU B 2 239 ? 68.401 16.424 -26.328 1.00 45.17 239 LEU B O 1
ATOM 5659 N N . HIS B 2 240 ? 69.653 17.235 -24.639 1.00 45.22 240 HIS B N 1
ATOM 5660 C CA . HIS B 2 240 ? 68.672 16.936 -23.599 1.00 44.53 240 HIS B CA 1
ATOM 5661 C C . HIS B 2 240 ? 68.073 18.136 -22.896 1.00 44.52 240 HIS B C 1
ATOM 5662 O O . HIS B 2 240 ? 68.780 18.885 -22.214 1.00 45.43 240 HIS B O 1
ATOM 5669 N N . ALA B 2 241 ? 66.763 18.293 -22.987 1.00 43.77 241 ALA B N 1
ATOM 5670 C CA . ALA B 2 241 ? 66.116 19.411 -22.297 1.00 42.94 241 ALA B CA 1
ATOM 5671 C C . ALA B 2 241 ? 65.318 18.927 -21.090 1.00 42.55 241 ALA B C 1
ATOM 5672 O O . ALA B 2 241 ? 64.677 17.884 -21.135 1.00 42.17 241 ALA B O 1
ATOM 5674 N N . ARG B 2 242 ? 65.338 19.705 -20.022 1.00 42.22 242 ARG B N 1
ATOM 5675 C CA . ARG B 2 242 ? 64.690 19.293 -18.778 1.00 42.32 242 ARG B CA 1
ATOM 5676 C C . ARG B 2 242 ? 64.334 20.506 -17.930 1.00 42.32 242 ARG B C 1
ATOM 5677 O O . ARG B 2 242 ? 65.178 21.356 -17.622 1.00 41.50 242 ARG B O 1
ATOM 5685 N N . SER B 2 243 ? 63.063 20.587 -17.575 1.00 42.65 243 SER B N 1
ATOM 5686 C CA . SER B 2 243 ? 62.614 21.603 -16.653 1.00 42.70 243 SER B CA 1
ATOM 5687 C C . SER B 2 243 ? 61.983 20.932 -15.441 1.00 43.01 243 SER B C 1
ATOM 5688 O O . SER B 2 243 ? 61.515 19.788 -15.508 1.00 41.60 243 SER B O 1
ATOM 5691 N N . ASP B 2 244 ? 61.992 21.660 -14.326 1.00 43.79 244 ASP B N 1
ATOM 5692 C CA . ASP B 2 244 ? 61.541 21.111 -13.069 1.00 43.97 244 ASP B CA 1
ATOM 5693 C C . ASP B 2 244 ? 60.574 21.997 -12.340 1.00 43.65 244 ASP B C 1
ATOM 5694 O O . ASP B 2 244 ? 60.785 23.207 -12.182 1.00 43.43 244 ASP B O 1
ATOM 5699 N N . LEU B 2 245 ? 59.475 21.381 -11.934 1.00 42.91 245 LEU B N 1
ATOM 5700 C CA . LEU B 2 245 ? 58.514 22.077 -11.147 1.00 42.61 245 LEU B CA 1
ATOM 5701 C C . LEU B 2 245 ? 58.355 21.329 -9.843 1.00 42.34 245 LEU B C 1
ATOM 5702 O O . LEU B 2 245 ? 57.942 20.164 -9.846 1.00 42.34 245 LEU B O 1
ATOM 5707 N N . GLU B 2 246 ? 58.740 21.994 -8.752 1.00 42.24 246 GLU B N 1
ATOM 5708 C CA . GLU B 2 246 ? 58.440 21.561 -7.382 1.00 42.71 246 GLU B CA 1
ATOM 5709 C C . GLU B 2 246 ? 57.129 22.239 -7.009 1.00 43.18 246 GLU B C 1
ATOM 5710 O O . GLU B 2 246 ? 56.979 23.446 -7.182 1.00 43.93 246 GLU B O 1
ATOM 5716 N N . VAL B 2 247 ? 56.168 21.481 -6.504 1.00 43.28 247 VAL B N 1
ATOM 5717 C CA . VAL B 2 247 ? 54.923 22.085 -6.067 1.00 42.57 247 VAL B CA 1
ATOM 5718 C C . VAL B 2 247 ? 54.680 21.976 -4.548 1.00 42.43 247 VAL B C 1
ATOM 5719 O O . VAL B 2 247 ? 54.020 22.840 -3.959 1.00 42.37 247 VAL B O 1
ATOM 5723 N N . ALA B 2 248 ? 55.248 20.935 -3.925 1.00 41.98 248 ALA B N 1
ATOM 5724 C CA . ALA B 2 248 ? 55.099 20.661 -2.483 1.00 41.42 248 ALA B CA 1
ATOM 5725 C C . ALA B 2 248 ? 56.242 19.805 -1.941 1.00 41.26 248 ALA B C 1
ATOM 5726 O O . ALA B 2 248 ? 56.753 18.905 -2.636 1.00 41.26 248 ALA B O 1
ATOM 5728 N N . HIS B 2 249 ? 56.655 20.112 -0.712 1.00 40.61 249 HIS B N 1
ATOM 5729 C CA . HIS B 2 249 ? 57.541 19.245 0.035 1.00 40.30 249 HIS B CA 1
ATOM 5730 C C . HIS B 2 249 ? 56.742 18.469 1.063 1.00 39.72 249 HIS B C 1
ATOM 5731 O O . HIS B 2 249 ? 55.817 19.003 1.660 1.00 39.77 249 HIS B O 1
ATOM 5738 N N . TYR B 2 250 ? 57.072 17.195 1.231 1.00 38.47 250 TYR B N 1
ATOM 5739 C CA . TYR B 2 250 ? 56.369 16.358 2.166 1.00 38.52 250 TYR B CA 1
ATOM 5740 C C . TYR B 2 250 ? 57.340 15.714 3.154 1.00 39.04 250 TYR B C 1
ATOM 5741 O O . TYR B 2 250 ? 58.462 15.371 2.806 1.00 38.53 250 TYR B O 1
ATOM 5750 N N . LYS B 2 251 ? 56.898 15.586 4.399 1.00 39.68 251 LYS B N 1
ATOM 5751 C CA . LYS B 2 251 ? 57.732 14.983 5.420 1.00 40.66 251 LYS B CA 1
ATOM 5752 C C . LYS B 2 251 ? 56.890 14.143 6.321 1.00 40.21 251 LYS B C 1
ATOM 5753 O O . LYS B 2 251 ? 55.860 14.589 6.816 1.00 41.30 251 LYS B O 1
ATOM 5759 N N . LEU B 2 252 ? 57.320 12.915 6.512 1.00 39.91 252 LEU B N 1
ATOM 5760 C CA . LEU B 2 252 ? 56.609 11.986 7.373 1.00 39.82 252 LEU B CA 1
ATOM 5761 C C . LEU B 2 252 ? 57.084 12.180 8.801 1.00 40.67 252 LEU B C 1
ATOM 5762 O O . LEU B 2 252 ? 58.280 12.454 9.030 1.00 40.91 252 LEU B O 1
ATOM 5767 N N . LYS B 2 253 ? 56.168 12.028 9.761 1.00 41.19 253 LYS B N 1
ATOM 5768 C CA . LYS B 2 253 ? 56.540 12.025 11.180 1.00 41.69 253 LYS B CA 1
ATOM 5769 C C . LYS B 2 253 ? 57.719 11.093 11.497 1.00 42.30 253 LYS B C 1
ATOM 5770 O O . LYS B 2 253 ? 57.859 9.999 10.920 1.00 42.40 253 LYS B O 1
ATOM 5776 N N . PRO B 2 254 ? 58.585 11.525 12.421 1.00 42.75 254 PRO B N 1
ATOM 5777 C CA . PRO B 2 254 ? 59.696 10.653 12.793 1.00 42.41 254 PRO B CA 1
ATOM 5778 C C . PRO B 2 254 ? 59.205 9.315 13.357 1.00 42.53 254 PRO B C 1
ATOM 5779 O O . PRO B 2 254 ? 59.885 8.291 13.139 1.00 42.11 254 PRO B O 1
ATOM 5783 N N . ARG B 2 255 ? 58.056 9.312 14.065 1.00 41.91 255 ARG B N 1
ATOM 5784 C CA . ARG B 2 255 ? 57.541 8.052 14.637 1.00 41.89 255 ARG B CA 1
ATOM 5785 C C . ARG B 2 255 ? 56.181 7.936 15.345 1.00 40.71 255 ARG B C 1
ATOM 5786 O O . ARG B 2 255 ? 55.400 8.888 15.438 1.00 39.82 255 ARG B O 1
ATOM 5794 N N . SER B 2 256 ? 55.931 6.726 15.834 1.00 39.88 256 SER B N 1
ATOM 5795 C CA . SER B 2 256 ? 54.594 6.275 16.218 1.00 39.72 256 SER B CA 1
ATOM 5796 C C . SER B 2 256 ? 53.593 6.612 15.090 1.00 39.11 256 SER B C 1
ATOM 5797 O O . SER B 2 256 ? 52.758 7.518 15.200 1.00 38.96 256 SER B O 1
ATOM 5800 N N . LEU B 2 257 ? 53.737 5.883 13.980 1.00 38.24 257 LEU B N 1
ATOM 5801 C CA . LEU B 2 257 ? 53.004 6.171 12.757 1.00 36.67 257 LEU B CA 1
ATOM 5802 C C . LEU B 2 257 ? 51.824 5.246 12.725 1.00 36.06 257 LEU B C 1
ATOM 5803 O O . LEU B 2 257 ? 51.840 4.178 13.353 1.00 36.46 257 LEU B O 1
ATOM 5808 N N . MET B 2 258 ? 50.788 5.663 12.008 1.00 34.65 258 MET B N 1
ATOM 5809 C CA . MET B 2 258 ? 49.627 4.827 11.827 1.00 33.72 258 MET B CA 1
ATOM 5810 C C . MET B 2 258 ? 49.788 3.950 10.576 1.00 32.50 258 MET B C 1
ATOM 5811 O O . MET B 2 258 ? 49.635 4.429 9.435 1.00 31.91 258 MET B O 1
ATOM 5816 N N . LEU B 2 259 ? 50.132 2.679 10.805 1.00 31.27 259 LEU B N 1
ATOM 5817 C CA . LEU B 2 259 ? 50.356 1.701 9.731 1.00 30.02 259 LEU B CA 1
ATOM 5818 C C . LEU B 2 259 ? 49.064 1.441 9.020 1.00 30.29 259 LEU B C 1
ATOM 5819 O O . LEU B 2 259 ? 48.037 1.593 9.633 1.00 31.27 259 LEU B O 1
ATOM 5824 N N . HIS B 2 260 ? 49.092 1.112 7.724 1.00 30.12 260 HIS B N 1
ATOM 5825 C CA . HIS B 2 260 ? 47.855 0.724 7.077 1.00 30.56 260 HIS B CA 1
ATOM 5826 C C . HIS B 2 260 ? 47.321 -0.597 7.666 1.00 30.46 260 HIS B C 1
ATOM 5827 O O . HIS B 2 260 ? 48.078 -1.539 7.905 1.00 28.88 260 HIS B O 1
ATOM 5834 N N . TYR B 2 261 ? 46.011 -0.669 7.856 1.00 31.03 261 TYR B N 1
ATOM 5835 C CA . TYR B 2 261 ? 45.423 -1.849 8.501 1.00 31.81 261 TYR B CA 1
ATOM 5836 C C . TYR B 2 261 ? 45.675 -3.131 7.748 1.00 32.76 261 TYR B C 1
ATOM 5837 O O . TYR B 2 261 ? 45.822 -4.192 8.405 1.00 34.37 261 TYR B O 1
ATOM 5846 N N . GLU B 2 262 ? 45.741 -3.050 6.416 1.00 31.41 262 GLU B N 1
ATOM 5847 C CA . GLU B 2 262 ? 46.059 -4.218 5.581 1.00 31.66 262 GLU B CA 1
ATOM 5848 C C . GLU B 2 262 ? 47.507 -4.718 5.799 1.00 30.66 262 GLU B C 1
ATOM 5849 O O . GLU B 2 262 ? 47.804 -5.924 5.764 1.00 29.74 262 GLU B O 1
ATOM 5855 N N . PHE B 2 263 ? 48.399 -3.760 5.978 1.00 30.28 263 PHE B N 1
ATOM 5856 C CA . PHE B 2 263 ? 49.793 -4.043 6.190 1.00 29.53 263 PHE B CA 1
ATOM 5857 C C . PHE B 2 263 ? 50.010 -4.592 7.609 1.00 30.14 263 PHE B C 1
ATOM 5858 O O . PHE B 2 263 ? 50.715 -5.613 7.812 1.00 29.75 263 PHE B O 1
ATOM 5866 N N . LEU B 2 264 ? 49.352 -3.937 8.561 1.00 30.07 264 LEU B N 1
ATOM 5867 C CA . LEU B 2 264 ? 49.314 -4.381 9.937 1.00 31.12 264 LEU B CA 1
ATOM 5868 C C . LEU B 2 264 ? 48.945 -5.861 10.035 1.00 31.59 264 LEU B C 1
ATOM 5869 O O . LEU B 2 264 ? 49.719 -6.640 10.610 1.00 32.45 264 LEU B O 1
ATOM 5874 N N . GLN B 2 265 ? 47.820 -6.269 9.427 1.00 31.49 265 GLN B N 1
ATOM 5875 C CA . GLN B 2 265 ? 47.353 -7.669 9.494 1.00 30.95 265 GLN B CA 1
ATOM 5876 C C . GLN B 2 265 ? 48.255 -8.677 8.821 1.00 31.96 265 GLN B C 1
ATOM 5877 O O . GLN B 2 265 ? 48.369 -9.823 9.269 1.00 32.74 265 GLN B O 1
ATOM 5883 N N . ARG B 2 266 ? 48.877 -8.290 7.716 1.00 32.21 266 ARG B N 1
ATOM 5884 C CA . ARG B 2 266 ? 49.778 -9.211 7.024 1.00 31.56 266 ARG B CA 1
ATOM 5885 C C . ARG B 2 266 ? 51.046 -9.395 7.839 1.00 31.55 266 ARG B C 1
ATOM 5886 O O . ARG B 2 266 ? 51.581 -10.475 7.915 1.00 32.45 266 ARG B O 1
ATOM 5894 N N . VAL B 2 267 ? 51.537 -8.333 8.442 1.00 31.57 267 VAL B N 1
ATOM 5895 C CA . VAL B 2 267 ? 52.710 -8.455 9.278 1.00 31.41 267 VAL B CA 1
ATOM 5896 C C . VAL B 2 267 ? 52.393 -9.317 10.482 1.00 31.79 267 VAL B C 1
ATOM 5897 O O . VAL B 2 267 ? 53.235 -10.067 10.900 1.00 32.07 267 VAL B O 1
ATOM 5901 N N . LYS B 2 268 ? 51.169 -9.242 11.014 1.00 32.95 268 LYS B N 1
ATOM 5902 C CA . LYS B 2 268 ? 50.788 -10.040 12.198 1.00 33.10 268 LYS B CA 1
ATOM 5903 C C . LYS B 2 268 ? 50.737 -11.500 11.863 1.00 34.08 268 LYS B C 1
ATOM 5904 O O . LYS B 2 268 ? 50.735 -12.342 12.763 1.00 34.67 268 LYS B O 1
ATOM 5910 N N . ARG B 2 269 ? 50.739 -11.797 10.559 1.00 34.35 269 ARG B N 1
ATOM 5911 C CA . ARG B 2 269 ? 50.534 -13.137 10.068 1.00 34.17 269 ARG B CA 1
ATOM 5912 C C . ARG B 2 269 ? 51.855 -13.832 9.861 1.00 33.98 269 ARG B C 1
ATOM 5913 O O . ARG B 2 269 ? 51.891 -15.045 9.767 1.00 34.53 269 ARG B O 1
ATOM 5921 N N . LEU B 2 270 ? 52.946 -13.081 9.798 1.00 33.77 270 LEU B N 1
ATOM 5922 C CA . LEU B 2 270 ? 54.266 -13.656 9.464 1.00 33.87 270 LEU B CA 1
ATOM 5923 C C . LEU B 2 270 ? 54.849 -14.594 10.544 1.00 34.72 270 LEU B C 1
ATOM 5924 O O . LEU B 2 270 ? 54.704 -14.328 11.732 1.00 34.16 270 LEU B O 1
ATOM 5929 N N . PRO B 2 271 ? 55.555 -15.671 10.142 1.00 35.50 271 PRO B N 1
ATOM 5930 C CA . PRO B 2 271 ? 56.083 -16.589 11.159 1.00 35.67 271 PRO B CA 1
ATOM 5931 C C . PRO B 2 271 ? 57.384 -16.093 11.745 1.00 37.06 271 PRO B C 1
ATOM 5932 O O . PRO B 2 271 ? 57.974 -15.113 11.251 1.00 38.00 271 PRO B O 1
ATOM 5936 N N . LEU B 2 272 ? 57.846 -16.774 12.789 1.00 37.61 272 LEU B N 1
ATOM 5937 C CA . LEU B 2 272 ? 59.049 -16.347 13.489 1.00 37.55 272 LEU B CA 1
ATOM 5938 C C . LEU B 2 272 ? 60.181 -17.213 13.018 1.00 38.01 272 LEU B C 1
ATOM 5939 O O . LEU B 2 272 ? 61.302 -16.741 12.813 1.00 37.84 272 LEU B O 1
ATOM 5944 N N . GLU B 2 273 ? 59.884 -18.486 12.816 1.00 38.72 273 GLU B N 1
ATOM 5945 C CA . GLU B 2 273 ? 60.793 -19.320 12.070 1.00 40.05 273 GLU B CA 1
ATOM 5946 C C . GLU B 2 273 ? 60.998 -18.586 10.732 1.00 39.71 273 GLU B C 1
ATOM 5947 O O . GLU B 2 273 ? 60.056 -18.061 10.154 1.00 39.00 273 GLU B O 1
ATOM 5953 N N . TYR B 2 274 ? 62.245 -18.490 10.281 1.00 39.97 274 TYR B N 1
ATOM 5954 C CA . TYR B 2 274 ? 62.523 -17.839 9.024 1.00 39.27 274 TYR B CA 1
ATOM 5955 C C . TYR B 2 274 ? 61.988 -18.670 7.872 1.00 38.83 274 TYR B C 1
ATOM 5956 O O . TYR B 2 274 ? 62.410 -19.824 7.712 1.00 38.51 274 TYR B O 1
ATOM 5965 N N . SER B 2 275 ? 61.043 -18.091 7.109 1.00 37.83 275 SER B N 1
ATOM 5966 C CA . SER B 2 275 ? 60.512 -18.694 5.859 1.00 37.12 275 SER B CA 1
ATOM 5967 C C . SER B 2 275 ? 60.359 -17.666 4.726 1.00 36.40 275 SER B C 1
ATOM 5968 O O . SER B 2 275 ? 59.448 -16.824 4.715 1.00 36.13 275 SER B O 1
ATOM 5971 N N . TYR B 2 276 ? 61.270 -17.773 3.770 1.00 35.64 276 TYR B N 1
ATOM 5972 C CA . TYR B 2 276 ? 61.368 -16.850 2.663 1.00 35.30 276 TYR B CA 1
ATOM 5973 C C . TYR B 2 276 ? 60.052 -16.617 1.949 1.00 34.52 276 TYR B C 1
ATOM 5974 O O . TYR B 2 276 ? 59.730 -15.495 1.634 1.00 34.25 276 TYR B O 1
ATOM 5983 N N . GLY B 2 277 ? 59.265 -17.671 1.756 1.00 34.51 277 GLY B N 1
ATOM 5984 C CA . GLY B 2 277 ? 58.019 -17.580 0.988 1.00 33.37 277 GLY B CA 1
ATOM 5985 C C . GLY B 2 277 ? 57.068 -16.528 1.506 1.00 33.57 277 GLY B C 1
ATOM 5986 O O . GLY B 2 277 ? 56.474 -15.765 0.727 1.00 34.22 277 GLY B O 1
ATOM 5987 N N . GLU B 2 278 ? 56.915 -16.473 2.828 1.00 33.16 278 GLU B N 1
ATOM 5988 C CA . GLU B 2 278 ? 55.988 -15.526 3.426 1.00 32.03 278 GLU B CA 1
ATOM 5989 C C . GLU B 2 278 ? 56.538 -14.111 3.398 1.00 31.17 278 GLU B C 1
ATOM 5990 O O . GLU B 2 278 ? 55.789 -13.162 3.284 1.00 31.97 278 GLU B O 1
ATOM 5996 N N . TYR B 2 279 ? 57.841 -13.968 3.500 1.00 30.48 279 TYR B N 1
ATOM 5997 C CA . TYR B 2 279 ? 58.458 -12.663 3.552 1.00 30.64 279 TYR B CA 1
ATOM 5998 C C . TYR B 2 279 ? 58.543 -12.060 2.150 1.00 30.78 279 TYR B C 1
ATOM 5999 O O . TYR B 2 279 ? 58.283 -10.861 1.967 1.00 30.31 279 TYR B O 1
ATOM 6008 N N . ARG B 2 280 ? 58.845 -12.929 1.175 1.00 30.37 280 ARG B N 1
ATOM 6009 C CA . ARG B 2 280 ? 58.710 -12.658 -0.258 1.00 29.60 280 ARG B CA 1
ATOM 6010 C C . ARG B 2 280 ? 57.343 -12.102 -0.618 1.00 30.09 280 ARG B C 1
ATOM 6011 O O . ARG B 2 280 ? 57.245 -11.053 -1.222 1.00 30.08 280 ARG B O 1
ATOM 6019 N N . ASP B 2 281 ? 56.277 -12.783 -0.221 1.00 31.22 281 ASP B N 1
ATOM 6020 C CA . ASP B 2 281 ? 54.922 -12.275 -0.480 1.00 31.31 281 ASP B CA 1
ATOM 6021 C C . ASP B 2 281 ? 54.798 -10.882 0.062 1.00 31.23 281 ASP B C 1
ATOM 6022 O O . ASP B 2 281 ? 54.340 -9.960 -0.599 1.00 32.60 281 ASP B O 1
ATOM 6027 N N . LEU B 2 282 ? 55.241 -10.713 1.285 1.00 29.82 282 LEU B N 1
ATOM 6028 C CA . LEU B 2 282 ? 55.154 -9.418 1.873 1.00 28.83 282 LEU B CA 1
ATOM 6029 C C . LEU B 2 282 ? 55.760 -8.348 0.951 1.00 28.67 282 LEU B C 1
ATOM 6030 O O . LEU B 2 282 ? 55.135 -7.328 0.704 1.00 28.89 282 LEU B O 1
ATOM 6035 N N . PHE B 2 283 ? 56.946 -8.575 0.422 1.00 29.01 283 PHE B N 1
ATOM 6036 C CA . PHE B 2 283 ? 57.581 -7.527 -0.371 1.00 30.23 283 PHE B CA 1
ATOM 6037 C C . PHE B 2 283 ? 56.899 -7.315 -1.708 1.00 30.87 283 PHE B C 1
ATOM 6038 O O . PHE B 2 283 ? 56.993 -6.235 -2.309 1.00 31.14 283 PHE B O 1
ATOM 6046 N N . ARG B 2 284 ? 56.229 -8.366 -2.176 1.00 30.37 284 ARG B N 1
ATOM 6047 C CA . ARG B 2 284 ? 55.566 -8.297 -3.441 1.00 29.93 284 ARG B CA 1
ATOM 6048 C C . ARG B 2 284 ? 54.308 -7.448 -3.353 1.00 30.33 284 ARG B C 1
ATOM 6049 O O . ARG B 2 284 ? 53.846 -6.879 -4.353 1.00 30.31 284 ARG B O 1
ATOM 6057 N N . ASP B 2 285 ? 53.738 -7.391 -2.158 1.00 29.96 285 ASP B N 1
ATOM 6058 C CA . ASP B 2 285 ? 52.466 -6.727 -1.998 1.00 29.47 285 ASP B CA 1
ATOM 6059 C C . ASP B 2 285 ? 52.717 -5.353 -1.468 1.00 27.94 285 ASP B C 1
ATOM 6060 O O . ASP B 2 285 ? 51.976 -4.456 -1.747 1.00 26.70 285 ASP B O 1
ATOM 6065 N N . PHE B 2 286 ? 53.812 -5.163 -0.752 1.00 27.79 286 PHE B N 1
ATOM 6066 C CA . PHE B 2 286 ? 53.960 -3.914 -0.041 1.00 27.25 286 PHE B CA 1
ATOM 6067 C C . PHE B 2 286 ? 55.212 -3.228 -0.391 1.00 27.51 286 PHE B C 1
ATOM 6068 O O . PHE B 2 286 ? 55.378 -2.068 -0.034 1.00 29.44 286 PHE B O 1
ATOM 6076 N N . GLY B 2 287 ? 56.096 -3.924 -1.095 1.00 27.37 287 GLY B N 1
ATOM 6077 C CA . GLY B 2 287 ? 57.357 -3.323 -1.525 1.00 27.77 287 GLY B CA 1
ATOM 6078 C C . GLY B 2 287 ? 58.472 -3.578 -0.522 1.00 28.22 287 GLY B C 1
ATOM 6079 O O . GLY B 2 287 ? 58.416 -4.538 0.271 1.00 28.36 287 GLY B O 1
ATOM 6080 N N . THR B 2 288 ? 59.496 -2.731 -0.571 1.00 27.77 288 THR B N 1
ATOM 6081 C CA . THR B 2 288 ? 60.695 -2.938 0.210 1.00 27.51 288 THR B CA 1
ATOM 6082 C C . THR B 2 288 ? 61.072 -1.699 1.056 1.00 27.44 288 THR B C 1
ATOM 6083 O O . THR B 2 288 ? 61.893 -1.802 1.983 1.00 27.59 288 THR B O 1
ATOM 6087 N N . HIS B 2 289 ? 60.477 -0.543 0.734 1.00 26.64 289 HIS B N 1
ATOM 6088 C CA . HIS B 2 289 ? 60.763 0.720 1.410 1.00 26.62 289 HIS B CA 1
ATOM 6089 C C . HIS B 2 289 ? 59.503 1.551 1.524 1.00 27.06 289 HIS B C 1
ATOM 6090 O O . HIS B 2 289 ? 58.484 1.172 1.018 1.00 27.99 289 HIS B O 1
ATOM 6097 N N . TYR B 2 290 ? 59.548 2.687 2.206 1.00 28.03 290 TYR B N 1
ATOM 6098 C CA . TYR B 2 290 ? 58.388 3.581 2.243 1.00 28.45 290 TYR B CA 1
ATOM 6099 C C . TYR B 2 290 ? 58.990 4.967 2.291 1.00 28.78 290 TYR B C 1
ATOM 6100 O O . TYR B 2 290 ? 60.215 5.099 2.283 1.00 29.11 290 TYR B O 1
ATOM 6109 N N . ILE B 2 291 ? 58.155 5.994 2.329 1.00 29.29 291 ILE B N 1
ATOM 6110 C CA . ILE B 2 291 ? 58.599 7.367 2.030 1.00 29.43 291 ILE B CA 1
ATOM 6111 C C . ILE B 2 291 ? 58.579 8.253 3.248 1.00 30.67 291 ILE B C 1
ATOM 6112 O O . ILE B 2 291 ? 57.517 8.522 3.812 1.00 31.85 291 ILE B O 1
ATOM 6117 N N . THR B 2 292 ? 59.746 8.734 3.653 1.00 31.50 292 THR B N 1
ATOM 6118 C CA . THR B 2 292 ? 59.807 9.550 4.840 1.00 32.23 292 THR B CA 1
ATOM 6119 C C . THR B 2 292 ? 59.894 11.014 4.431 1.00 34.03 292 THR B C 1
ATOM 6120 O O . THR B 2 292 ? 59.337 11.890 5.136 1.00 35.10 292 THR B O 1
ATOM 6124 N N . GLU B 2 293 ? 60.529 11.278 3.281 1.00 34.08 293 GLU B N 1
ATOM 6125 C CA . GLU B 2 293 ? 60.525 12.626 2.674 1.00 35.29 293 GLU B CA 1
ATOM 6126 C C . GLU B 2 293 ? 60.376 12.638 1.132 1.00 34.81 293 GLU B C 1
ATOM 6127 O O . GLU B 2 293 ? 60.778 11.681 0.451 1.00 34.79 293 GLU B O 1
ATOM 6133 N N . ALA B 2 294 ? 59.793 13.710 0.585 1.00 33.82 294 ALA B N 1
ATOM 6134 C CA . ALA B 2 294 ? 59.527 13.767 -0.847 1.00 33.09 294 ALA B CA 1
ATOM 6135 C C . ALA B 2 294 ? 59.349 15.162 -1.399 1.00 32.70 294 ALA B C 1
ATOM 6136 O O . ALA B 2 294 ? 58.819 16.017 -0.728 1.00 32.32 294 ALA B O 1
ATOM 6138 N N . VAL B 2 295 ? 59.768 15.361 -2.650 1.00 32.71 295 VAL B N 1
ATOM 6139 C CA . VAL B 2 295 ? 59.423 16.559 -3.417 1.00 31.83 295 VAL B CA 1
ATOM 6140 C C . VAL B 2 295 ? 58.383 16.116 -4.383 1.00 32.53 295 VAL B C 1
ATOM 6141 O O . VAL B 2 295 ? 58.593 15.189 -5.152 1.00 33.04 295 VAL B O 1
ATOM 6145 N N . LEU B 2 296 ? 57.247 16.770 -4.329 1.00 32.85 296 LEU B N 1
ATOM 6146 C CA . LEU B 2 296 ? 56.207 16.499 -5.232 1.00 33.23 296 LEU B CA 1
ATOM 6147 C C . LEU B 2 296 ? 56.341 17.557 -6.302 1.00 34.12 296 LEU B C 1
ATOM 6148 O O . LEU B 2 296 ? 56.682 18.709 -6.005 1.00 33.89 296 LEU B O 1
ATOM 6153 N N . GLY B 2 297 ? 56.051 17.161 -7.543 1.00 34.64 297 GLY B N 1
ATOM 6154 C CA . GLY B 2 297 ? 56.003 18.092 -8.653 1.00 35.04 297 GLY B CA 1
ATOM 6155 C C . GLY B 2 297 ? 55.877 17.443 -10.005 1.00 35.36 297 GLY B C 1
ATOM 6156 O O . GLY B 2 297 ? 55.027 16.579 -10.224 1.00 33.90 297 GLY B O 1
ATOM 6157 N N . GLY B 2 298 ? 56.727 17.898 -10.913 1.00 36.11 298 GLY B N 1
ATOM 6158 C CA . GLY B 2 298 ? 56.639 17.500 -12.313 1.00 38.07 298 GLY B CA 1
ATOM 6159 C C . GLY B 2 298 ? 57.924 17.730 -13.099 1.00 39.18 298 GLY B C 1
ATOM 6160 O O . GLY B 2 298 ? 58.612 18.732 -12.867 1.00 39.62 298 GLY B O 1
ATOM 6161 N N . ILE B 2 299 ? 58.246 16.830 -14.032 1.00 39.40 299 ILE B N 1
ATOM 6162 C CA . ILE B 2 299 ? 59.433 17.033 -14.820 1.00 40.21 299 ILE B CA 1
ATOM 6163 C C . ILE B 2 299 ? 59.205 17.746 -16.129 1.00 40.90 299 ILE B C 1
ATOM 6164 O O . ILE B 2 299 ? 59.385 18.979 -16.223 1.00 42.22 299 ILE B O 1
ATOM 6169 N N . TYR B 2 300 ? 58.809 16.990 -17.132 1.00 40.00 300 TYR B N 1
ATOM 6170 C CA . TYR B 2 300 ? 58.907 17.455 -18.528 1.00 40.25 300 TYR B CA 1
ATOM 6171 C C . TYR B 2 300 ? 60.325 17.428 -19.046 1.00 40.09 300 TYR B C 1
ATOM 6172 O O . TYR B 2 300 ? 61.123 18.353 -18.828 1.00 40.08 300 TYR B O 1
ATOM 6181 N N . GLU B 2 301 ? 60.627 16.358 -19.756 1.00 39.80 301 GLU B N 1
ATOM 6182 C CA . GLU B 2 301 ? 61.897 16.287 -20.436 1.00 40.47 301 GLU B CA 1
ATOM 6183 C C . GLU B 2 301 ? 61.732 15.840 -21.876 1.00 40.24 301 GLU B C 1
ATOM 6184 O O . GLU B 2 301 ? 60.904 14.993 -22.194 1.00 40.39 301 GLU B O 1
ATOM 6190 N N . TYR B 2 302 ? 62.506 16.455 -22.746 1.00 40.52 302 TYR B N 1
ATOM 6191 C CA . TYR B 2 302 ? 62.537 16.046 -24.125 1.00 41.00 302 TYR B CA 1
ATOM 6192 C C . TYR B 2 302 ? 63.979 15.993 -24.575 1.00 40.47 302 TYR B C 1
ATOM 6193 O O . TYR B 2 302 ? 64.817 16.744 -24.096 1.00 41.42 302 TYR B O 1
ATOM 6202 N N . THR B 2 303 ? 64.266 15.064 -25.464 1.00 40.25 303 THR B N 1
ATOM 6203 C CA . THR B 2 303 ? 65.575 14.955 -26.059 1.00 39.77 303 THR B CA 1
ATOM 6204 C C . THR B 2 303 ? 65.520 14.900 -27.591 1.00 39.40 303 THR B C 1
ATOM 6205 O O . THR B 2 303 ? 64.723 14.154 -28.178 1.00 38.14 303 THR B O 1
ATOM 6209 N N . LEU B 2 304 ? 66.362 15.726 -28.204 1.00 39.71 304 LEU B N 1
ATOM 6210 C CA . LEU B 2 304 ? 66.600 15.719 -29.661 1.00 40.67 304 LEU B CA 1
ATOM 6211 C C . LEU B 2 304 ? 67.739 14.778 -30.038 1.00 40.51 304 LEU B C 1
ATOM 6212 O O . LEU B 2 304 ? 68.804 14.797 -29.425 1.00 40.24 304 LEU B O 1
ATOM 6217 N N . VAL B 2 305 ? 67.496 13.954 -31.033 1.00 41.60 305 VAL B N 1
ATOM 6218 C CA . VAL B 2 305 ? 68.500 13.017 -31.536 1.00 43.80 305 VAL B CA 1
ATOM 6219 C C . VAL B 2 305 ? 68.856 13.408 -32.972 1.00 45.08 305 VAL B C 1
ATOM 6220 O O . VAL B 2 305 ? 67.983 13.471 -33.867 1.00 44.27 305 VAL B O 1
ATOM 6224 N N . MET B 2 306 ? 70.144 13.651 -33.174 1.00 46.95 306 MET B N 1
ATOM 6225 C CA . MET B 2 306 ? 70.637 14.234 -34.405 1.00 49.74 306 MET B CA 1
ATOM 6226 C C . MET B 2 306 ? 71.664 13.358 -35.055 1.00 50.57 306 MET B C 1
ATOM 6227 O O . MET B 2 306 ? 72.614 12.913 -34.406 1.00 50.09 306 MET B O 1
ATOM 6232 N N . ASN B 2 307 ? 71.475 13.150 -36.356 1.00 52.27 307 ASN B N 1
ATOM 6233 C CA . ASN B 2 307 ? 72.480 12.536 -37.196 1.00 53.54 307 ASN B CA 1
ATOM 6234 C C . ASN B 2 307 ? 73.640 13.504 -37.330 1.00 54.54 307 ASN B C 1
ATOM 6235 O O . ASN B 2 307 ? 73.459 14.643 -37.719 1.00 53.83 307 ASN B O 1
ATOM 6240 N N . LYS B 2 308 ? 74.829 13.033 -36.992 1.00 56.78 308 LYS B N 1
ATOM 6241 C CA . LYS B 2 308 ? 76.022 13.857 -37.004 1.00 59.00 308 LYS B CA 1
ATOM 6242 C C . LYS B 2 308 ? 76.325 14.304 -38.441 1.00 60.55 308 LYS B C 1
ATOM 6243 O O . LYS B 2 308 ? 76.426 15.499 -38.723 1.00 60.60 308 LYS B O 1
ATOM 6249 N N . GLU B 2 309 ? 76.407 13.334 -39.352 1.00 62.54 309 GLU B N 1
ATOM 6250 C CA . GLU B 2 309 ? 76.735 13.595 -40.751 1.00 64.23 309 GLU B CA 1
ATOM 6251 C C . GLU B 2 309 ? 75.780 14.603 -41.424 1.00 65.10 309 GLU B C 1
ATOM 6252 O O . GLU B 2 309 ? 76.238 15.642 -41.928 1.00 65.32 309 GLU B O 1
ATOM 6258 N N . ALA B 2 310 ? 74.473 14.316 -41.408 1.00 65.91 310 ALA B N 1
ATOM 6259 C CA . ALA B 2 310 ? 73.471 15.192 -42.049 1.00 66.59 310 ALA B CA 1
ATOM 6260 C C . ALA B 2 310 ? 73.384 16.578 -41.405 1.00 67.34 310 ALA B C 1
ATOM 6261 O O . ALA B 2 310 ? 72.957 17.551 -42.034 1.00 67.25 310 ALA B O 1
ATOM 6263 N N . MET B 2 311 ? 73.814 16.649 -40.149 1.00 68.91 311 MET B N 1
ATOM 6264 C CA . MET B 2 311 ? 73.905 17.894 -39.379 1.00 69.84 311 MET B CA 1
ATOM 6265 C C . MET B 2 311 ? 75.126 18.675 -39.812 1.00 70.86 311 MET B C 1
ATOM 6266 O O . MET B 2 311 ? 75.063 19.891 -39.970 1.00 70.83 311 MET B O 1
ATOM 6271 N N . GLU B 2 312 ? 76.239 17.953 -39.978 1.00 72.09 312 GLU B N 1
ATOM 6272 C CA . GLU B 2 312 ? 77.487 18.511 -40.508 1.00 73.11 312 GLU B CA 1
ATOM 6273 C C . GLU B 2 312 ? 77.476 18.614 -42.057 1.00 73.71 312 GLU B C 1
ATOM 6274 O O . GLU B 2 312 ? 78.537 18.551 -42.684 1.00 73.98 312 GLU B O 1
ATOM 6280 N N . ARG B 2 313 ? 76.297 18.748 -42.669 1.00 74.00 313 ARG B N 1
ATOM 6281 C CA . ARG B 2 313 ? 76.198 18.957 -44.113 1.00 74.30 313 ARG B CA 1
ATOM 6282 C C . ARG B 2 313 ? 75.188 20.061 -44.378 1.00 74.37 313 ARG B C 1
ATOM 6283 O O . ARG B 2 313 ? 75.053 20.553 -45.506 1.00 74.59 313 ARG B O 1
ATOM 6291 N N . GLY B 2 314 ? 74.456 20.429 -43.332 1.00 74.25 314 GLY B N 1
ATOM 6292 C CA . GLY B 2 314 ? 73.716 21.684 -43.326 1.00 73.84 314 GLY B CA 1
ATOM 6293 C C . GLY B 2 314 ? 74.628 22.710 -42.684 1.00 73.52 314 GLY B C 1
ATOM 6294 O O . GLY B 2 314 ? 74.265 23.875 -42.545 1.00 73.37 314 GLY B O 1
ATOM 6295 N N . ASP B 2 315 ? 75.829 22.257 -42.312 1.00 73.56 315 ASP B N 1
ATOM 6296 C CA . ASP B 2 315 ? 76.831 23.058 -41.583 1.00 73.77 315 ASP B CA 1
ATOM 6297 C C . ASP B 2 315 ? 76.271 23.526 -40.208 1.00 73.43 315 ASP B C 1
ATOM 6298 O O . ASP B 2 315 ? 76.235 24.721 -39.907 1.00 73.49 315 ASP B O 1
ATOM 6303 N N . TYR B 2 316 ? 75.825 22.567 -39.395 1.00 73.04 316 TYR B N 1
ATOM 6304 C CA . TYR B 2 316 ? 75.243 22.848 -38.076 1.00 72.88 316 TYR B CA 1
ATOM 6305 C C . TYR B 2 316 ? 76.023 22.222 -36.931 1.00 72.81 316 TYR B C 1
ATOM 6306 O O . TYR B 2 316 ? 76.545 21.109 -37.054 1.00 72.79 316 TYR B O 1
ATOM 6315 N N . THR B 2 317 ? 76.038 22.914 -35.799 1.00 72.67 317 THR B N 1
ATOM 6316 C CA . THR B 2 317 ? 76.830 22.499 -34.644 1.00 72.63 317 THR B CA 1
ATOM 6317 C C . THR B 2 317 ? 75.958 22.301 -33.409 1.00 72.56 317 THR B C 1
ATOM 6318 O O . THR B 2 317 ? 74.824 22.782 -33.370 1.00 72.41 317 THR B O 1
ATOM 6322 N N . LEU B 2 318 ? 76.465 21.583 -32.407 1.00 72.52 318 LEU B N 1
ATOM 6323 C CA . LEU B 2 318 ? 75.687 21.415 -31.177 1.00 72.75 318 LEU B CA 1
ATOM 6324 C C . LEU B 2 318 ? 75.375 22.767 -30.532 1.00 72.96 318 LEU B C 1
ATOM 6325 O O . LEU B 2 318 ? 74.214 23.058 -30.215 1.00 72.73 318 LEU B O 1
ATOM 6330 N N . ASN B 2 319 ? 76.406 23.602 -30.387 1.00 73.07 319 ASN B N 1
ATOM 6331 C CA . ASN B 2 319 ? 76.199 24.965 -29.955 1.00 73.08 319 ASN B CA 1
ATOM 6332 C C . ASN B 2 319 ? 74.991 25.558 -30.676 1.00 73.01 319 ASN B C 1
ATOM 6333 O O . ASN B 2 319 ? 74.043 25.989 -30.023 1.00 72.76 319 ASN B O 1
ATOM 6338 N N . ASN B 2 320 ? 75.004 25.522 -32.010 1.00 73.11 320 ASN B N 1
ATOM 6339 C CA . ASN B 2 320 ? 73.888 26.002 -32.816 1.00 73.27 320 ASN B CA 1
ATOM 6340 C C . ASN B 2 320 ? 72.570 25.580 -32.218 1.00 73.64 320 ASN B C 1
ATOM 6341 O O . ASN B 2 320 ? 71.676 26.400 -32.031 1.00 73.85 320 ASN B O 1
ATOM 6346 N N . VAL B 2 321 ? 72.451 24.292 -31.915 1.00 73.99 321 VAL B N 1
ATOM 6347 C CA . VAL B 2 321 ? 71.171 23.750 -31.495 1.00 74.02 321 VAL B CA 1
ATOM 6348 C C . VAL B 2 321 ? 70.955 24.068 -30.026 1.00 74.13 321 VAL B C 1
ATOM 6349 O O . VAL B 2 321 ? 69.986 24.752 -29.687 1.00 73.93 321 VAL B O 1
ATOM 6353 N N . HIS B 2 322 ? 71.880 23.617 -29.177 1.00 74.42 322 HIS B N 1
ATOM 6354 C CA . HIS B 2 322 ? 71.902 23.981 -27.752 1.00 74.73 322 HIS B CA 1
ATOM 6355 C C . HIS B 2 322 ? 71.386 25.415 -27.539 1.00 75.38 322 HIS B C 1
ATOM 6356 O O . HIS B 2 322 ? 70.318 25.641 -26.958 1.00 75.61 322 HIS B O 1
ATOM 6363 N N . ALA B 2 323 ? 72.150 26.378 -28.035 1.00 76.33 323 ALA B N 1
ATOM 6364 C CA . ALA B 2 323 ? 71.818 27.780 -27.875 1.00 76.96 323 ALA B CA 1
ATOM 6365 C C . ALA B 2 323 ? 70.525 28.168 -28.613 1.00 77.54 323 ALA B C 1
ATOM 6366 O O . ALA B 2 323 ? 69.792 29.030 -28.140 1.00 77.80 323 ALA B O 1
ATOM 6368 N N . CYS B 2 324 ? 70.225 27.528 -29.743 1.00 78.10 324 CYS B N 1
ATOM 6369 C CA . CYS B 2 324 ? 68.982 27.830 -30.469 1.00 78.82 324 CYS B CA 1
ATOM 6370 C C . CYS B 2 324 ? 67.751 27.334 -29.713 1.00 78.88 324 CYS B C 1
ATOM 6371 O O . CYS B 2 324 ? 66.625 27.761 -29.984 1.00 78.91 324 CYS B O 1
ATOM 6374 N N . ALA B 2 325 ? 67.968 26.445 -28.751 1.00 79.21 325 ALA B N 1
ATOM 6375 C CA . ALA B 2 325 ? 66.856 25.828 -28.037 1.00 79.51 325 ALA B CA 1
ATOM 6376 C C . ALA B 2 325 ? 66.290 26.691 -26.909 1.00 79.73 325 ALA B C 1
ATOM 6377 O O . ALA B 2 325 ? 65.180 26.422 -26.426 1.00 79.73 325 ALA B O 1
ATOM 6379 N N . LYS B 2 326 ? 67.038 27.722 -26.503 1.00 79.71 326 LYS B N 1
ATOM 6380 C CA . LYS B 2 326 ? 66.595 28.663 -25.454 1.00 79.76 326 LYS B CA 1
ATOM 6381 C C . LYS B 2 326 ? 65.328 29.472 -25.797 1.00 79.65 326 LYS B C 1
ATOM 6382 O O . LYS B 2 326 ? 65.108 30.550 -25.247 1.00 79.71 326 LYS B O 1
ATOM 6388 N N . ASN B 2 327 ? 64.498 28.933 -26.692 1.00 79.64 327 ASN B N 1
ATOM 6389 C CA . ASN B 2 327 ? 63.274 29.582 -27.158 1.00 79.50 327 ASN B CA 1
ATOM 6390 C C . ASN B 2 327 ? 62.645 28.816 -28.316 1.00 79.47 327 ASN B C 1
ATOM 6391 O O . ASN B 2 327 ? 61.582 28.230 -28.154 1.00 79.64 327 ASN B O 1
ATOM 6396 N N . ASP B 2 328 ? 63.339 28.808 -29.462 1.00 79.57 328 ASP B N 1
ATOM 6397 C CA . ASP B 2 328 ? 62.806 28.409 -30.777 1.00 79.49 328 ASP B CA 1
ATOM 6398 C C . ASP B 2 328 ? 61.521 29.139 -31.132 1.00 79.40 328 ASP B C 1
ATOM 6399 O O . ASP B 2 328 ? 61.453 30.359 -31.039 1.00 79.47 328 ASP B O 1
ATOM 6404 N N . SER B 2 345 ? 76.591 33.690 -29.321 1.00 86.57 345 SER B N 1
ATOM 6405 C CA . SER B 2 345 ? 76.250 32.839 -30.458 1.00 86.32 345 SER B CA 1
ATOM 6406 C C . SER B 2 345 ? 75.061 33.410 -31.271 1.00 86.44 345 SER B C 1
ATOM 6407 O O . SER B 2 345 ? 74.359 32.653 -31.958 1.00 86.54 345 SER B O 1
ATOM 6410 N N . VAL B 2 346 ? 74.870 34.739 -31.215 1.00 86.22 346 VAL B N 1
ATOM 6411 C CA . VAL B 2 346 ? 73.638 35.420 -31.707 1.00 85.83 346 VAL B CA 1
ATOM 6412 C C . VAL B 2 346 ? 73.546 35.622 -33.262 1.00 85.68 346 VAL B C 1
ATOM 6413 O O . VAL B 2 346 ? 73.509 36.754 -33.780 1.00 85.31 346 VAL B O 1
ATOM 6417 N N . GLY B 2 347 ? 73.503 34.491 -33.976 1.00 85.29 347 GLY B N 1
ATOM 6418 C CA . GLY B 2 347 ? 73.195 34.435 -35.409 1.00 84.83 347 GLY B CA 1
ATOM 6419 C C . GLY B 2 347 ? 71.971 33.568 -35.692 1.00 84.61 347 GLY B C 1
ATOM 6420 O O . GLY B 2 347 ? 71.436 32.916 -34.783 1.00 84.57 347 GLY B O 1
ATOM 6421 N N . LYS B 2 348 ? 71.545 33.546 -36.958 1.00 84.21 348 LYS B N 1
ATOM 6422 C CA . LYS B 2 348 ? 70.303 32.863 -37.398 1.00 83.70 348 LYS B CA 1
ATOM 6423 C C . LYS B 2 348 ? 70.356 31.310 -37.482 1.00 83.40 348 LYS B C 1
ATOM 6424 O O . LYS B 2 348 ? 70.886 30.722 -38.439 1.00 83.51 348 LYS B O 1
ATOM 6430 N N . CYS B 2 349 ? 69.774 30.655 -36.486 1.00 82.41 349 CYS B N 1
ATOM 6431 C CA . CYS B 2 349 ? 69.706 29.205 -36.476 1.00 81.55 349 CYS B CA 1
ATOM 6432 C C . CYS B 2 349 ? 68.381 28.765 -37.059 1.00 80.70 349 CYS B C 1
ATOM 6433 O O . CYS B 2 349 ? 68.307 27.901 -37.926 1.00 80.50 349 CYS B O 1
ATOM 6436 N N . ARG B 2 350 ? 67.344 29.413 -36.554 1.00 79.88 350 ARG B N 1
ATOM 6437 C CA . ARG B 2 350 ? 65.949 29.039 -36.672 1.00 79.18 350 ARG B CA 1
ATOM 6438 C C . ARG B 2 350 ? 65.523 28.795 -38.104 1.00 78.50 350 ARG B C 1
ATOM 6439 O O . ARG B 2 350 ? 64.340 28.929 -38.458 1.00 78.25 350 ARG B O 1
ATOM 6447 N N . GLY B 2 351 ? 66.501 28.430 -38.926 1.00 77.73 351 GLY B N 1
ATOM 6448 C CA . GLY B 2 351 ? 66.256 28.090 -40.317 1.00 76.63 351 GLY B CA 1
ATOM 6449 C C . GLY B 2 351 ? 65.487 26.801 -40.359 1.00 75.68 351 GLY B C 1
ATOM 6450 O O . GLY B 2 351 ? 64.328 26.726 -39.936 1.00 75.51 351 GLY B O 1
ATOM 6451 N N . ILE B 2 352 ? 66.147 25.777 -40.867 1.00 74.99 352 ILE B N 1
ATOM 6452 C CA . ILE B 2 352 ? 65.567 24.444 -40.873 1.00 74.21 352 ILE B CA 1
ATOM 6453 C C . ILE B 2 352 ? 65.930 23.810 -39.524 1.00 73.66 352 ILE B C 1
ATOM 6454 O O . ILE B 2 352 ? 65.224 22.917 -39.043 1.00 73.66 352 ILE B O 1
ATOM 6459 N N . LEU B 2 353 ? 67.002 24.318 -38.897 1.00 72.76 353 LEU B N 1
ATOM 6460 C CA . LEU B 2 353 ? 67.373 23.952 -37.519 1.00 71.79 353 LEU B CA 1
ATOM 6461 C C . LEU B 2 353 ? 66.122 23.998 -36.657 1.00 71.15 353 LEU B C 1
ATOM 6462 O O . LEU B 2 353 ? 66.137 23.627 -35.506 1.00 70.66 353 LEU B O 1
ATOM 6467 N N . ASN B 2 354 ? 65.038 24.455 -37.268 1.00 71.16 354 ASN B N 1
ATOM 6468 C CA . ASN B 2 354 ? 63.719 24.514 -36.675 1.00 70.97 354 ASN B CA 1
ATOM 6469 C C . ASN B 2 354 ? 62.675 23.790 -37.551 1.00 70.46 354 ASN B C 1
ATOM 6470 O O . ASN B 2 354 ? 61.685 23.276 -37.036 1.00 70.39 354 ASN B O 1
ATOM 6475 N N . GLU B 2 355 ? 62.907 23.741 -38.866 1.00 70.02 355 GLU B N 1
ATOM 6476 C CA . GLU B 2 355 ? 61.998 23.053 -39.797 1.00 69.75 355 GLU B CA 1
ATOM 6477 C C . GLU B 2 355 ? 62.443 21.632 -40.151 1.00 69.05 355 GLU B C 1
ATOM 6478 O O . GLU B 2 355 ? 61.622 20.731 -40.303 1.00 68.95 355 GLU B O 1
ATOM 6484 N N . ILE B 2 356 ? 63.747 21.436 -40.283 1.00 68.67 356 ILE B N 1
ATOM 6485 C CA . ILE B 2 356 ? 64.325 20.104 -40.465 1.00 68.28 356 ILE B CA 1
ATOM 6486 C C . ILE B 2 356 ? 64.091 19.360 -39.152 1.00 67.97 356 ILE B C 1
ATOM 6487 O O . ILE B 2 356 ? 64.368 18.158 -39.020 1.00 68.01 356 ILE B O 1
ATOM 6492 N N . LYS B 2 357 ? 63.558 20.119 -38.194 1.00 67.57 357 LYS B N 1
ATOM 6493 C CA . LYS B 2 357 ? 63.022 19.607 -36.946 1.00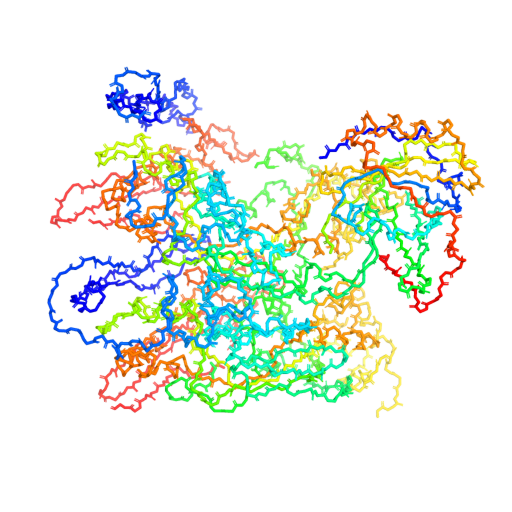 67.04 357 LYS B CA 1
ATOM 6494 C C . LYS B 2 357 ? 61.507 19.424 -36.982 1.00 67.19 357 LYS B C 1
ATOM 6495 O O . LYS B 2 357 ? 61.015 18.358 -36.617 1.00 66.67 357 LYS B O 1
ATOM 6501 N N . ASP B 2 358 ? 60.782 20.468 -37.398 1.00 67.55 358 ASP B N 1
ATOM 6502 C CA . ASP B 2 358 ? 59.321 20.412 -37.596 1.00 68.14 358 ASP B CA 1
ATOM 6503 C C . ASP B 2 358 ? 58.927 19.300 -38.562 1.00 68.09 358 ASP B C 1
ATOM 6504 O O . ASP B 2 358 ? 57.939 18.583 -38.360 1.00 67.57 358 ASP B O 1
ATOM 6509 N N . ARG B 2 359 ? 59.706 19.168 -39.623 1.00 68.62 359 ARG B N 1
ATOM 6510 C CA . ARG B 2 359 ? 59.483 18.094 -40.568 1.00 69.73 359 ARG B CA 1
ATOM 6511 C C . ARG B 2 359 ? 60.535 17.027 -40.344 1.00 69.85 359 ARG B C 1
ATOM 6512 O O . ARG B 2 359 ? 61.287 16.682 -41.244 1.00 70.07 359 ARG B O 1
ATOM 6520 N N . ASN B 2 360 ? 60.595 16.533 -39.112 1.00 70.39 360 ASN B N 1
ATOM 6521 C CA . ASN B 2 360 ? 61.328 15.316 -38.818 1.00 70.60 360 ASN B CA 1
ATOM 6522 C C . ASN B 2 360 ? 60.643 14.135 -39.492 1.00 70.89 360 ASN B C 1
ATOM 6523 O O . ASN B 2 360 ? 61.306 13.200 -39.925 1.00 70.87 360 ASN B O 1
ATOM 6528 N N . LYS B 2 361 ? 59.324 14.214 -39.640 1.00 71.49 361 LYS B N 1
ATOM 6529 C CA . LYS B 2 361 ? 58.566 13.083 -40.165 1.00 72.48 361 LYS B CA 1
ATOM 6530 C C . LYS B 2 361 ? 58.047 13.210 -41.609 1.00 72.80 361 LYS B C 1
ATOM 6531 O O . LYS B 2 361 ? 56.937 12.771 -41.916 1.00 72.80 361 LYS B O 1
ATOM 6537 N N . ARG B 2 362 ? 58.862 13.826 -42.474 1.00 73.45 362 ARG B N 1
ATOM 6538 C CA . ARG B 2 362 ? 58.771 13.678 -43.947 1.00 73.55 362 ARG B CA 1
ATOM 6539 C C . ARG B 2 362 ? 60.144 13.952 -44.599 1.00 73.45 362 ARG B C 1
ATOM 6540 O O . ARG B 2 362 ? 60.738 13.041 -45.181 1.00 73.57 362 ARG B O 1
ATOM 6548 N N . ASP B 2 363 ? 60.631 15.196 -44.471 1.00 73.15 363 ASP B N 1
ATOM 6549 C CA . ASP B 2 363 ? 62.007 15.638 -44.811 1.00 72.61 363 ASP B CA 1
ATOM 6550 C C . ASP B 2 363 ? 63.111 14.908 -43.961 1.00 72.43 363 ASP B C 1
ATOM 6551 O O . ASP B 2 363 ? 63.109 13.679 -43.928 1.00 72.16 363 ASP B O 1
ATOM 6567 N N . MET B 2 365 ? 67.237 15.023 -41.293 1.00 67.40 365 MET B N 1
ATOM 6568 C CA . MET B 2 365 ? 68.270 15.442 -40.278 1.00 65.73 365 MET B CA 1
ATOM 6569 C C . MET B 2 365 ? 68.061 15.209 -38.755 1.00 64.39 365 MET B C 1
ATOM 6570 O O . MET B 2 365 ? 69.021 14.958 -38.015 1.00 63.95 365 MET B O 1
ATOM 6575 N N . VAL B 2 366 ? 66.828 15.345 -38.279 1.00 62.77 366 VAL B N 1
ATOM 6576 C CA . VAL B 2 366 ? 66.524 15.117 -36.870 1.00 60.42 366 VAL B CA 1
ATOM 6577 C C . VAL B 2 366 ? 66.049 13.671 -36.777 1.00 58.97 366 VAL B C 1
ATOM 6578 O O . VAL B 2 366 ? 65.103 13.286 -37.451 1.00 58.69 366 VAL B O 1
ATOM 6582 N N . GLU B 2 367 ? 66.745 12.852 -35.996 1.00 57.46 367 GLU B N 1
ATOM 6583 C CA . GLU B 2 367 ? 66.424 11.420 -35.971 1.00 55.96 367 GLU B CA 1
ATOM 6584 C C . GLU B 2 367 ? 65.112 11.166 -35.200 1.00 53.92 367 GLU B C 1
ATOM 6585 O O . GLU B 2 367 ? 64.277 10.382 -35.645 1.00 54.15 367 GLU B O 1
ATOM 6591 N N . ASP B 2 368 ? 64.945 11.847 -34.062 1.00 51.33 368 ASP B N 1
ATOM 6592 C CA . ASP B 2 368 ? 63.726 11.805 -33.247 1.00 48.44 368 ASP B CA 1
ATOM 6593 C C . ASP B 2 368 ? 63.792 12.910 -32.197 1.00 46.50 368 ASP B C 1
ATOM 6594 O O . ASP B 2 368 ? 64.869 13.431 -31.856 1.00 45.62 368 ASP B O 1
ATOM 6599 N N . LEU B 2 369 ? 62.610 13.266 -31.715 1.00 44.37 369 LEU B N 1
ATOM 6600 C CA . LEU B 2 369 ? 62.416 14.121 -30.569 1.00 42.22 369 LEU B CA 1
ATOM 6601 C C . LEU B 2 369 ? 61.675 13.256 -29.558 1.00 41.95 369 LEU B C 1
ATOM 6602 O O . LEU B 2 369 ? 60.490 12.935 -29.730 1.00 41.73 369 LEU B O 1
ATOM 6607 N N . VAL B 2 370 ? 62.375 12.848 -28.514 1.00 40.99 370 VAL B N 1
ATOM 6608 C CA . VAL B 2 370 ? 61.751 11.975 -27.527 1.00 40.43 370 VAL B CA 1
ATOM 6609 C C . VAL B 2 370 ? 61.364 12.797 -26.292 1.00 39.95 370 VAL B C 1
ATOM 6610 O O . VAL B 2 370 ? 62.214 13.480 -25.716 1.00 38.55 370 VAL B O 1
ATOM 6614 N N . VAL B 2 371 ? 60.084 12.712 -25.914 1.00 39.42 371 VAL B N 1
ATOM 6615 C CA . VAL B 2 371 ? 59.539 13.447 -24.778 1.00 39.58 371 VAL B CA 1
ATOM 6616 C C . VAL B 2 371 ? 59.190 12.513 -23.628 1.00 40.30 371 VAL B C 1
ATOM 6617 O O . VAL B 2 371 ? 58.800 11.375 -23.862 1.00 41.25 371 VAL B O 1
ATOM 6621 N N . LEU B 2 372 ? 59.297 13.011 -22.395 1.00 39.83 372 LEU B N 1
ATOM 6622 C CA . LEU B 2 372 ? 58.947 12.257 -21.200 1.00 39.51 372 LEU B CA 1
ATOM 6623 C C . LEU B 2 372 ? 58.411 13.217 -20.125 1.00 39.43 372 LEU B C 1
ATOM 6624 O O . LEU B 2 372 ? 59.141 14.049 -19.593 1.00 39.59 372 LEU B O 1
ATOM 6629 N N . VAL B 2 373 ? 57.129 13.110 -19.819 1.00 39.48 373 VAL B N 1
ATOM 6630 C CA . VAL B 2 373 ? 56.485 14.018 -18.879 1.00 39.84 373 VAL B CA 1
ATOM 6631 C C . VAL B 2 373 ? 56.031 13.304 -17.617 1.00 39.91 373 VAL B C 1
ATOM 6632 O O . VAL B 2 373 ? 55.228 12.391 -17.682 1.00 39.43 373 VAL B O 1
ATOM 6636 N N . ARG B 2 374 ? 56.552 13.734 -16.475 1.00 40.54 374 ARG B N 1
ATOM 6637 C CA . ARG B 2 374 ? 56.154 13.189 -15.176 1.00 41.42 374 ARG B CA 1
ATOM 6638 C C . ARG B 2 374 ? 55.469 14.225 -14.267 1.00 41.94 374 ARG B C 1
ATOM 6639 O O . ARG B 2 374 ? 56.107 15.166 -13.798 1.00 41.61 374 ARG B O 1
ATOM 6647 N N . GLY B 2 375 ? 54.176 14.020 -14.006 1.00 42.50 375 GLY B N 1
ATOM 6648 C CA . GLY B 2 375 ? 53.365 14.950 -13.241 1.00 43.29 375 GLY B CA 1
ATOM 6649 C C . GLY B 2 375 ? 52.503 15.713 -14.212 1.00 44.83 375 GLY B C 1
ATOM 6650 O O . GLY B 2 375 ? 52.963 16.098 -15.295 1.00 45.55 375 GLY B O 1
ATOM 6651 N N . GLY B 2 376 ? 51.249 15.919 -13.843 1.00 45.84 376 GLY B N 1
ATOM 6652 C CA . GLY B 2 376 ? 50.291 16.592 -14.707 1.00 48.36 376 GLY B CA 1
ATOM 6653 C C . GLY B 2 376 ? 50.196 16.021 -16.124 1.00 50.40 376 GLY B C 1
ATOM 6654 O O . GLY B 2 376 ? 50.272 16.767 -17.100 1.00 50.70 376 GLY B O 1
ATOM 6655 N N . ALA B 2 377 ? 50.034 14.706 -16.254 1.00 51.64 377 ALA B N 1
ATOM 6656 C CA . ALA B 2 377 ? 49.928 14.115 -17.580 1.00 53.20 377 ALA B CA 1
ATOM 6657 C C . ALA B 2 377 ? 48.493 14.008 -18.092 1.00 54.22 377 ALA B C 1
ATOM 6658 O O . ALA B 2 377 ? 48.035 12.916 -18.420 1.00 54.17 377 ALA B O 1
ATOM 6660 N N . SER B 2 378 ? 47.798 15.139 -18.181 1.00 55.53 378 SER B N 1
ATOM 6661 C CA . SER B 2 378 ? 46.477 15.148 -18.804 1.00 57.10 378 SER B CA 1
ATOM 6662 C C . SER B 2 378 ? 46.628 15.353 -20.311 1.00 57.88 378 SER B C 1
ATOM 6663 O O . SER B 2 378 ? 47.231 14.520 -20.970 1.00 57.54 378 SER B O 1
ATOM 6666 N N . GLU B 2 379 ? 46.106 16.466 -20.841 1.00 59.54 379 GLU B N 1
ATOM 6667 C CA . GLU B 2 379 ? 46.061 16.694 -22.308 1.00 60.68 379 GLU B CA 1
ATOM 6668 C C . GLU B 2 379 ? 47.106 17.587 -22.946 1.00 61.34 379 GLU B C 1
ATOM 6669 O O . GLU B 2 379 ? 46.908 18.183 -24.001 1.00 61.15 379 GLU B O 1
ATOM 6675 N N . HIS B 2 380 ? 48.246 17.627 -22.283 1.00 62.44 380 HIS B N 1
ATOM 6676 C CA . HIS B 2 380 ? 49.495 18.061 -22.869 1.00 63.58 380 HIS B CA 1
ATOM 6677 C C . HIS B 2 380 ? 50.085 16.895 -23.609 1.00 63.92 380 HIS B C 1
ATOM 6678 O O . HIS B 2 380 ? 50.862 17.079 -24.519 1.00 64.73 380 HIS B O 1
ATOM 6685 N N . ILE B 2 381 ? 49.695 15.689 -23.234 1.00 64.18 381 ILE B N 1
ATOM 6686 C CA . ILE B 2 381 ? 50.096 14.530 -23.988 1.00 65.14 381 ILE B CA 1
ATOM 6687 C C . ILE B 2 381 ? 49.487 14.572 -25.407 1.00 65.73 381 ILE B C 1
ATOM 6688 O O . ILE B 2 381 ? 50.164 14.949 -26.360 1.00 65.88 381 ILE B O 1
ATOM 6693 N N . THR B 2 382 ? 48.207 14.211 -25.521 1.00 66.53 382 THR B N 1
ATOM 6694 C CA . THR B 2 382 ? 47.558 13.980 -26.810 1.00 67.17 382 THR B CA 1
ATOM 6695 C C . THR B 2 382 ? 47.315 15.277 -27.565 1.00 67.40 382 THR B C 1
ATOM 6696 O O . THR B 2 382 ? 47.069 16.338 -26.958 1.00 67.79 382 THR B O 1
ATOM 6700 N N . THR B 2 383 ? 47.393 15.151 -28.892 1.00 67.23 383 THR B N 1
ATOM 6701 C CA . THR B 2 383 ? 47.600 16.251 -29.864 1.00 66.97 383 THR B CA 1
ATOM 6702 C C . THR B 2 383 ? 48.896 17.102 -29.662 1.00 66.43 383 THR B C 1
ATOM 6703 O O . THR B 2 383 ? 49.275 17.846 -30.587 1.00 66.36 383 THR B O 1
ATOM 6707 N N . LEU B 2 384 ? 49.581 17.011 -28.508 1.00 64.92 384 LEU B N 1
ATOM 6708 C CA . LEU B 2 384 ? 50.651 17.991 -28.257 1.00 64.22 384 LEU B CA 1
ATOM 6709 C C . LEU B 2 384 ? 52.089 17.599 -27.822 1.00 63.42 384 LEU B C 1
ATOM 6710 O O . LEU B 2 384 ? 52.964 17.394 -28.675 1.00 63.18 384 LEU B O 1
ATOM 6715 N N . ALA B 2 385 ? 52.342 17.541 -26.519 1.00 61.96 385 ALA B N 1
ATOM 6716 C CA . ALA B 2 385 ? 53.710 17.483 -26.002 1.00 61.67 385 ALA B CA 1
ATOM 6717 C C . ALA B 2 385 ? 54.582 16.361 -26.532 1.00 61.50 385 ALA B C 1
ATOM 6718 O O . ALA B 2 385 ? 55.776 16.550 -26.683 1.00 60.80 385 ALA B O 1
ATOM 6720 N N . TYR B 2 386 ? 53.970 15.216 -26.820 1.00 62.01 386 TYR B N 1
ATOM 6721 C CA . TYR B 2 386 ? 54.686 13.939 -26.870 1.00 62.66 386 TYR B CA 1
ATOM 6722 C C . TYR B 2 386 ? 55.500 13.588 -28.114 1.00 64.00 386 TYR B C 1
ATOM 6723 O O . TYR B 2 386 ? 56.568 12.968 -28.004 1.00 64.49 386 TYR B O 1
ATOM 6732 N N . GLN B 2 387 ? 55.014 13.930 -29.293 1.00 64.79 387 GLN B N 1
ATOM 6733 C CA . GLN B 2 387 ? 55.779 13.594 -30.479 1.00 66.18 387 GLN B CA 1
ATOM 6734 C C . GLN B 2 387 ? 55.363 14.612 -31.498 1.00 66.53 387 GLN B C 1
ATOM 6735 O O . GLN B 2 387 ? 56.068 14.857 -32.499 1.00 66.74 387 GLN B O 1
ATOM 6741 N N . GLU B 2 388 ? 54.208 15.214 -31.226 1.00 66.11 388 GLU B N 1
ATOM 6742 C CA . GLU B 2 388 ? 53.736 16.301 -32.055 1.00 65.95 388 GLU B CA 1
ATOM 6743 C C . GLU B 2 388 ? 54.700 17.457 -31.712 1.00 65.14 388 GLU B C 1
ATOM 6744 O O . GLU B 2 388 ? 55.868 17.181 -31.468 1.00 64.52 388 GLU B O 1
ATOM 6750 N N . LEU B 2 389 ? 54.266 18.715 -31.687 1.00 64.83 389 LEU B N 1
ATOM 6751 C CA . LEU B 2 389 ? 55.196 19.824 -31.387 1.00 64.59 389 LEU B CA 1
ATOM 6752 C C . LEU B 2 389 ? 56.126 19.523 -30.187 1.00 63.78 389 LEU B C 1
ATOM 6753 O O . LEU B 2 389 ? 55.839 18.635 -29.394 1.00 63.24 389 LEU B O 1
ATOM 6758 N N . PRO B 2 390 ? 57.251 20.254 -30.064 1.00 63.30 390 PRO B N 1
ATOM 6759 C CA . PRO B 2 390 ? 58.086 20.064 -28.905 1.00 62.97 390 PRO B CA 1
ATOM 6760 C C . PRO B 2 390 ? 57.412 20.597 -27.665 1.00 62.49 390 PRO B C 1
ATOM 6761 O O . PRO B 2 390 ? 56.986 19.803 -26.802 1.00 62.47 390 PRO B O 1
ATOM 6765 N N . THR B 2 391 ? 57.319 21.925 -27.596 1.00 61.35 391 THR B N 1
ATOM 6766 C CA . THR B 2 391 ? 56.900 22.603 -26.394 1.00 60.84 391 THR B CA 1
ATOM 6767 C C . THR B 2 391 ? 56.784 24.120 -26.591 1.00 60.46 391 THR B C 1
ATOM 6768 O O . THR B 2 391 ? 57.778 24.794 -26.879 1.00 60.67 391 THR B O 1
ATOM 6772 N N . ALA B 2 392 ? 55.566 24.639 -26.420 1.00 59.57 392 ALA B N 1
ATOM 6773 C CA . ALA B 2 392 ? 55.249 26.056 -26.605 1.00 59.00 392 ALA B CA 1
ATOM 6774 C C . ALA B 2 392 ? 55.327 26.845 -25.285 1.00 58.70 392 ALA B C 1
ATOM 6775 O O . ALA B 2 392 ? 56.249 26.667 -24.487 1.00 58.92 392 ALA B O 1
ATOM 6777 N N . ASP B 2 393 ? 54.390 27.756 -25.076 1.00 58.32 393 ASP B N 1
ATOM 6778 C CA . ASP B 2 393 ? 54.159 28.303 -23.742 1.00 58.02 393 ASP B CA 1
ATOM 6779 C C . ASP B 2 393 ? 52.832 27.730 -23.225 1.00 57.17 393 ASP B C 1
ATOM 6780 O O . ASP B 2 393 ? 51.959 28.423 -22.728 1.00 56.71 393 ASP B O 1
ATOM 6785 N N . LEU B 2 394 ? 52.720 26.413 -23.432 1.00 56.68 394 LEU B N 1
ATOM 6786 C CA . LEU B 2 394 ? 51.741 25.518 -22.831 1.00 54.69 394 LEU B CA 1
ATOM 6787 C C . LEU B 2 394 ? 52.432 24.852 -21.632 1.00 54.15 394 LEU B C 1
ATOM 6788 O O . LEU B 2 394 ? 52.042 23.793 -21.168 1.00 53.67 394 LEU B O 1
ATOM 6793 N N . MET B 2 395 ? 53.492 25.480 -21.159 1.00 53.08 395 MET B N 1
ATOM 6794 C CA . MET B 2 395 ? 54.097 25.095 -19.922 1.00 52.60 395 MET B CA 1
ATOM 6795 C C . MET B 2 395 ? 53.304 25.669 -18.764 1.00 52.58 395 MET B C 1
ATOM 6796 O O . MET B 2 395 ? 53.355 25.123 -17.667 1.00 52.55 395 MET B O 1
ATOM 6801 N N . GLN B 2 396 ? 52.583 26.771 -18.993 1.00 52.66 396 GLN B N 1
ATOM 6802 C CA . GLN B 2 396 ? 51.686 27.302 -17.959 1.00 52.60 396 GLN B CA 1
ATOM 6803 C C . GLN B 2 396 ? 50.640 26.252 -17.790 1.00 51.96 396 GLN B C 1
ATOM 6804 O O . GLN B 2 396 ? 50.388 25.816 -16.678 1.00 52.07 396 GLN B O 1
ATOM 6810 N N . GLU B 2 397 ? 50.058 25.825 -18.911 1.00 50.99 397 GLU B N 1
ATOM 6811 C CA . GLU B 2 397 ? 49.016 24.821 -18.884 1.00 50.29 397 GLU B CA 1
ATOM 6812 C C . GLU B 2 397 ? 49.490 23.582 -18.128 1.00 48.84 397 GLU B C 1
ATOM 6813 O O . GLU B 2 397 ? 48.880 23.197 -17.135 1.00 48.11 397 GLU B O 1
ATOM 6819 N N . TRP B 2 398 ? 50.615 23.002 -18.549 1.00 47.18 398 TRP B N 1
ATOM 6820 C CA . TRP B 2 398 ? 51.196 21.897 -17.797 1.00 44.97 398 TRP B CA 1
ATOM 6821 C C . TRP B 2 398 ? 51.451 22.274 -16.334 1.00 45.03 398 TRP B C 1
ATOM 6822 O O . TRP B 2 398 ? 51.345 21.411 -15.471 1.00 45.00 398 TRP B O 1
ATOM 6833 N N . GLY B 2 399 ? 51.758 23.546 -16.063 1.00 44.59 399 GLY B N 1
ATOM 6834 C CA . GLY B 2 399 ? 51.998 24.045 -14.692 1.00 44.10 399 GLY B CA 1
ATOM 6835 C C . GLY B 2 399 ? 50.791 23.885 -13.787 1.00 44.19 399 GLY B C 1
ATOM 6836 O O . GLY B 2 399 ? 50.915 23.397 -12.676 1.00 44.12 399 GLY B O 1
ATOM 6837 N N . ASP B 2 400 ? 49.613 24.281 -14.261 1.00 44.81 400 ASP B N 1
ATOM 6838 C CA . ASP B 2 400 ? 48.359 24.012 -13.543 1.00 45.12 400 ASP B CA 1
ATOM 6839 C C . ASP B 2 400 ? 48.210 22.518 -13.287 1.00 44.50 400 ASP B C 1
ATOM 6840 O O . ASP B 2 400 ? 47.926 22.089 -12.166 1.00 44.88 400 ASP B O 1
ATOM 6845 N N . ALA B 2 401 ? 48.373 21.720 -14.341 1.00 43.53 401 ALA B N 1
ATOM 6846 C CA . ALA B 2 401 ? 48.006 20.307 -14.278 1.00 42.26 401 ALA B CA 1
ATOM 6847 C C . ALA B 2 401 ? 48.860 19.567 -13.272 1.00 41.60 401 ALA B C 1
ATOM 6848 O O . ALA B 2 401 ? 48.384 18.640 -12.643 1.00 42.39 401 ALA B O 1
ATOM 6850 N N . VAL B 2 402 ? 50.109 19.979 -13.121 1.00 40.36 402 VAL B N 1
ATOM 6851 C CA . VAL B 2 402 ? 50.986 19.381 -12.141 1.00 40.02 402 VAL B CA 1
ATOM 6852 C C . VAL B 2 402 ? 50.418 19.637 -10.780 1.00 40.36 402 VAL B C 1
ATOM 6853 O O . VAL B 2 402 ? 50.473 18.777 -9.915 1.00 41.61 402 VAL B O 1
ATOM 6857 N N . GLN B 2 403 ? 49.818 20.804 -10.615 1.00 40.41 403 GLN B N 1
ATOM 6858 C CA . GLN B 2 403 ? 49.333 21.284 -9.330 1.00 40.51 403 GLN B CA 1
ATOM 6859 C C . GLN B 2 403 ? 48.226 20.380 -8.804 1.00 40.07 403 GLN B C 1
ATOM 6860 O O . GLN B 2 403 ? 48.013 20.253 -7.612 1.00 41.28 403 GLN B O 1
ATOM 6866 N N . TYR B 2 404 ? 47.584 19.682 -9.710 1.00 39.39 404 TYR B N 1
ATOM 6867 C CA . TYR B 2 404 ? 46.410 18.914 -9.423 1.00 38.49 404 TYR B CA 1
ATOM 6868 C C . TYR B 2 404 ? 46.672 17.422 -9.552 1.00 37.69 404 TYR B C 1
ATOM 6869 O O . TYR B 2 404 ? 45.774 16.599 -9.407 1.00 37.33 404 TYR B O 1
ATOM 6878 N N . ASN B 2 405 ? 47.906 17.082 -9.876 1.00 36.55 405 ASN B N 1
ATOM 6879 C CA . ASN B 2 405 ? 48.291 15.716 -10.121 1.00 35.41 405 ASN B CA 1
ATOM 6880 C C . ASN B 2 405 ? 49.794 15.699 -10.073 1.00 34.47 405 ASN B C 1
ATOM 6881 O O . ASN B 2 405 ? 50.461 15.453 -11.085 1.00 34.31 405 ASN B O 1
ATOM 6886 N N . PRO B 2 406 ? 50.346 15.972 -8.886 1.00 33.34 406 PRO B N 1
ATOM 6887 C CA . PRO B 2 406 ? 51.772 16.057 -8.866 1.00 31.67 406 PRO B CA 1
ATOM 6888 C C . PRO B 2 406 ? 52.311 14.644 -8.886 1.00 30.43 406 PRO B C 1
ATOM 6889 O O . PRO B 2 406 ? 51.561 13.718 -8.613 1.00 29.76 406 PRO B O 1
ATOM 6893 N N . ALA B 2 407 ? 53.582 14.486 -9.223 1.00 29.96 407 ALA B N 1
ATOM 6894 C CA . ALA B 2 407 ? 54.270 13.203 -9.156 1.00 30.15 407 ALA B CA 1
ATOM 6895 C C . ALA B 2 407 ? 55.276 13.192 -7.997 1.00 30.97 407 ALA B C 1
ATOM 6896 O O . ALA B 2 407 ? 55.811 14.233 -7.639 1.00 30.59 407 ALA B O 1
ATOM 6898 N N . ILE B 2 408 ? 55.576 12.022 -7.425 1.00 32.79 408 ILE B N 1
ATOM 6899 C CA . ILE B 2 408 ? 56.758 11.940 -6.546 1.00 34.39 408 ILE B CA 1
ATOM 6900 C C . ILE B 2 408 ? 58.002 11.983 -7.408 1.00 34.93 408 ILE B C 1
ATOM 6901 O O . ILE B 2 408 ? 58.265 11.049 -8.150 1.00 35.19 408 ILE B O 1
ATOM 6906 N N . ILE B 2 409 ? 58.754 13.066 -7.290 1.00 36.05 409 ILE B N 1
ATOM 6907 C CA . ILE B 2 409 ? 59.923 13.345 -8.107 1.00 37.34 409 ILE B CA 1
ATOM 6908 C C . ILE B 2 409 ? 61.176 12.983 -7.349 1.00 37.75 409 ILE B C 1
ATOM 6909 O O . ILE B 2 409 ? 62.040 12.276 -7.870 1.00 38.91 409 ILE B O 1
ATOM 6914 N N . LYS B 2 410 ? 61.277 13.491 -6.123 1.00 37.85 410 LYS B N 1
ATOM 6915 C CA . LYS B 2 410 ? 62.378 13.169 -5.192 1.00 37.79 410 LYS B CA 1
ATOM 6916 C C . LYS B 2 410 ? 61.839 12.552 -3.891 1.00 37.70 410 LYS B C 1
ATOM 6917 O O . LYS B 2 410 ? 60.722 12.857 -3.444 1.00 36.80 410 LYS B O 1
ATOM 6923 N N . VAL B 2 411 ? 62.675 11.718 -3.274 1.00 37.57 411 VAL B N 1
ATOM 6924 C CA . VAL B 2 411 ? 62.252 10.881 -2.197 1.00 36.90 411 VAL B CA 1
ATOM 6925 C C . VAL B 2 411 ? 63.383 10.548 -1.227 1.00 37.70 411 VAL B C 1
ATOM 6926 O O . VAL B 2 411 ? 64.550 10.375 -1.601 1.00 37.45 411 VAL B O 1
ATOM 6930 N N . LYS B 2 412 ? 63.014 10.490 0.041 1.00 38.28 412 LYS B N 1
ATOM 6931 C CA . LYS B 2 412 ? 63.881 9.950 1.060 1.00 39.59 412 LYS B CA 1
ATOM 6932 C C . LYS B 2 412 ? 63.217 8.679 1.572 1.00 39.12 412 LYS B C 1
ATOM 6933 O O . LYS B 2 412 ? 62.065 8.705 1.999 1.00 39.78 412 LYS B O 1
ATOM 6939 N N . VAL B 2 413 ? 63.939 7.565 1.512 1.00 38.60 413 VAL B N 1
ATOM 6940 C CA . VAL B 2 413 ? 63.348 6.243 1.789 1.00 37.55 413 VAL B CA 1
ATOM 6941 C C . VAL B 2 413 ? 63.821 5.578 3.092 1.00 36.54 413 VAL B C 1
ATOM 6942 O O . VAL B 2 413 ? 64.820 5.952 3.673 1.00 36.29 413 VAL B O 1
ATOM 6946 N N . GLU B 2 414 ? 63.104 4.549 3.498 1.00 35.88 414 GLU B N 1
ATOM 6947 C CA . GLU B 2 414 ? 63.439 3.790 4.688 1.00 35.89 414 GLU B CA 1
ATOM 6948 C C . GLU B 2 414 ? 63.013 2.335 4.436 1.00 34.01 414 GLU B C 1
ATOM 6949 O O . GLU B 2 414 ? 61.970 2.107 3.848 1.00 33.85 414 GLU B O 1
ATOM 6955 N N . PRO B 2 415 ? 63.826 1.351 4.837 1.00 33.23 415 PRO B N 1
ATOM 6956 C CA . PRO B 2 415 ? 63.369 -0.035 4.652 1.00 33.40 415 PRO B CA 1
ATOM 6957 C C . PRO B 2 415 ? 62.068 -0.378 5.366 1.00 33.48 415 PRO B C 1
ATOM 6958 O O . PRO B 2 415 ? 61.698 0.241 6.356 1.00 33.70 415 PRO B O 1
ATOM 6962 N N . LEU B 2 416 ? 61.354 -1.357 4.865 1.00 33.86 416 LEU B N 1
ATOM 6963 C CA . LEU B 2 416 ? 60.069 -1.641 5.460 1.00 34.91 416 LEU B CA 1
ATOM 6964 C C . LEU B 2 416 ? 60.185 -2.045 6.934 1.00 35.49 416 LEU B C 1
ATOM 6965 O O . LEU B 2 416 ? 59.325 -1.708 7.743 1.00 36.04 416 LEU B O 1
ATOM 6970 N N . TYR B 2 417 ? 61.269 -2.726 7.294 1.00 36.37 417 TYR B N 1
ATOM 6971 C CA . TYR B 2 417 ? 61.412 -3.243 8.641 1.00 37.67 417 TYR B CA 1
ATOM 6972 C C . TYR B 2 417 ? 61.424 -2.181 9.732 1.00 38.17 417 TYR B C 1
ATOM 6973 O O . TYR B 2 417 ? 61.029 -2.472 10.849 1.00 38.24 417 TYR B O 1
ATOM 6982 N N . GLU B 2 418 ? 61.822 -0.953 9.398 1.00 38.56 418 GLU B N 1
ATOM 6983 C CA . GLU B 2 418 ? 61.721 0.164 10.325 1.00 39.38 418 GLU B CA 1
ATOM 6984 C C . GLU B 2 418 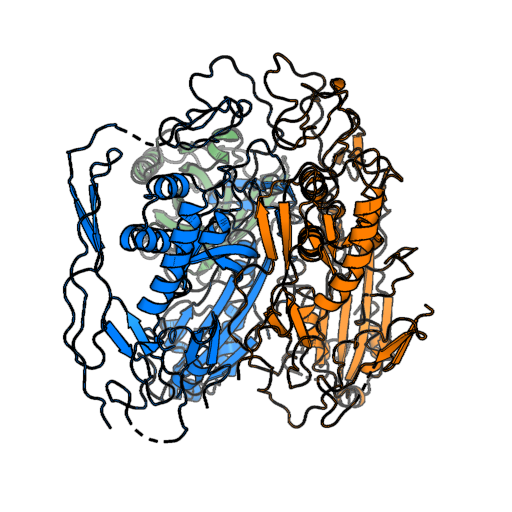? 60.284 0.476 10.686 1.00 39.51 418 GLU B C 1
ATOM 6985 O O . GLU B 2 418 ? 60.024 1.284 11.564 1.00 40.40 418 GLU B O 1
ATOM 6991 N N . LEU B 2 419 ? 59.326 -0.143 10.023 1.00 39.89 419 LEU B N 1
ATOM 6992 C CA . LEU B 2 419 ? 57.938 0.085 10.424 1.00 39.97 419 LEU B CA 1
ATOM 6993 C C . LEU B 2 419 ? 57.514 -0.935 11.496 1.00 40.47 419 LEU B C 1
ATOM 6994 O O . LEU B 2 419 ? 56.505 -0.774 12.173 1.00 39.93 419 LEU B O 1
ATOM 6999 N N . VAL B 2 420 ? 58.285 -2.003 11.614 1.00 40.97 420 VAL B N 1
ATOM 7000 C CA . VAL B 2 420 ? 57.924 -3.077 12.505 1.00 42.28 420 VAL B CA 1
ATOM 7001 C C . VAL B 2 420 ? 58.515 -2.845 13.895 1.00 43.28 420 VAL B C 1
ATOM 7002 O O . VAL B 2 420 ? 59.674 -3.193 14.171 1.00 42.96 420 VAL B O 1
ATOM 7006 N N . THR B 2 421 ? 57.692 -2.265 14.759 1.00 43.80 421 THR B N 1
ATOM 7007 C CA . THR B 2 421 ? 58.136 -1.898 16.058 1.00 45.71 421 THR B CA 1
ATOM 7008 C C . THR B 2 421 ? 57.354 -2.650 17.151 1.00 46.31 421 THR B C 1
ATOM 7009 O O . THR B 2 421 ? 56.258 -3.196 16.919 1.00 46.34 421 THR B O 1
ATOM 7013 N N . ALA B 2 422 ? 57.959 -2.672 18.337 1.00 46.99 422 ALA B N 1
ATOM 7014 C CA . ALA B 2 422 ? 57.432 -3.348 19.521 1.00 47.51 422 ALA B CA 1
ATOM 7015 C C . ALA B 2 422 ? 56.033 -2.907 19.917 1.00 47.72 422 ALA B C 1
ATOM 7016 O O . ALA B 2 422 ? 55.216 -3.727 20.316 1.00 48.68 422 ALA B O 1
ATOM 7018 N N . THR B 2 423 ? 55.752 -1.616 19.808 1.00 48.05 423 THR B N 1
ATOM 7019 C CA . THR B 2 423 ? 54.450 -1.092 20.234 1.00 48.23 423 THR B CA 1
ATOM 7020 C C . THR B 2 423 ? 53.295 -1.497 19.312 1.00 47.95 423 THR B C 1
ATOM 7021 O O . THR B 2 423 ? 52.123 -1.473 19.695 1.00 48.57 423 THR B O 1
ATOM 7025 N N . ASP B 2 424 ? 53.623 -1.871 18.087 1.00 47.48 424 ASP B N 1
ATOM 7026 C CA . ASP B 2 424 ? 52.634 -2.499 17.235 1.00 46.13 424 ASP B CA 1
ATOM 7027 C C . ASP B 2 424 ? 52.765 -4.000 17.255 1.00 45.22 424 ASP B C 1
ATOM 7028 O O . ASP B 2 424 ? 51.756 -4.696 17.113 1.00 45.37 424 ASP B O 1
ATOM 7033 N N . PHE B 2 425 ? 53.987 -4.508 17.425 1.00 43.55 425 PHE B N 1
ATOM 7034 C CA . PHE B 2 425 ? 54.185 -5.939 17.183 1.00 42.77 425 PHE B CA 1
ATOM 7035 C C . PHE B 2 425 ? 54.914 -6.721 18.244 1.00 42.40 425 PHE B C 1
ATOM 7036 O O . PHE B 2 425 ? 55.969 -6.340 18.739 1.00 42.21 425 PHE B O 1
ATOM 7044 N N . ALA B 2 426 ? 54.303 -7.839 18.580 1.00 42.61 426 ALA B N 1
ATOM 7045 C CA . ALA B 2 426 ? 54.973 -8.862 19.325 1.00 42.51 426 ALA B CA 1
ATOM 7046 C C . ALA B 2 426 ? 56.106 -9.309 18.433 1.00 42.19 426 ALA B C 1
ATOM 7047 O O . ALA B 2 426 ? 55.958 -9.369 17.219 1.00 42.51 426 ALA B O 1
ATOM 7049 N N . TYR B 2 427 ? 57.253 -9.563 19.040 1.00 42.00 427 TYR B N 1
ATOM 7050 C CA . TYR B 2 427 ? 58.395 -10.161 18.368 1.00 41.52 427 TYR B CA 1
ATOM 7051 C C . TYR B 2 427 ? 59.068 -9.277 17.337 1.00 41.46 427 TYR B C 1
ATOM 7052 O O . TYR B 2 427 ? 59.988 -9.712 16.656 1.00 41.75 427 TYR B O 1
ATOM 7061 N N . SER B 2 428 ? 58.642 -8.029 17.259 1.00 41.19 428 SER B N 1
ATOM 7062 C CA . SER B 2 428 ? 59.249 -7.073 16.361 1.00 41.36 428 SER B CA 1
ATOM 7063 C C . SER B 2 428 ? 60.680 -7.482 16.064 1.00 41.29 428 SER B C 1
ATOM 7064 O O . SER B 2 428 ? 61.073 -7.623 14.892 1.00 41.61 428 SER B O 1
ATOM 7067 N N . SER B 2 429 ? 61.465 -7.704 17.109 1.00 40.60 429 SER B N 1
ATOM 7068 C CA . SER B 2 429 ? 62.880 -7.988 16.876 1.00 41.08 429 SER B CA 1
ATOM 7069 C C . SER B 2 429 ? 63.151 -9.049 15.812 1.00 40.48 429 SER B C 1
ATOM 7070 O O . SER B 2 429 ? 63.951 -8.808 14.914 1.00 40.62 429 SER B O 1
ATOM 7073 N N . THR B 2 430 ? 62.498 -10.204 15.963 1.00 40.01 430 THR B N 1
ATOM 7074 C CA . THR B 2 430 ? 62.592 -11.338 15.066 1.00 39.90 430 THR B CA 1
ATOM 7075 C C . THR B 2 430 ? 62.071 -10.972 13.682 1.00 39.75 430 THR B C 1
ATOM 7076 O O . THR B 2 430 ? 62.809 -11.068 12.703 1.00 40.07 430 THR B O 1
ATOM 7080 N N . VAL B 2 431 ? 60.821 -10.531 13.600 1.00 39.42 431 VAL B N 1
ATOM 7081 C CA . VAL B 2 431 ? 60.250 -10.114 12.323 1.00 39.67 431 VAL B CA 1
ATOM 7082 C C . VAL B 2 431 ? 61.192 -9.155 11.583 1.00 39.94 431 VAL B C 1
ATOM 7083 O O . VAL B 2 431 ? 61.470 -9.368 10.418 1.00 40.04 431 VAL B O 1
ATOM 7087 N N . ARG B 2 432 ? 61.739 -8.153 12.270 1.00 40.18 432 ARG B N 1
ATOM 7088 C CA . ARG B 2 432 ? 62.731 -7.281 11.649 1.00 40.48 432 ARG B CA 1
ATOM 7089 C C . ARG B 2 432 ? 63.921 -8.030 11.097 1.00 40.52 432 ARG B C 1
ATOM 7090 O O . ARG B 2 432 ? 64.337 -7.744 9.953 1.00 41.41 432 ARG B O 1
ATOM 7098 N N . GLN B 2 433 ? 64.465 -8.984 11.853 1.00 39.60 433 GLN B N 1
ATOM 7099 C CA . GLN B 2 433 ? 65.668 -9.686 11.361 1.00 39.65 433 GLN B CA 1
ATOM 7100 C C . GLN B 2 433 ? 65.319 -10.541 10.150 1.00 38.23 433 GLN B C 1
ATOM 7101 O O . GLN B 2 433 ? 66.093 -10.656 9.198 1.00 37.72 433 GLN B O 1
ATOM 7107 N N . ASN B 2 434 ? 64.156 -11.176 10.240 1.00 37.49 434 ASN B N 1
ATOM 7108 C CA . ASN B 2 434 ? 63.629 -12.056 9.222 1.00 36.25 434 ASN B CA 1
ATOM 7109 C C . ASN B 2 434 ? 63.462 -11.304 7.896 1.00 36.25 434 ASN B C 1
ATOM 7110 O O . ASN B 2 434 ? 63.924 -11.756 6.847 1.00 34.49 434 ASN B O 1
ATOM 7115 N N . MET B 2 435 ? 62.868 -10.113 7.972 1.00 37.13 435 MET B N 1
ATOM 7116 C CA . MET B 2 435 ? 62.720 -9.238 6.796 1.00 37.57 435 MET B CA 1
ATOM 7117 C C . MET B 2 435 ? 64.060 -8.835 6.199 1.00 37.77 435 MET B C 1
ATOM 7118 O O . MET B 2 435 ? 64.163 -8.633 4.972 1.00 37.79 435 MET B O 1
ATOM 7123 N N . LYS B 2 436 ? 65.075 -8.700 7.051 1.00 37.68 436 LYS B N 1
ATOM 7124 C CA . LYS B 2 436 ? 66.347 -8.190 6.573 1.00 38.34 436 LYS B CA 1
ATOM 7125 C C . LYS B 2 436 ? 66.929 -9.205 5.650 1.00 38.82 436 LYS B C 1
ATOM 7126 O O . LYS B 2 436 ? 67.422 -8.837 4.574 1.00 40.54 436 LYS B O 1
ATOM 7132 N N . GLN B 2 437 ? 66.884 -10.470 6.077 1.00 38.41 437 GLN B N 1
ATOM 7133 C CA . GLN B 2 437 ? 67.558 -11.558 5.383 1.00 38.84 437 GLN B CA 1
ATOM 7134 C C . GLN B 2 437 ? 66.821 -11.828 4.085 1.00 38.82 437 GLN B C 1
ATOM 7135 O O . GLN B 2 437 ? 67.430 -12.137 3.063 1.00 39.19 437 GLN B O 1
ATOM 7141 N N . ALA B 2 438 ? 65.505 -11.733 4.148 1.00 38.48 438 ALA B N 1
ATOM 7142 C CA . ALA B 2 438 ? 64.668 -12.024 3.002 1.00 39.18 438 ALA B CA 1
ATOM 7143 C C . ALA B 2 438 ? 64.837 -10.953 1.888 1.00 39.33 438 ALA B C 1
ATOM 7144 O O . ALA B 2 438 ? 64.869 -11.292 0.700 1.00 39.10 438 ALA B O 1
ATOM 7146 N N . LEU B 2 439 ? 65.002 -9.694 2.304 1.00 39.31 439 LEU B N 1
ATOM 7147 C CA . LEU B 2 439 ? 65.246 -8.569 1.412 1.00 39.33 439 LEU B CA 1
ATOM 7148 C C . LEU B 2 439 ? 66.464 -8.861 0.569 1.00 39.31 439 LEU B C 1
ATOM 7149 O O . LEU B 2 439 ? 66.529 -8.474 -0.595 1.00 38.45 439 LEU B O 1
ATOM 7154 N N . GLU B 2 440 ? 67.428 -9.556 1.175 1.00 39.78 440 GLU B N 1
ATOM 7155 C CA . GLU B 2 440 ? 68.639 -9.989 0.481 1.00 39.98 440 GLU B CA 1
ATOM 7156 C C . GLU B 2 440 ? 68.298 -11.017 -0.560 1.00 39.21 440 GLU B C 1
ATOM 7157 O O . GLU B 2 440 ? 68.762 -10.941 -1.680 1.00 39.00 440 GLU B O 1
ATOM 7163 N N . GLU B 2 441 ? 67.484 -11.997 -0.185 1.00 39.31 441 GLU B N 1
ATOM 7164 C CA . GLU B 2 441 ? 67.124 -13.082 -1.117 1.00 39.15 441 GLU B CA 1
ATOM 7165 C C . GLU B 2 441 ? 66.279 -12.542 -2.254 1.00 38.78 441 GLU B C 1
ATOM 7166 O O . GLU B 2 441 ? 66.523 -12.837 -3.443 1.00 38.99 441 GLU B O 1
ATOM 7172 N N . PHE B 2 442 ? 65.330 -11.697 -1.862 1.00 37.82 442 PHE B N 1
ATOM 7173 C CA . PHE B 2 442 ? 64.423 -11.047 -2.754 1.00 37.21 442 PHE B CA 1
ATOM 7174 C C . PHE B 2 442 ? 65.143 -10.226 -3.855 1.00 38.32 442 PHE B C 1
ATOM 7175 O O . PHE B 2 442 ? 64.840 -10.420 -5.031 1.00 38.22 442 PHE B O 1
ATOM 7183 N N . GLN B 2 443 ? 66.094 -9.348 -3.483 1.00 38.73 443 GLN B N 1
ATOM 7184 C CA . GLN B 2 443 ? 66.786 -8.528 -4.464 1.00 39.37 443 GLN B CA 1
ATOM 7185 C C . GLN B 2 443 ? 67.219 -9.374 -5.646 1.00 39.89 443 GLN B C 1
ATOM 7186 O O . GLN B 2 443 ? 66.963 -9.004 -6.782 1.00 39.49 443 GLN B O 1
ATOM 7192 N N . LYS B 2 444 ? 67.843 -10.522 -5.367 1.00 40.70 444 LYS B N 1
ATOM 7193 C CA . LYS B 2 444 ? 68.282 -11.421 -6.435 1.00 41.98 444 LYS B CA 1
ATOM 7194 C C . LYS B 2 444 ? 67.067 -11.902 -7.191 1.00 41.61 444 LYS B C 1
ATOM 7195 O O . LYS B 2 444 ? 66.963 -11.681 -8.386 1.00 42.12 444 LYS B O 1
ATOM 7201 N N . GLU B 2 445 ? 66.130 -12.516 -6.485 1.00 41.16 445 GLU B N 1
ATOM 7202 C CA . GLU B 2 445 ? 65.026 -13.119 -7.155 1.00 41.06 445 GLU B CA 1
ATOM 7203 C C . GLU B 2 445 ? 64.251 -12.189 -8.096 1.00 41.04 445 GLU B C 1
ATOM 7204 O O . GLU B 2 445 ? 63.672 -12.677 -9.044 1.00 41.53 445 GLU B O 1
ATOM 7210 N N . VAL B 2 446 ? 64.236 -10.872 -7.874 1.00 40.92 446 VAL B N 1
ATOM 7211 C CA . VAL B 2 446 ? 63.454 -10.007 -8.771 1.00 40.16 446 VAL B CA 1
ATOM 7212 C C . VAL B 2 446 ? 64.208 -9.371 -9.902 1.00 40.34 446 VAL B C 1
ATOM 7213 O O . VAL B 2 446 ? 63.609 -8.634 -10.687 1.00 41.20 446 VAL B O 1
ATOM 7217 N N . SER B 2 447 ? 65.500 -9.653 -9.990 1.00 39.82 447 SER B N 1
ATOM 7218 C CA . SER B 2 447 ? 66.401 -9.054 -10.959 1.00 38.89 447 SER B CA 1
ATOM 7219 C C . SER B 2 447 ? 66.211 -9.633 -12.395 1.00 38.52 447 SER B C 1
ATOM 7220 O O . SER B 2 447 ? 66.023 -10.840 -12.574 1.00 38.09 447 SER B O 1
ATOM 7223 N N . SER B 2 448 ? 66.277 -8.764 -13.406 1.00 37.94 448 SER B N 1
ATOM 7224 C CA . SER B 2 448 ? 66.095 -9.150 -14.817 1.00 37.97 448 SER B CA 1
ATOM 7225 C C . SER B 2 448 ? 67.252 -9.944 -15.365 1.00 38.66 448 SER B C 1
ATOM 7226 O O . SER B 2 448 ? 67.293 -10.167 -16.554 1.00 39.76 448 SER B O 1
ATOM 7229 N N . CYS B 2 449 ? 68.215 -10.335 -14.530 1.00 39.30 449 CYS B N 1
ATOM 7230 C CA . CYS B 2 449 ? 69.404 -11.095 -14.981 1.00 39.49 449 CYS B CA 1
ATOM 7231 C C . CYS B 2 449 ? 69.098 -12.562 -15.116 1.00 39.13 449 CYS B C 1
ATOM 7232 O O . CYS B 2 449 ? 69.838 -13.291 -15.741 1.00 39.82 449 CYS B O 1
ATOM 7235 N N . HIS B 2 450 ? 68.025 -13.003 -14.476 1.00 39.74 450 HIS B N 1
ATOM 7236 C CA . HIS B 2 450 ? 67.514 -14.365 -14.611 1.00 39.91 450 HIS B CA 1
ATOM 7237 C C . HIS B 2 450 ? 66.903 -14.559 -15.996 1.00 40.51 450 HIS B C 1
ATOM 7238 O O . HIS B 2 450 ? 66.651 -15.694 -16.435 1.00 40.03 450 HIS B O 1
ATOM 7245 N N . CYS B 2 451 ? 66.621 -13.439 -16.658 1.00 40.85 451 CYS B N 1
ATOM 7246 C CA . CYS B 2 451 ? 66.023 -13.476 -17.983 1.00 41.94 451 CYS B CA 1
ATOM 7247 C C . CYS B 2 451 ? 67.033 -13.879 -19.059 1.00 41.92 451 CYS B C 1
ATOM 7248 O O . CYS B 2 451 ? 68.159 -13.380 -19.065 1.00 42.61 451 CYS B O 1
ATOM 7251 N N . ALA B 2 452 ? 66.628 -14.791 -19.940 1.00 41.83 452 ALA B N 1
ATOM 7252 C CA . ALA B 2 452 ? 67.390 -15.154 -21.139 1.00 42.46 452 ALA B CA 1
ATOM 7253 C C . ALA B 2 452 ? 67.575 -13.975 -22.129 1.00 43.04 452 ALA B C 1
ATOM 7254 O O . ALA B 2 452 ? 66.763 -13.039 -22.158 1.00 43.09 452 ALA B O 1
ATOM 7256 N N . PRO B 2 453 ? 68.618 -14.026 -22.974 1.00 43.28 453 PRO B N 1
ATOM 7257 C CA . PRO B 2 453 ? 68.812 -12.815 -23.742 1.00 43.59 453 PRO B CA 1
ATOM 7258 C C . PRO B 2 453 ? 67.724 -12.626 -24.798 1.00 44.21 453 PRO B C 1
ATOM 7259 O O . PRO B 2 453 ? 67.264 -13.593 -25.375 1.00 44.21 453 PRO B O 1
ATOM 7263 N N . CYS B 2 454 ? 67.275 -11.391 -24.987 1.00 45.14 454 CYS B N 1
ATOM 7264 C CA . CYS B 2 454 ? 66.629 -11.001 -26.234 1.00 46.33 454 CYS B CA 1
ATOM 7265 C C . CYS B 2 454 ? 67.745 -10.819 -27.304 1.00 46.02 454 CYS B C 1
ATOM 7266 O O . CYS B 2 454 ? 68.940 -10.939 -27.009 1.00 45.70 454 CYS B O 1
ATOM 7269 N N . GLN B 2 455 ? 67.346 -10.529 -28.538 1.00 45.58 455 GLN B N 1
ATOM 7270 C CA . GLN B 2 455 ? 68.297 -10.221 -29.574 1.00 45.29 455 GLN B CA 1
ATOM 7271 C C . GLN B 2 455 ? 68.110 -8.787 -30.053 1.00 44.75 455 GLN B C 1
ATOM 7272 O O . GLN B 2 455 ? 67.321 -8.031 -29.504 1.00 45.30 455 GLN B O 1
ATOM 7278 N N . GLY B 2 456 ? 68.851 -8.398 -31.072 1.00 44.13 456 GLY B N 1
ATOM 7279 C CA . GLY B 2 456 ? 68.735 -7.060 -31.622 1.00 42.72 456 GLY B CA 1
ATOM 7280 C C . GLY B 2 456 ? 68.948 -5.935 -30.630 1.00 41.97 456 GLY B C 1
ATOM 7281 O O . GLY B 2 456 ? 68.378 -4.841 -30.797 1.00 41.92 456 GLY B O 1
ATOM 7282 N N . ASN B 2 457 ? 69.758 -6.191 -29.596 1.00 40.99 457 ASN B N 1
ATOM 7283 C CA . ASN B 2 457 ? 69.995 -5.199 -28.526 1.00 39.66 457 ASN B CA 1
ATOM 7284 C C . ASN B 2 457 ? 68.776 -4.909 -27.598 1.00 38.87 457 ASN B C 1
ATOM 7285 O O . ASN B 2 457 ? 68.747 -3.876 -26.956 1.00 38.70 457 ASN B O 1
ATOM 7290 N N . GLY B 2 458 ? 67.787 -5.799 -27.519 1.00 38.24 458 GLY B N 1
ATOM 7291 C CA . GLY B 2 458 ? 66.545 -5.497 -26.773 1.00 38.32 458 GLY B CA 1
ATOM 7292 C C . GLY B 2 458 ? 66.716 -5.577 -25.261 1.00 38.68 458 GLY B C 1
ATOM 7293 O O . GLY B 2 458 ? 67.717 -6.093 -24.781 1.00 39.24 458 GLY B O 1
ATOM 7294 N N . VAL B 2 459 ? 65.763 -5.081 -24.484 1.00 38.11 459 VAL B N 1
ATOM 7295 C CA . VAL B 2 459 ? 65.928 -5.151 -23.035 1.00 37.64 459 VAL B CA 1
ATOM 7296 C C . VAL B 2 459 ? 64.977 -6.119 -22.339 1.00 37.39 459 VAL B C 1
ATOM 7297 O O . VAL B 2 459 ? 63.764 -6.003 -22.459 1.00 38.15 459 VAL B O 1
ATOM 7301 N N . PRO B 2 460 ? 65.521 -7.106 -21.637 1.00 37.15 460 PRO B N 1
ATOM 7302 C CA . PRO B 2 460 ? 64.622 -8.002 -20.938 1.00 37.19 460 PRO B CA 1
ATOM 7303 C C . PRO B 2 460 ? 64.120 -7.364 -19.656 1.00 37.01 460 PRO B C 1
ATOM 7304 O O . PRO B 2 460 ? 64.856 -6.652 -19.011 1.00 37.65 460 PRO B O 1
ATOM 7308 N N . VAL B 2 461 ? 62.863 -7.609 -19.320 1.00 37.19 461 VAL B N 1
ATOM 7309 C CA . VAL B 2 461 ? 62.256 -7.177 -18.059 1.00 36.98 461 VAL B CA 1
ATOM 7310 C C . VAL B 2 461 ? 61.528 -8.349 -17.445 1.00 36.53 461 VAL B C 1
ATOM 7311 O O . VAL B 2 461 ? 60.725 -8.993 -18.104 1.00 37.33 461 VAL B O 1
ATOM 7315 N N . LEU B 2 462 ? 61.831 -8.604 -16.185 1.00 35.73 462 LEU B N 1
ATOM 7316 C CA . LEU B 2 462 ? 61.176 -9.602 -15.370 1.00 35.11 462 LEU B CA 1
ATOM 7317 C C . LEU B 2 462 ? 59.931 -9.003 -14.728 1.00 35.22 462 LEU B C 1
ATOM 7318 O O . LEU B 2 462 ? 59.979 -7.906 -14.133 1.00 34.09 462 LEU B O 1
ATOM 7323 N N . LYS B 2 463 ? 58.813 -9.700 -14.891 1.00 35.48 463 LYS B N 1
ATOM 7324 C CA . LYS B 2 463 ? 57.669 -9.448 -14.055 1.00 36.93 463 LYS B CA 1
ATOM 7325 C C . LYS B 2 463 ? 57.075 -10.726 -13.485 1.00 36.89 463 LYS B C 1
ATOM 7326 O O . LYS B 2 463 ? 56.557 -11.597 -14.217 1.00 36.50 463 LYS B O 1
ATOM 7332 N N . GLY B 2 464 ? 57.186 -10.841 -12.165 1.00 36.89 464 GLY B N 1
ATOM 7333 C CA . GLY B 2 464 ? 56.820 -12.053 -11.455 1.00 37.63 464 GLY B CA 1
ATOM 7334 C C . GLY B 2 464 ? 57.715 -13.150 -11.960 1.00 38.68 464 GLY B C 1
ATOM 7335 O O . GLY B 2 464 ? 58.923 -13.065 -11.810 1.00 38.25 464 GLY B O 1
ATOM 7336 N N . SER B 2 465 ? 57.127 -14.158 -12.602 1.00 39.68 465 SER B N 1
ATOM 7337 C CA . SER B 2 465 ? 57.893 -15.240 -13.188 1.00 41.02 465 SER B CA 1
ATOM 7338 C C . SER B 2 465 ? 57.946 -15.206 -14.737 1.00 42.18 465 SER B C 1
ATOM 7339 O O . SER B 2 465 ? 58.615 -16.057 -15.357 1.00 41.69 465 SER B O 1
ATOM 7342 N N . ARG B 2 466 ? 57.248 -14.246 -15.353 1.00 43.55 466 ARG B N 1
ATOM 7343 C CA . ARG B 2 466 ? 57.324 -14.060 -16.819 1.00 45.87 466 ARG B CA 1
ATOM 7344 C C . ARG B 2 466 ? 58.358 -13.013 -17.189 1.00 46.48 466 ARG B C 1
ATOM 7345 O O . ARG B 2 466 ? 58.748 -12.182 -16.383 1.00 47.44 466 ARG B O 1
ATOM 7353 N N . CYS B 2 467 ? 58.804 -13.055 -18.427 1.00 47.76 467 CYS B N 1
ATOM 7354 C CA . CYS B 2 467 ? 59.914 -12.242 -18.839 1.00 48.75 467 CYS B CA 1
ATOM 7355 C C . CYS B 2 467 ? 59.720 -11.752 -20.280 1.00 48.70 467 CYS B C 1
ATOM 7356 O O . CYS B 2 467 ? 59.591 -12.545 -21.205 1.00 49.12 467 CYS B O 1
ATOM 7359 N N . ASP B 2 468 ? 59.649 -10.435 -20.458 1.00 49.19 468 ASP B N 1
ATOM 7360 C CA . ASP B 2 468 ? 59.197 -9.843 -21.721 1.00 49.01 468 ASP B CA 1
ATOM 7361 C C . ASP B 2 468 ? 60.251 -8.910 -22.289 1.00 49.28 468 ASP B C 1
ATOM 7362 O O . ASP B 2 468 ? 60.850 -8.122 -21.546 1.00 49.48 468 ASP B O 1
ATOM 7367 N N . CYS B 2 469 ? 60.467 -8.985 -23.602 1.00 48.71 469 CYS B N 1
ATOM 7368 C CA . CYS B 2 469 ? 61.488 -8.161 -24.246 1.00 49.12 469 CYS B CA 1
ATOM 7369 C C . CYS B 2 469 ? 61.034 -6.788 -24.709 1.00 47.82 469 CYS B C 1
ATOM 7370 O O . CYS B 2 469 ? 60.039 -6.667 -25.417 1.00 47.80 469 CYS B O 1
ATOM 7373 N N . ILE B 2 470 ? 61.781 -5.776 -24.282 1.00 46.66 470 ILE B N 1
ATOM 7374 C CA . ILE B 2 470 ? 61.634 -4.421 -24.770 1.00 46.12 470 ILE B CA 1
ATOM 7375 C C . ILE B 2 470 ? 62.516 -4.246 -25.989 1.00 46.44 470 ILE B C 1
ATOM 7376 O O . ILE B 2 470 ? 63.753 -4.344 -25.926 1.00 46.12 470 ILE B O 1
ATOM 7381 N N . CYS B 2 471 ? 61.858 -3.965 -27.097 1.00 46.71 471 CYS B N 1
ATOM 7382 C CA . CYS B 2 471 ? 62.496 -3.921 -28.390 1.00 47.49 471 CYS B CA 1
ATOM 7383 C C . CYS B 2 471 ? 62.729 -2.536 -28.890 1.00 46.32 471 CYS B C 1
ATOM 7384 O O . CYS B 2 471 ? 61.842 -1.680 -28.787 1.00 46.66 471 CYS B O 1
ATOM 7387 N N . PRO B 2 472 ? 63.895 -2.316 -29.486 1.00 45.18 472 PRO B N 1
ATOM 7388 C CA . PRO B 2 472 ? 64.165 -1.016 -30.050 1.00 44.63 472 PRO B CA 1
ATOM 7389 C C . PRO B 2 472 ? 63.378 -0.859 -31.329 1.00 43.88 472 PRO B C 1
ATOM 7390 O O . PRO B 2 472 ? 63.314 -1.800 -32.128 1.00 44.01 472 PRO B O 1
ATOM 7394 N N . VAL B 2 473 ? 62.738 0.303 -31.475 1.00 43.16 473 VAL B N 1
ATOM 7395 C CA . VAL B 2 473 ? 62.030 0.692 -32.685 1.00 41.95 473 VAL B CA 1
ATOM 7396 C C . VAL B 2 473 ? 62.886 0.201 -33.835 1.00 42.43 473 VAL B C 1
ATOM 7397 O O . VAL B 2 473 ? 64.100 0.388 -33.853 1.00 41.10 473 VAL B O 1
ATOM 7401 N N . GLY B 2 474 ? 62.236 -0.483 -34.764 1.00 43.80 474 GLY B N 1
ATOM 7402 C CA . GLY B 2 474 ? 62.907 -1.103 -35.882 1.00 45.64 474 GLY B CA 1
ATOM 7403 C C . GLY B 2 474 ? 63.070 -2.592 -35.682 1.00 47.24 474 GLY B C 1
ATOM 7404 O O . GLY B 2 474 ? 63.665 -3.250 -36.529 1.00 48.31 474 GLY B O 1
ATOM 7405 N N . SER B 2 475 ? 62.542 -3.121 -34.574 1.00 48.52 475 SER B N 1
ATOM 7406 C CA . SER B 2 475 ? 62.625 -4.544 -34.233 1.00 49.61 475 SER B CA 1
ATOM 7407 C C . SER B 2 475 ? 61.247 -5.125 -33.907 1.00 50.38 475 SER B C 1
ATOM 7408 O O . SER B 2 475 ? 60.492 -4.504 -33.152 1.00 50.40 475 SER B O 1
ATOM 7411 N N . GLN B 2 476 ? 60.949 -6.318 -34.438 1.00 50.63 476 GLN B N 1
ATOM 7412 C CA . GLN B 2 476 ? 59.644 -6.967 -34.277 1.00 51.57 476 GLN B CA 1
ATOM 7413 C C . GLN B 2 476 ? 59.819 -8.368 -33.695 1.00 51.90 476 GLN B C 1
ATOM 7414 O O . GLN B 2 476 ? 60.914 -8.947 -33.764 1.00 52.32 476 GLN B O 1
ATOM 7420 N N . GLY B 2 477 ? 58.723 -8.936 -33.185 1.00 51.66 477 GLY B N 1
ATOM 7421 C CA . GLY B 2 477 ? 58.712 -10.292 -32.655 1.00 51.69 477 GLY B CA 1
ATOM 7422 C C . GLY B 2 477 ? 59.223 -10.361 -31.224 1.00 52.37 477 GLY B C 1
ATOM 7423 O O . GLY B 2 477 ? 60.016 -9.509 -30.808 1.00 52.12 477 GLY B O 1
ATOM 7424 N N . LEU B 2 478 ? 58.783 -11.360 -30.453 1.00 52.49 478 LEU B N 1
ATOM 7425 C CA . LEU B 2 478 ? 59.379 -11.589 -29.133 1.00 53.36 478 LEU B CA 1
ATOM 7426 C C . LEU B 2 478 ? 60.872 -11.861 -29.330 1.00 54.10 478 LEU B C 1
ATOM 7427 O O . LEU B 2 478 ? 61.282 -12.311 -30.394 1.00 54.95 478 LEU B O 1
ATOM 7432 N N . ALA B 2 479 ? 61.705 -11.562 -28.349 1.00 54.49 479 ALA B N 1
ATOM 7433 C CA . ALA B 2 479 ? 63.151 -11.751 -28.528 1.00 54.89 479 ALA B CA 1
ATOM 7434 C C . ALA B 2 479 ? 63.719 -10.797 -29.538 1.00 55.01 479 ALA B C 1
ATOM 7435 O O . ALA B 2 479 ? 64.937 -10.700 -29.691 1.00 54.59 479 ALA B O 1
ATOM 7437 N N . CYS B 2 480 ? 62.815 -10.119 -30.233 1.00 55.88 480 CYS B N 1
ATOM 7438 C CA . CYS B 2 480 ? 63.130 -9.014 -31.147 1.00 57.30 480 CYS B CA 1
ATOM 7439 C C . CYS B 2 480 ? 64.268 -9.231 -32.108 1.00 57.62 480 CYS B C 1
ATOM 7440 O O . CYS B 2 480 ? 65.283 -8.535 -32.098 1.00 57.86 480 CYS B O 1
ATOM 7443 N N . GLU B 2 481 ? 64.015 -10.189 -32.979 1.00 58.41 481 GLU B N 1
ATOM 7444 C CA . GLU B 2 481 ? 65.005 -10.846 -33.780 1.00 59.60 481 GLU B CA 1
ATOM 7445 C C . GLU B 2 481 ? 64.744 -10.526 -35.259 1.00 60.49 481 GLU B C 1
ATOM 7446 O O . GLU B 2 481 ? 65.575 -10.817 -36.126 1.00 60.65 481 GLU B O 1
ATOM 7452 N N . VAL B 2 482 ? 63.586 -9.914 -35.514 1.00 61.30 482 VAL B N 1
ATOM 7453 C CA . VAL B 2 482 ? 63.164 -9.473 -36.836 1.00 62.28 482 VAL B CA 1
ATOM 7454 C C . VAL B 2 482 ? 63.494 -7.978 -36.925 1.00 62.79 482 VAL B C 1
ATOM 7455 O O . VAL B 2 482 ? 63.049 -7.202 -36.089 1.00 62.90 482 VAL B O 1
ATOM 7459 N N . SER B 2 483 ? 64.260 -7.575 -37.937 1.00 63.81 483 SER B N 1
ATOM 7460 C CA . SER B 2 483 ? 64.764 -6.202 -38.007 1.00 64.73 483 SER B CA 1
ATOM 7461 C C . SER B 2 483 ? 65.259 -5.729 -39.394 1.00 65.55 483 SER B C 1
ATOM 7462 O O . SER B 2 483 ? 65.665 -6.532 -40.226 1.00 65.01 483 SER B O 1
ATOM 7465 N N . TYR B 2 484 ? 65.239 -4.405 -39.585 1.00 66.77 484 TYR B N 1
ATOM 7466 C CA . TYR B 2 484 ? 65.685 -3.715 -40.794 1.00 67.88 484 TYR B CA 1
ATOM 7467 C C . TYR B 2 484 ? 67.077 -3.096 -40.562 1.00 68.09 484 TYR B C 1
ATOM 7468 O O . TYR B 2 484 ? 67.212 -1.872 -40.427 1.00 68.29 484 TYR B O 1
ATOM 7477 N N . ARG B 2 485 ? 68.103 -3.949 -40.520 1.00 68.17 485 ARG B N 1
ATOM 7478 C CA . ARG B 2 485 ? 69.503 -3.562 -40.241 1.00 67.84 485 ARG B CA 1
ATOM 7479 C C . ARG B 2 485 ? 70.239 -4.853 -39.932 1.00 67.00 485 ARG B C 1
ATOM 7480 O O . ARG B 2 485 ? 69.671 -5.737 -39.297 1.00 66.84 485 ARG B O 1
ATOM 7488 N N . LYS B 2 486 ? 71.486 -4.979 -40.374 1.00 66.13 486 LYS B N 1
ATOM 7489 C CA . LYS B 2 486 ? 72.171 -6.283 -40.264 1.00 65.24 486 LYS B CA 1
ATOM 7490 C C . LYS B 2 486 ? 73.423 -6.266 -39.405 1.00 64.02 486 LYS B C 1
ATOM 7491 O O . LYS B 2 486 ? 74.223 -5.319 -39.479 1.00 63.88 486 LYS B O 1
ATOM 7497 N N . ASN B 2 487 ? 73.592 -7.332 -38.616 1.00 62.54 487 ASN B N 1
ATOM 7498 C CA . ASN B 2 487 ? 74.650 -7.400 -37.595 1.00 61.11 487 ASN B CA 1
ATOM 7499 C C . ASN B 2 487 ? 74.686 -6.129 -36.743 1.00 59.84 487 ASN B C 1
ATOM 7500 O O . ASN B 2 487 ? 75.707 -5.413 -36.711 1.00 60.10 487 ASN B O 1
ATOM 7505 N N . THR B 2 488 ? 73.566 -5.828 -36.088 1.00 57.56 488 THR B N 1
ATOM 7506 C CA . THR B 2 488 ? 73.517 -4.717 -35.161 1.00 55.80 488 THR B CA 1
ATOM 7507 C C . THR B 2 488 ? 74.477 -5.053 -34.050 1.00 54.18 488 THR B C 1
ATOM 7508 O O . THR B 2 488 ? 74.455 -6.171 -33.551 1.00 54.30 488 THR B O 1
ATOM 7512 N N . PRO B 2 489 ? 75.368 -4.115 -33.710 1.00 52.58 489 PRO B N 1
ATOM 7513 C CA . PRO B 2 489 ? 76.166 -4.251 -32.526 1.00 51.48 489 PRO B CA 1
ATOM 7514 C C . PRO B 2 489 ? 75.278 -4.589 -31.348 1.00 50.26 489 PRO B C 1
ATOM 7515 O O . PRO B 2 489 ? 74.373 -3.812 -31.012 1.00 50.74 489 PRO B O 1
ATOM 7519 N N . ILE B 2 490 ? 75.512 -5.770 -30.779 1.00 47.79 490 ILE B N 1
ATOM 7520 C CA . ILE B 2 490 ? 74.801 -6.264 -29.613 1.00 45.18 490 ILE B CA 1
ATOM 7521 C C . ILE B 2 490 ? 75.612 -5.889 -28.349 1.00 43.79 490 ILE B C 1
ATOM 7522 O O . ILE B 2 490 ? 76.802 -6.222 -28.251 1.00 42.03 490 ILE B O 1
ATOM 7527 N N . ASP B 2 491 ? 74.985 -5.156 -27.416 1.00 41.89 491 ASP B N 1
ATOM 7528 C CA . ASP B 2 491 ? 75.652 -4.749 -26.181 1.00 40.86 491 ASP B CA 1
ATOM 7529 C C . ASP B 2 491 ? 75.637 -5.841 -25.131 1.00 39.73 491 ASP B C 1
ATOM 7530 O O . ASP B 2 491 ? 74.602 -6.456 -24.852 1.00 38.95 491 ASP B O 1
ATOM 7535 N N . GLY B 2 492 ? 76.789 -6.040 -24.513 1.00 38.99 492 GLY B N 1
ATOM 7536 C CA . GLY B 2 492 ? 76.953 -7.131 -23.571 1.00 38.35 492 GLY B CA 1
ATOM 7537 C C . GLY B 2 492 ? 76.122 -6.925 -22.338 1.00 37.33 492 GLY B C 1
ATOM 7538 O O . GLY B 2 492 ? 76.030 -5.820 -21.853 1.00 37.14 492 GLY B O 1
ATOM 7539 N N . LYS B 2 493 ? 75.509 -7.989 -21.848 1.00 36.83 493 LYS B N 1
ATOM 7540 C CA . LYS B 2 493 ? 74.770 -7.933 -20.592 1.00 37.45 493 LYS B CA 1
ATOM 7541 C C . LYS B 2 493 ? 75.142 -9.082 -19.632 1.00 36.47 493 LYS B C 1
ATOM 7542 O O . LYS B 2 493 ? 75.582 -10.131 -20.062 1.00 36.46 493 LYS B O 1
ATOM 7548 N N . TRP B 2 494 ? 74.910 -8.874 -18.342 1.00 35.99 494 TRP B N 1
ATOM 7549 C CA . TRP B 2 494 ? 75.326 -9.783 -17.277 1.00 36.06 494 TRP B CA 1
ATOM 7550 C C . TRP B 2 494 ? 74.349 -10.904 -17.008 1.00 37.05 494 TRP B C 1
ATOM 7551 O O . TRP B 2 494 ? 73.164 -10.747 -17.201 1.00 38.35 494 TRP B O 1
ATOM 7562 N N . ASN B 2 495 ? 74.832 -12.046 -16.542 1.00 37.91 495 ASN B N 1
ATOM 7563 C CA . ASN B 2 495 ? 73.926 -13.006 -15.919 1.00 38.29 495 ASN B CA 1
ATOM 7564 C C . ASN B 2 495 ? 73.871 -12.638 -14.441 1.00 38.18 495 ASN B C 1
ATOM 7565 O O . ASN B 2 495 ? 74.463 -11.638 -14.052 1.00 37.19 495 ASN B O 1
ATOM 7570 N N . CYS B 2 496 ? 73.163 -13.427 -13.634 1.00 38.80 496 CYS B N 1
ATOM 7571 C CA . CYS B 2 496 ? 73.002 -13.120 -12.209 1.00 39.91 496 CYS B CA 1
ATOM 7572 C C . CYS B 2 496 ? 74.308 -13.359 -11.430 1.00 40.00 496 CYS B C 1
ATOM 7573 O O . CYS B 2 496 ? 75.074 -14.255 -11.775 1.00 39.70 496 CYS B O 1
ATOM 7576 N N . TRP B 2 497 ? 74.579 -12.538 -10.415 1.00 40.51 497 TRP B N 1
ATOM 7577 C CA . TRP B 2 497 ? 75.657 -12.811 -9.445 1.00 41.50 497 TRP B CA 1
ATOM 7578 C C . TRP B 2 497 ? 75.551 -14.255 -8.953 1.00 42.52 497 TRP B C 1
ATOM 7579 O O . TRP B 2 497 ? 74.453 -14.714 -8.638 1.00 41.87 497 TRP B O 1
ATOM 7590 N N . SER B 2 498 ? 76.667 -14.995 -8.936 1.00 43.96 498 SER B N 1
ATOM 7591 C CA . SER B 2 498 ? 76.710 -16.295 -8.238 1.00 46.09 498 SER B CA 1
ATOM 7592 C C . SER B 2 498 ? 76.525 -16.144 -6.714 1.00 47.53 498 SER B C 1
ATOM 7593 O O . SER B 2 498 ? 76.712 -15.060 -6.147 1.00 48.27 498 SER B O 1
ATOM 7596 N N . ASN B 2 499 ? 76.187 -17.238 -6.046 1.00 49.32 499 ASN B N 1
ATOM 7597 C CA . ASN B 2 499 ? 76.161 -17.277 -4.579 1.00 50.90 499 ASN B CA 1
ATOM 7598 C C . ASN B 2 499 ? 77.511 -16.880 -3.997 1.00 51.75 499 ASN B C 1
ATOM 7599 O O . ASN B 2 499 ? 78.562 -17.136 -4.615 1.00 51.91 499 ASN B O 1
ATOM 7604 N N . TRP B 2 500 ? 77.497 -16.255 -2.819 1.00 52.49 500 TRP B N 1
ATOM 7605 C CA . TRP B 2 500 ? 78.757 -15.981 -2.137 1.00 53.46 500 TRP B CA 1
ATOM 7606 C C . TRP B 2 500 ? 79.360 -17.296 -1.719 1.00 54.71 500 TRP B C 1
ATOM 7607 O O . TRP B 2 500 ? 78.641 -18.211 -1.353 1.00 55.45 500 TRP B O 1
ATOM 7618 N N . SER B 2 501 ? 80.679 -17.400 -1.803 1.00 56.49 501 SER B N 1
ATOM 7619 C CA . SER B 2 501 ? 81.414 -18.445 -1.112 1.00 58.57 501 SER B CA 1
ATOM 7620 C C . SER B 2 501 ? 81.523 -17.975 0.342 1.00 60.35 501 SER B C 1
ATOM 7621 O O . SER B 2 501 ? 82.389 -17.142 0.671 1.00 60.46 501 SER B O 1
ATOM 7624 N N . SER B 2 502 ? 80.638 -18.511 1.196 1.00 62.45 502 SER B N 1
ATOM 7625 C CA . SER B 2 502 ? 80.386 -17.935 2.526 1.00 64.53 502 SER B CA 1
ATOM 7626 C C . SER B 2 502 ? 81.385 -18.225 3.669 1.00 65.49 502 SER B C 1
ATOM 7627 O O . SER B 2 502 ? 81.370 -19.298 4.296 1.00 66.29 502 SER B O 1
ATOM 7630 N N . CYS B 2 503 ? 82.285 -17.252 3.841 1.00 66.16 503 CYS B N 1
ATOM 7631 C CA . CYS B 2 503 ? 82.978 -16.868 5.094 1.00 66.73 503 CYS B CA 1
ATOM 7632 C C . CYS B 2 503 ? 84.413 -17.329 5.301 1.00 66.11 503 CYS B C 1
ATOM 7633 O O . CYS B 2 503 ? 85.096 -16.884 6.238 1.00 66.60 503 CYS B O 1
ATOM 7636 N N . SER B 2 504 ? 84.887 -18.177 4.402 1.00 65.23 504 SER B N 1
ATOM 7637 C CA . SER B 2 504 ? 86.315 -18.292 4.220 1.00 64.16 504 SER B CA 1
ATOM 7638 C C . SER B 2 504 ? 86.813 -16.913 3.798 1.00 63.67 504 SER B C 1
ATOM 7639 O O . SER B 2 504 ? 88.011 -16.699 3.600 1.00 63.84 504 SER B O 1
ATOM 7642 N N . GLY B 2 505 ? 85.865 -15.978 3.713 1.00 63.14 505 GLY B N 1
ATOM 7643 C CA . GLY B 2 505 ? 86.062 -14.619 3.200 1.00 62.85 505 GLY B CA 1
ATOM 7644 C C . GLY B 2 505 ? 85.358 -14.569 1.850 1.00 62.52 505 GLY B C 1
ATOM 7645 O O . GLY B 2 505 ? 85.806 -15.238 0.899 1.00 62.99 505 GLY B O 1
ATOM 7646 N N . ARG B 2 506 ? 84.272 -13.788 1.758 1.00 61.25 506 ARG B N 1
ATOM 7647 C CA . ARG B 2 506 ? 83.284 -13.903 0.654 1.00 59.74 506 ARG B CA 1
ATOM 7648 C C . ARG B 2 506 ? 83.553 -13.139 -0.651 1.00 58.69 506 ARG B C 1
ATOM 7649 O O . ARG B 2 506 ? 83.864 -11.938 -0.624 1.00 58.63 506 ARG B O 1
ATOM 7657 N N . ARG B 2 507 ? 83.413 -13.840 -1.784 1.00 57.13 507 ARG B N 1
ATOM 7658 C CA . ARG B 2 507 ? 83.326 -13.192 -3.116 1.00 55.20 507 ARG B CA 1
ATOM 7659 C C . ARG B 2 507 ? 82.332 -13.868 -4.037 1.00 52.80 507 ARG B C 1
ATOM 7660 O O . ARG B 2 507 ? 82.158 -15.091 -3.987 1.00 52.51 507 ARG B O 1
ATOM 7668 N N . LYS B 2 508 ? 81.666 -13.032 -4.840 1.00 50.18 508 LYS B N 1
ATOM 7669 C CA . LYS B 2 508 ? 80.653 -13.411 -5.815 1.00 47.35 508 LYS B CA 1
ATOM 7670 C C . LYS B 2 508 ? 81.226 -13.163 -7.185 1.00 46.15 508 LYS B C 1
ATOM 7671 O O . LYS B 2 508 ? 81.959 -12.199 -7.413 1.00 45.89 508 LYS B O 1
ATOM 7677 N N . THR B 2 509 ? 80.878 -14.024 -8.113 1.00 45.05 509 THR B N 1
ATOM 7678 C CA . THR B 2 509 ? 81.217 -13.761 -9.483 1.00 45.26 509 THR B CA 1
ATOM 7679 C C . THR B 2 509 ? 79.983 -13.700 -10.377 1.00 44.21 509 THR B C 1
ATOM 7680 O O . THR B 2 509 ? 78.866 -14.077 -9.979 1.00 43.49 509 THR B O 1
ATOM 7684 N N . ARG B 2 510 ? 80.246 -13.260 -11.601 1.00 43.29 510 ARG B N 1
ATOM 7685 C CA . ARG B 2 510 ? 79.291 -12.745 -12.537 1.00 42.35 510 ARG B CA 1
ATOM 7686 C C . ARG B 2 510 ? 79.925 -12.933 -13.886 1.00 43.22 510 ARG B C 1
ATOM 7687 O O . ARG B 2 510 ? 81.090 -12.611 -14.053 1.00 43.23 510 ARG B O 1
ATOM 7695 N N . GLN B 2 511 ? 79.198 -13.421 -14.869 1.00 44.62 511 GLN B N 1
ATOM 7696 C CA . GLN B 2 511 ? 79.751 -13.419 -16.230 1.00 46.33 511 GLN B CA 1
ATOM 7697 C C . GLN B 2 511 ? 78.956 -12.503 -17.168 1.00 46.90 511 GLN B C 1
ATOM 7698 O O . GLN B 2 511 ? 77.730 -12.364 -17.031 1.00 47.97 511 GLN B O 1
ATOM 7704 N N . ARG B 2 512 ? 79.642 -11.848 -18.101 1.00 47.30 512 ARG B N 1
ATOM 7705 C CA . ARG B 2 512 ? 78.945 -11.141 -19.178 1.00 47.47 512 ARG B CA 1
ATOM 7706 C C . ARG B 2 512 ? 78.637 -12.119 -20.325 1.00 47.57 512 ARG B C 1
ATOM 7707 O O . ARG B 2 512 ? 79.104 -11.961 -21.441 1.00 48.02 512 ARG B O 1
ATOM 7715 N N . GLN B 2 513 ? 77.843 -13.132 -20.012 1.00 47.93 513 GLN B N 1
ATOM 7716 C CA . GLN B 2 513 ? 77.455 -14.164 -20.946 1.00 48.43 513 GLN B CA 1
ATOM 7717 C C . GLN B 2 513 ? 75.995 -13.942 -21.345 1.00 48.21 513 GLN B C 1
ATOM 7718 O O . GLN B 2 513 ? 75.538 -14.527 -22.307 1.00 48.27 513 GLN B O 1
ATOM 7724 N N . CYS B 2 514 ? 75.256 -13.106 -20.609 1.00 48.21 514 CYS B N 1
ATOM 7725 C CA . CYS B 2 514 ? 73.787 -13.082 -20.756 1.00 47.70 514 CYS B CA 1
ATOM 7726 C C . CYS B 2 514 ? 73.381 -12.093 -21.834 1.00 47.91 514 CYS B C 1
ATOM 7727 O O . CYS B 2 514 ? 72.716 -11.059 -21.631 1.00 46.78 514 CYS B O 1
ATOM 7730 N N . ASN B 2 515 ? 73.785 -12.511 -23.019 1.00 48.49 515 ASN B N 1
ATOM 7731 C CA . ASN B 2 515 ? 74.050 -11.649 -24.105 1.00 48.27 515 ASN B CA 1
ATOM 7732 C C . ASN B 2 515 ? 75.400 -10.999 -23.893 1.00 47.70 515 ASN B C 1
ATOM 7733 O O . ASN B 2 515 ? 75.546 -9.998 -23.194 1.00 46.85 515 ASN B O 1
ATOM 7738 N N . ASN B 2 516 ? 76.405 -11.606 -24.491 1.00 47.89 516 ASN B N 1
ATOM 7739 C CA . ASN B 2 516 ? 77.696 -10.951 -24.663 1.00 48.07 516 ASN B CA 1
ATOM 7740 C C . ASN B 2 516 ? 77.656 -10.294 -26.023 1.00 48.06 516 ASN B C 1
ATOM 7741 O O . ASN B 2 516 ? 76.842 -10.664 -26.841 1.00 46.89 516 ASN B O 1
ATOM 7746 N N . PRO B 2 517 ? 78.569 -9.352 -26.279 1.00 49.20 517 PRO B N 1
ATOM 7747 C CA . PRO B 2 517 ? 78.538 -8.677 -27.560 1.00 50.56 517 PRO B CA 1
ATOM 7748 C C . PRO B 2 517 ? 78.925 -9.623 -28.695 1.00 52.23 517 PRO B C 1
ATOM 7749 O O . PRO B 2 517 ? 79.976 -10.253 -28.590 1.00 52.69 517 PRO B O 1
ATOM 7753 N N . PRO B 2 518 ? 78.026 -9.836 -29.698 1.00 53.97 518 PRO B N 1
ATOM 7754 C CA . PRO B 2 518 ? 78.378 -10.421 -31.009 1.00 55.09 518 PRO B CA 1
ATOM 7755 C C . PRO B 2 518 ? 79.151 -9.562 -32.049 1.00 55.99 518 PRO B C 1
ATOM 7756 O O . PRO B 2 518 ? 80.049 -10.100 -32.734 1.00 56.41 518 PRO B O 1
ATOM 7760 N N . PRO B 2 519 ? 78.788 -8.280 -32.236 1.00 56.44 519 PRO B N 1
ATOM 7761 C CA . PRO B 2 519 ? 79.902 -7.497 -32.746 1.00 56.47 519 PRO B CA 1
ATOM 7762 C C . PRO B 2 519 ? 80.111 -6.172 -32.003 1.00 56.74 519 PRO B C 1
ATOM 7763 O O . PRO B 2 519 ? 80.454 -5.184 -32.665 1.00 55.97 519 PRO B O 1
ATOM 7767 N N . GLN B 2 520 ? 79.929 -6.147 -30.667 1.00 56.78 520 GLN B N 1
ATOM 7768 C CA . GLN B 2 520 ? 80.055 -4.863 -29.915 1.00 57.10 520 GLN B CA 1
ATOM 7769 C C . GLN B 2 520 ? 80.594 -4.713 -28.455 1.00 57.60 520 GLN B C 1
ATOM 7770 O O . GLN B 2 520 ? 81.620 -5.315 -28.140 1.00 57.82 520 GLN B O 1
ATOM 7776 N N . ASN B 2 521 ? 79.971 -3.899 -27.585 1.00 57.19 521 ASN B N 1
ATOM 7777 C CA . ASN B 2 521 ? 80.581 -3.719 -26.251 1.00 57.50 521 ASN B CA 1
ATOM 7778 C C . ASN B 2 521 ? 79.690 -3.642 -25.009 1.00 57.11 521 ASN B C 1
ATOM 7779 O O . ASN B 2 521 ? 80.209 -3.670 -23.887 1.00 56.84 521 ASN B O 1
ATOM 7784 N N . SER B 2 527 ? 78.889 -0.540 -17.063 1.00 48.79 527 SER B N 1
ATOM 7785 C CA . SER B 2 527 ? 79.223 -1.950 -17.169 1.00 48.25 527 SER B CA 1
ATOM 7786 C C . SER B 2 527 ? 79.207 -2.541 -15.769 1.00 47.85 527 SER B C 1
ATOM 7787 O O . SER B 2 527 ? 78.238 -3.170 -15.370 1.00 48.30 527 SER B O 1
ATOM 7790 N N . GLY B 2 528 ? 80.273 -2.321 -15.016 1.00 46.91 528 GLY B N 1
ATOM 7791 C CA . GLY B 2 528 ? 80.310 -2.753 -13.640 1.00 45.79 528 GLY B CA 1
ATOM 7792 C C . GLY B 2 528 ? 81.308 -3.858 -13.465 1.00 45.61 528 GLY B C 1
ATOM 7793 O O . GLY B 2 528 ? 81.929 -4.297 -14.445 1.00 45.83 528 GLY B O 1
ATOM 7794 N N . PRO B 2 529 ? 81.488 -4.295 -12.208 1.00 45.09 529 PRO B N 1
ATOM 7795 C CA . PRO B 2 529 ? 82.387 -5.370 -11.793 1.00 44.90 529 PRO B CA 1
ATOM 7796 C C . PRO B 2 529 ? 81.876 -6.753 -12.147 1.00 45.01 529 PRO B C 1
ATOM 7797 O O . PRO B 2 529 ? 80.680 -7.001 -12.073 1.00 45.53 529 PRO B O 1
ATOM 7801 N N . ALA B 2 530 ? 82.798 -7.636 -12.519 1.00 44.75 530 ALA B N 1
ATOM 7802 C CA . ALA B 2 530 ? 82.549 -9.062 -12.653 1.00 43.94 530 ALA B CA 1
ATOM 7803 C C . ALA B 2 530 ? 82.765 -9.751 -11.318 1.00 44.05 530 ALA B C 1
ATOM 7804 O O . ALA B 2 530 ? 82.160 -10.789 -11.024 1.00 44.54 530 ALA B O 1
ATOM 7806 N N . SER B 2 531 ? 83.644 -9.205 -10.494 1.00 44.74 531 SER B N 1
ATOM 7807 C CA . SER B 2 531 ? 83.826 -9.794 -9.162 1.00 45.70 531 SER B CA 1
ATOM 7808 C C . SER B 2 531 ? 83.656 -8.788 -8.030 1.00 46.59 531 SER B C 1
ATOM 7809 O O . SER B 2 531 ? 83.962 -7.618 -8.173 1.00 47.12 531 SER B O 1
ATOM 7812 N N . GLU B 2 532 ? 83.159 -9.256 -6.906 1.00 47.78 532 GLU B N 1
ATOM 7813 C CA . GLU B 2 532 ? 82.802 -8.391 -5.840 1.00 49.65 532 GLU B CA 1
ATOM 7814 C C . GLU B 2 532 ? 82.980 -9.255 -4.638 1.00 50.80 532 GLU B C 1
ATOM 7815 O O . GLU B 2 532 ? 82.828 -10.473 -4.726 1.00 50.30 532 GLU B O 1
ATOM 7821 N N . THR B 2 533 ? 83.330 -8.613 -3.524 1.00 52.63 533 THR B N 1
ATOM 7822 C CA . THR B 2 533 ? 83.694 -9.297 -2.285 1.00 54.38 533 THR B CA 1
ATOM 7823 C C . THR B 2 533 ? 83.150 -8.559 -1.058 1.00 55.62 533 THR B C 1
ATOM 7824 O O . THR B 2 533 ? 83.217 -7.333 -0.978 1.00 56.04 533 THR B O 1
ATOM 7828 N N . LEU B 2 534 ? 82.592 -9.294 -0.105 1.00 57.19 534 LEU B N 1
ATOM 7829 C CA . LEU B 2 534 ? 82.166 -8.655 1.143 1.00 58.84 534 LEU B CA 1
ATOM 7830 C C . LEU B 2 534 ? 82.856 -9.219 2.377 1.00 60.10 534 LEU B C 1
ATOM 7831 O O . LEU B 2 534 ? 82.939 -10.440 2.558 1.00 60.80 534 LEU B O 1
ATOM 7836 N N . ASP B 2 535 ? 83.352 -8.326 3.225 1.00 61.24 535 ASP B N 1
ATOM 7837 C CA . ASP B 2 535 ? 83.969 -8.733 4.462 1.00 62.64 535 ASP B CA 1
ATOM 7838 C C . ASP B 2 535 ? 82.956 -9.603 5.211 1.00 63.76 535 ASP B C 1
ATOM 7839 O O . ASP B 2 535 ? 81.763 -9.277 5.233 1.00 63.57 535 ASP B O 1
ATOM 7844 N N . CYS B 2 536 ? 83.412 -10.719 5.785 1.00 64.99 536 CYS B N 1
ATOM 7845 C CA . CYS B 2 536 ? 82.526 -11.593 6.570 1.00 66.45 536 CYS B CA 1
ATOM 7846 C C . CYS B 2 536 ? 83.086 -11.879 7.959 1.00 66.14 536 CYS B C 1
ATOM 7847 O O . CYS B 2 536 ? 82.380 -12.395 8.829 1.00 66.29 536 CYS B O 1
ATOM 7850 N N . ILE C 3 13 ? 22.088 -0.016 -26.847 1.00 76.71 13 ILE C N 1
ATOM 7851 C CA . ILE C 3 13 ? 22.198 0.660 -28.180 1.00 76.89 13 ILE C CA 1
ATOM 7852 C C . ILE C 3 13 ? 20.848 0.552 -28.898 1.00 76.95 13 ILE C C 1
ATOM 7853 O O . ILE C 3 13 ? 20.216 -0.512 -28.876 1.00 77.30 13 ILE C O 1
ATOM 7858 N N . SER C 3 14 ? 20.403 1.656 -29.510 1.00 76.59 14 SER C N 1
ATOM 7859 C CA . SER C 3 14 ? 19.043 1.751 -30.064 1.00 75.92 14 SER C CA 1
ATOM 7860 C C . SER C 3 14 ? 18.902 2.706 -31.288 1.00 75.44 14 SER C C 1
ATOM 7861 O O . SER C 3 14 ? 19.470 3.813 -31.299 1.00 75.50 14 SER C O 1
ATOM 7864 N N . THR C 3 15 ? 18.104 2.277 -32.279 1.00 74.26 15 THR C N 1
ATOM 7865 C CA . THR C 3 15 ? 18.133 2.833 -33.636 1.00 72.93 15 THR C CA 1
ATOM 7866 C C . THR C 3 15 ? 16.756 3.144 -34.277 1.00 72.20 15 THR C C 1
ATOM 7867 O O . THR C 3 15 ? 15.917 2.238 -34.431 1.00 72.09 15 THR C O 1
ATOM 7871 N N . ILE C 3 16 ? 16.564 4.435 -34.629 1.00 70.76 16 ILE C N 1
ATOM 7872 C CA . ILE C 3 16 ? 15.390 4.996 -35.382 1.00 68.97 16 ILE C CA 1
ATOM 7873 C C . ILE C 3 16 ? 15.780 6.084 -36.440 1.00 67.74 16 ILE C C 1
ATOM 7874 O O . ILE C 3 16 ? 16.940 6.479 -36.524 1.00 67.55 16 ILE C O 1
ATOM 7879 N N . GLN C 3 17 ? 14.804 6.576 -37.212 1.00 65.93 17 GLN C N 1
ATOM 7880 C CA . GLN C 3 17 ? 15.060 7.236 -38.516 1.00 64.37 17 GLN C CA 1
ATOM 7881 C C . GLN C 3 17 ? 15.405 8.740 -38.505 1.00 62.29 17 GLN C C 1
ATOM 7882 O O . GLN C 3 17 ? 14.656 9.533 -37.939 1.00 62.32 17 GLN C O 1
ATOM 7888 N N . PRO C 3 18 ? 16.519 9.132 -39.174 1.00 60.35 18 PRO C N 1
ATOM 7889 C CA . PRO C 3 18 ? 16.893 10.541 -39.439 1.00 58.50 18 PRO C CA 1
ATOM 7890 C C . PRO C 3 18 ? 16.031 11.232 -40.476 1.00 56.56 18 PRO C C 1
ATOM 7891 O O . PRO C 3 18 ? 15.421 10.581 -41.318 1.00 56.21 18 PRO C O 1
ATOM 7895 N N . LYS C 3 19 ? 15.999 12.554 -40.3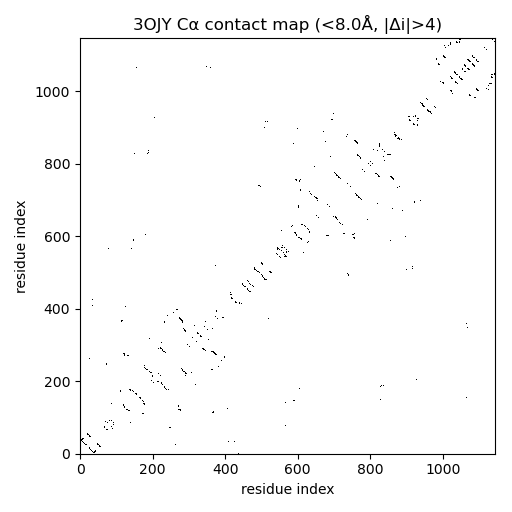94 1.00 54.77 19 LYS C N 1
ATOM 7896 C CA . LYS C 3 19 ? 15.292 13.382 -41.347 1.00 53.66 19 LYS C CA 1
ATOM 7897 C C . LYS C 3 19 ? 15.595 12.961 -42.762 1.00 52.79 19 LYS C C 1
ATOM 7898 O O . LYS C 3 19 ? 16.762 12.778 -43.117 1.00 52.85 19 LYS C O 1
ATOM 7904 N N . ALA C 3 20 ? 14.542 12.806 -43.561 1.00 51.49 20 ALA C N 1
ATOM 7905 C CA . ALA C 3 20 ? 14.693 12.484 -44.975 1.00 49.87 20 ALA C CA 1
ATOM 7906 C C . ALA C 3 20 ? 15.376 13.694 -45.603 1.00 48.65 20 ALA C C 1
ATOM 7907 O O . ALA C 3 20 ? 14.974 14.839 -45.337 1.00 47.55 20 ALA C O 1
ATOM 7909 N N . ASN C 3 21 ? 16.441 13.421 -46.371 1.00 47.16 21 ASN C N 1
ATOM 7910 C CA . ASN C 3 21 ? 17.320 14.444 -46.978 1.00 45.81 21 ASN C CA 1
ATOM 7911 C C . ASN C 3 21 ? 17.810 15.499 -46.009 1.00 44.87 21 ASN C C 1
ATOM 7912 O O . ASN C 3 21 ? 18.009 16.645 -46.397 1.00 44.86 21 ASN C O 1
ATOM 7917 N N . PHE C 3 22 ? 18.006 15.132 -44.749 1.00 43.95 22 PHE C N 1
ATOM 7918 C CA . PHE C 3 22 ? 18.408 16.112 -43.765 1.00 42.21 22 PHE C CA 1
ATOM 7919 C C . PHE C 3 22 ? 19.356 17.130 -44.374 1.00 42.22 22 PHE C C 1
ATOM 7920 O O . PHE C 3 22 ? 20.395 16.751 -44.938 1.00 42.35 22 PHE C O 1
ATOM 7928 N N . ASP C 3 23 ? 19.043 18.412 -44.187 1.00 41.62 23 ASP C N 1
ATOM 7929 C CA . ASP C 3 23 ? 19.764 19.483 -44.856 1.00 41.77 23 ASP C CA 1
ATOM 7930 C C . ASP C 3 23 ? 20.480 20.447 -43.873 1.00 41.18 23 ASP C C 1
ATOM 7931 O O . ASP C 3 23 ? 19.911 21.434 -43.393 1.00 40.54 23 ASP C O 1
ATOM 7936 N N . ALA C 3 24 ? 21.754 20.169 -43.607 1.00 40.88 24 ALA C N 1
ATOM 7937 C CA . ALA C 3 24 ? 22.537 20.961 -42.658 1.00 40.38 24 ALA C CA 1
ATOM 7938 C C . ALA C 3 24 ? 22.451 22.474 -42.881 1.00 40.64 24 ALA C C 1
ATOM 7939 O O . ALA C 3 24 ? 22.451 23.275 -41.913 1.00 40.42 24 ALA C O 1
ATOM 7941 N N . GLN C 3 25 ? 22.343 22.866 -44.146 1.00 40.60 25 GLN C N 1
ATOM 7942 C CA . GLN C 3 25 ? 22.302 24.273 -44.469 1.00 40.91 25 GLN C CA 1
ATOM 7943 C C . GLN C 3 25 ? 20.997 24.886 -44.025 1.00 40.55 25 GLN C C 1
ATOM 7944 O O . GLN C 3 25 ? 20.990 26.002 -43.522 1.00 40.59 25 GLN C O 1
ATOM 7950 N N . GLN C 3 26 ? 19.896 24.148 -44.183 1.00 40.26 26 GLN C N 1
ATOM 7951 C CA . GLN C 3 26 ? 18.571 24.597 -43.713 1.00 39.67 26 GLN C CA 1
ATOM 7952 C C . GLN C 3 26 ? 18.433 24.595 -42.170 1.00 39.24 26 GLN C C 1
ATOM 7953 O O . GLN C 3 26 ? 17.703 25.407 -41.567 1.00 37.90 26 GLN C O 1
ATOM 7959 N N . PHE C 3 27 ? 19.174 23.681 -41.553 1.00 39.15 27 PHE C N 1
ATOM 7960 C CA . PHE C 3 27 ? 19.131 23.444 -40.115 1.00 38.94 27 PHE C CA 1
ATOM 7961 C C . PHE C 3 27 ? 20.122 24.359 -39.404 1.00 38.34 27 PHE C C 1
ATOM 7962 O O . PHE C 3 27 ? 20.204 24.334 -38.199 1.00 38.84 27 PHE C O 1
ATOM 7970 N N . ALA C 3 28 ? 20.859 25.1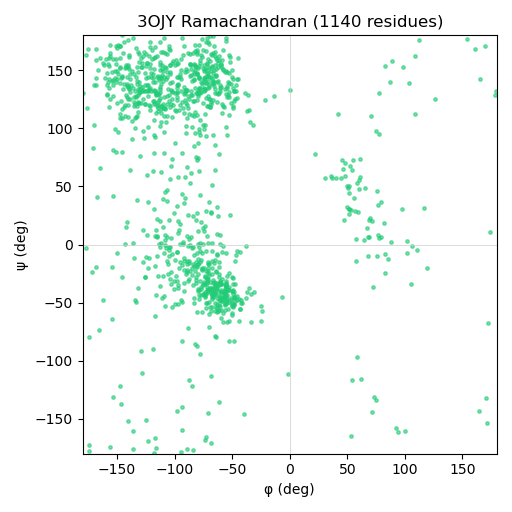69 -40.158 1.00 37.33 28 ALA C N 1
ATOM 7971 C CA . ALA C 3 28 ? 21.877 26.044 -39.591 1.00 36.22 28 ALA C CA 1
ATOM 7972 C C . ALA C 3 28 ? 21.288 27.126 -38.692 1.00 35.29 28 ALA C C 1
ATOM 7973 O O . ALA C 3 28 ? 20.067 27.294 -38.650 1.00 35.02 28 ALA C O 1
ATOM 7975 N N . GLY C 3 29 ? 22.158 27.855 -37.990 1.00 33.81 29 GLY C N 1
ATOM 7976 C CA . GLY C 3 29 ? 21.742 28.963 -37.160 1.00 33.48 29 GLY C CA 1
ATOM 7977 C C . GLY C 3 29 ? 21.512 28.613 -35.690 1.00 34.08 29 GLY C C 1
ATOM 7978 O O . GLY C 3 29 ? 21.969 27.582 -35.173 1.00 33.33 29 GLY C O 1
ATOM 7979 N N . THR C 3 30 ? 20.781 29.493 -35.021 1.00 33.87 30 THR C N 1
ATOM 7980 C CA . THR C 3 30 ? 20.530 29.381 -33.604 1.00 33.25 30 THR C CA 1
ATOM 7981 C C . THR C 3 30 ? 19.276 28.578 -33.275 1.00 33.00 30 THR C C 1
ATOM 7982 O O . THR C 3 30 ? 18.217 28.787 -33.836 1.00 33.42 30 THR C O 1
ATOM 7986 N N . TRP C 3 31 ? 19.409 27.664 -32.337 1.00 32.28 31 TRP C N 1
ATOM 7987 C CA . TRP C 3 31 ? 18.263 27.025 -31.749 1.00 31.06 31 TRP C CA 1
ATOM 7988 C C . TRP C 3 31 ? 18.201 27.261 -30.222 1.00 31.22 31 TRP C C 1
ATOM 7989 O O . TRP C 3 31 ? 19.215 27.286 -29.528 1.00 31.14 31 TRP C O 1
ATOM 8000 N N . LEU C 3 32 ? 16.992 27.405 -29.709 1.00 31.35 32 LEU C N 1
ATOM 8001 C CA . LEU C 3 32 ? 16.722 27.523 -28.293 1.00 31.02 32 LEU C CA 1
ATOM 8002 C C . LEU C 3 32 ? 16.298 26.170 -27.719 1.00 31.69 32 LEU C C 1
ATOM 8003 O O . LEU C 3 32 ? 15.392 25.530 -28.246 1.00 31.14 32 LEU C O 1
ATOM 8008 N N . LEU C 3 33 ? 16.909 25.773 -26.606 1.00 32.64 33 LEU C N 1
ATOM 8009 C CA . LEU C 3 33 ? 16.580 24.511 -25.977 1.00 34.03 33 LEU C CA 1
ATOM 8010 C C . LEU C 3 33 ? 15.336 24.735 -25.179 1.00 35.24 33 LEU C C 1
ATOM 8011 O O . LEU C 3 33 ? 15.245 25.678 -24.406 1.00 35.16 33 LEU C O 1
ATOM 8016 N N . VAL C 3 34 ? 14.368 23.857 -25.378 1.00 37.13 34 VAL C N 1
ATOM 8017 C CA . VAL C 3 34 ? 13.071 23.995 -24.739 1.00 38.83 34 VAL C CA 1
ATOM 8018 C C . VAL C 3 34 ? 12.858 22.918 -23.687 1.00 40.39 34 VAL C C 1
ATOM 8019 O O . VAL C 3 34 ? 12.423 23.200 -22.582 1.00 40.55 34 VAL C O 1
ATOM 8023 N N . ALA C 3 35 ? 13.169 21.679 -24.025 1.00 42.46 35 ALA C N 1
ATOM 8024 C CA . ALA C 3 35 ? 12.973 20.605 -23.076 1.00 44.86 35 ALA C CA 1
ATOM 8025 C C . ALA C 3 35 ? 13.906 19.439 -23.349 1.00 46.35 35 ALA C C 1
ATOM 8026 O O . ALA C 3 35 ? 14.281 19.182 -24.485 1.00 46.87 35 ALA C O 1
ATOM 8028 N N . VAL C 3 36 ? 14.288 18.754 -22.275 1.00 48.67 36 VAL C N 1
ATOM 8029 C CA . VAL C 3 36 ? 15.019 17.498 -22.356 1.00 50.23 36 VAL C CA 1
ATOM 8030 C C . VAL C 3 36 ? 14.170 16.380 -21.765 1.00 51.58 36 VAL C C 1
ATOM 8031 O O . VAL C 3 36 ? 13.590 16.531 -20.680 1.00 51.39 36 VAL C O 1
ATOM 8035 N N . GLY C 3 37 ? 14.081 15.275 -22.503 1.00 52.96 37 GLY C N 1
ATOM 8036 C CA . GLY C 3 37 ? 13.538 14.006 -21.984 1.00 54.19 37 GLY C CA 1
ATOM 8037 C C . GLY C 3 37 ? 14.720 13.095 -21.701 1.00 55.20 37 GLY C C 1
ATOM 8038 O O . GLY C 3 37 ? 15.510 12.823 -22.603 1.00 55.31 37 GLY C O 1
ATOM 8039 N N . SER C 3 38 ? 14.858 12.655 -20.448 1.00 56.23 38 SER C N 1
ATOM 8040 C CA . SER C 3 38 ? 16.001 11.855 -20.002 1.00 57.93 38 SER C CA 1
ATOM 8041 C C . SER C 3 38 ? 15.852 11.390 -18.544 1.00 59.39 38 SER C C 1
ATOM 8042 O O . SER C 3 38 ? 14.946 11.822 -17.822 1.00 59.79 38 SER C O 1
ATOM 8045 N N . ALA C 3 39 ? 16.722 10.469 -18.141 1.00 60.75 39 ALA C N 1
ATOM 8046 C CA . ALA C 3 39 ? 16.988 10.188 -16.739 1.00 62.02 39 ALA C CA 1
ATOM 8047 C C . ALA C 3 39 ? 18.499 10.047 -16.600 1.00 63.16 39 ALA C C 1
ATOM 8048 O O . ALA C 3 39 ? 19.049 8.984 -16.825 1.00 63.30 39 ALA C O 1
ATOM 8050 N N . CYS C 3 40 ? 19.164 11.158 -16.305 1.00 64.93 40 CYS C N 1
ATOM 8051 C CA . CYS C 3 40 ? 20.561 11.172 -15.892 1.00 66.24 40 CYS C CA 1
ATOM 8052 C C . CYS C 3 40 ? 20.526 11.402 -14.381 1.00 66.86 40 CYS C C 1
ATOM 8053 O O . CYS C 3 40 ? 19.462 11.754 -13.838 1.00 66.76 40 CYS C O 1
ATOM 8056 N N . ARG C 3 41 ? 21.662 11.211 -13.703 1.00 67.51 41 ARG C N 1
ATOM 8057 C CA . ARG C 3 41 ? 21.756 11.577 -12.286 1.00 68.35 41 ARG C CA 1
ATOM 8058 C C . ARG C 3 41 ? 21.245 13.006 -12.103 1.00 68.42 41 ARG C C 1
ATOM 8059 O O . ARG C 3 41 ? 20.235 13.250 -11.436 1.00 68.22 41 ARG C O 1
ATOM 8067 N N . PHE C 3 42 ? 21.934 13.913 -12.783 1.00 68.71 42 PHE C N 1
ATOM 8068 C CA . PHE C 3 42 ? 21.805 15.356 -12.656 1.00 69.06 42 PHE C CA 1
ATOM 8069 C C . PHE C 3 42 ? 20.368 15.891 -12.717 1.00 68.83 42 PHE C C 1
ATOM 8070 O O . PHE C 3 42 ? 19.923 16.626 -11.820 1.00 69.11 42 PHE C O 1
ATOM 8078 N N . LEU C 3 43 ? 19.644 15.492 -13.756 1.00 68.47 43 LEU C N 1
ATOM 8079 C CA . LEU C 3 43 ? 18.385 16.132 -14.135 1.00 68.47 43 LEU C CA 1
ATOM 8080 C C . LEU C 3 43 ? 17.235 15.857 -13.185 1.00 68.58 43 LEU C C 1
ATOM 8081 O O . LEU C 3 43 ? 16.202 16.527 -13.247 1.00 68.57 43 LEU C O 1
ATOM 8086 N N . GLN C 3 44 ? 17.408 14.860 -12.325 1.00 68.73 44 GLN C N 1
ATOM 8087 C CA . GLN C 3 44 ? 16.451 14.608 -11.255 1.00 68.72 44 GLN C CA 1
ATOM 8088 C C . GLN C 3 44 ? 16.745 15.519 -10.042 1.00 68.22 44 GLN C C 1
ATOM 8089 O O . GLN C 3 44 ? 15.837 16.155 -9.515 1.00 68.21 44 GLN C O 1
ATOM 8095 N N . GLU C 3 45 ? 18.014 15.614 -9.644 1.00 67.88 45 GLU C N 1
ATOM 8096 C CA . GLU C 3 45 ? 18.422 16.412 -8.468 1.00 67.80 45 GLU C CA 1
ATOM 8097 C C . GLU C 3 45 ? 18.535 17.901 -8.755 1.00 67.81 45 GLU C C 1
ATOM 8098 O O . GLU C 3 45 ? 17.590 18.666 -8.552 1.00 67.86 45 GLU C O 1
ATOM 8104 N N . GLN C 3 46 ? 19.714 18.295 -9.224 1.00 67.75 46 GLN C N 1
ATOM 8105 C CA . GLN C 3 46 ? 19.990 19.658 -9.645 1.00 67.76 46 GLN C CA 1
ATOM 8106 C C . GLN C 3 46 ? 19.115 20.070 -10.854 1.00 67.19 46 GLN C C 1
ATOM 8107 O O . GLN C 3 46 ? 19.529 20.878 -11.697 1.00 67.32 46 GLN C O 1
ATOM 8113 N N . GLY C 3 47 ? 17.902 19.516 -10.905 1.00 66.33 47 GLY C N 1
ATOM 8114 C CA . GLY C 3 47 ? 16.908 19.816 -11.932 1.00 65.05 47 GLY C CA 1
ATOM 8115 C C . GLY C 3 47 ? 16.551 21.283 -11.931 1.00 63.81 47 GLY C C 1
ATOM 8116 O O . GLY C 3 47 ? 16.798 21.997 -12.905 1.00 63.84 47 GLY C O 1
ATOM 8117 N N . HIS C 3 48 ? 15.985 21.736 -10.823 1.00 62.68 48 HIS C N 1
ATOM 8118 C CA . HIS C 3 48 ? 15.789 23.169 -10.560 1.00 61.44 48 HIS C CA 1
ATOM 8119 C C . HIS C 3 48 ? 16.942 24.112 -11.033 1.00 59.84 48 HIS C C 1
ATOM 8120 O O . HIS C 3 48 ? 16.849 25.321 -10.874 1.00 59.72 48 HIS C O 1
ATOM 8127 N N . ARG C 3 49 ? 18.011 23.564 -11.611 1.00 57.86 49 ARG C N 1
ATOM 8128 C CA . ARG C 3 49 ? 19.224 24.348 -11.906 1.00 55.85 49 ARG C CA 1
ATOM 8129 C C . ARG C 3 49 ? 19.535 24.540 -13.397 1.00 54.02 49 ARG C C 1
ATOM 8130 O O . ARG C 3 49 ? 20.538 25.155 -13.737 1.00 53.92 49 ARG C O 1
ATOM 8138 N N . ALA C 3 50 ? 18.695 23.993 -14.272 1.00 51.69 50 ALA C N 1
ATOM 8139 C CA . ALA C 3 50 ? 18.838 24.152 -15.718 1.00 49.58 50 ALA C CA 1
ATOM 8140 C C . ALA C 3 50 ? 19.055 25.606 -16.089 1.00 48.18 50 ALA C C 1
ATOM 8141 O O . ALA C 3 50 ? 18.262 26.440 -15.719 1.00 48.16 50 ALA C O 1
ATOM 8143 N N . GLU C 3 51 ? 20.148 25.884 -16.792 1.00 46.52 51 GLU C N 1
ATOM 8144 C CA . GLU C 3 51 ? 20.371 27.155 -17.451 1.00 45.06 51 GLU C CA 1
ATOM 8145 C C . GLU C 3 51 ? 19.741 27.217 -18.851 1.00 43.72 51 GLU C C 1
ATOM 8146 O O . GLU C 3 51 ? 19.663 26.203 -19.576 1.00 43.14 51 GLU C O 1
ATOM 8152 N N . ALA C 3 52 ? 19.269 28.414 -19.202 1.00 41.65 52 ALA C N 1
ATOM 8153 C CA . ALA C 3 52 ? 18.856 28.736 -20.564 1.00 40.31 52 ALA C CA 1
ATOM 8154 C C . ALA C 3 52 ? 19.994 28.382 -21.525 1.00 39.17 52 ALA C C 1
ATOM 8155 O O . ALA C 3 52 ? 21.158 28.706 -21.280 1.00 38.11 52 ALA C O 1
ATOM 8157 N N . THR C 3 53 ? 19.643 27.673 -22.589 1.00 38.24 53 THR C N 1
ATOM 8158 C CA . THR C 3 53 ? 20.634 27.082 -23.474 1.00 37.76 53 THR C CA 1
ATOM 8159 C C . THR C 3 53 ? 20.354 27.318 -24.950 1.00 36.92 53 THR C C 1
ATOM 8160 O O . THR C 3 53 ? 19.269 27.078 -25.476 1.00 35.39 53 THR C O 1
ATOM 8164 N N . THR C 3 54 ? 21.371 27.825 -25.606 1.00 37.27 54 THR C N 1
ATOM 8165 C CA . THR C 3 54 ? 21.229 28.199 -26.989 1.00 38.49 54 THR C CA 1
ATOM 8166 C C . THR C 3 54 ? 22.288 27.421 -27.771 1.00 38.88 54 THR C C 1
ATOM 8167 O O . THR C 3 54 ? 23.430 27.305 -27.326 1.00 39.66 54 THR C O 1
ATOM 8171 N N . LEU C 3 55 ? 21.861 26.823 -28.878 1.00 38.86 55 LEU C N 1
ATOM 8172 C CA . LEU C 3 55 ? 22.717 26.038 -29.778 1.00 39.43 55 LEU C CA 1
ATOM 8173 C C . LEU C 3 55 ? 22.988 26.830 -31.090 1.00 39.63 55 LEU C C 1
ATOM 8174 O O . LEU C 3 55 ? 22.066 27.337 -31.723 1.00 38.93 55 LEU C O 1
ATOM 8179 N N . HIS C 3 56 ? 24.247 26.984 -31.474 1.00 39.99 56 HIS C N 1
ATOM 8180 C CA . HIS C 3 56 ? 24.542 27.593 -32.738 1.00 40.80 56 HIS C CA 1
ATOM 8181 C C . HIS C 3 56 ? 25.198 26.568 -33.650 1.00 41.17 56 HIS C C 1
ATOM 8182 O O . HIS C 3 56 ? 26.273 26.052 -33.345 1.00 41.30 56 HIS C O 1
ATOM 8189 N N . VAL C 3 57 ? 24.525 26.267 -34.756 1.00 41.18 57 VAL C N 1
ATOM 8190 C CA . VAL C 3 57 ? 24.937 25.227 -35.688 1.00 42.05 57 VAL C CA 1
ATOM 8191 C C . VAL C 3 57 ? 25.374 25.829 -37.035 1.00 42.65 57 VAL C C 1
ATOM 8192 O O . VAL C 3 57 ? 24.677 26.686 -37.604 1.00 42.16 57 VAL C O 1
ATOM 8196 N N . ALA C 3 58 ? 26.516 25.366 -37.545 1.00 43.54 58 ALA C N 1
ATOM 8197 C CA . ALA C 3 58 ? 26.990 25.766 -38.882 1.00 44.81 58 ALA C CA 1
ATOM 8198 C C . ALA C 3 58 ? 27.578 24.580 -39.605 1.00 45.76 58 ALA C C 1
ATOM 8199 O O . ALA C 3 58 ? 28.332 23.816 -39.025 1.00 46.75 58 ALA C O 1
ATOM 8201 N N . PRO C 3 59 ? 27.226 24.401 -40.880 1.00 47.21 59 PRO C N 1
ATOM 8202 C CA . PRO C 3 59 ? 27.779 23.250 -41.620 1.00 47.78 59 PRO C CA 1
ATOM 8203 C C . PRO C 3 59 ? 29.290 23.335 -41.771 1.00 48.65 59 PRO C C 1
ATOM 8204 O O . PRO C 3 59 ? 29.844 24.437 -41.904 1.00 48.12 59 PRO C O 1
ATOM 8208 N N . GLN C 3 60 ? 29.944 22.173 -41.722 1.00 50.08 60 GLN C N 1
ATOM 8209 C CA . GLN C 3 60 ? 31.360 22.054 -42.055 1.00 51.43 60 GLN C CA 1
ATOM 8210 C C . GLN C 3 60 ? 31.655 20.637 -42.581 1.00 52.10 60 GLN C C 1
ATOM 8211 O O . GLN C 3 60 ? 31.810 19.691 -41.787 1.00 52.06 60 GLN C O 1
ATOM 8217 N N . GLY C 3 61 ? 31.723 20.487 -43.913 1.00 52.31 61 GLY C N 1
ATOM 8218 C CA . GLY C 3 61 ? 31.896 19.165 -44.531 1.00 52.41 61 GLY C CA 1
ATOM 8219 C C . GLY C 3 61 ? 30.601 18.394 -44.361 1.00 53.09 61 GLY C C 1
ATOM 8220 O O . GLY C 3 61 ? 29.538 19.008 -44.429 1.00 52.67 61 GLY C O 1
ATOM 8221 N N . THR C 3 62 ? 30.667 17.067 -44.150 1.00 53.82 62 THR C N 1
ATOM 8222 C CA . THR C 3 62 ? 29.468 16.293 -43.706 1.00 54.06 62 THR C CA 1
ATOM 8223 C C . THR C 3 62 ? 29.369 16.305 -42.174 1.00 53.78 62 THR C C 1
ATOM 8224 O O . THR C 3 62 ? 28.490 15.648 -41.588 1.00 54.30 62 THR C O 1
ATOM 8228 N N . ALA C 3 63 ? 30.270 17.050 -41.530 1.00 52.91 63 ALA C N 1
ATOM 8229 C CA . ALA C 3 63 ? 30.164 17.300 -40.092 1.00 52.17 63 ALA C CA 1
ATOM 8230 C C . ALA C 3 63 ? 29.436 18.634 -39.857 1.00 51.72 63 ALA C C 1
ATOM 8231 O O . ALA C 3 63 ? 29.033 19.318 -40.806 1.00 51.51 63 ALA C O 1
ATOM 8233 N N . MET C 3 64 ? 29.282 19.011 -38.593 1.00 50.87 64 MET C N 1
ATOM 8234 C CA . MET C 3 64 ? 28.553 20.216 -38.257 1.00 49.95 64 MET C CA 1
ATOM 8235 C C . MET C 3 64 ? 29.171 20.858 -37.048 1.00 48.92 64 MET C C 1
ATOM 8236 O O . MET C 3 64 ? 29.179 20.245 -35.996 1.00 49.33 64 MET C O 1
ATOM 8241 N N . ALA C 3 65 ? 29.710 22.065 -37.204 1.00 47.63 65 ALA C N 1
ATOM 8242 C CA . ALA C 3 65 ? 30.233 22.814 -36.069 1.00 47.44 65 ALA C CA 1
ATOM 8243 C C . ALA C 3 65 ? 29.066 23.274 -35.190 1.00 47.29 65 ALA C C 1
ATOM 8244 O O . ALA C 3 65 ? 28.118 23.911 -35.682 1.00 47.60 65 ALA C O 1
ATOM 8246 N N . VAL C 3 66 ? 29.119 22.924 -33.904 1.00 46.16 66 VAL C N 1
ATOM 8247 C CA . VAL C 3 66 ? 28.048 23.269 -32.979 1.00 44.61 66 VAL C CA 1
ATOM 8248 C C . VAL C 3 66 ? 28.614 24.001 -31.784 1.00 43.85 66 VAL C C 1
ATOM 8249 O O . VAL C 3 66 ? 29.469 23.480 -31.084 1.00 43.39 66 VAL C O 1
ATOM 8253 N N . SER C 3 67 ? 28.134 25.222 -31.582 1.00 43.24 67 SER C N 1
ATOM 8254 C CA . SER C 3 67 ? 28.428 26.021 -30.409 1.00 42.45 67 SER C CA 1
ATOM 8255 C C . SER C 3 67 ? 27.255 26.006 -29.439 1.00 42.36 67 SER C C 1
ATOM 8256 O O . SER C 3 67 ? 26.104 26.227 -29.818 1.00 42.52 67 SER C O 1
ATOM 8259 N N . THR C 3 68 ? 27.539 25.743 -28.173 1.00 41.97 68 THR C N 1
ATOM 8260 C CA . THR C 3 68 ? 26.516 25.877 -27.156 1.00 41.20 68 THR C CA 1
ATOM 8261 C C . THR C 3 68 ? 26.931 27.023 -26.243 1.00 41.03 68 THR C C 1
ATOM 8262 O O . THR C 3 68 ? 28.082 27.106 -25.808 1.00 41.53 68 THR C O 1
ATOM 8266 N N . PHE C 3 69 ? 26.013 27.949 -26.005 1.00 41.13 69 PHE C N 1
ATOM 8267 C CA . PHE C 3 69 ? 26.293 29.122 -25.150 1.00 40.81 69 PHE C CA 1
ATOM 8268 C C . PHE C 3 69 ? 25.455 28.985 -23.916 1.00 40.04 69 PHE C C 1
ATOM 8269 O O . PHE C 3 69 ? 24.252 28.763 -24.029 1.00 40.02 69 PHE C O 1
ATOM 8277 N N . ARG C 3 70 ? 26.088 29.040 -22.742 1.00 39.96 70 ARG C N 1
ATOM 8278 C CA . ARG C 3 70 ? 25.345 29.027 -21.459 1.00 39.78 70 ARG C CA 1
ATOM 8279 C C . ARG C 3 70 ? 26.184 29.467 -20.269 1.00 40.20 70 ARG C C 1
ATOM 8280 O O . ARG C 3 70 ? 27.436 29.445 -20.324 1.00 39.88 70 ARG C O 1
ATOM 8288 N N . LYS C 3 71 ? 25.484 29.862 -19.200 1.00 39.94 71 LYS C N 1
ATOM 8289 C CA . LYS C 3 71 ? 26.138 30.317 -17.995 1.00 40.77 71 LYS C CA 1
ATOM 8290 C C . LYS C 3 71 ? 26.772 29.184 -17.187 1.00 41.01 71 LYS C C 1
ATOM 8291 O O . LYS C 3 71 ? 26.153 28.143 -16.969 1.00 41.17 71 LYS C O 1
ATOM 8297 N N . LEU C 3 72 ? 28.017 29.384 -16.770 1.00 41.28 72 LEU C N 1
ATOM 8298 C CA . LEU C 3 72 ? 28.567 28.628 -15.631 1.00 41.60 72 LEU C CA 1
ATOM 8299 C C . LEU C 3 72 ? 28.857 29.648 -14.541 1.00 41.03 72 LEU C C 1
ATOM 8300 O O . LEU C 3 72 ? 29.472 30.683 -14.788 1.00 40.04 72 LEU C O 1
ATOM 8305 N N . ASP C 3 73 ? 28.356 29.384 -13.347 1.00 41.55 73 ASP C N 1
ATOM 8306 C CA . ASP C 3 73 ? 28.600 30.273 -12.216 1.00 42.72 73 ASP C CA 1
ATOM 8307 C C . ASP C 3 73 ? 28.279 31.738 -12.512 1.00 42.33 73 ASP C C 1
ATOM 8308 O O . ASP C 3 73 ? 28.911 32.642 -11.948 1.00 42.14 73 ASP C O 1
ATOM 8313 N N . GLY C 3 74 ? 27.303 31.954 -13.395 1.00 42.56 74 GLY C N 1
ATOM 8314 C CA . GLY C 3 74 ? 26.861 33.291 -13.803 1.00 42.98 74 GLY C CA 1
ATOM 8315 C C . GLY C 3 74 ? 27.744 34.040 -14.802 1.00 43.49 74 GLY C C 1
ATOM 8316 O O . GLY C 3 74 ? 27.500 35.222 -15.078 1.00 43.39 74 GLY C O 1
ATOM 8317 N N . ILE C 3 75 ? 28.783 33.383 -15.313 1.00 43.90 75 ILE C N 1
ATOM 8318 C CA . ILE C 3 75 ? 29.466 33.855 -16.516 1.00 44.75 75 ILE C CA 1
ATOM 8319 C C . ILE C 3 75 ? 28.916 33.080 -17.727 1.00 45.35 75 ILE C C 1
ATOM 8320 O O . ILE C 3 75 ? 28.727 31.855 -17.663 1.00 45.74 75 ILE C O 1
ATOM 8325 N N . CYS C 3 76 ? 28.670 33.785 -18.824 1.00 45.77 76 CYS C N 1
ATOM 8326 C CA . CYS C 3 76 ? 28.378 33.138 -20.096 1.00 46.96 76 CYS C CA 1
ATOM 8327 C C . CYS C 3 76 ? 29.618 32.387 -20.612 1.00 46.72 76 CYS C C 1
ATOM 8328 O O . CYS C 3 76 ? 30.709 32.954 -20.724 1.00 46.60 76 CYS C O 1
ATOM 8331 N N . TRP C 3 77 ? 29.436 31.099 -20.876 1.00 46.67 77 TRP C N 1
ATOM 8332 C CA . TRP C 3 77 ? 30.430 30.265 -21.525 1.00 46.90 77 TRP C CA 1
ATOM 8333 C C . TRP C 3 77 ? 30.004 29.922 -22.958 1.00 47.33 77 TRP C C 1
ATOM 8334 O O . TRP C 3 77 ? 28.844 30.133 -23.332 1.00 47.67 77 TRP C O 1
ATOM 8345 N N . GLN C 3 78 ? 30.951 29.427 -23.759 1.00 47.37 78 GLN C N 1
ATOM 8346 C CA . GLN C 3 78 ? 30.674 28.852 -25.084 1.00 46.92 78 GLN C CA 1
ATOM 8347 C C . GLN C 3 78 ? 31.399 27.533 -25.202 1.00 46.94 78 GLN C C 1
ATOM 8348 O O . GLN C 3 78 ? 32.617 27.500 -25.134 1.00 47.15 78 GLN C O 1
ATOM 8354 N N . VAL C 3 79 ? 30.659 26.451 -25.402 1.00 46.84 79 VAL C N 1
ATOM 8355 C CA . VAL C 3 79 ? 31.264 25.158 -25.667 1.00 46.77 79 VAL C CA 1
ATOM 8356 C C . VAL C 3 79 ? 31.241 24.949 -27.183 1.00 47.29 79 VAL C C 1
ATOM 8357 O O . VAL C 3 79 ? 30.200 25.115 -27.824 1.00 47.08 79 VAL C O 1
ATOM 8361 N N . ARG C 3 80 ? 32.404 24.650 -27.758 1.00 47.91 80 ARG C N 1
ATOM 8362 C CA . ARG C 3 80 ? 32.537 24.341 -29.197 1.00 47.72 80 ARG C CA 1
ATOM 8363 C C . ARG C 3 80 ? 32.658 22.841 -29.375 1.00 47.58 80 ARG C C 1
ATOM 8364 O O . ARG C 3 80 ? 33.675 22.278 -29.011 1.00 47.86 80 ARG C O 1
ATOM 8372 N N . GLN C 3 81 ? 31.642 22.187 -29.918 1.00 47.63 81 GLN C N 1
ATOM 8373 C CA . GLN C 3 81 ? 31.785 20.781 -30.277 1.00 48.75 81 GLN C CA 1
ATOM 8374 C C . GLN C 3 81 ? 31.821 20.548 -31.788 1.00 49.70 81 GLN C C 1
ATOM 8375 O O . GLN C 3 81 ? 31.665 21.466 -32.600 1.00 49.71 81 GLN C O 1
ATOM 8381 N N . LEU C 3 82 ? 32.005 19.292 -32.162 1.00 51.11 82 LEU C N 1
ATOM 8382 C CA . LEU C 3 82 ? 31.984 18.926 -33.551 1.00 52.52 82 LEU C CA 1
ATOM 8383 C C . LEU C 3 82 ? 31.111 17.718 -33.718 1.00 53.10 82 LEU C C 1
ATOM 8384 O O . LEU C 3 82 ? 31.461 16.631 -33.286 1.00 53.26 82 LEU C O 1
ATOM 8389 N N . TYR C 3 83 ? 29.963 17.934 -34.354 1.00 54.11 83 TYR C N 1
ATOM 8390 C CA . TYR C 3 83 ? 29.003 16.888 -34.643 1.00 54.66 83 TYR C CA 1
ATOM 8391 C C . TYR C 3 83 ? 29.428 16.135 -35.882 1.00 55.20 83 TYR C C 1
ATOM 8392 O O . TYR C 3 83 ? 28.849 16.326 -36.949 1.00 55.66 83 TYR C O 1
ATOM 8401 N N . GLY C 3 84 ? 30.438 15.281 -35.732 1.00 55.51 84 GLY C N 1
ATOM 8402 C CA . GLY C 3 84 ? 31.076 14.583 -36.849 1.00 55.98 84 GLY C CA 1
ATOM 8403 C C . GLY C 3 84 ? 30.281 13.540 -37.626 1.00 56.78 84 GLY C C 1
ATOM 8404 O O . GLY C 3 84 ? 29.373 12.886 -37.095 1.00 56.84 84 GLY C O 1
ATOM 8405 N N . ASP C 3 85 ? 30.670 13.382 -38.891 1.00 57.40 85 ASP C N 1
ATOM 8406 C CA . ASP C 3 85 ? 30.048 12.472 -39.860 1.00 58.47 85 ASP C CA 1
ATOM 8407 C C . ASP C 3 85 ? 30.005 10.991 -39.480 1.00 58.26 85 ASP C C 1
ATOM 8408 O O . ASP C 3 85 ? 31.030 10.337 -39.318 1.00 58.56 85 ASP C O 1
ATOM 8413 N N . THR C 3 86 ? 28.804 10.451 -39.371 1.00 58.26 86 THR C N 1
ATOM 8414 C CA . THR C 3 86 ? 28.661 9.025 -39.123 1.00 58.27 86 THR C CA 1
ATOM 8415 C C . THR C 3 86 ? 28.756 8.202 -40.386 1.00 58.11 86 THR C C 1
ATOM 8416 O O . THR C 3 86 ? 28.800 6.976 -40.315 1.00 58.66 86 THR C O 1
ATOM 8420 N N . GLY C 3 87 ? 28.772 8.863 -41.544 1.00 58.04 87 GLY C N 1
ATOM 8421 C CA . GLY C 3 87 ? 28.560 8.191 -42.835 1.00 56.98 87 GLY C CA 1
ATOM 8422 C C . GLY C 3 87 ? 27.082 8.048 -43.208 1.00 56.44 87 GLY C C 1
ATOM 8423 O O . GLY C 3 87 ? 26.762 7.694 -44.351 1.00 56.65 87 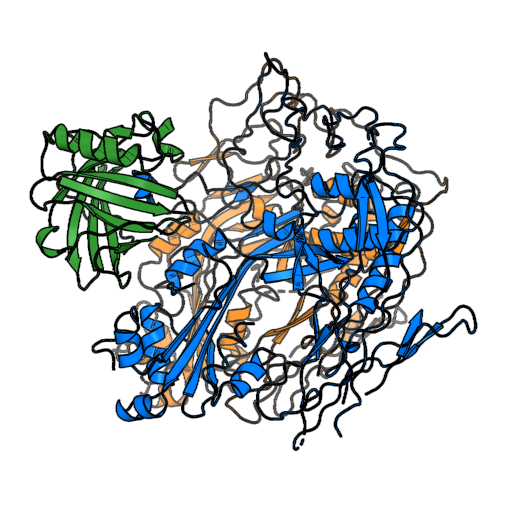GLY C O 1
ATOM 8424 N N . VAL C 3 88 ? 26.189 8.292 -42.242 1.00 55.50 88 VAL C N 1
ATOM 8425 C CA . VAL C 3 88 ? 24.747 8.389 -42.496 1.00 54.91 88 VAL C CA 1
ATOM 8426 C C . VAL C 3 88 ? 24.283 9.833 -42.343 1.00 54.70 88 VAL C C 1
ATOM 8427 O O . VAL C 3 88 ? 24.267 10.384 -41.243 1.00 54.35 88 VAL C O 1
ATOM 8431 N N . LEU C 3 89 ? 23.929 10.433 -43.475 1.00 54.43 89 LEU C N 1
ATOM 8432 C CA . LEU C 3 89 ? 23.146 11.662 -43.532 1.00 53.86 89 LEU C CA 1
ATOM 8433 C C . LEU C 3 89 ? 22.127 11.657 -42.396 1.00 53.72 89 LEU C C 1
ATOM 8434 O O . LEU C 3 89 ? 21.264 10.794 -42.348 1.00 54.14 89 LEU C O 1
ATOM 8439 N N . GLY C 3 90 ? 22.254 12.600 -41.468 1.00 53.77 90 GLY C N 1
ATOM 8440 C CA . GLY C 3 90 ? 21.312 12.743 -40.360 1.00 53.54 90 GLY C CA 1
ATOM 8441 C C . GLY C 3 90 ? 21.792 12.278 -38.993 1.00 53.46 90 GLY C C 1
ATOM 8442 O O . GLY C 3 90 ? 21.389 12.839 -37.986 1.00 53.33 90 GLY C O 1
ATOM 8443 N N . ARG C 3 91 ? 22.604 11.224 -38.957 1.00 53.92 91 ARG C N 1
ATOM 8444 C CA . ARG C 3 91 ? 23.239 10.747 -37.721 1.00 54.21 91 ARG C CA 1
ATOM 8445 C C . ARG C 3 91 ? 24.557 11.427 -37.517 1.00 54.14 91 ARG C C 1
ATOM 8446 O O . ARG C 3 91 ? 25.238 11.773 -38.478 1.00 53.91 91 ARG C O 1
ATOM 8454 N N . PHE C 3 92 ? 24.936 11.613 -36.261 1.00 54.66 92 PHE C N 1
ATOM 8455 C CA . PHE C 3 92 ? 26.197 12.281 -35.966 1.00 55.04 92 PHE C CA 1
ATOM 8456 C C . PHE C 3 92 ? 26.866 11.683 -34.765 1.00 56.17 92 PHE C C 1
ATOM 8457 O O . PHE C 3 92 ? 26.207 11.367 -33.773 1.00 56.49 92 PHE C O 1
ATOM 8465 N N . LEU C 3 93 ? 28.179 11.515 -34.844 1.00 57.19 93 LEU C N 1
ATOM 8466 C CA . LEU C 3 93 ? 28.872 11.060 -33.669 1.00 58.06 93 LEU C CA 1
ATOM 8467 C C . LEU C 3 93 ? 29.446 12.235 -32.952 1.00 58.73 93 LEU C C 1
ATOM 8468 O O . LEU C 3 93 ? 29.986 13.159 -33.562 1.00 58.28 93 LEU C O 1
ATOM 8473 N N . LEU C 3 94 ? 29.305 12.180 -31.636 1.00 59.98 94 LEU C N 1
ATOM 8474 C CA . LEU C 3 94 ? 29.954 13.112 -30.751 1.00 61.13 94 LEU C CA 1
ATOM 8475 C C . LEU C 3 94 ? 30.642 12.343 -29.613 1.00 62.04 94 LEU C C 1
ATOM 8476 O O . LEU C 3 94 ? 30.182 11.246 -29.210 1.00 62.14 94 LEU C O 1
ATOM 8481 N N . GLN C 3 95 ? 31.760 12.905 -29.140 1.00 62.45 95 GLN C N 1
ATOM 8482 C CA . GLN C 3 95 ? 32.266 12.641 -27.777 1.00 63.12 95 GLN C CA 1
ATOM 8483 C C . GLN C 3 95 ? 32.707 13.975 -27.167 1.00 62.96 95 GLN C C 1
ATOM 8484 O O . GLN C 3 95 ? 33.147 14.880 -27.885 1.00 62.94 95 GLN C O 1
ATOM 8490 N N . ALA C 3 99 ? 35.441 12.147 -18.811 1.00 68.94 99 ALA C N 1
ATOM 8491 C CA . ALA C 3 99 ? 34.413 11.815 -19.785 1.00 68.70 99 ALA C CA 1
ATOM 8492 C C . ALA C 3 99 ? 34.337 10.294 -19.991 1.00 68.47 99 ALA C C 1
ATOM 8493 O O . ALA C 3 99 ? 35.343 9.648 -20.249 1.00 68.09 99 ALA C O 1
ATOM 8495 N N . ARG C 3 100 ? 33.151 9.723 -19.822 1.00 68.51 100 ARG C N 1
ATOM 8496 C CA . ARG C 3 100 ? 32.908 8.347 -20.245 1.00 68.53 100 ARG C CA 1
ATOM 8497 C C . ARG C 3 100 ? 31.591 8.233 -21.006 1.00 68.46 100 ARG C C 1
ATOM 8498 O O . ARG C 3 100 ? 30.499 8.367 -20.429 1.00 68.50 100 ARG C O 1
ATOM 8506 N N . GLY C 3 101 ? 31.721 7.990 -22.309 1.00 68.15 101 GLY C N 1
ATOM 8507 C CA . GLY C 3 101 ? 30.602 7.643 -23.157 1.00 67.50 101 GLY C CA 1
ATOM 8508 C C . GLY C 3 101 ? 30.827 8.028 -24.604 1.00 67.35 101 GLY C C 1
ATOM 8509 O O . GLY C 3 101 ? 31.849 8.648 -24.968 1.00 67.86 101 GLY C O 1
ATOM 8510 N N . ALA C 3 102 ? 29.850 7.657 -25.426 1.00 66.45 102 ALA C N 1
ATOM 8511 C CA . ALA C 3 102 ? 29.873 7.896 -26.853 1.00 65.45 102 ALA C CA 1
ATOM 8512 C C . ALA C 3 102 ? 28.528 8.499 -27.239 1.00 64.88 102 ALA C C 1
ATOM 8513 O O . ALA C 3 102 ? 27.460 7.915 -26.975 1.00 64.27 102 ALA C O 1
ATOM 8515 N N . VAL C 3 103 ? 28.574 9.684 -27.839 1.00 63.92 103 VAL C N 1
ATOM 8516 C CA . VAL C 3 103 ? 27.338 10.386 -28.133 1.00 63.10 103 VAL C CA 1
ATOM 8517 C C . VAL C 3 103 ? 26.963 10.240 -29.596 1.00 62.40 103 VAL C C 1
ATOM 8518 O O . VAL C 3 103 ? 27.703 10.626 -30.501 1.00 62.23 103 VAL C O 1
ATOM 8522 N N . HIS C 3 104 ? 25.793 9.654 -29.773 1.00 61.50 104 HIS C N 1
ATOM 8523 C CA . HIS C 3 104 ? 25.176 9.426 -31.040 1.00 60.83 104 HIS C CA 1
ATOM 8524 C C . HIS C 3 104 ? 24.032 10.405 -31.164 1.00 59.85 104 HIS C C 1
ATOM 8525 O O . HIS C 3 104 ? 23.007 10.273 -30.478 1.00 59.99 104 HIS C O 1
ATOM 8532 N N . VAL C 3 105 ? 24.184 11.376 -32.050 1.00 58.21 105 VAL C N 1
ATOM 8533 C CA . VAL C 3 105 ? 23.089 12.278 -32.315 1.00 56.98 105 VAL C CA 1
ATOM 8534 C C . VAL C 3 105 ? 22.269 11.848 -33.535 1.00 56.11 105 VAL C C 1
ATOM 8535 O O . VAL C 3 105 ? 22.803 11.357 -34.514 1.00 56.21 105 VAL C O 1
ATOM 8539 N N . VAL C 3 106 ? 20.968 12.062 -33.451 1.00 55.05 106 VAL C N 1
ATOM 8540 C CA . VAL C 3 106 ? 20.020 11.734 -34.494 1.00 54.41 106 VAL C CA 1
ATOM 8541 C C . VAL C 3 106 ? 19.140 12.957 -34.718 1.00 54.03 106 VAL C C 1
ATOM 8542 O O . VAL C 3 106 ? 18.496 13.426 -33.787 1.00 54.59 106 VAL C O 1
ATOM 8546 N N . VAL C 3 107 ? 19.095 13.506 -35.923 1.00 53.33 107 VAL C N 1
ATOM 8547 C CA . VAL C 3 107 ? 18.124 14.567 -36.158 1.00 52.47 107 VAL C CA 1
ATOM 8548 C C . VAL C 3 107 ? 16.875 13.866 -36.620 1.00 52.07 107 VAL C C 1
ATOM 8549 O O . VAL C 3 107 ? 16.846 13.332 -37.705 1.00 52.37 107 VAL C O 1
ATOM 8553 N N . ALA C 3 108 ? 15.856 13.843 -35.772 1.00 52.14 108 ALA C N 1
ATOM 8554 C CA . ALA C 3 108 ? 14.678 12.979 -35.971 1.00 51.96 108 ALA C CA 1
ATOM 8555 C C . ALA C 3 108 ? 13.555 13.644 -36.726 1.00 51.59 108 ALA C C 1
ATOM 8556 O O . ALA C 3 108 ? 12.885 13.010 -37.536 1.00 52.23 108 ALA C O 1
ATOM 8558 N N . GLU C 3 109 ? 13.334 14.917 -36.423 1.00 50.91 109 GLU C N 1
ATOM 8559 C CA . GLU C 3 109 ? 12.160 15.635 -36.862 1.00 50.18 109 GLU C CA 1
ATOM 8560 C C . GLU C 3 109 ? 12.558 17.100 -36.801 1.00 49.50 109 GLU C C 1
ATOM 8561 O O . GLU C 3 109 ? 13.292 17.529 -35.900 1.00 48.85 109 GLU C O 1
ATOM 8567 N N . THR C 3 110 ? 12.120 17.850 -37.807 1.00 48.55 110 THR C N 1
ATOM 8568 C CA . THR C 3 110 ? 12.361 19.271 -37.875 1.00 47.30 110 THR C CA 1
ATOM 8569 C C . THR C 3 110 ? 11.774 19.818 -39.162 1.00 47.47 110 THR C C 1
ATOM 8570 O O . THR C 3 110 ? 11.963 19.234 -40.228 1.00 47.80 110 THR C O 1
ATOM 8574 N N . ASP C 3 111 ? 10.979 20.875 -39.044 1.00 47.11 111 ASP C N 1
ATOM 8575 C CA . ASP C 3 111 ? 10.922 21.859 -40.086 1.00 47.56 111 ASP C CA 1
ATOM 8576 C C . ASP C 3 111 ? 12.168 22.618 -39.715 1.00 47.35 111 ASP C C 1
ATOM 8577 O O . ASP C 3 111 ? 12.711 22.398 -38.640 1.00 49.36 111 ASP C O 1
ATOM 8582 N N . TYR C 3 112 ? 12.678 23.494 -40.532 1.00 46.00 112 TYR C N 1
ATOM 8583 C CA . TYR C 3 112 ? 13.933 24.079 -40.115 1.00 43.76 112 TYR C CA 1
ATOM 8584 C C . TYR C 3 112 ? 13.631 25.477 -39.649 1.00 43.72 112 TYR C C 1
ATOM 8585 O O . TYR C 3 112 ? 14.520 26.196 -39.157 1.00 42.91 112 TYR C O 1
ATOM 8594 N N . GLN C 3 113 ? 12.360 25.844 -39.821 1.00 43.27 113 GLN C N 1
ATOM 8595 C CA . GLN C 3 113 ? 11.868 27.188 -39.536 1.00 43.06 113 GLN C CA 1
ATOM 8596 C C . GLN C 3 113 ? 11.328 27.356 -38.101 1.00 42.51 113 GLN C C 1
ATOM 8597 O O . GLN C 3 113 ? 11.227 28.471 -37.624 1.00 42.18 113 GLN C O 1
ATOM 8603 N N . SER C 3 114 ? 10.942 26.286 -37.418 1.00 41.75 114 SER C N 1
ATOM 8604 C CA . SER C 3 114 ? 10.412 26.502 -36.066 1.00 41.99 114 SER C CA 1
ATOM 8605 C C . SER C 3 114 ? 10.922 25.593 -34.942 1.00 41.34 114 SER C C 1
ATOM 8606 O O . SER C 3 114 ? 11.339 26.098 -33.913 1.00 40.73 114 SER C O 1
ATOM 8609 N N . PHE C 3 115 ? 10.914 24.280 -35.156 1.00 40.64 115 PHE C N 1
ATOM 8610 C CA . PHE C 3 115 ? 11.308 23.318 -34.126 1.00 40.65 115 PHE C CA 1
ATOM 8611 C C . PHE C 3 115 ? 12.268 22.246 -34.638 1.00 40.63 115 PHE C C 1
ATOM 8612 O O . PHE C 3 115 ? 12.443 22.082 -35.842 1.00 41.03 115 PHE C O 1
ATOM 8620 N N . ALA C 3 116 ? 12.840 21.483 -33.713 1.00 40.18 116 ALA C N 1
ATOM 8621 C CA . ALA C 3 116 ? 13.597 20.293 -34.043 1.00 40.34 116 ALA C CA 1
ATOM 8622 C C . ALA C 3 116 ? 13.594 19.291 -32.869 1.00 41.13 116 ALA C C 1
ATOM 8623 O O . ALA C 3 116 ? 13.705 19.674 -31.709 1.00 40.73 116 ALA C O 1
ATOM 8625 N N . VAL C 3 117 ? 13.479 18.008 -33.184 1.00 42.36 117 VAL C N 1
ATOM 8626 C CA . VAL C 3 117 ? 13.658 16.939 -32.202 1.00 43.58 117 VAL C CA 1
ATOM 8627 C C . VAL C 3 117 ? 14.945 16.126 -32.414 1.00 44.40 117 VAL C C 1
ATOM 8628 O O . VAL C 3 117 ? 15.113 15.458 -33.446 1.00 45.03 117 VAL C O 1
ATOM 8632 N N . LEU C 3 118 ? 15.837 16.163 -31.429 1.00 45.29 118 LEU C N 1
ATOM 8633 C CA . LEU C 3 118 ? 17.090 15.389 -31.460 1.00 46.32 118 LEU C CA 1
ATOM 8634 C C . LEU C 3 118 ? 17.082 14.226 -30.459 1.00 47.46 118 LEU C C 1
ATOM 8635 O O . LEU C 3 118 ? 16.524 14.349 -29.378 1.00 47.16 118 LEU C O 1
ATOM 8640 N N . TYR C 3 119 ? 17.695 13.100 -30.821 1.00 49.30 119 TYR C N 1
ATOM 8641 C CA . TYR C 3 119 ? 17.998 12.036 -29.844 1.00 51.06 119 TYR C CA 1
ATOM 8642 C C . TYR C 3 119 ? 19.491 11.921 -29.598 1.00 52.17 119 TYR C C 1
ATOM 8643 O O . TYR C 3 119 ? 20.320 12.203 -30.464 1.00 52.76 119 TYR C O 1
ATOM 8652 N N . LEU C 3 120 ? 19.845 11.491 -28.408 1.00 53.66 120 LEU C N 1
ATOM 8653 C CA . LEU C 3 120 ? 21.230 11.263 -28.113 1.00 55.31 120 LEU C CA 1
ATOM 8654 C C . LEU C 3 120 ? 21.315 9.965 -27.315 1.00 57.04 120 LEU C C 1
ATOM 8655 O O . LEU C 3 120 ? 20.538 9.755 -26.369 1.00 57.48 120 LEU C O 1
ATOM 8660 N N . GLU C 3 121 ? 22.219 9.079 -27.731 1.00 58.22 121 GLU C N 1
ATOM 8661 C CA . GLU C 3 121 ? 22.457 7.846 -27.008 1.00 59.30 121 GLU C CA 1
ATOM 8662 C C . GLU C 3 121 ? 23.843 7.961 -26.438 1.00 60.10 121 GLU C C 1
ATOM 8663 O O . GLU C 3 121 ? 24.776 8.337 -27.157 1.00 60.89 121 GLU C O 1
ATOM 8669 N N . ARG C 3 122 ? 23.970 7.669 -25.145 1.00 60.56 122 ARG C N 1
ATOM 8670 C CA . ARG C 3 122 ? 25.272 7.491 -24.510 1.00 60.91 122 ARG C CA 1
ATOM 8671 C C . ARG C 3 122 ? 25.204 6.266 -23.591 1.00 61.20 122 ARG C C 1
ATOM 8672 O O . ARG C 3 122 ? 24.134 5.943 -23.047 1.00 61.07 122 ARG C O 1
ATOM 8680 N N . ALA C 3 123 ? 26.342 5.586 -23.441 1.00 61.63 123 ALA C N 1
ATOM 8681 C CA . ALA C 3 123 ? 26.449 4.331 -22.680 1.00 61.97 123 ALA C CA 1
ATOM 8682 C C . ALA C 3 123 ? 25.145 3.530 -22.746 1.00 62.40 123 ALA C C 1
ATOM 8683 O O . ALA C 3 123 ? 24.538 3.234 -21.707 1.00 62.72 123 ALA C O 1
ATOM 8685 N N . GLY C 3 124 ? 24.704 3.217 -23.971 1.00 62.63 124 GLY C N 1
ATOM 8686 C CA . GLY C 3 124 ? 23.400 2.568 -24.216 1.00 62.63 124 GLY C CA 1
ATOM 8687 C C . GLY C 3 124 ? 22.098 3.300 -23.863 1.00 62.57 124 GLY C C 1
ATOM 8688 O O . GLY C 3 124 ? 21.019 2.722 -24.015 1.00 62.54 124 GLY C O 1
ATOM 8689 N N . GLN C 3 125 ? 22.170 4.558 -23.406 1.00 62.49 125 GLN C N 1
ATOM 8690 C CA . GLN C 3 125 ? 20.952 5.273 -22.938 1.00 62.37 125 GLN C CA 1
ATOM 8691 C C . GLN C 3 125 ? 20.484 6.523 -23.706 1.00 61.72 125 GLN C C 1
ATOM 8692 O O . GLN C 3 125 ? 21.245 7.459 -23.935 1.00 61.74 125 GLN C O 1
ATOM 8698 N N . LEU C 3 126 ? 19.196 6.513 -24.040 1.00 60.92 126 LEU C N 1
ATOM 8699 C CA . LEU C 3 126 ? 18.522 7.570 -24.767 1.00 59.89 126 LEU C CA 1
ATOM 8700 C C . LEU C 3 126 ? 18.258 8.825 -23.991 1.00 59.46 126 LEU C C 1
ATOM 8701 O O . LEU C 3 126 ? 18.045 8.797 -22.785 1.00 59.85 126 LEU C O 1
ATOM 8706 N N . SER C 3 127 ? 18.240 9.930 -24.730 1.00 58.97 127 SER C N 1
ATOM 8707 C CA . SER C 3 127 ? 17.676 11.220 -24.285 1.00 57.65 127 SER C CA 1
ATOM 8708 C C . SER C 3 127 ? 17.056 11.953 -25.480 1.00 56.28 127 SER C C 1
ATOM 8709 O O . SER C 3 127 ? 17.564 11.888 -26.593 1.00 56.62 127 SER C O 1
ATOM 8712 N N . VAL C 3 128 ? 15.949 12.633 -25.255 1.00 54.09 128 VAL C N 1
ATOM 8713 C CA . VAL C 3 128 ? 15.289 13.335 -26.335 1.00 52.16 128 VAL C CA 1
ATOM 8714 C C . VAL C 3 128 ? 15.329 14.846 -26.085 1.00 50.51 128 VAL C C 1
ATOM 8715 O O . VAL C 3 128 ? 14.997 15.319 -24.999 1.00 50.88 128 VAL C O 1
ATOM 8719 N N . LYS C 3 129 ? 15.762 15.609 -27.080 1.00 48.22 129 LYS C N 1
ATOM 8720 C CA . LYS C 3 129 ? 15.838 17.055 -26.934 1.00 45.47 129 LYS C CA 1
ATOM 8721 C C . LYS C 3 129 ? 14.868 17.756 -27.831 1.00 44.45 129 LYS C C 1
ATOM 8722 O O . LYS C 3 129 ? 14.610 17.325 -28.955 1.00 43.37 129 LYS C O 1
ATOM 8728 N N . LEU C 3 130 ? 14.310 18.838 -27.313 1.00 43.22 130 LEU C N 1
ATOM 8729 C CA . LEU C 3 130 ? 13.440 19.659 -28.113 1.00 42.16 130 LEU C CA 1
ATOM 8730 C C . LEU C 3 130 ? 13.953 21.075 -28.145 1.00 41.49 130 LEU C C 1
ATOM 8731 O O . LEU C 3 130 ? 14.208 21.685 -27.085 1.00 41.56 130 LEU C O 1
ATOM 8736 N N . TYR C 3 131 ? 14.092 21.573 -29.379 1.00 39.87 131 TYR C N 1
ATOM 8737 C CA . TYR C 3 131 ? 14.593 22.882 -29.676 1.00 37.61 131 TYR C CA 1
ATOM 8738 C C . TYR C 3 131 ? 13.620 23.627 -30.556 1.00 37.27 131 TYR C C 1
ATOM 8739 O O . TYR C 3 131 ? 12.730 23.037 -31.135 1.00 36.78 131 TYR C O 1
ATOM 8748 N N . ALA C 3 132 ? 13.830 24.934 -30.661 1.00 36.59 132 ALA C N 1
ATOM 8749 C CA . ALA C 3 132 ? 12.927 25.839 -31.311 1.00 36.44 132 ALA C CA 1
ATOM 8750 C C . ALA C 3 132 ? 13.741 27.038 -31.726 1.00 36.25 132 ALA C C 1
ATOM 8751 O O . ALA C 3 132 ? 14.822 27.239 -31.210 1.00 36.52 132 ALA C O 1
ATOM 8753 N N . ARG C 3 133 ? 13.230 27.808 -32.675 1.00 36.14 133 ARG C N 1
ATOM 8754 C CA . ARG C 3 133 ? 13.897 28.992 -33.183 1.00 36.54 133 ARG C CA 1
ATOM 8755 C C . ARG C 3 133 ? 13.461 30.187 -32.357 1.00 37.55 133 ARG C C 1
ATOM 8756 O O . ARG C 3 133 ? 14.168 31.188 -32.270 1.00 37.31 133 ARG C O 1
ATOM 8764 N N . SER C 3 134 ? 12.275 30.073 -31.769 1.00 38.75 134 SER C N 1
ATOM 8765 C CA . SER C 3 134 ? 11.735 31.108 -30.925 1.00 40.49 134 SER C CA 1
ATOM 8766 C C . SER C 3 134 ? 10.645 30.538 -30.001 1.00 41.36 134 SER C C 1
ATOM 8767 O O . SER C 3 134 ? 10.092 29.466 -30.244 1.00 41.04 134 SER C O 1
ATOM 8770 N N . LEU C 3 135 ? 10.379 31.253 -28.919 1.00 43.34 135 LEU C N 1
ATOM 8771 C CA . LEU C 3 135 ? 9.292 30.932 -28.012 1.00 44.96 135 LEU C CA 1
ATOM 8772 C C . LEU C 3 135 ? 8.323 32.068 -28.169 1.00 46.61 135 LEU C C 1
ATOM 8773 O O . LEU C 3 135 ? 8.732 33.161 -28.560 1.00 47.51 135 LEU C O 1
ATOM 8778 N N . PRO C 3 136 ? 7.034 31.832 -27.891 1.00 48.03 136 PRO C N 1
ATOM 8779 C CA . PRO C 3 136 ? 6.473 30.557 -27.484 1.00 49.16 136 PRO C CA 1
ATOM 8780 C C . PRO C 3 136 ? 6.682 29.508 -28.552 1.00 50.42 136 PRO C C 1
ATOM 8781 O O . PRO C 3 136 ? 6.533 29.789 -29.750 1.00 50.53 136 PRO C O 1
ATOM 8785 N N . VAL C 3 137 ? 7.052 28.312 -28.109 1.00 51.62 137 VAL C N 1
ATOM 8786 C CA . VAL C 3 137 ? 6.954 27.129 -28.938 1.00 52.64 137 VAL C CA 1
ATOM 8787 C C . VAL C 3 137 ? 5.451 26.887 -29.145 1.00 54.03 137 VAL C C 1
ATOM 8788 O O . VAL C 3 137 ? 4.629 27.500 -28.465 1.00 54.63 137 VAL C O 1
ATOM 8792 N N . SER C 3 138 ? 5.070 26.058 -30.107 1.00 55.27 138 SER C N 1
ATOM 8793 C CA . SER C 3 138 ? 3.663 25.702 -30.236 1.00 56.28 138 SER C CA 1
ATOM 8794 C C . SER C 3 138 ? 3.368 24.573 -29.247 1.00 57.63 138 SER C C 1
ATOM 8795 O O . SER C 3 138 ? 4.281 23.815 -28.881 1.00 57.73 138 SER C O 1
ATOM 8798 N N . ASP C 3 139 ? 2.111 24.472 -28.803 1.00 59.08 139 ASP C N 1
ATOM 8799 C CA . ASP C 3 139 ? 1.706 23.392 -27.889 1.00 60.35 139 ASP C CA 1
ATOM 8800 C C . ASP C 3 139 ? 1.598 22.031 -28.593 1.00 60.64 139 ASP C C 1
ATOM 8801 O O . ASP C 3 139 ? 2.029 21.001 -28.031 1.00 60.74 139 ASP C O 1
ATOM 8806 N N . SER C 3 140 ? 1.022 22.018 -29.800 1.00 60.71 140 SER C N 1
ATOM 8807 C CA . SER C 3 140 ? 0.963 20.783 -30.606 1.00 60.94 140 SER C CA 1
ATOM 8808 C C . SER C 3 140 ? 2.372 20.183 -30.818 1.00 60.81 140 SER C C 1
ATOM 8809 O O . SER C 3 140 ? 2.558 18.960 -30.840 1.00 60.70 140 SER C O 1
ATOM 8812 N N . VAL C 3 141 ? 3.349 21.083 -30.959 1.00 60.71 141 VAL C N 1
ATOM 8813 C CA . VAL C 3 141 ? 4.768 20.756 -30.996 1.00 60.15 141 VAL C CA 1
ATOM 8814 C C . VAL C 3 141 ? 5.240 20.190 -29.653 1.00 60.44 141 VAL C C 1
ATOM 8815 O O . VAL C 3 141 ? 5.989 19.205 -29.628 1.00 59.91 141 VAL C O 1
ATOM 8819 N N . LEU C 3 142 ? 4.810 20.807 -28.544 1.00 60.84 142 LEU C N 1
ATOM 8820 C CA . LEU C 3 142 ? 5.114 20.262 -27.208 1.00 61.40 142 LEU C CA 1
ATOM 8821 C C . LEU C 3 142 ? 4.454 18.901 -27.033 1.00 61.74 142 LEU C C 1
ATOM 8822 O O . LEU C 3 142 ? 5.062 17.957 -26.506 1.00 61.58 142 LEU C O 1
ATOM 8827 N N . SER C 3 143 ? 3.209 18.803 -27.490 1.00 62.40 143 SER C N 1
ATOM 8828 C CA . SER C 3 143 ? 2.491 17.546 -27.426 1.00 63.39 143 SER C CA 1
ATOM 8829 C C . SER C 3 143 ? 3.240 16.491 -28.250 1.00 63.90 143 SER C C 1
ATOM 8830 O O . SER C 3 143 ? 3.640 15.459 -27.707 1.00 63.94 143 SER C O 1
ATOM 8833 N N . GLY C 3 144 ? 3.467 16.783 -29.536 1.00 64.27 144 GLY C N 1
ATOM 8834 C CA . GLY C 3 144 ? 4.197 15.896 -30.438 1.00 64.82 144 GLY C CA 1
ATOM 8835 C C . GLY C 3 144 ? 5.470 15.340 -29.822 1.00 65.53 144 GLY C C 1
ATOM 8836 O O . GLY C 3 144 ? 5.747 14.154 -29.938 1.00 65.49 144 GLY C O 1
ATOM 8837 N N . PHE C 3 145 ? 6.231 16.205 -29.157 1.00 66.37 145 PHE C N 1
ATOM 8838 C CA . PHE C 3 145 ? 7.443 15.824 -28.433 1.00 67.27 145 PHE C CA 1
ATOM 8839 C C . PHE C 3 145 ? 7.140 15.047 -27.144 1.00 68.59 145 PHE C C 1
ATOM 8840 O O . PHE C 3 145 ? 7.881 14.119 -26.823 1.00 68.46 145 PHE C O 1
ATOM 8848 N N . GLU C 3 146 ? 6.062 15.404 -26.427 1.00 70.42 146 GLU C N 1
ATOM 8849 C CA . GLU C 3 146 ? 5.575 14.604 -25.272 1.00 72.40 146 GLU C CA 1
ATOM 8850 C C . GLU C 3 146 ? 5.200 13.190 -25.743 1.00 73.46 146 GLU C C 1
ATOM 8851 O O . GLU C 3 146 ? 5.692 12.188 -25.205 1.00 73.70 146 GLU C O 1
ATOM 8857 N N . GLN C 3 147 ? 4.350 13.128 -26.768 1.00 74.69 147 GLN C N 1
ATOM 8858 C CA . GLN C 3 147 ? 3.918 11.875 -27.394 1.00 75.90 147 GLN C CA 1
ATOM 8859 C C . GLN C 3 147 ? 5.114 11.016 -27.812 1.00 76.55 147 GLN C C 1
ATOM 8860 O O . GLN C 3 147 ? 5.077 9.799 -27.717 1.00 76.71 147 GLN C O 1
ATOM 8866 N N . ARG C 3 148 ? 6.175 11.669 -28.263 1.00 77.57 148 ARG C N 1
ATOM 8867 C CA . ARG C 3 148 ? 7.359 10.988 -28.768 1.00 78.56 148 ARG C CA 1
ATOM 8868 C C . ARG C 3 148 ? 8.205 10.415 -27.631 1.00 79.08 148 ARG C C 1
ATOM 8869 O O . ARG C 3 148 ? 8.831 9.364 -27.786 1.00 79.45 148 ARG C O 1
ATOM 8877 N N . VAL C 3 149 ? 8.228 11.104 -26.495 1.00 79.60 149 VAL C N 1
ATOM 8878 C CA . VAL C 3 149 ? 8.973 10.621 -25.327 1.00 80.07 149 VAL C CA 1
ATOM 8879 C C . VAL C 3 149 ? 8.278 9.439 -24.634 1.00 80.45 149 VAL C C 1
ATOM 8880 O O . VAL C 3 149 ? 8.945 8.532 -24.120 1.00 80.26 149 VAL C O 1
ATOM 8884 N N . GLN C 3 150 ? 6.942 9.450 -24.643 1.00 81.01 150 GLN C N 1
ATOM 8885 C CA . GLN C 3 150 ? 6.140 8.380 -24.042 1.00 81.48 150 GLN C CA 1
ATOM 8886 C C . GLN C 3 150 ? 6.034 7.189 -24.990 1.00 81.45 150 GLN C C 1
ATOM 8887 O O . GLN C 3 150 ? 5.100 6.384 -24.902 1.00 81.64 150 GLN C O 1
ATOM 8893 N N . GLU C 3 151 ? 6.983 7.114 -25.919 1.00 81.36 151 GLU C N 1
ATOM 8894 C CA . GLU C 3 151 ? 7.158 5.969 -26.802 1.00 81.27 151 GLU C CA 1
ATOM 8895 C C . GLU C 3 151 ? 8.644 5.813 -26.985 1.00 80.81 151 GLU C C 1
ATOM 8896 O O . GLU C 3 151 ? 9.110 4.926 -27.696 1.00 80.74 151 GLU C O 1
ATOM 8902 N N . ALA C 3 152 ? 9.377 6.704 -26.326 1.00 80.31 152 ALA C N 1
ATOM 8903 C CA . ALA C 3 152 ? 10.816 6.596 -26.186 1.00 79.87 152 ALA C CA 1
ATOM 8904 C C . ALA C 3 152 ? 11.148 5.874 -24.887 1.00 79.57 152 ALA C C 1
ATOM 8905 O O . ALA C 3 152 ? 12.314 5.705 -24.550 1.00 79.55 152 ALA C O 1
ATOM 8907 N N . HIS C 3 153 ? 10.100 5.460 -24.175 1.00 79.36 153 HIS C N 1
ATOM 8908 C CA . HIS C 3 153 ? 10.169 4.750 -22.879 1.00 79.14 153 HIS C CA 1
ATOM 8909 C C . HIS C 3 153 ? 10.848 5.472 -21.717 1.00 78.68 153 HIS C C 1
ATOM 8910 O O . HIS C 3 153 ? 11.698 4.910 -21.018 1.00 78.52 153 HIS C O 1
ATOM 8917 N N . LEU C 3 154 ? 10.443 6.733 -21.546 1.00 78.14 154 LEU C N 1
ATOM 8918 C CA . LEU C 3 154 ? 10.718 7.547 -20.359 1.00 77.51 154 LEU C CA 1
ATOM 8919 C C . LEU C 3 154 ? 9.375 8.129 -19.893 1.00 77.11 154 LEU C C 1
ATOM 8920 O O . LEU C 3 154 ? 8.421 8.174 -20.675 1.00 76.98 154 LEU C O 1
ATOM 8925 N N . THR C 3 155 ? 9.298 8.560 -18.631 1.00 76.65 155 THR C N 1
ATOM 8926 C CA . THR C 3 155 ? 8.014 8.947 -18.011 1.00 76.22 155 THR C CA 1
ATOM 8927 C C . THR C 3 155 ? 7.744 10.456 -18.046 1.00 75.97 155 THR C C 1
ATOM 8928 O O . THR C 3 155 ? 8.675 11.270 -18.122 1.00 75.72 155 THR C O 1
ATOM 8932 N N . GLU C 3 156 ? 6.465 10.816 -17.974 1.00 75.42 156 GLU C N 1
ATOM 8933 C CA . GLU C 3 156 ? 6.044 12.215 -17.931 1.00 75.22 156 GLU C CA 1
ATOM 8934 C C . GLU C 3 156 ? 6.786 13.065 -16.870 1.00 74.56 156 GLU C C 1
ATOM 8935 O O . GLU C 3 156 ? 6.932 14.280 -17.046 1.00 74.69 156 GLU C O 1
ATOM 8941 N N . ASP C 3 157 ? 7.250 12.425 -15.790 1.00 73.54 157 ASP C N 1
ATOM 8942 C CA . ASP C 3 157 ? 8.082 13.077 -14.751 1.00 72.34 157 ASP C CA 1
ATOM 8943 C C . ASP C 3 157 ? 9.558 13.217 -15.161 1.00 70.81 157 ASP C C 1
ATOM 8944 O O . ASP C 3 157 ? 10.323 13.930 -14.509 1.00 70.60 157 ASP C O 1
ATOM 8949 N N . GLN C 3 158 ? 9.941 12.528 -16.238 1.00 69.10 158 GLN C N 1
ATOM 8950 C CA . GLN C 3 158 ? 11.299 12.582 -16.799 1.00 67.13 158 GLN C CA 1
ATOM 8951 C C . GLN C 3 158 ? 11.452 13.607 -17.982 1.00 65.71 158 GLN C C 1
ATOM 8952 O O . GLN C 3 158 ? 12.416 13.576 -18.753 1.00 65.20 158 GLN C O 1
ATOM 8958 N N . ILE C 3 159 ? 10.498 14.524 -18.085 1.00 63.85 159 ILE C N 1
ATOM 8959 C CA . ILE C 3 159 ? 10.600 15.689 -18.957 1.00 62.10 159 ILE C CA 1
ATOM 8960 C C . ILE C 3 159 ? 11.075 16.890 -18.132 1.00 61.39 159 ILE C C 1
ATOM 8961 O O . ILE C 3 159 ? 10.612 17.100 -17.013 1.00 61.42 159 ILE C O 1
ATOM 8966 N N . PHE C 3 160 ? 11.990 17.688 -18.670 1.00 60.31 160 PHE C N 1
ATOM 8967 C CA . PHE C 3 160 ? 12.508 18.822 -17.912 1.00 59.25 160 PHE C CA 1
ATOM 8968 C C . PHE C 3 160 ? 12.565 20.104 -18.726 1.00 57.98 160 PHE C C 1
ATOM 8969 O O . PHE C 3 160 ? 13.372 20.236 -19.651 1.00 58.12 160 PHE C O 1
ATOM 8977 N N . TYR C 3 161 ? 11.677 21.036 -18.393 1.00 56.26 161 TYR C N 1
ATOM 8978 C CA . TYR C 3 161 ? 11.528 22.268 -19.169 1.00 54.89 161 TYR C CA 1
ATOM 8979 C C . TYR C 3 161 ? 12.545 23.297 -18.746 1.00 53.52 161 TYR C C 1
ATOM 8980 O O . TYR C 3 161 ? 12.628 23.665 -17.577 1.00 53.79 161 TYR C O 1
ATOM 8989 N N . PHE C 3 162 ? 13.325 23.764 -19.709 1.00 51.70 162 PHE C N 1
ATOM 8990 C CA . PHE C 3 162 ? 14.396 24.695 -19.427 1.00 49.88 162 PHE C CA 1
ATOM 8991 C C . PHE C 3 162 ? 13.878 26.115 -19.376 1.00 48.76 162 PHE C C 1
ATOM 8992 O O . PHE C 3 162 ? 12.756 26.357 -19.781 1.00 48.63 162 PHE C O 1
ATOM 9000 N N . PRO C 3 163 ? 14.675 27.044 -18.831 1.00 47.88 163 PRO C N 1
ATOM 9001 C CA . PRO C 3 163 ? 14.347 28.453 -18.779 1.00 47.20 163 PRO C CA 1
ATOM 9002 C C . PRO C 3 163 ? 13.945 29.025 -20.130 1.00 46.88 163 PRO C C 1
ATOM 9003 O O . PRO C 3 163 ? 14.307 28.475 -21.172 1.00 47.73 163 PRO C O 1
ATOM 9007 N N . LYS C 3 164 ? 13.195 30.121 -20.081 1.00 45.72 164 LYS C N 1
ATOM 9008 C CA . LYS C 3 164 ? 12.692 30.828 -21.235 1.00 44.46 164 LYS C CA 1
ATOM 9009 C C . LYS C 3 164 ? 13.293 32.228 -21.324 1.00 44.05 164 LYS C C 1
ATOM 9010 O O . LYS C 3 164 ? 12.885 33.040 -22.140 1.00 44.48 164 LYS C O 1
ATOM 9016 N N . TYR C 3 165 ? 14.238 32.542 -20.460 1.00 42.95 165 TYR C N 1
ATOM 9017 C CA . TYR C 3 165 ? 14.985 33.780 -20.622 1.00 42.02 165 TYR C CA 1
ATOM 9018 C C . TYR C 3 165 ? 16.270 33.503 -19.896 1.00 41.26 165 TYR C C 1
ATOM 9019 O O . TYR C 3 165 ? 16.330 32.535 -19.169 1.00 40.57 165 TYR C O 1
ATOM 9028 N N . GLY C 3 166 ? 17.293 34.321 -20.123 1.00 41.81 166 GLY C N 1
ATOM 9029 C CA . GLY C 3 166 ? 18.618 34.074 -19.559 1.00 42.39 166 GLY C CA 1
ATOM 9030 C C . GLY C 3 166 ? 19.647 33.573 -20.574 1.00 43.12 166 GLY C C 1
ATOM 9031 O O . GLY C 3 166 ? 20.792 33.359 -20.199 1.00 43.00 166 GLY C O 1
ATOM 9032 N N . PHE C 3 167 ? 19.242 33.397 -21.842 1.00 43.61 167 PHE C N 1
ATOM 9033 C CA . PHE C 3 167 ? 20.138 33.027 -22.969 1.00 44.51 167 PHE C CA 1
ATOM 9034 C C . PHE C 3 167 ? 21.321 33.945 -23.196 1.00 46.64 167 PHE C C 1
ATOM 9035 O O . PHE C 3 167 ? 21.184 35.147 -23.329 1.00 46.96 167 PHE C O 1
ATOM 9043 N N . CYS C 3 168 ? 22.485 33.331 -23.296 1.00 49.71 168 CYS C N 1
ATOM 9044 C CA . CYS C 3 168 ? 23.720 34.017 -23.562 1.00 51.92 168 CYS C CA 1
ATOM 9045 C C . CYS C 3 168 ? 23.829 34.510 -24.988 1.00 53.87 168 CYS C C 1
ATOM 9046 O O . CYS C 3 168 ? 23.641 33.777 -25.954 1.00 53.32 168 CYS C O 1
ATOM 9049 N N . GLU C 3 169 ? 24.103 35.807 -25.035 1.00 56.67 169 GLU C N 1
ATOM 9050 C CA . GLU C 3 169 ? 24.433 36.635 -26.177 1.00 59.14 169 GLU C CA 1
ATOM 9051 C C . GLU C 3 169 ? 25.600 36.073 -27.003 1.00 60.74 169 GLU C C 1
ATOM 9052 O O . GLU C 3 169 ? 25.416 35.406 -28.027 1.00 60.94 169 GLU C O 1
ATOM 9058 N N . ALA C 3 170 ? 26.812 36.371 -26.555 1.00 62.70 170 ALA C N 1
ATOM 9059 C CA . ALA C 3 170 ? 27.997 35.769 -27.104 1.00 64.30 170 ALA C CA 1
ATOM 9060 C C . ALA C 3 170 ? 28.841 35.341 -25.922 1.00 65.45 170 ALA C C 1
ATOM 9061 O O . ALA C 3 170 ? 28.853 35.999 -24.882 1.00 65.64 170 ALA C O 1
ATOM 9063 N N . ALA C 3 171 ? 29.527 34.221 -26.067 1.00 66.84 171 ALA C N 1
ATOM 9064 C CA . ALA C 3 171 ? 30.570 33.883 -25.120 1.00 68.02 171 ALA C CA 1
ATOM 9065 C C . ALA C 3 171 ? 31.748 34.823 -25.335 1.00 68.83 171 ALA C C 1
ATOM 9066 O O . ALA C 3 171 ? 31.765 35.626 -26.276 1.00 68.96 171 ALA C O 1
ATOM 9068 N N . ASP C 3 172 ? 32.737 34.710 -24.459 1.00 69.87 172 ASP C N 1
ATOM 9069 C CA . ASP C 3 172 ? 33.747 35.745 -24.309 1.00 70.92 172 ASP C CA 1
ATOM 9070 C C . ASP C 3 172 ? 35.170 35.160 -24.251 1.00 71.87 172 ASP C C 1
ATOM 9071 O O . ASP C 3 172 ? 35.607 34.675 -23.205 1.00 72.49 172 ASP C O 1
ATOM 9076 N N . GLN C 3 173 ? 35.868 35.234 -25.390 1.00 72.76 173 GLN C N 1
ATOM 9077 C CA . GLN C 3 173 ? 37.165 34.570 -25.679 1.00 73.42 173 GLN C CA 1
ATOM 9078 C C . GLN C 3 173 ? 37.919 33.822 -24.544 1.00 73.84 173 GLN C C 1
ATOM 9079 O O . GLN C 3 173 ? 38.413 32.704 -24.767 1.00 74.30 173 GLN C O 1
ATOM 9085 N N . PHE C 3 174 ? 38.029 34.426 -23.356 1.00 73.63 174 PHE C N 1
ATOM 9086 C CA . PHE C 3 174 ? 38.598 33.721 -22.197 1.00 73.40 174 PHE C CA 1
ATOM 9087 C C . PHE C 3 174 ? 37.732 32.503 -21.775 1.00 72.74 174 PHE C C 1
ATOM 9088 O O . PHE C 3 174 ? 38.263 31.447 -21.406 1.00 72.55 174 PHE C O 1
ATOM 9096 N N . HIS C 3 175 ? 36.408 32.664 -21.859 1.00 71.81 175 HIS C N 1
ATOM 9097 C CA . HIS C 3 175 ? 35.434 31.670 -21.401 1.00 70.89 175 HIS C CA 1
ATOM 9098 C C . HIS C 3 175 ? 34.788 30.873 -22.542 1.00 70.39 175 HIS C C 1
ATOM 9099 O O . HIS C 3 175 ? 33.595 31.014 -22.807 1.00 70.41 175 HIS C O 1
ATOM 9106 N N . VAL C 3 176 ? 35.576 30.044 -23.216 1.00 69.67 176 VAL C N 1
ATOM 9107 C CA . VAL C 3 176 ? 35.039 29.113 -24.199 1.00 69.04 176 VAL C CA 1
ATOM 9108 C C . VAL C 3 176 ? 35.693 27.739 -24.116 1.00 68.43 176 VAL C C 1
ATOM 9109 O O . VAL C 3 176 ? 36.906 27.624 -24.150 1.00 67.97 176 VAL C O 1
ATOM 9113 N N . LEU C 3 177 ? 34.865 26.710 -23.965 1.00 68.05 177 LEU C N 1
ATOM 9114 C CA . LEU C 3 177 ? 35.320 25.333 -24.021 1.00 68.04 177 LEU C CA 1
ATOM 9115 C C . LEU C 3 177 ? 35.530 24.959 -25.479 1.00 68.16 177 LEU C C 1
ATOM 9116 O O . LEU C 3 177 ? 34.694 25.243 -26.336 1.00 68.05 177 LEU C O 1
ATOM 9121 N N . ASP C 3 178 ? 36.659 24.314 -25.744 1.00 68.40 178 ASP C N 1
ATOM 9122 C CA . ASP C 3 178 ? 37.040 23.937 -27.093 1.00 68.40 178 ASP C CA 1
ATOM 9123 C C . ASP C 3 178 ? 37.288 22.439 -27.162 1.00 68.15 178 ASP C C 1
ATOM 9124 O O . ASP C 3 178 ? 38.378 21.998 -27.486 1.00 68.22 178 ASP C O 1
ATOM 9129 N N . GLU C 3 179 ? 36.267 21.657 -26.853 1.00 68.36 179 GLU C N 1
ATOM 9130 C CA . GLU C 3 179 ? 36.303 20.223 -27.100 1.00 69.10 179 GLU C CA 1
ATOM 9131 C C . GLU C 3 179 ? 36.791 19.865 -28.542 1.00 69.26 179 GLU C C 1
ATOM 9132 O O . GLU C 3 179 ? 37.160 18.714 -28.815 1.00 69.41 179 GLU C O 1
ATOM 9138 N N . VAL C 3 180 ? 36.827 20.844 -29.449 1.00 69.30 180 VAL C N 1
ATOM 9139 C CA . VAL C 3 180 ? 37.295 20.588 -30.818 1.00 69.41 180 VAL C CA 1
ATOM 9140 C C . VAL C 3 180 ? 38.824 20.558 -30.888 1.00 69.53 180 VAL C C 1
ATOM 9141 O O . VAL C 3 180 ? 39.404 19.660 -31.491 1.00 69.25 180 VAL C O 1
#

Secondary structure (DSSP, 8-state):
--PPP---EE-PPPPPPPP-TTT-EEEEE--EEE-B-SSPPP--S-SEEEEE-----------SSSEE-SSS--EE-GGGTTSSS--SSS-TTSSS--S-----TTTTTSPBPTTHHHHTEEEETTTTEEEEESB-TT--TT--EEEE-TTTTS-EEEGGGTEEE--GGGSEEEE-TTEEEEEEPPP-----EEEEESSHHHHHHHH--TTGGGTT--STTEEEEEEEEEEEEEEEEE-SSSBPBPHHHHHHHHT--SS--HHHHHHHHHHH-SEEEEEEEEEEEEEEEEEEEHHHHHHTT--HHHHHHHHHHTTT-----TTTTTT-SHHHHHHTTEEEEEE--BS-------HHHHHHHGGGS-EEEEEEEEEGGGGGGGBTT---HHHHHHHHHHHHHHHHHT-GGGS---TTTPPEEEETTEEEE---SS--SSS--------PPPP---BPPSSS--EEE------S-SEEE-/--B--EE-PPPPPPPPBTTTTEEEEE--EEE-EETT-----S-SEEEEE----------S--SSEEPTTT--EE-GGGTTSSS--SSSS-TTSS-SS-SS--SS--BPPTTGGGGGEEE-TTT--EEEE-B-TT---S--EEEEETTEEEEE-TTEEEEEE-------EEEEEESSHHHHTTTS-----BTTTB--S-EE---TTTSSSSHHHHHHHHTT-S--EEEEEEEE-EEEEEEEE-SSS--B-HHHHHHHTT--SS--HHHHHHHHHHH-SEEEEEEEEEE--EEEEEEEHHHHTTTT--HHHHHHHTTT---S--TTTTTHHHHTTT---EEEEEEE--S--STTIIIIITSSS---S-HHHHHHHHHTS-EEEEEEEEEGGGG--TTT-TTHHHHHHHHHHHHHHHHHHT-GGGSPP-STT-EEEEETTEEEEE--TTEETGGG-EESSSSPPPPP---PPPPP--SSSEEEE--TTTT--SS-----SEEEE--/----PPPTT--TTTT-EEEEEEEEE---HHHHSGGGGPPP-EEEEEEETTEEEEEEEEEETTEEEEEEEEEEE-SSTTEEEE-----EEEEEEEE-SSSEEEEEEEETTEEEEEEEESSSSPPHHHHHHHHHHHTTTT--GGGEEEPPSS---S--BTTBEE---